Protein AF-A0A522WV07-F1 (afdb_monomer)

Sequence (1008 aa):
MRLTKQTILQNGLLLVKENTDDPCDRVFIYRQFRFFFTCNGNPYSPADLTDSDADGIPDYIIDILQKLIVAYAILVEALGFRDLLTGGIFHRQGARYIDIYLNDIAVERGLASATVSDSRPNILVNTDFNGKSLKLVLHRGLHAGTVTPIHELLHLFQFSYVPFNNMWFMEGLARWGQRLMQTGNAKMEPLPTTSVALETLFKKWHDAEFFWNRLAALCSIQGYFTMPASLTDCEVHINTKWTDGVFMRVFLQQCENNVAQMLIDQNSRDLPSHGNWSREEKRSANNNRFILKAILEAISIIAPPPHPELNAFVGLITPMVNSNTDDFADPAIQQLMRVLQKFGLGKVCVSPKAILYSDYFDVSTGTLSIQALDFTGQTLSNSDLATFSVVRNIIGNLKLNGNSILTLLTGLDNLESIEGDLTITHTGIKHINGLNMLERVKGKIDISHNPELNSINGFTSLDTVDTLVNITHNTALKTINGFNSLQQINKGALTIEQCIKLSIINGFCNLNQVKNIVLNRLNITQADFLSHLFKQ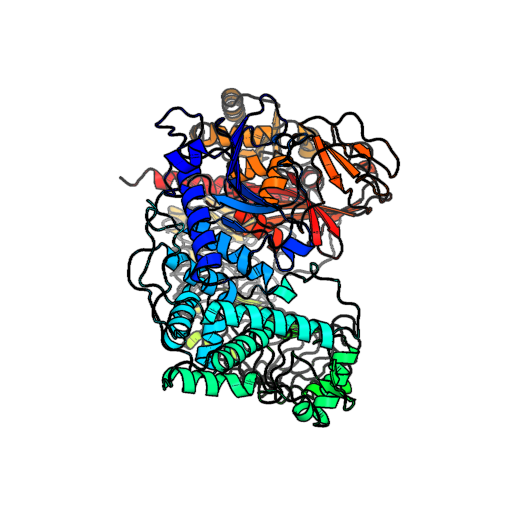QPNFKGHIKITFCQLENLSCFSHLKSVASSFYLHGNKLNSLNGLENLQTVGASFSLGSNQLTDISQLFNLTKINGILNLSANRLTSLHGLENLKSIKTTQWNNELLTIKFEGNKNTDGSISLTDISALANVQEINKNMILYIDTNHIYTKTPPEKSIYHTNNIKIIKQKPSISNSFLADQSFIQSLPTYKARGKVPILFSNRWQASLKKYDWLSAFCEDIRSPDKIISFCKENNIQLIFANTTWLQHALLKNKDEFRKYDLKFLTNNQLAFDCFNDKGLFYDFMSQNNLLDYMPKHFSSTDAEELTGKTYIIKEKISANSEGVRIILPGEKVSNVNNNSLITEYIEGGEEYASNILFKDGEIVKHISYKKVHGNPVYILSPETRDNMKNERCEPSCMDLFRHILSLANPTGGYCLCCIDYKMVNQIPKIFEINARMGYTLVRHPADFTEMMNVYIEHAYANSLTDAAQKSIP

Foldseek 3Di:
DALDLVVQLVQKDWFAAPDDPDPFRIWIGGQQEIEGAHCPPPFQHAPQQDDPPPPNDRPLSSLLVSLLVQLLCCVCVWLNQDDQCCDFDNVVVPARHEYETEGQFPALAKAWDLDKDQDAGPSCPPHPPHDIHTYIYDYSYHDSLDLNSQLNSVLSSLSRQALADQQLPNQLVSLLSSLQQDDDDDAADFFDLDPVVVVVSSPDHNVSVNVVQHLLCQLADPQFIDRDPNHPNYPGGGDRRRGSNLLVRQLSNQNNVLVVVVVVLVVVDDDDPPPDQDPCRNHAPLSVLSSLVSNLVSCVVSVGDDDPRVVSNNVRNVVVNPPDLVLCVPPLSQLLLVLCVVQVHQPWGADPVRRIDGSQADQVQLEGEGQEPEQPPHAQACSSLLSLLSHAEYNHEYAQEQHARHADNHNLQNHAEYLEEYHHANYQHQEAARAANHQEYAYEYHAEHNQNHAEYAHQQNHAEYAAEYAAEHNCNHAEYNHQQNHAEHHHAEYAHENNQNHAYYNHQLNHQYHQEYHAYNAQYQDDLSLLNNCQNCLARHHEYAHALHQHADQLSLLSRAEHLEEYHDANYAYQDPPNLLNHAEYNEEYAHAHYAYQDDLSLLNHAYHAYAYEQAQYQYQEPHNLLNHAEWEFDDDPLDTHTYEHANNADPVSHHRHQYHQSCLRYAYPVLAHEYEYAPPDHRPHHHDCPGCNNPRRPYYHYDYDDPPPPVDDDDDDPDDDDDDDDDDAQEEEDAQPCVVLQVPDPNHPYDHYNDQDPVVVLVVCVVVVHQEYAYQDLSSLVVCQVCVVVCVVSNRFAAHDHPLLSVLFQFLVSVCVLCVSVVNNLQAFDWDDDFPPVVQADAKKWKDFRHDPQCVVIDIDHHPRHDDDDDPRIIMGGDDFAQWKKKKWFKDWFLDTPDIKMWIKGAPGRDDDRHPVRVVRIDIDTDDQPCVVVVSVSVCSSAVPTGIFTWMFMFDADPSRTHTSHIHSHGDSVQSNDNVSVVVVVSSRVVVRVVVSPVVVVVVPDD

Mean predicted aligned error: 18.21 Å

pLDDT: mean 86.06, std 13.93, range [25.88, 98.75]

Structure (mmCIF, N/CA/C/O backbone):
data_AF-A0A522WV07-F1
#
_entry.id   AF-A0A522WV07-F1
#
loop_
_atom_site.group_PDB
_atom_site.id
_atom_site.type_symbol
_atom_site.label_atom_id
_atom_site.label_alt_id
_atom_site.label_comp_id
_atom_site.label_asym_id
_atom_site.label_entity_id
_atom_site.label_seq_id
_atom_site.pdbx_PDB_ins_code
_atom_site.Cartn_x
_atom_site.Cartn_y
_atom_site.Cartn_z
_atom_site.occupancy
_atom_site.B_iso_or_equiv
_atom_site.auth_seq_id
_atom_site.auth_comp_id
_atom_site.auth_asym_id
_atom_site.auth_atom_id
_atom_site.pdbx_PDB_model_num
ATOM 1 N N . MET A 1 1 ? -51.607 -3.225 25.965 1.00 52.25 1 MET A N 1
ATOM 2 C CA . MET A 1 1 ? -52.161 -3.479 24.615 1.00 52.25 1 MET A CA 1
ATOM 3 C C . MET A 1 1 ? -51.206 -4.402 23.882 1.00 52.25 1 MET A C 1
ATOM 5 O O . MET A 1 1 ? -50.009 -4.265 24.103 1.00 52.25 1 MET A O 1
ATOM 9 N N . ARG A 1 2 ? -51.711 -5.334 23.065 1.00 64.81 2 ARG A N 1
ATOM 10 C CA . ARG A 1 2 ? -50.875 -6.249 22.268 1.00 64.81 2 ARG A CA 1
ATOM 11 C C . ARG A 1 2 ? -50.008 -5.452 21.290 1.00 64.81 2 ARG A C 1
ATOM 13 O O . ARG A 1 2 ? -50.505 -4.499 20.704 1.00 64.81 2 ARG A O 1
ATOM 20 N N . LEU A 1 3 ? -48.738 -5.809 21.108 1.00 74.38 3 LEU A N 1
ATOM 21 C CA . LEU A 1 3 ? -47.832 -5.090 20.200 1.00 74.38 3 LEU A CA 1
ATOM 22 C C . LEU A 1 3 ? -47.888 -5.712 18.793 1.00 74.38 3 LEU A C 1
ATOM 24 O O . LEU A 1 3 ? -46.908 -6.267 18.302 1.00 74.38 3 LEU A O 1
ATOM 28 N N . THR A 1 4 ? -49.079 -5.670 18.188 1.00 80.81 4 THR A N 1
ATOM 29 C CA . THR A 1 4 ? -49.346 -6.163 16.820 1.00 80.81 4 THR A CA 1
ATOM 30 C C . THR A 1 4 ? -49.152 -5.049 15.795 1.00 80.81 4 THR A C 1
ATOM 32 O O . THR A 1 4 ? -49.223 -3.869 16.164 1.00 80.81 4 THR A O 1
ATOM 35 N N . LYS A 1 5 ? -48.987 -5.399 14.511 1.00 81.31 5 LYS A N 1
ATOM 36 C CA . LYS A 1 5 ? -48.992 -4.403 13.418 1.00 81.31 5 LYS A CA 1
ATOM 37 C C . LYS A 1 5 ? -50.214 -3.485 13.499 1.00 81.31 5 LYS A C 1
ATOM 39 O O . LYS A 1 5 ? -50.081 -2.266 13.545 1.00 81.31 5 LYS A O 1
ATOM 44 N N . GLN A 1 6 ? -51.396 -4.080 13.662 1.00 82.94 6 GLN A N 1
ATOM 45 C CA . GLN A 1 6 ? -52.664 -3.357 13.739 1.00 82.94 6 GLN A CA 1
ATOM 46 C C . GLN A 1 6 ? -52.710 -2.373 14.917 1.00 82.94 6 GLN A C 1
ATOM 48 O O . GLN A 1 6 ? -53.244 -1.275 14.799 1.00 82.94 6 GLN A O 1
ATOM 53 N N . THR A 1 7 ? -52.127 -2.732 16.063 1.00 85.62 7 THR A N 1
ATOM 54 C CA . THR A 1 7 ? -52.090 -1.843 17.233 1.00 85.62 7 THR A CA 1
ATOM 55 C C . THR A 1 7 ? -51.089 -0.698 17.068 1.00 85.62 7 THR A C 1
ATOM 57 O O . THR A 1 7 ? -51.335 0.390 17.591 1.00 85.62 7 THR A O 1
ATOM 60 N N . ILE A 1 8 ? -49.979 -0.916 16.352 1.00 87.38 8 ILE A N 1
ATOM 61 C CA . ILE A 1 8 ? -49.036 0.153 15.991 1.00 87.38 8 ILE A CA 1
ATOM 62 C C . ILE A 1 8 ? -49.723 1.150 15.058 1.00 87.38 8 ILE A C 1
ATOM 64 O O . ILE A 1 8 ? -49.672 2.344 15.330 1.00 87.38 8 ILE A O 1
ATOM 68 N N . LEU A 1 9 ? -50.428 0.663 14.038 1.00 88.00 9 LEU A N 1
ATOM 69 C CA . LEU A 1 9 ? -51.178 1.493 13.095 1.00 88.00 9 LEU A CA 1
ATOM 70 C C . LEU A 1 9 ? -52.287 2.304 13.782 1.00 88.00 9 LEU A C 1
ATOM 72 O O . LEU A 1 9 ? -52.348 3.517 13.626 1.00 88.00 9 LEU A O 1
ATOM 76 N N . GLN A 1 10 ? -53.104 1.667 14.630 1.00 87.69 10 GLN A N 1
ATOM 77 C CA . GLN A 1 10 ? -54.215 2.327 15.339 1.00 87.69 10 GLN A CA 1
ATOM 78 C C . GLN A 1 10 ? -53.785 3.435 16.310 1.00 87.69 10 GLN A C 1
ATOM 80 O O . GLN A 1 10 ? -54.569 4.338 16.589 1.00 87.69 10 GLN A O 1
ATOM 85 N N . ASN A 1 11 ? -52.583 3.335 16.878 1.00 89.50 11 ASN A N 1
ATOM 86 C CA . ASN A 1 11 ? -52.086 4.274 17.890 1.00 89.50 11 ASN A CA 1
ATOM 87 C C . ASN A 1 11 ? -50.906 5.120 17.384 1.00 89.50 11 ASN A C 1
ATOM 89 O O . ASN A 1 11 ? -50.314 5.872 18.159 1.00 89.50 11 ASN A O 1
ATOM 93 N N . GLY A 1 12 ? -50.526 4.954 16.119 1.00 90.88 12 GLY A N 1
ATOM 94 C CA . GLY A 1 12 ? -49.509 5.745 15.447 1.00 90.88 12 GLY A CA 1
ATOM 95 C C . GLY A 1 12 ? -50.132 6.910 14.692 1.00 90.88 12 GLY A C 1
ATOM 96 O O . GLY A 1 12 ? -51.338 6.956 14.455 1.00 90.88 12 GLY A O 1
ATOM 97 N N . LEU A 1 13 ? -49.295 7.870 14.320 1.00 94.25 13 LEU A N 1
ATOM 98 C CA . LEU A 1 13 ? -49.700 9.031 13.543 1.00 94.25 13 LEU A CA 1
ATOM 99 C C . LEU A 1 13 ? -48.905 9.071 12.243 1.00 94.25 13 LEU A C 1
ATOM 101 O O . LEU A 1 13 ? -47.686 9.235 12.269 1.00 94.25 13 LEU A O 1
ATOM 105 N N . LEU A 1 14 ? -49.599 8.959 11.111 1.00 94.31 14 LEU A N 1
ATOM 106 C CA . LEU A 1 14 ? -49.028 9.241 9.800 1.00 94.31 14 LEU A CA 1
ATOM 107 C C . LEU A 1 14 ? -49.225 10.722 9.473 1.00 94.31 14 LEU A C 1
ATOM 109 O O . LEU A 1 14 ? -50.354 11.195 9.356 1.00 94.31 14 LEU A O 1
ATOM 113 N N . LEU A 1 15 ? -48.125 11.447 9.300 1.00 92.94 15 LEU A N 1
ATOM 114 C CA . LEU A 1 15 ? -48.139 12.782 8.718 1.00 92.94 15 LEU A CA 1
ATOM 115 C C . LEU A 1 15 ? -47.708 12.679 7.258 1.00 92.94 15 LEU A C 1
ATOM 117 O O . LEU A 1 15 ? -46.672 12.086 6.950 1.00 92.94 15 LEU A O 1
ATOM 121 N N . VAL A 1 16 ? -48.501 13.279 6.375 1.00 90.38 16 VAL A N 1
ATOM 122 C CA . VAL A 1 16 ? -48.225 13.380 4.940 1.00 90.38 16 VAL A CA 1
ATOM 123 C C . VAL A 1 16 ? -48.223 14.853 4.573 1.00 90.38 16 VAL A C 1
ATOM 125 O O . VAL A 1 16 ? -49.131 15.590 4.966 1.00 90.38 16 VAL A O 1
ATOM 128 N N . LYS A 1 17 ? -47.213 15.294 3.828 1.00 84.38 17 LYS A N 1
ATOM 129 C CA . LYS A 1 17 ? -47.140 16.673 3.351 1.00 84.38 17 LYS A CA 1
ATOM 130 C C . LYS A 1 17 ? -46.822 16.674 1.864 1.00 84.38 17 LYS A C 1
ATOM 132 O O . LYS A 1 17 ? -45.738 16.292 1.444 1.00 84.38 17 LYS A O 1
ATOM 137 N N . GLU A 1 18 ? -47.799 17.089 1.069 1.00 67.62 18 GLU A N 1
ATOM 138 C CA . GLU A 1 18 ? -47.639 17.230 -0.376 1.00 67.62 18 GLU A CA 1
ATOM 139 C C . GLU A 1 18 ? -46.826 18.499 -0.686 1.00 67.62 18 GLU A C 1
ATOM 141 O O . GLU A 1 18 ? -47.034 19.539 -0.059 1.00 67.62 18 GLU A O 1
ATOM 146 N N . ASN A 1 19 ? -45.910 18.421 -1.658 1.00 59.69 19 ASN A N 1
ATOM 147 C CA . ASN A 1 19 ? -45.026 19.520 -2.081 1.00 59.69 19 ASN A CA 1
ATOM 148 C C . ASN A 1 19 ? -44.062 20.031 -0.989 1.00 59.69 19 ASN A C 1
ATOM 150 O O . ASN A 1 19 ? -44.027 21.225 -0.684 1.00 59.69 19 ASN A O 1
ATOM 154 N N . THR A 1 20 ? -43.260 19.138 -0.403 1.00 61.91 20 THR A N 1
ATOM 155 C CA . THR A 1 20 ? -42.128 19.519 0.460 1.00 61.91 20 THR A CA 1
ATOM 156 C C . THR A 1 20 ? -40.806 19.508 -0.297 1.00 61.91 20 THR A C 1
ATOM 158 O O . THR A 1 20 ? -40.577 18.615 -1.108 1.00 61.91 20 THR A O 1
ATOM 161 N N . ASP A 1 21 ? -39.887 20.409 0.061 1.00 66.88 21 ASP A N 1
ATOM 162 C CA . ASP A 1 21 ? -38.465 20.295 -0.310 1.00 66.88 21 ASP A CA 1
ATOM 163 C C . ASP A 1 21 ? -37.732 19.188 0.488 1.00 66.88 21 ASP A C 1
ATOM 165 O O . ASP A 1 21 ? -36.572 18.880 0.213 1.00 66.88 21 ASP A O 1
ATOM 169 N N . ASP A 1 22 ? -38.397 18.575 1.479 1.00 73.06 22 ASP A N 1
ATOM 170 C CA . ASP A 1 22 ? -37.855 17.445 2.237 1.00 73.06 22 ASP A CA 1
ATOM 171 C C . ASP A 1 22 ? -37.733 16.189 1.354 1.00 73.06 22 ASP A C 1
ATOM 173 O O . ASP A 1 22 ? -38.624 15.894 0.554 1.00 73.06 22 ASP A O 1
ATOM 177 N N . PRO A 1 23 ? -36.680 15.374 1.545 1.00 80.88 23 PRO A N 1
ATOM 178 C CA . PRO A 1 23 ? -36.498 14.130 0.798 1.00 80.88 23 PRO A CA 1
ATOM 179 C C . PRO A 1 23 ? -37.536 13.041 1.130 1.00 80.88 23 PRO A C 1
ATOM 181 O O . PRO A 1 23 ? -37.626 12.044 0.413 1.00 80.88 23 PRO A O 1
ATOM 184 N N . CYS A 1 24 ? -38.291 13.203 2.219 1.00 89.31 24 CYS A N 1
ATOM 185 C CA . CYS A 1 24 ? -39.379 12.327 2.650 1.00 89.31 24 CYS A CA 1
ATOM 186 C C . CYS A 1 24 ? -40.664 13.155 2.751 1.00 89.31 24 CYS A C 1
ATOM 188 O O . CYS A 1 24 ? -40.691 14.149 3.471 1.00 89.31 24 CYS A O 1
ATOM 190 N N . ASP A 1 25 ? -41.723 12.726 2.067 1.00 90.00 25 ASP A N 1
ATOM 191 C CA . ASP A 1 25 ? -43.052 13.354 2.094 1.00 90.00 25 ASP A CA 1
ATOM 192 C C . ASP A 1 25 ? -43.975 12.743 3.163 1.00 90.00 25 ASP A C 1
ATOM 194 O O . ASP A 1 25 ? -45.093 13.225 3.380 1.00 90.00 25 ASP A O 1
ATOM 198 N N . ARG A 1 26 ? -43.507 11.690 3.849 1.00 93.25 26 ARG A N 1
ATOM 199 C CA . ARG A 1 26 ? -44.234 10.975 4.900 1.00 93.25 26 ARG A CA 1
ATOM 200 C C . ARG A 1 26 ? -43.365 10.762 6.134 1.00 93.25 26 ARG A C 1
ATOM 202 O O . ARG A 1 26 ? -42.171 10.464 6.044 1.00 93.25 26 ARG A O 1
ATOM 209 N N . VAL A 1 27 ? -43.990 10.865 7.303 1.00 94.56 27 VAL A N 1
ATOM 210 C CA . VAL A 1 27 ? -43.409 10.414 8.569 1.00 94.56 27 VAL A CA 1
ATOM 211 C C . VAL A 1 27 ? -44.459 9.672 9.382 1.00 94.56 27 VAL A C 1
ATOM 213 O O . VAL A 1 27 ? -45.539 10.197 9.649 1.00 94.56 27 VAL A O 1
ATOM 216 N N . PHE A 1 28 ? -44.135 8.444 9.776 1.00 96.12 28 PHE A N 1
ATOM 217 C CA . PHE A 1 28 ? -44.952 7.668 10.697 1.00 96.12 28 PHE A CA 1
ATOM 218 C C . PHE A 1 28 ? -44.366 7.753 12.104 1.00 96.12 28 PHE A C 1
ATOM 220 O O . PHE A 1 28 ? -43.190 7.457 12.326 1.00 96.12 28 PHE A O 1
ATOM 227 N N . ILE A 1 29 ? -45.180 8.196 13.055 1.00 95.12 29 ILE A N 1
ATOM 228 C CA . ILE A 1 29 ? -44.768 8.491 14.424 1.00 95.12 29 ILE A CA 1
ATOM 229 C C . ILE A 1 29 ? -45.446 7.504 15.362 1.00 95.12 29 ILE A C 1
ATOM 231 O O . ILE A 1 29 ? -46.672 7.415 15.409 1.00 95.12 29 ILE A O 1
ATOM 235 N N . TYR A 1 30 ? -44.647 6.790 16.149 1.00 94.31 30 TYR A N 1
ATOM 236 C CA . TYR A 1 30 ? -45.148 5.903 17.190 1.00 94.31 30 TYR A CA 1
ATOM 237 C C . TYR A 1 30 ? -44.215 5.929 18.401 1.00 94.31 30 TYR A C 1
ATOM 239 O O . TYR A 1 30 ? -43.044 5.546 18.320 1.00 94.31 30 TYR A O 1
ATOM 247 N N . ARG A 1 31 ? -44.750 6.365 19.549 1.00 91.25 31 ARG A N 1
ATOM 248 C CA . ARG A 1 31 ? -43.989 6.598 20.789 1.00 91.25 31 ARG A CA 1
ATOM 249 C C . ARG A 1 31 ? -42.767 7.497 20.527 1.00 91.25 31 ARG A C 1
ATOM 251 O O . ARG A 1 31 ? -42.929 8.611 20.046 1.00 91.25 31 ARG A O 1
ATOM 258 N N . GLN A 1 32 ? -41.560 7.029 20.841 1.00 92.75 32 GLN A N 1
ATOM 259 C CA . GLN A 1 32 ? -40.313 7.764 20.644 1.00 92.75 32 GLN A CA 1
ATOM 260 C C . GLN A 1 32 ? -39.747 7.695 19.217 1.00 92.75 32 GLN A C 1
ATOM 262 O O . GLN A 1 32 ? -38.749 8.355 18.937 1.00 92.75 32 GLN A O 1
ATOM 267 N N . PHE A 1 33 ? -40.332 6.899 18.320 1.00 96.25 33 PHE A N 1
ATOM 268 C CA . PHE A 1 33 ? -39.798 6.683 16.976 1.00 96.25 33 PHE A CA 1
ATOM 269 C C . PHE A 1 33 ? -40.518 7.544 15.938 1.00 96.25 33 PHE A C 1
ATOM 271 O O . PHE A 1 33 ? -41.750 7.590 15.905 1.00 96.25 33 PHE A O 1
ATOM 278 N N . ARG A 1 34 ? -39.738 8.184 15.062 1.00 95.44 34 ARG A N 1
ATOM 279 C CA . ARG A 1 34 ? -40.223 8.913 13.883 1.00 95.44 34 ARG A CA 1
ATOM 280 C C . ARG A 1 34 ? -39.605 8.277 12.641 1.00 95.44 34 ARG A C 1
ATOM 282 O O . ARG A 1 34 ? -38.399 8.382 12.427 1.00 95.44 34 ARG A O 1
ATOM 289 N N . PHE A 1 35 ? -40.405 7.574 11.850 1.00 95.62 35 PHE A N 1
ATOM 290 C CA . PHE A 1 35 ? -39.939 6.875 10.656 1.00 95.62 35 PHE A CA 1
ATOM 291 C C . PHE A 1 35 ? -40.238 7.715 9.418 1.00 95.62 35 PHE A C 1
ATOM 293 O O . PHE A 1 35 ? -41.397 7.861 9.037 1.00 95.62 35 PHE A O 1
ATOM 300 N N . PHE A 1 36 ? -39.199 8.263 8.796 1.00 94.12 36 PHE A N 1
ATOM 301 C CA . PHE A 1 36 ? -39.298 9.100 7.604 1.00 94.12 36 PHE A CA 1
ATOM 302 C C . PHE A 1 36 ? -39.141 8.252 6.347 1.00 94.12 36 PHE A C 1
ATOM 304 O O . PHE A 1 36 ? -38.198 7.464 6.230 1.00 94.12 36 PHE A O 1
ATOM 311 N N . PHE A 1 37 ? -40.067 8.417 5.408 1.00 92.81 37 PHE A N 1
ATOM 312 C CA . PHE A 1 37 ? -40.072 7.666 4.161 1.00 92.81 37 PHE A CA 1
ATOM 313 C C . PHE A 1 37 ? -40.818 8.411 3.058 1.00 92.81 37 PHE A C 1
ATOM 315 O O . PHE A 1 37 ? -41.411 9.471 3.257 1.00 92.81 37 PHE A O 1
ATOM 322 N N . THR A 1 38 ? -40.792 7.820 1.873 1.00 90.81 38 THR A N 1
ATOM 323 C CA . THR A 1 38 ? -41.612 8.227 0.737 1.00 90.81 38 THR A CA 1
ATOM 324 C C . THR A 1 38 ? -41.970 7.011 -0.111 1.00 90.81 38 THR A C 1
ATOM 326 O O . THR A 1 38 ? -41.427 5.927 0.092 1.00 90.81 38 THR A O 1
ATOM 329 N N . CYS A 1 39 ? -42.926 7.162 -1.023 1.00 88.88 39 CYS A N 1
ATOM 330 C CA . CYS A 1 39 ? -43.370 6.106 -1.939 1.00 88.88 39 CYS A CA 1
ATOM 331 C C . CYS A 1 39 ? -43.141 6.482 -3.414 1.00 88.88 39 CYS A C 1
ATOM 333 O O . CYS A 1 39 ? -43.656 5.824 -4.313 1.00 88.88 39 CYS A O 1
ATOM 335 N N . ASN A 1 40 ? -42.388 7.555 -3.677 1.00 85.75 40 ASN A N 1
ATOM 336 C CA . ASN A 1 40 ? -42.179 8.106 -5.020 1.00 85.75 40 ASN A CA 1
ATOM 337 C C . ASN A 1 40 ? -40.985 7.487 -5.779 1.00 85.75 40 ASN A C 1
ATOM 339 O O . ASN A 1 40 ? -40.679 7.908 -6.894 1.00 85.75 40 ASN A O 1
ATOM 343 N N . GLY A 1 41 ? -40.304 6.501 -5.186 1.00 80.44 41 GLY A N 1
ATOM 344 C CA . GLY A 1 41 ? -39.189 5.774 -5.795 1.00 80.44 41 GLY A CA 1
ATOM 345 C C . GLY A 1 41 ? -37.802 6.381 -5.551 1.00 80.44 41 GLY A C 1
ATOM 346 O O . GLY A 1 41 ? -36.811 5.784 -5.977 1.00 80.44 41 GLY A O 1
ATOM 347 N N . ASN A 1 42 ? -37.693 7.512 -4.843 1.00 85.75 42 ASN A N 1
ATOM 348 C CA . ASN A 1 42 ? -36.401 8.107 -4.485 1.00 85.75 42 ASN A CA 1
ATOM 349 C C . ASN A 1 42 ? -35.593 7.219 -3.492 1.00 85.75 42 ASN A C 1
ATOM 351 O O . ASN A 1 42 ? -36.118 6.215 -3.003 1.00 85.75 42 ASN A O 1
ATOM 355 N N . PRO A 1 43 ? -34.334 7.567 -3.152 1.00 84.62 43 PRO A N 1
ATOM 356 C CA . PRO A 1 43 ? -33.486 6.758 -2.262 1.00 84.62 43 PRO A CA 1
ATOM 357 C C . PRO A 1 43 ? -34.039 6.498 -0.848 1.00 84.62 43 PRO A C 1
ATOM 359 O O . PRO A 1 43 ? -33.651 5.520 -0.215 1.00 84.62 43 PRO A O 1
ATOM 362 N N . TYR A 1 44 ? -34.964 7.329 -0.358 1.00 86.44 44 TYR A N 1
ATOM 363 C CA . TYR A 1 44 ? -35.648 7.166 0.932 1.00 86.44 44 TYR A CA 1
ATOM 364 C C . TYR A 1 44 ? -36.935 6.335 0.832 1.00 86.44 44 TYR A C 1
ATOM 366 O O . TYR A 1 44 ? -37.596 6.087 1.843 1.00 86.44 44 TYR A O 1
ATOM 374 N N . SER A 1 45 ? -37.308 5.897 -0.373 1.00 89.38 45 SER A N 1
ATOM 375 C CA . SER A 1 45 ? -38.428 4.978 -0.558 1.00 89.38 45 SER A CA 1
ATOM 376 C C . SER A 1 45 ? -38.007 3.552 -0.208 1.00 89.38 45 SER A C 1
ATOM 378 O O . SER A 1 45 ? -36.944 3.122 -0.662 1.00 89.38 45 SER A O 1
ATOM 380 N N . PRO A 1 46 ? -38.816 2.768 0.522 1.00 88.44 46 PRO A N 1
ATOM 381 C CA . PRO A 1 46 ? -38.614 1.325 0.626 1.00 88.44 46 PRO A CA 1
ATOM 382 C C . PRO A 1 46 ? -38.388 0.676 -0.747 1.00 88.44 46 PRO A C 1
ATOM 384 O O . PRO A 1 46 ? -38.932 1.129 -1.755 1.00 88.44 46 PRO A O 1
ATOM 387 N N . ALA A 1 47 ? -37.554 -0.365 -0.807 1.00 87.25 47 ALA A N 1
ATOM 388 C CA . ALA A 1 47 ? -37.391 -1.147 -2.035 1.00 87.25 47 ALA A CA 1
ATOM 389 C C . ALA A 1 47 ? -38.653 -1.967 -2.353 1.00 87.25 47 ALA A C 1
ATOM 391 O O . ALA A 1 47 ? -38.978 -2.172 -3.520 1.00 87.25 47 ALA A O 1
ATOM 392 N N . ASP A 1 48 ? -39.355 -2.408 -1.309 1.00 87.06 48 ASP A N 1
ATOM 393 C CA . ASP A 1 48 ? -40.663 -3.046 -1.392 1.00 87.06 48 ASP A CA 1
ATOM 394 C C . ASP A 1 48 ? -41.741 -2.047 -0.956 1.00 87.06 48 ASP A C 1
ATOM 396 O O . ASP A 1 48 ? -41.765 -1.609 0.195 1.00 87.06 48 ASP A O 1
ATOM 400 N N . LEU A 1 49 ? -42.598 -1.661 -1.902 1.00 89.44 49 LEU A N 1
ATOM 401 C CA . LEU A 1 49 ? -43.704 -0.722 -1.698 1.00 89.44 49 LEU A CA 1
ATOM 402 C C . LEU A 1 49 ? -45.040 -1.436 -1.447 1.00 89.44 49 LEU A C 1
ATOM 404 O O . LEU A 1 49 ? -46.087 -0.804 -1.553 1.00 89.44 49 LEU A O 1
ATOM 408 N N . THR A 1 50 ? -45.022 -2.741 -1.159 1.00 90.56 50 THR A N 1
ATOM 409 C CA . THR A 1 50 ? -46.235 -3.489 -0.814 1.00 90.56 50 THR A CA 1
ATOM 410 C C . THR A 1 50 ? -46.908 -2.868 0.413 1.00 90.56 50 THR A C 1
ATOM 412 O O . THR A 1 50 ? -46.283 -2.698 1.459 1.00 90.56 50 THR A O 1
ATOM 415 N N . ASP A 1 51 ? -48.183 -2.526 0.251 1.00 89.81 51 ASP A N 1
ATOM 416 C CA . ASP A 1 51 ? -49.086 -1.958 1.253 1.00 89.81 51 ASP A CA 1
ATOM 417 C C . ASP A 1 51 ? -50.368 -2.804 1.196 1.00 89.81 51 ASP A C 1
ATOM 419 O O . ASP A 1 51 ? -51.228 -2.611 0.330 1.00 89.81 51 ASP A O 1
ATOM 423 N N . SER A 1 52 ? -50.409 -3.862 2.011 1.00 87.62 52 SER A N 1
ATOM 424 C CA . SER A 1 52 ? -51.433 -4.909 1.908 1.00 87.62 52 SER A CA 1
ATOM 425 C C . SER A 1 52 ? -52.810 -4.471 2.412 1.00 87.62 52 SER A C 1
ATOM 427 O O . SER A 1 52 ? -53.819 -5.051 2.001 1.00 87.62 52 SER A O 1
ATOM 429 N N . ASP A 1 53 ? -52.869 -3.488 3.310 1.00 86.12 53 ASP A N 1
ATOM 430 C CA . ASP A 1 53 ? -54.096 -2.971 3.920 1.00 86.12 53 ASP A CA 1
ATOM 431 C C . ASP A 1 53 ? -54.505 -1.581 3.403 1.00 86.12 53 ASP A C 1
ATOM 433 O O . ASP A 1 53 ? -55.585 -1.097 3.754 1.00 86.12 53 ASP A O 1
ATOM 437 N N . ALA A 1 54 ? -53.726 -1.016 2.474 1.00 85.62 54 ALA A N 1
ATOM 438 C CA . ALA A 1 54 ? -53.978 0.244 1.779 1.00 85.62 54 ALA A CA 1
ATOM 439 C C . ALA A 1 54 ? -54.080 1.448 2.730 1.00 85.62 54 ALA A C 1
ATOM 441 O O . ALA A 1 54 ? -54.867 2.374 2.496 1.00 85.62 54 ALA A O 1
ATOM 442 N N . ASP A 1 55 ? -53.293 1.436 3.805 1.00 85.94 55 ASP A N 1
ATOM 443 C CA . ASP A 1 55 ? -53.257 2.495 4.814 1.00 85.94 55 ASP A CA 1
ATOM 444 C C . ASP A 1 55 ? -52.272 3.633 4.467 1.00 85.94 55 ASP A C 1
ATOM 446 O O . ASP A 1 55 ? -52.232 4.674 5.134 1.00 85.94 55 ASP A O 1
ATOM 450 N N . GLY A 1 56 ? -51.520 3.478 3.372 1.00 85.94 56 GLY A N 1
ATOM 451 C CA . GLY A 1 56 ? -50.526 4.430 2.899 1.00 85.94 56 GLY A CA 1
ATOM 452 C C . GLY A 1 56 ? -49.141 4.247 3.526 1.00 85.94 56 GLY A C 1
ATOM 453 O O . GLY A 1 56 ? -48.287 5.133 3.363 1.00 85.94 56 GLY A O 1
ATOM 454 N N . ILE A 1 57 ? -48.898 3.144 4.229 1.00 92.31 57 ILE A N 1
ATOM 455 C CA . ILE A 1 57 ? -47.638 2.803 4.880 1.00 92.31 57 ILE A CA 1
ATOM 456 C C . ILE A 1 57 ? -47.190 1.429 4.367 1.00 92.31 57 ILE A C 1
ATOM 458 O O . ILE A 1 57 ? -47.794 0.416 4.693 1.00 92.31 57 ILE A O 1
ATOM 462 N N . PRO A 1 58 ? -46.081 1.346 3.611 1.00 91.94 58 PRO A N 1
ATOM 463 C CA . PRO A 1 58 ? -45.556 0.053 3.189 1.00 91.94 58 PRO A CA 1
ATOM 464 C C . PRO A 1 58 ? -45.323 -0.892 4.377 1.00 91.94 58 PRO A C 1
ATOM 466 O O . PRO A 1 58 ? -44.694 -0.500 5.367 1.00 91.94 58 PRO A O 1
ATOM 469 N N . ASP A 1 59 ? -45.745 -2.154 4.244 1.00 88.00 59 ASP A N 1
ATOM 470 C CA . ASP A 1 59 ? -45.659 -3.203 5.277 1.00 88.00 59 ASP A CA 1
ATOM 471 C C . ASP A 1 59 ? -44.247 -3.305 5.884 1.00 88.00 59 ASP A C 1
ATOM 473 O O . ASP A 1 59 ? -44.057 -3.480 7.093 1.00 88.00 59 ASP A O 1
ATOM 477 N N . TYR A 1 60 ? -43.245 -3.115 5.023 1.00 87.56 60 TYR A N 1
ATOM 478 C CA . TYR A 1 60 ? -41.823 -3.068 5.344 1.00 87.56 60 TYR A CA 1
ATOM 479 C C . TYR A 1 60 ? -41.465 -2.079 6.469 1.00 87.56 60 TYR A C 1
ATOM 481 O O . TYR A 1 60 ? -40.606 -2.360 7.311 1.00 87.56 60 TYR A O 1
ATOM 489 N N . ILE A 1 61 ? -42.110 -0.911 6.501 1.00 90.12 61 ILE A N 1
ATOM 490 C CA . ILE A 1 61 ? -41.847 0.140 7.492 1.00 90.12 61 ILE A CA 1
ATOM 491 C C . ILE A 1 61 ? -42.329 -0.301 8.866 1.00 90.12 61 ILE A C 1
ATOM 493 O O . ILE A 1 61 ? -41.598 -0.173 9.854 1.00 90.12 61 ILE A O 1
ATOM 497 N N . ILE A 1 62 ? -43.535 -0.863 8.920 1.00 90.31 62 ILE A N 1
ATOM 498 C CA . ILE A 1 62 ? -44.125 -1.366 10.158 1.00 90.31 62 ILE A CA 1
ATOM 499 C C . ILE A 1 62 ? -43.314 -2.549 10.694 1.00 90.31 62 ILE A C 1
ATOM 501 O O . ILE A 1 62 ? -43.052 -2.595 11.895 1.00 90.31 62 ILE A O 1
ATOM 505 N N . ASP A 1 63 ? -42.819 -3.437 9.827 1.00 88.50 63 ASP A N 1
ATOM 506 C CA . ASP A 1 63 ? -41.958 -4.561 10.224 1.00 88.50 63 ASP A CA 1
ATOM 507 C C . ASP A 1 63 ? -40.664 -4.106 10.916 1.00 88.50 63 ASP A C 1
ATOM 509 O O . ASP A 1 63 ? -40.273 -4.642 11.960 1.00 88.50 63 ASP A O 1
ATOM 513 N N . ILE A 1 64 ? -39.979 -3.106 10.353 1.00 90.19 64 ILE A N 1
ATOM 514 C CA . ILE A 1 64 ? -38.759 -2.555 10.959 1.00 90.19 64 ILE A CA 1
ATOM 515 C C . ILE A 1 64 ? -39.085 -1.854 12.275 1.00 90.19 64 ILE A C 1
ATOM 517 O O . ILE A 1 64 ? -38.391 -2.058 13.277 1.00 90.19 64 ILE A O 1
ATOM 521 N N . LEU A 1 65 ? -40.131 -1.032 12.280 1.00 91.50 65 LEU A N 1
ATOM 522 C CA . LEU A 1 65 ? -40.519 -0.257 13.447 1.00 91.50 65 LEU A CA 1
ATOM 523 C C . LEU A 1 65 ? -40.915 -1.167 14.618 1.00 91.50 65 LEU A C 1
ATOM 525 O O . LEU A 1 65 ? -40.463 -0.945 15.741 1.00 91.50 65 LEU A O 1
ATOM 529 N N . GLN A 1 66 ? -41.673 -2.236 14.358 1.00 90.06 66 GLN A N 1
ATOM 530 C CA . GLN A 1 66 ? -42.056 -3.223 15.367 1.00 90.06 66 GLN A CA 1
ATOM 531 C C . GLN A 1 66 ? -40.818 -3.865 16.011 1.00 90.06 66 GLN A C 1
ATOM 533 O O . GLN A 1 66 ? -40.730 -3.925 17.238 1.00 90.06 66 GLN A O 1
ATOM 538 N N . LYS A 1 67 ? -39.812 -4.264 15.219 1.00 89.94 67 LYS A N 1
ATOM 539 C CA . LYS A 1 67 ? -38.546 -4.809 15.747 1.00 89.94 67 LYS A CA 1
ATOM 540 C C . LYS A 1 67 ? -37.798 -3.817 16.626 1.00 89.94 67 LYS A C 1
ATOM 542 O O . LYS A 1 67 ? -37.308 -4.202 17.684 1.00 89.94 67 LYS A O 1
ATOM 547 N N . LEU A 1 68 ? -37.708 -2.555 16.207 1.00 92.44 68 LEU A N 1
ATOM 548 C CA . LEU A 1 68 ? -37.032 -1.512 16.980 1.00 92.44 68 LEU A CA 1
ATOM 549 C C . LEU A 1 68 ? -37.737 -1.257 18.316 1.00 92.44 68 LEU A C 1
ATOM 551 O O . LEU A 1 68 ? -37.067 -1.159 19.341 1.00 92.44 68 LEU A O 1
ATOM 555 N N . ILE A 1 69 ? -39.072 -1.221 18.328 1.00 91.75 69 ILE A N 1
ATOM 556 C CA . ILE A 1 69 ? -39.867 -1.047 19.551 1.00 91.75 69 ILE A CA 1
ATOM 557 C C . ILE A 1 69 ? -39.663 -2.224 20.507 1.00 91.75 69 ILE A C 1
ATOM 559 O O . ILE A 1 69 ? -39.426 -2.013 21.697 1.00 91.75 69 ILE A O 1
ATOM 563 N N . VAL A 1 70 ? -39.735 -3.457 19.997 1.00 91.44 70 VAL A N 1
ATOM 564 C CA . VAL A 1 70 ? -39.552 -4.668 20.808 1.00 91.44 70 VAL A CA 1
ATOM 565 C C . VAL A 1 70 ? -38.132 -4.731 21.368 1.00 91.44 70 VAL A C 1
ATOM 567 O O . VAL A 1 70 ? -37.960 -4.930 22.569 1.00 91.44 70 VAL A O 1
ATOM 570 N N . ALA A 1 71 ? -37.113 -4.497 20.538 1.00 92.31 71 ALA A N 1
ATOM 571 C CA . ALA A 1 71 ? -35.723 -4.467 20.982 1.00 92.31 71 ALA A CA 1
ATOM 572 C C . ALA A 1 71 ? -35.481 -3.380 22.039 1.00 92.31 71 ALA A C 1
ATOM 574 O O . ALA A 1 71 ? -34.834 -3.647 23.049 1.00 92.31 71 ALA A O 1
ATOM 575 N N . TYR A 1 72 ? -36.041 -2.181 21.851 1.00 93.56 72 TYR A N 1
ATOM 576 C CA . TYR A 1 72 ? -35.947 -1.092 22.823 1.00 93.56 72 TYR A CA 1
ATOM 577 C C . TYR A 1 72 ? -36.565 -1.478 24.174 1.00 93.56 72 TYR A C 1
ATOM 579 O O . TYR A 1 72 ? -35.935 -1.287 25.212 1.00 93.56 72 TYR A O 1
ATOM 587 N N . ALA A 1 73 ? -37.766 -2.067 24.164 1.00 91.56 73 ALA A N 1
ATOM 588 C CA . ALA A 1 73 ? -38.435 -2.533 25.377 1.00 91.56 73 ALA A CA 1
ATOM 589 C C . ALA A 1 73 ? -37.630 -3.631 26.088 1.00 91.56 73 ALA A C 1
ATOM 591 O O . ALA A 1 73 ? -37.483 -3.586 27.303 1.00 91.56 73 ALA A O 1
ATOM 592 N N . ILE A 1 74 ? -37.033 -4.579 25.356 1.00 92.19 74 ILE A N 1
ATOM 593 C CA . ILE A 1 74 ? -36.162 -5.597 25.963 1.00 92.19 74 ILE A CA 1
ATOM 594 C C . ILE A 1 74 ? -34.928 -4.944 26.601 1.00 92.19 74 ILE A C 1
ATOM 596 O O . ILE A 1 74 ? -34.631 -5.212 27.763 1.00 92.19 74 ILE A O 1
ATOM 600 N N . LEU A 1 75 ? -34.224 -4.069 25.876 1.00 93.06 75 LEU A N 1
ATOM 601 C CA . LEU A 1 75 ? -33.008 -3.416 26.373 1.00 93.06 75 LEU A CA 1
ATOM 602 C C . LEU A 1 75 ? -33.279 -2.616 27.657 1.00 93.06 75 LEU A C 1
ATOM 604 O O . LEU A 1 75 ? -32.529 -2.751 28.623 1.00 93.06 75 LEU A O 1
ATOM 608 N N . VAL A 1 76 ? -34.358 -1.831 27.694 1.00 92.88 76 VAL A N 1
ATOM 609 C CA . VAL A 1 76 ? -34.680 -0.954 28.832 1.00 92.88 76 VAL A CA 1
ATOM 610 C C . VAL A 1 76 ? -35.416 -1.697 29.950 1.00 92.88 76 VAL A C 1
ATOM 612 O O . VAL A 1 76 ? -34.982 -1.649 31.097 1.00 92.88 76 VAL A O 1
ATOM 615 N N . GLU A 1 77 ? -36.508 -2.404 29.647 1.00 90.56 77 GLU A N 1
ATOM 616 C CA . GLU A 1 77 ? -37.390 -3.002 30.662 1.00 90.56 77 GLU A CA 1
ATOM 617 C C . GLU A 1 77 ? -36.867 -4.351 31.175 1.00 90.56 77 GLU A C 1
ATOM 619 O O . GLU A 1 77 ? -36.961 -4.620 32.371 1.00 90.56 77 GLU A O 1
ATOM 624 N N . ALA A 1 78 ? -36.309 -5.200 30.300 1.00 89.25 78 ALA A N 1
ATOM 625 C CA . ALA A 1 78 ? -35.829 -6.529 30.697 1.00 89.25 78 ALA A CA 1
ATOM 626 C C . ALA A 1 78 ? -34.368 -6.513 31.154 1.00 89.25 78 ALA A C 1
ATOM 628 O O . ALA A 1 78 ? -34.037 -7.054 32.208 1.00 89.25 78 ALA A O 1
ATOM 629 N N . LEU A 1 79 ? -33.482 -5.906 30.356 1.00 90.94 79 LEU A N 1
ATOM 630 C CA . LEU A 1 79 ? -32.040 -5.910 30.632 1.00 90.94 79 LEU A CA 1
ATOM 631 C C . LEU A 1 79 ? -31.616 -4.735 31.527 1.00 90.94 79 LEU A C 1
ATOM 633 O O . LEU A 1 79 ? -30.523 -4.747 32.103 1.00 90.94 79 LEU A O 1
ATOM 637 N N . GLY A 1 80 ? -32.480 -3.731 31.699 1.00 91.00 80 GLY A N 1
ATOM 638 C CA . GLY A 1 80 ? -32.253 -2.588 32.583 1.00 91.00 80 GLY A CA 1
ATOM 639 C C . GLY A 1 80 ? -31.246 -1.573 32.044 1.00 91.00 80 GLY A C 1
ATOM 640 O O . GLY A 1 80 ? -30.595 -0.888 32.833 1.00 91.00 80 GLY A O 1
ATOM 641 N N . PHE A 1 81 ? -31.043 -1.504 30.728 1.00 93.56 81 PHE A N 1
ATOM 642 C CA . PHE A 1 81 ? -30.195 -0.473 30.136 1.00 93.56 81 PHE A CA 1
ATOM 643 C C . PHE A 1 81 ? -30.832 0.895 30.393 1.00 93.56 81 PHE A C 1
ATOM 645 O O . PHE A 1 81 ? -32.055 1.041 30.407 1.00 93.56 81 PHE A O 1
ATOM 652 N N . ARG A 1 82 ? -29.997 1.914 30.598 1.00 93.12 82 ARG A N 1
ATOM 653 C CA . ARG A 1 82 ? -30.465 3.283 30.793 1.00 93.12 82 ARG A CA 1
ATOM 654 C C . ARG A 1 82 ? -31.174 3.749 29.530 1.00 93.12 82 ARG A C 1
ATOM 656 O O . ARG A 1 82 ? -30.605 3.698 28.441 1.00 93.12 82 ARG A O 1
ATOM 663 N N . ASP A 1 83 ? -32.393 4.236 29.707 1.00 94.00 83 ASP A N 1
ATOM 664 C CA . ASP A 1 83 ? -33.164 4.852 28.639 1.00 94.00 83 ASP A CA 1
ATOM 665 C C . ASP A 1 83 ? -32.408 6.072 28.077 1.00 94.00 83 ASP A C 1
ATOM 667 O O . ASP A 1 83 ? -31.991 6.976 28.808 1.00 94.00 83 ASP A O 1
ATOM 671 N N . LEU A 1 84 ? -32.218 6.058 26.756 1.00 92.19 84 LEU A N 1
ATOM 672 C CA . LEU A 1 84 ? -31.465 7.051 25.989 1.00 92.19 84 LEU A CA 1
ATOM 673 C C . LEU A 1 84 ? -32.069 8.462 26.034 1.00 92.19 84 LEU A C 1
ATOM 675 O O . LEU A 1 84 ? -31.357 9.447 25.831 1.00 92.19 84 LEU A O 1
ATOM 679 N N . LEU A 1 85 ? -33.384 8.556 26.224 1.00 93.06 85 LEU A N 1
ATOM 680 C CA . LEU A 1 85 ? -34.175 9.777 26.085 1.00 93.06 85 LEU A CA 1
ATOM 681 C C . LEU A 1 85 ? -34.587 10.362 27.436 1.00 93.06 85 LEU A C 1
ATOM 683 O O . LEU A 1 85 ? -34.962 11.533 27.491 1.00 93.06 85 LEU A O 1
ATOM 687 N N . THR A 1 86 ? -34.477 9.591 28.520 1.00 91.31 86 THR A N 1
ATOM 688 C CA . THR A 1 86 ? -34.734 10.065 29.892 1.00 91.31 86 THR A CA 1
ATOM 689 C C . THR A 1 86 ? -33.478 10.136 30.762 1.00 91.31 86 THR A C 1
ATOM 691 O O . THR A 1 86 ? -33.519 10.696 31.857 1.00 91.31 86 THR A O 1
ATOM 694 N N . GLY A 1 87 ? -32.343 9.606 30.296 1.00 86.62 87 GLY A N 1
ATOM 695 C CA . GLY A 1 87 ? -31.086 9.613 31.035 1.00 86.62 87 GLY A CA 1
ATOM 696 C C . GLY A 1 87 ? -29.848 9.651 30.139 1.00 86.62 87 GLY A C 1
ATOM 697 O O . GLY A 1 87 ? -29.893 9.420 28.936 1.00 86.62 87 GLY A O 1
ATOM 698 N N . GLY A 1 88 ? -28.698 9.961 30.739 1.00 86.62 88 GLY A N 1
ATOM 699 C CA . GLY A 1 88 ? -27.416 9.970 30.028 1.00 86.62 88 GLY A CA 1
ATOM 700 C C . GLY A 1 88 ? -27.189 11.200 29.141 1.00 86.62 88 GLY A C 1
ATOM 701 O O . GLY A 1 88 ? -27.827 12.244 29.296 1.00 86.62 88 GLY A O 1
ATOM 702 N N . ILE A 1 89 ? -26.198 11.104 28.250 1.00 84.81 89 ILE A N 1
ATOM 703 C CA . ILE A 1 89 ? -25.694 12.252 27.480 1.00 84.81 89 ILE A CA 1
ATOM 704 C C . ILE A 1 89 ? -26.709 12.787 26.464 1.00 84.81 89 ILE A C 1
ATOM 706 O O . ILE A 1 89 ? -26.854 14.001 26.334 1.00 84.81 89 ILE A O 1
ATOM 710 N N . PHE A 1 90 ? -27.449 11.907 25.791 1.00 89.75 90 PHE A N 1
ATOM 711 C CA . PHE A 1 90 ? -28.417 12.303 24.770 1.00 89.75 90 PHE A CA 1
ATOM 712 C C . PHE A 1 90 ? -29.626 13.023 25.368 1.00 89.75 90 PHE A C 1
ATOM 714 O O . PHE A 1 90 ? -30.013 14.078 24.862 1.00 89.75 90 PHE A O 1
ATOM 721 N N . HIS A 1 91 ? -30.145 12.541 26.503 1.00 90.50 91 HIS A N 1
ATOM 722 C CA . HIS A 1 91 ? -31.171 13.251 27.264 1.00 90.50 91 HIS A CA 1
ATOM 723 C C . HIS A 1 91 ? -30.702 14.650 27.698 1.00 90.50 91 HIS A C 1
ATOM 725 O O . HIS A 1 91 ? -31.402 15.634 27.466 1.00 90.50 91 HIS A O 1
ATOM 731 N N . ARG A 1 92 ? -29.479 14.775 28.243 1.00 88.25 92 ARG A N 1
ATOM 732 C CA . ARG A 1 92 ? -28.902 16.084 28.620 1.00 88.25 92 ARG A CA 1
ATOM 733 C C . ARG A 1 92 ? -28.754 17.039 27.432 1.00 88.25 92 ARG A C 1
ATOM 735 O O . ARG A 1 92 ? -28.869 18.247 27.605 1.00 88.25 92 ARG A O 1
ATOM 742 N N . GLN A 1 93 ? -28.513 16.511 26.233 1.00 86.94 93 GLN A N 1
ATOM 743 C CA . GLN A 1 93 ? -28.461 17.284 24.985 1.00 86.94 93 GLN A CA 1
ATOM 744 C C . GLN A 1 93 ? -29.856 17.607 24.409 1.00 86.94 93 GLN A C 1
ATOM 746 O O . GLN A 1 93 ? -29.971 18.363 23.437 1.00 86.94 93 GLN A O 1
ATOM 751 N N . GLY A 1 94 ?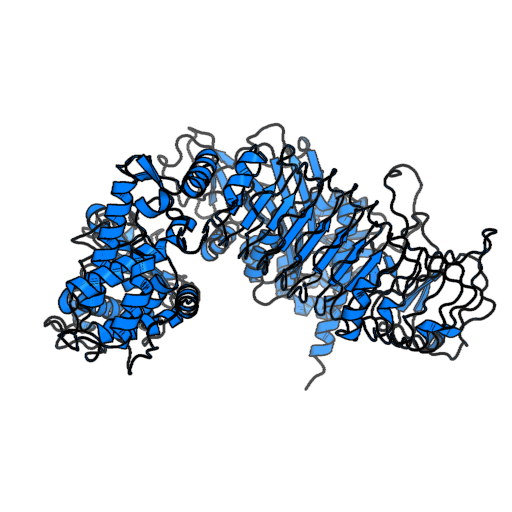 -30.916 17.094 25.037 1.00 89.62 94 GLY A N 1
ATOM 752 C CA . GLY A 1 94 ? -32.309 17.388 24.726 1.00 89.62 94 GLY A CA 1
ATOM 753 C C . GLY A 1 94 ? -32.943 16.463 23.691 1.00 89.62 94 GLY A C 1
ATOM 754 O O . GLY A 1 94 ? -33.971 16.842 23.134 1.00 89.62 94 GLY A O 1
ATOM 755 N N . ALA A 1 95 ? -32.359 15.293 23.406 1.00 91.94 95 ALA A N 1
ATOM 756 C CA . ALA A 1 95 ? -32.972 14.316 22.507 1.00 91.94 95 ALA A CA 1
ATOM 757 C C . ALA A 1 95 ? -34.323 13.836 23.057 1.00 91.94 95 ALA A C 1
ATOM 759 O O . ALA A 1 95 ? -34.425 13.449 24.220 1.00 91.94 95 ALA A O 1
ATOM 760 N N . ARG A 1 96 ? -35.352 13.852 22.205 1.00 92.00 96 ARG A N 1
ATOM 761 C CA . ARG A 1 96 ? -36.715 13.397 22.530 1.00 92.00 96 ARG A CA 1
ATOM 762 C C . ARG A 1 96 ? -37.203 12.262 21.637 1.00 92.00 96 ARG A C 1
ATOM 764 O O . ARG A 1 96 ? -38.153 11.581 22.003 1.00 92.00 96 ARG A O 1
ATOM 771 N N . TYR A 1 97 ? -36.560 12.068 20.488 1.00 94.75 97 TYR A N 1
ATOM 772 C CA . TYR A 1 97 ? -37.000 11.131 19.458 1.00 94.75 97 TYR A CA 1
ATOM 773 C C . TYR A 1 97 ? -35.835 10.316 18.892 1.00 94.75 97 TYR A C 1
ATOM 775 O O . TYR A 1 97 ? -34.670 10.700 19.014 1.00 94.75 97 TYR A O 1
ATOM 783 N N . ILE A 1 98 ? -36.159 9.204 18.240 1.00 95.50 98 ILE A N 1
ATOM 784 C CA . ILE A 1 98 ? -35.252 8.428 17.396 1.00 95.50 98 ILE A CA 1
ATOM 785 C C . ILE A 1 98 ? -35.810 8.466 15.975 1.00 95.50 98 ILE A C 1
ATOM 787 O O . ILE A 1 98 ? -36.873 7.909 15.696 1.00 95.50 98 ILE A O 1
ATOM 791 N N . ASP A 1 99 ? -35.083 9.130 15.089 1.00 95.06 99 ASP A N 1
ATOM 792 C CA . ASP A 1 99 ? -35.437 9.276 13.687 1.00 95.06 99 ASP A CA 1
ATOM 793 C C . ASP A 1 99 ? -34.852 8.139 12.877 1.00 95.06 99 ASP A C 1
ATOM 795 O O . ASP A 1 99 ? -33.650 7.878 12.938 1.00 95.06 99 ASP A O 1
ATOM 799 N N . ILE A 1 100 ? -35.699 7.500 12.082 1.00 94.94 100 ILE A N 1
ATOM 800 C CA . ILE A 1 100 ? -35.328 6.398 11.207 1.00 94.94 100 ILE A CA 1
ATOM 801 C C . ILE A 1 100 ? -35.490 6.871 9.768 1.00 94.94 100 ILE A C 1
ATOM 803 O O . ILE A 1 100 ? -36.553 7.359 9.392 1.00 94.94 100 ILE A O 1
ATOM 807 N N . TYR A 1 101 ? -34.437 6.715 8.973 1.00 92.44 101 TYR A N 1
ATOM 808 C CA . TYR A 1 101 ? -34.430 7.005 7.541 1.00 92.44 101 TYR A CA 1
ATOM 809 C C . TYR A 1 101 ? -34.018 5.764 6.756 1.00 92.44 101 TYR A C 1
ATOM 811 O O . TYR A 1 101 ? -33.205 4.966 7.228 1.00 92.44 101 TYR A O 1
ATOM 819 N N . LEU A 1 102 ? -34.519 5.640 5.531 1.00 90.12 102 LEU A N 1
ATOM 820 C CA . LEU A 1 102 ? -34.041 4.661 4.555 1.00 90.12 102 LEU A CA 1
ATOM 821 C C . LEU A 1 102 ? -33.080 5.323 3.566 1.00 90.12 102 LEU A C 1
ATOM 823 O O . LEU A 1 102 ? -33.235 6.504 3.268 1.00 90.12 102 LEU A O 1
ATOM 827 N N . ASN A 1 103 ? -32.075 4.593 3.081 1.00 84.88 103 ASN A N 1
ATOM 828 C CA . ASN A 1 103 ? -31.200 5.078 2.011 1.00 84.88 103 ASN A CA 1
ATOM 829 C C . ASN A 1 103 ? -30.513 3.930 1.243 1.00 84.88 103 ASN A C 1
ATOM 831 O O . ASN A 1 103 ? -30.444 2.794 1.724 1.00 84.88 103 ASN A O 1
ATOM 835 N N . ASP A 1 104 ? -29.947 4.247 0.078 1.00 77.44 104 ASP A N 1
ATOM 836 C CA . ASP A 1 104 ? -29.051 3.387 -0.702 1.00 77.44 104 ASP A CA 1
ATOM 837 C C . ASP A 1 104 ? -27.632 3.402 -0.099 1.00 77.44 104 ASP A C 1
ATOM 839 O O . ASP A 1 104 ? -26.695 4.019 -0.604 1.00 77.44 104 ASP A O 1
ATOM 843 N N . ILE A 1 105 ? -27.486 2.737 1.049 1.00 74.25 105 ILE A N 1
ATOM 844 C CA . ILE A 1 105 ? -26.193 2.381 1.661 1.00 74.25 105 ILE A CA 1
ATOM 845 C C . ILE A 1 105 ? -25.818 0.937 1.293 1.00 74.25 105 ILE A C 1
ATOM 847 O O . ILE A 1 105 ? -26.652 0.198 0.789 1.00 74.25 105 ILE A O 1
ATOM 851 N N . ALA A 1 106 ? -24.574 0.490 1.494 1.00 60.41 106 ALA A N 1
ATOM 852 C CA . ALA A 1 106 ? -24.221 -0.898 1.158 1.00 60.41 106 ALA A CA 1
ATOM 853 C C . ALA A 1 106 ? -25.189 -1.903 1.831 1.00 60.41 106 ALA A C 1
ATOM 855 O O . ALA A 1 106 ? -25.505 -1.755 3.014 1.00 60.41 106 ALA A O 1
ATOM 856 N N . VAL A 1 107 ? -25.659 -2.901 1.070 1.00 44.88 107 VAL A N 1
ATOM 857 C CA . VAL A 1 107 ? -26.664 -3.891 1.505 1.00 44.88 107 VAL A CA 1
ATOM 858 C C . VAL A 1 107 ? -26.246 -4.529 2.842 1.00 44.88 107 VAL A C 1
ATOM 860 O O . VAL A 1 107 ? -25.065 -4.787 3.064 1.00 44.88 107 VAL A O 1
ATOM 863 N N . GLU A 1 108 ? -27.216 -4.748 3.738 1.00 49.00 108 GLU A N 1
ATOM 864 C CA . GLU A 1 108 ? -27.050 -5.241 5.125 1.00 49.00 108 GLU A CA 1
ATOM 865 C C . GLU A 1 108 ? -26.443 -4.261 6.147 1.00 49.00 108 GLU A C 1
ATOM 867 O O . GLU A 1 108 ? -26.265 -4.640 7.306 1.00 49.00 108 GLU A O 1
ATOM 872 N N . ARG A 1 109 ? -26.179 -3.000 5.778 1.00 56.16 109 ARG A N 1
ATOM 873 C CA . ARG A 1 109 ? -25.693 -1.975 6.720 1.00 56.16 109 ARG A CA 1
ATOM 874 C C . ARG A 1 109 ? -26.799 -1.046 7.209 1.00 56.16 109 ARG A C 1
ATOM 876 O O . ARG A 1 109 ? -27.760 -0.769 6.489 1.00 56.16 109 ARG A O 1
ATOM 883 N N . GLY A 1 110 ? -26.622 -0.530 8.419 1.00 57.06 110 GLY A N 1
ATOM 884 C CA . GLY A 1 110 ? -27.215 0.721 8.859 1.00 57.06 110 GLY A CA 1
ATOM 885 C C . GLY A 1 110 ? -26.145 1.665 9.414 1.00 57.06 110 GLY A C 1
ATOM 886 O O . GLY A 1 110 ? -24.951 1.371 9.361 1.00 57.06 110 GLY A O 1
ATOM 887 N N . LEU A 1 111 ? -26.566 2.849 9.847 1.00 78.31 111 LEU A N 1
ATOM 888 C CA . LEU A 1 111 ? -25.714 3.851 10.476 1.00 78.31 111 LEU A CA 1
ATOM 889 C C . LEU A 1 111 ? -26.449 4.462 11.667 1.00 78.31 111 LEU A C 1
ATOM 891 O O . LEU A 1 111 ? -27.501 5.086 11.498 1.00 78.31 111 LEU A O 1
ATOM 895 N N . ALA A 1 112 ? -25.859 4.344 12.852 1.00 78.00 112 ALA A N 1
ATOM 896 C CA . ALA A 1 112 ? -26.316 5.013 14.062 1.00 78.00 112 ALA A CA 1
ATOM 897 C C . ALA A 1 112 ? -25.497 6.276 14.371 1.00 78.00 112 ALA A C 1
ATOM 899 O O . ALA A 1 112 ? -24.264 6.260 14.371 1.00 78.00 112 ALA A O 1
ATOM 900 N N . SER A 1 113 ? -26.182 7.382 14.667 1.00 75.31 113 SER A N 1
ATOM 901 C CA . SER A 1 113 ? -25.530 8.634 15.060 1.00 75.31 113 SER A CA 1
ATOM 902 C C . SER A 1 113 ? -24.993 8.569 16.490 1.00 75.31 113 SER A C 1
ATOM 904 O O . SER A 1 113 ? -25.728 8.274 17.429 1.00 75.31 113 SER A O 1
ATOM 906 N N . ALA A 1 114 ? -23.729 8.952 16.676 1.00 75.81 114 ALA A N 1
ATOM 907 C CA . ALA A 1 114 ? -23.132 9.150 18.000 1.00 75.81 114 ALA A CA 1
ATOM 908 C C . ALA A 1 114 ? -23.452 10.532 18.614 1.00 75.81 114 ALA A C 1
ATOM 910 O O . ALA A 1 114 ? -22.904 10.884 19.658 1.00 75.81 114 ALA A O 1
ATOM 911 N N . THR A 1 115 ? -24.286 11.346 17.956 1.00 81.38 115 THR A N 1
ATOM 912 C CA . THR A 1 115 ? -24.643 12.710 18.377 1.00 81.38 115 THR A CA 1
ATOM 913 C C . THR A 1 115 ? -26.138 12.990 18.215 1.00 81.38 115 THR A C 1
ATOM 915 O O . THR A 1 115 ? -26.817 12.381 17.381 1.00 81.38 115 THR A O 1
ATOM 918 N N . VAL A 1 116 ? -26.643 13.944 19.004 1.00 83.94 116 VAL A N 1
ATOM 919 C CA . VAL A 1 116 ? -28.014 14.459 18.889 1.00 83.94 116 VAL A CA 1
ATOM 920 C C . VAL A 1 116 ? -28.123 15.408 17.696 1.00 83.94 116 VAL A C 1
ATOM 922 O O . VAL A 1 116 ? -27.331 16.338 17.553 1.00 83.94 116 VAL A O 1
ATOM 925 N N . SER A 1 117 ? -29.121 15.175 16.851 1.00 83.38 117 SER A N 1
ATOM 926 C CA . SER A 1 117 ? -29.494 16.026 15.728 1.00 83.38 117 SER A CA 1
ATOM 927 C C . SER A 1 117 ? -30.545 17.050 16.157 1.00 83.38 117 SER A C 1
ATOM 929 O O . SER A 1 117 ? -31.513 16.705 16.830 1.00 83.38 117 SER A O 1
ATOM 931 N N . ASP A 1 118 ? -30.374 18.300 15.727 1.00 82.31 118 ASP A N 1
ATOM 932 C CA . ASP A 1 118 ? -31.411 19.347 15.752 1.00 82.31 118 ASP A CA 1
ATOM 933 C C . ASP A 1 118 ? -31.892 19.646 14.325 1.00 82.31 118 ASP A C 1
ATOM 935 O O . ASP A 1 118 ? -32.155 20.788 13.953 1.00 82.31 118 ASP A O 1
ATOM 939 N N . SER A 1 119 ? -31.937 18.613 13.475 1.00 66.56 119 SER A N 1
ATOM 940 C CA . SER A 1 119 ? -32.607 18.750 12.187 1.00 66.56 119 SER A CA 1
ATOM 941 C C . SER A 1 119 ? -34.096 18.973 12.449 1.00 66.56 119 SER A C 1
ATOM 943 O O . SER A 1 119 ? -34.718 18.253 13.232 1.00 66.56 119 SER A O 1
ATOM 945 N N . ARG A 1 120 ? -34.663 20.006 11.819 1.00 75.31 120 ARG A N 1
ATOM 946 C CA . ARG A 1 120 ? -36.091 20.338 11.882 1.00 75.31 120 ARG A CA 1
ATOM 947 C C . ARG A 1 120 ? -36.728 20.049 10.521 1.00 75.31 120 ARG A C 1
ATOM 949 O O . ARG A 1 120 ? -36.922 20.995 9.762 1.00 75.31 120 ARG A O 1
ATOM 956 N N . PRO A 1 121 ? -37.009 18.773 10.179 1.00 82.31 121 PRO A N 1
ATOM 957 C CA . PRO A 1 121 ? -37.677 18.433 8.926 1.00 82.31 121 PRO A CA 1
ATOM 958 C C . PRO A 1 121 ? -38.928 19.288 8.721 1.00 82.31 121 PRO A C 1
ATOM 960 O O . PRO A 1 121 ? -39.736 19.431 9.646 1.00 82.31 121 PRO A O 1
ATOM 963 N N . ASN A 1 122 ? -39.108 19.840 7.522 1.00 84.38 122 ASN A N 1
ATOM 964 C CA . ASN A 1 122 ? -40.252 20.684 7.183 1.00 84.38 122 ASN A CA 1
ATOM 965 C C . ASN A 1 122 ? -41.595 19.976 7.392 1.00 84.38 122 ASN A C 1
ATOM 967 O O . ASN A 1 122 ? -42.599 20.643 7.662 1.00 84.38 122 ASN A O 1
ATOM 971 N N . ILE A 1 123 ? -41.637 18.645 7.286 1.00 88.00 123 ILE A N 1
ATOM 972 C CA . ILE A 1 123 ? -42.824 17.834 7.595 1.00 88.00 123 ILE A CA 1
ATOM 973 C C . ILE A 1 123 ? -43.248 17.904 9.073 1.00 88.00 123 ILE A C 1
ATOM 975 O O . ILE A 1 123 ? -44.426 17.743 9.375 1.00 88.00 123 ILE A O 1
ATOM 979 N N . LEU A 1 124 ? -42.323 18.210 9.990 1.00 89.50 124 LEU A N 1
ATOM 980 C CA . LEU A 1 124 ? -42.595 18.345 11.426 1.00 89.50 124 LEU A CA 1
ATOM 981 C C . LEU A 1 124 ? -42.744 19.798 11.891 1.00 89.50 124 LEU A C 1
ATOM 983 O O . LEU A 1 124 ? -43.144 20.034 13.035 1.00 89.50 124 LEU A O 1
ATOM 987 N N . VAL A 1 125 ? -42.429 20.779 11.042 1.00 84.69 125 VAL A N 1
ATOM 988 C CA . VAL A 1 125 ? -42.575 22.203 11.375 1.00 84.69 125 VAL A CA 1
ATOM 989 C C . VAL A 1 125 ? -44.035 22.508 11.727 1.00 84.69 125 VAL A C 1
ATOM 991 O O . VAL A 1 125 ? -44.949 22.126 11.001 1.00 84.69 125 VAL A O 1
ATOM 994 N N . ASN A 1 126 ? -44.242 23.216 12.843 1.00 84.38 126 ASN A N 1
ATOM 995 C CA . ASN A 1 126 ? -45.549 23.525 13.445 1.00 84.38 126 ASN A CA 1
ATOM 996 C C . ASN A 1 126 ? -46.351 22.309 13.953 1.00 84.38 126 ASN A C 1
ATOM 998 O O . ASN A 1 126 ? -47.559 22.418 14.149 1.00 84.38 126 ASN A O 1
ATOM 1002 N N . THR A 1 127 ? -45.695 21.172 14.200 1.00 86.81 127 THR A N 1
ATOM 1003 C CA . THR A 1 127 ? -46.288 20.018 14.898 1.00 86.81 127 THR A CA 1
ATOM 1004 C C . THR A 1 127 ? -45.706 19.879 16.308 1.00 86.81 127 THR A C 1
ATOM 1006 O O . THR A 1 127 ? -44.557 20.262 16.546 1.00 86.81 127 THR A O 1
ATOM 1009 N N . ASP A 1 128 ? -46.449 19.255 17.228 1.00 88.19 128 ASP A N 1
ATOM 1010 C CA . ASP A 1 128 ? -45.963 18.932 18.586 1.00 88.19 128 ASP A CA 1
ATOM 1011 C C . ASP A 1 128 ? -44.795 17.926 18.583 1.00 88.19 128 ASP A C 1
ATOM 1013 O O . ASP A 1 128 ? -44.081 17.757 19.575 1.00 88.19 128 ASP A O 1
ATOM 1017 N N . PHE A 1 129 ? -44.566 17.278 17.440 1.00 88.56 129 PHE A N 1
ATOM 1018 C CA . PHE A 1 129 ? -43.516 16.288 17.236 1.00 88.56 129 PHE A CA 1
ATOM 1019 C C . PHE A 1 129 ? -42.196 16.898 16.761 1.00 88.56 129 PHE A C 1
ATOM 1021 O O . PHE A 1 129 ? -41.238 16.160 16.532 1.00 88.56 129 PHE A O 1
ATOM 1028 N N . ASN A 1 130 ? -42.107 18.225 16.631 1.00 86.38 130 ASN A N 1
ATOM 1029 C CA . ASN A 1 130 ? -40.850 18.907 16.346 1.00 86.38 130 ASN A CA 1
ATOM 1030 C C . ASN A 1 130 ? -39.889 18.821 17.547 1.00 86.38 130 ASN A C 1
ATOM 1032 O O . ASN A 1 130 ? -40.285 18.970 18.704 1.00 86.38 130 ASN A O 1
ATOM 1036 N N . GLY A 1 131 ? -38.603 18.599 17.283 1.00 87.62 131 GLY A N 1
ATOM 1037 C CA . GLY A 1 131 ? -37.585 18.535 18.327 1.00 87.62 131 GLY A CA 1
ATOM 1038 C C . GLY A 1 131 ? -36.412 17.624 17.993 1.00 87.62 131 GLY A C 1
ATOM 1039 O O . GLY A 1 131 ? -36.457 16.843 17.038 1.00 87.62 131 GLY A O 1
ATOM 1040 N N . LYS A 1 132 ? -35.380 17.734 18.834 1.00 92.56 132 LYS A N 1
ATOM 1041 C CA . LYS A 1 132 ? -34.100 17.037 18.705 1.00 92.56 132 LYS A CA 1
ATOM 1042 C C . LYS A 1 132 ? -34.239 15.519 18.785 1.00 92.56 132 LYS A C 1
ATOM 1044 O O . LYS A 1 132 ? -35.030 14.995 19.577 1.00 92.56 132 LYS A O 1
ATOM 1049 N N . SER A 1 133 ? -33.405 14.818 18.031 1.00 93.50 133 SER A N 1
ATOM 1050 C CA . SER A 1 133 ? -33.470 13.365 17.878 1.00 93.50 133 SER A CA 1
ATOM 1051 C C . SER A 1 133 ? -32.106 12.696 17.770 1.00 93.50 133 SER A C 1
ATOM 1053 O O . SER A 1 133 ? -31.086 13.324 17.494 1.00 93.50 133 SER A O 1
ATOM 1055 N N . LEU A 1 134 ? -32.094 11.386 17.979 1.00 93.12 134 LEU A N 1
ATOM 1056 C CA . LEU A 1 134 ? -31.025 10.500 17.527 1.00 93.12 134 LEU A CA 1
ATOM 1057 C C . LEU A 1 134 ? -31.362 10.004 16.126 1.00 93.12 134 LEU A C 1
ATOM 1059 O O . LEU A 1 134 ? -32.531 9.793 15.830 1.00 93.12 134 LEU A O 1
ATOM 1063 N N . LYS A 1 135 ? -30.361 9.799 15.270 1.00 92.44 135 LYS A N 1
ATOM 1064 C CA . LYS A 1 135 ? -30.584 9.371 13.882 1.00 92.44 135 LYS A CA 1
ATOM 1065 C C . LYS A 1 135 ? -30.112 7.936 13.658 1.00 92.44 135 LYS A C 1
ATOM 1067 O O . LYS A 1 135 ? -28.976 7.604 13.994 1.00 92.44 135 LYS A O 1
ATOM 1072 N N . LEU A 1 136 ? -30.976 7.133 13.046 1.00 92.75 136 LEU A N 1
ATOM 1073 C CA . LEU A 1 136 ? -30.719 5.807 12.495 1.00 92.75 136 LEU A CA 1
ATOM 1074 C C . LEU A 1 136 ? -30.982 5.848 10.986 1.00 92.75 136 LEU A C 1
ATOM 1076 O O . LEU A 1 136 ? -32.043 6.286 10.546 1.00 92.75 136 LEU A O 1
ATOM 1080 N N . VAL A 1 137 ? -30.026 5.391 10.183 1.00 91.06 137 VAL A N 1
ATOM 1081 C CA . VAL A 1 137 ? -30.204 5.210 8.736 1.00 91.06 137 VAL A CA 1
ATOM 1082 C C . VAL A 1 137 ? -30.094 3.729 8.422 1.00 91.06 137 VAL A C 1
ATOM 1084 O O . VAL A 1 137 ? -29.135 3.088 8.834 1.00 91.06 137 VAL A O 1
ATOM 1087 N N . LEU A 1 138 ? -31.062 3.179 7.702 1.00 90.62 138 LEU A N 1
ATOM 1088 C CA . LEU A 1 138 ? -31.117 1.767 7.339 1.00 90.62 138 LEU A CA 1
ATOM 1089 C C . LEU A 1 138 ? -31.121 1.617 5.819 1.00 90.62 138 LEU A C 1
ATOM 1091 O O . LEU A 1 138 ? -31.617 2.483 5.098 1.00 90.62 138 LEU A O 1
ATOM 1095 N N . HIS A 1 139 ? -30.585 0.505 5.321 1.00 88.88 139 HIS A N 1
ATOM 1096 C CA . HIS A 1 139 ? -30.701 0.186 3.904 1.00 88.88 139 HIS A CA 1
ATOM 1097 C C . HIS A 1 139 ? -32.180 0.079 3.492 1.00 88.88 139 HIS A C 1
ATOM 1099 O O . HIS A 1 139 ? -32.996 -0.513 4.203 1.00 88.88 139 HIS A O 1
ATOM 1105 N N . ARG A 1 140 ? -32.541 0.636 2.333 1.00 86.31 140 ARG A N 1
ATOM 1106 C CA . ARG A 1 140 ? -33.935 0.659 1.851 1.00 86.31 140 ARG A CA 1
ATOM 1107 C C . ARG A 1 140 ? -34.508 -0.710 1.462 1.00 86.31 140 ARG A C 1
ATOM 1109 O O . ARG A 1 140 ? -35.724 -0.854 1.394 1.00 86.31 140 ARG A O 1
ATOM 1116 N N . GLY A 1 141 ? -33.650 -1.698 1.203 1.00 85.56 141 GLY A N 1
ATOM 1117 C CA . GLY A 1 141 ? -34.027 -3.057 0.793 1.00 85.56 141 GLY A CA 1
ATOM 1118 C C . GLY A 1 141 ? -33.542 -4.137 1.753 1.00 85.56 141 GLY A C 1
ATOM 1119 O O . GLY A 1 141 ? -32.893 -5.088 1.324 1.00 85.56 141 GLY A O 1
ATOM 1120 N N . LEU A 1 142 ? -33.744 -3.967 3.061 1.00 82.25 142 LEU A N 1
ATOM 1121 C CA . LEU A 1 142 ? -33.458 -5.034 4.021 1.00 82.25 142 LEU A CA 1
ATOM 1122 C C . LEU A 1 142 ? -34.474 -6.178 3.871 1.00 82.25 142 LEU A C 1
ATOM 1124 O O . LEU A 1 142 ? -35.640 -5.965 3.566 1.00 82.25 142 LEU A O 1
ATOM 1128 N N . HIS A 1 143 ? -34.059 -7.416 4.120 1.00 77.81 143 HIS A N 1
ATOM 1129 C CA . HIS A 1 143 ? -35.003 -8.535 4.145 1.00 77.81 143 HIS A CA 1
ATOM 1130 C C . HIS A 1 143 ? -35.856 -8.505 5.421 1.00 77.81 143 HIS A C 1
ATOM 1132 O O . HIS A 1 143 ? -35.337 -8.218 6.501 1.00 77.81 143 HIS A O 1
ATOM 1138 N N . ALA A 1 144 ? -37.132 -8.899 5.338 1.00 67.75 144 ALA A N 1
ATOM 1139 C CA . ALA A 1 144 ? -38.062 -8.916 6.476 1.00 67.75 144 ALA A CA 1
ATOM 1140 C C . ALA A 1 144 ? -37.569 -9.749 7.680 1.00 67.75 144 ALA A C 1
ATOM 1142 O O . ALA A 1 144 ? -37.985 -9.509 8.807 1.00 67.75 144 ALA A O 1
ATOM 1143 N N . GLY A 1 145 ? -36.628 -10.683 7.489 1.00 69.31 145 GLY A N 1
ATOM 1144 C CA . GLY A 1 145 ? -35.987 -11.459 8.561 1.00 69.31 145 GLY A CA 1
ATOM 1145 C C . GLY A 1 145 ? -34.721 -10.841 9.173 1.00 69.31 145 GLY A C 1
ATOM 1146 O O . GLY A 1 145 ? -34.168 -11.420 10.103 1.00 69.31 145 GLY A O 1
ATOM 1147 N N . THR A 1 146 ? -34.231 -9.695 8.682 1.00 79.81 146 THR A N 1
ATOM 1148 C CA . THR A 1 146 ? -32.954 -9.141 9.163 1.00 79.81 146 THR A CA 1
ATOM 1149 C C . THR A 1 146 ? -33.035 -8.639 10.606 1.00 79.81 146 THR A C 1
ATOM 1151 O O . THR A 1 146 ? -34.077 -8.161 11.065 1.00 79.81 146 THR A O 1
ATOM 1154 N N . VAL A 1 147 ? -31.893 -8.668 11.287 1.00 82.12 147 VAL A N 1
ATOM 1155 C CA . VAL A 1 147 ? -31.676 -8.075 12.612 1.00 82.12 147 VAL A CA 1
ATOM 1156 C C . VAL A 1 147 ? -30.828 -6.799 12.570 1.00 82.12 147 VAL A C 1
ATOM 1158 O O . VAL A 1 147 ? -30.549 -6.229 13.622 1.00 82.12 147 VAL A O 1
ATOM 1161 N N . THR A 1 148 ? -30.439 -6.321 11.380 1.00 85.31 148 THR A N 1
ATOM 1162 C CA . THR A 1 148 ? -29.667 -5.074 11.203 1.00 85.31 148 THR A CA 1
ATOM 1163 C C . THR A 1 148 ? -30.243 -3.891 12.000 1.00 85.31 148 THR A C 1
ATOM 1165 O O . THR A 1 148 ? -29.467 -3.238 12.688 1.00 85.31 148 THR A O 1
ATOM 1168 N N . PRO A 1 149 ? -31.571 -3.634 12.046 1.00 90.25 149 PRO A N 1
ATOM 1169 C CA . PRO A 1 149 ? -32.107 -2.520 12.838 1.00 90.25 149 PRO A CA 1
ATOM 1170 C C . PRO A 1 149 ? -31.770 -2.602 14.336 1.00 90.25 149 PRO A C 1
ATOM 1172 O O . PRO A 1 149 ? -31.514 -1.586 14.975 1.00 90.25 149 PRO A O 1
ATOM 1175 N N . ILE A 1 150 ? -31.727 -3.816 14.893 1.00 90.56 150 ILE A N 1
ATOM 1176 C CA . ILE A 1 150 ? -31.421 -4.066 16.310 1.00 90.56 150 ILE A CA 1
ATOM 1177 C C . ILE A 1 150 ? -29.947 -3.763 16.594 1.00 90.56 150 ILE A C 1
ATOM 1179 O O . ILE A 1 150 ? -29.614 -3.211 17.640 1.00 90.56 150 ILE A O 1
ATOM 1183 N N . HIS A 1 151 ? -29.069 -4.102 15.649 1.00 91.19 151 HIS A N 1
ATOM 1184 C CA . HIS A 1 151 ? -27.640 -3.814 15.724 1.00 91.19 151 HIS A CA 1
ATOM 1185 C C . HIS A 1 151 ? -27.369 -2.312 15.820 1.00 91.19 151 HIS A C 1
ATOM 1187 O O . HIS A 1 151 ? -26.706 -1.859 16.750 1.00 91.19 151 HIS A O 1
ATOM 1193 N N . GLU A 1 152 ? -27.960 -1.538 14.909 1.00 92.19 152 GLU A N 1
ATOM 1194 C CA . GLU A 1 152 ? -27.806 -0.083 14.893 1.00 92.19 152 GLU A CA 1
ATOM 1195 C C . GLU A 1 152 ? -28.429 0.575 16.125 1.00 92.19 152 GLU A C 1
ATOM 1197 O O . GLU A 1 152 ? -27.876 1.521 16.686 1.00 92.19 152 GLU A O 1
ATOM 1202 N N . LEU A 1 153 ? -29.563 0.050 16.601 1.00 93.56 153 LEU A N 1
ATOM 1203 C CA . LEU A 1 153 ? -30.152 0.513 17.852 1.00 93.56 153 LEU A CA 1
ATOM 1204 C C . LEU A 1 153 ? -29.188 0.303 19.028 1.00 93.56 153 LEU A C 1
ATOM 1206 O O . LEU A 1 153 ? -29.046 1.196 19.864 1.00 93.56 153 LEU A O 1
ATOM 1210 N N . LEU A 1 154 ? -28.489 -0.836 19.087 1.00 92.69 154 LEU A N 1
ATOM 1211 C CA . LEU A 1 154 ? -27.538 -1.103 20.164 1.00 92.69 154 LEU A CA 1
ATOM 1212 C C . LEU A 1 154 ? -26.326 -0.160 20.119 1.00 92.69 154 LEU A C 1
ATOM 1214 O O . LEU A 1 154 ? -25.840 0.236 21.180 1.00 92.69 154 LEU A O 1
ATOM 1218 N N . HIS A 1 155 ? -25.895 0.283 18.935 1.00 92.19 155 HIS A N 1
ATOM 1219 C CA . HIS A 1 155 ? -24.880 1.331 18.823 1.00 92.19 155 HIS A CA 1
ATOM 1220 C C . HIS A 1 155 ? -25.304 2.636 19.504 1.00 92.19 155 HIS A C 1
ATOM 1222 O O . HIS A 1 155 ? -24.490 3.231 20.211 1.00 92.19 155 HIS A O 1
ATOM 1228 N N . LEU A 1 156 ? -26.573 3.054 19.394 1.00 92.50 156 LEU A N 1
ATOM 1229 C CA . LEU A 1 156 ? -27.065 4.221 20.142 1.00 92.50 156 LEU A CA 1
ATOM 1230 C C . LEU A 1 156 ? -26.924 4.018 21.657 1.00 92.50 156 LEU A C 1
ATOM 1232 O O . LEU A 1 156 ? -26.444 4.913 22.353 1.00 92.50 156 LEU A O 1
ATOM 1236 N N . PHE A 1 157 ? -27.274 2.836 22.173 1.00 93.25 157 PHE A N 1
ATOM 1237 C CA . PHE A 1 157 ? -27.053 2.507 23.585 1.00 93.25 157 PHE A CA 1
ATOM 1238 C C . PHE A 1 157 ? -25.571 2.575 23.953 1.00 93.25 157 PHE A C 1
ATOM 1240 O O . PHE A 1 157 ? -25.240 3.251 24.923 1.00 93.25 157 PHE A O 1
ATOM 1247 N N . GLN A 1 158 ? -24.669 1.983 23.169 1.00 92.69 158 GLN A N 1
ATOM 1248 C CA . GLN A 1 158 ? -23.224 2.048 23.424 1.00 92.69 158 GLN A CA 1
ATOM 1249 C C . GLN A 1 158 ? -22.711 3.496 23.476 1.00 92.69 158 GLN A C 1
ATOM 1251 O O . GLN A 1 158 ? -22.069 3.880 24.457 1.00 92.69 158 GLN A O 1
ATOM 1256 N N . PHE A 1 159 ? -23.062 4.323 22.484 1.00 89.50 159 PHE A N 1
ATOM 1257 C CA . PHE A 1 159 ? -22.653 5.731 22.425 1.00 89.50 159 PHE A CA 1
ATOM 1258 C C . PHE A 1 159 ? -23.192 6.573 23.587 1.00 89.50 159 PHE A C 1
ATOM 1260 O O . PHE A 1 159 ? -22.603 7.600 23.923 1.00 89.50 159 PHE A O 1
ATOM 1267 N N . SER A 1 160 ? -24.277 6.139 24.234 1.00 89.50 160 SER A N 1
ATOM 1268 C CA . SER A 1 160 ? -24.813 6.823 25.414 1.00 89.50 160 SER A CA 1
ATOM 1269 C C . SER A 1 160 ? -23.966 6.641 26.678 1.00 89.50 160 SER A C 1
ATOM 1271 O O . SER A 1 160 ? -24.082 7.451 27.600 1.00 89.50 160 SER A O 1
ATOM 1273 N N . TYR A 1 161 ? -23.132 5.596 26.728 1.00 90.94 161 TYR A N 1
ATOM 1274 C CA . TYR A 1 161 ? -22.253 5.283 27.859 1.00 90.94 161 TYR A CA 1
ATOM 1275 C C . TYR A 1 161 ? -20.798 5.656 27.589 1.00 90.94 161 TYR A C 1
ATOM 1277 O O . TYR A 1 161 ? -20.111 6.141 28.486 1.00 90.94 161 TYR A O 1
ATOM 1285 N N . VAL A 1 162 ? -20.303 5.407 26.373 1.00 88.94 162 VAL A N 1
ATOM 1286 C CA . VAL A 1 162 ? -18.867 5.459 26.089 1.00 88.94 162 VAL A CA 1
ATOM 1287 C C . VAL A 1 162 ? -18.588 5.985 24.671 1.00 88.94 162 VAL A C 1
ATOM 1289 O O . VAL A 1 162 ? -19.247 5.569 23.720 1.00 88.94 162 VAL A O 1
ATOM 1292 N N . PRO A 1 163 ? -17.606 6.892 24.482 1.00 84.38 163 PRO A N 1
ATOM 1293 C CA . PRO A 1 163 ? -17.256 7.428 23.164 1.00 84.38 163 PRO A CA 1
ATOM 1294 C C . PRO A 1 163 ? -16.322 6.512 22.352 1.00 84.38 163 PRO A C 1
ATOM 1296 O O . PRO A 1 163 ? -15.993 6.842 21.211 1.00 84.38 163 PRO A O 1
ATOM 1299 N N . PHE A 1 164 ? -15.849 5.403 22.931 1.00 87.50 164 PHE A N 1
ATOM 1300 C CA . PHE A 1 164 ? -14.906 4.484 22.291 1.00 87.50 164 PHE A CA 1
ATOM 1301 C C . PHE A 1 164 ? -15.517 3.805 21.062 1.00 87.50 164 PHE A C 1
ATOM 1303 O O . PHE A 1 164 ? -16.710 3.535 21.005 1.00 87.50 164 PHE A O 1
ATOM 1310 N N . ASN A 1 165 ? -14.670 3.511 20.079 1.00 85.81 165 ASN A N 1
ATOM 1311 C CA . ASN A 1 165 ? -15.032 2.903 18.804 1.00 85.81 165 ASN A CA 1
ATOM 1312 C C . ASN A 1 165 ? -14.067 1.769 18.399 1.00 85.81 165 ASN A C 1
ATOM 1314 O O . ASN A 1 165 ? -13.747 1.577 17.225 1.00 85.81 165 ASN A O 1
ATOM 1318 N N . ASN A 1 166 ? -13.538 1.047 19.388 1.00 88.00 166 ASN A N 1
ATOM 1319 C CA . ASN A 1 166 ? -12.697 -0.129 19.176 1.00 88.00 166 ASN A CA 1
ATOM 1320 C C . ASN A 1 166 ? -13.562 -1.254 18.586 1.00 88.00 166 ASN A C 1
ATOM 1322 O O . ASN A 1 166 ? -14.546 -1.648 19.205 1.00 88.00 166 ASN A O 1
ATOM 1326 N N . MET A 1 167 ? -13.207 -1.774 17.404 1.00 86.12 167 MET A N 1
ATOM 1327 C CA . MET A 1 167 ? -14.090 -2.655 16.615 1.00 86.12 167 MET A CA 1
ATOM 1328 C C . MET A 1 167 ? -14.511 -3.929 17.364 1.00 86.12 167 MET A C 1
ATOM 1330 O O . MET A 1 167 ? -15.691 -4.263 17.368 1.00 86.12 167 MET A O 1
ATOM 1334 N N . TRP A 1 168 ? -13.582 -4.604 18.052 1.00 92.56 168 TRP A N 1
ATOM 1335 C CA . TRP A 1 168 ? -13.878 -5.818 18.832 1.00 92.56 168 TRP A CA 1
ATOM 1336 C C . TRP A 1 168 ? -14.903 -5.575 19.955 1.00 92.56 168 TRP A C 1
ATOM 1338 O O . TRP A 1 168 ? -15.631 -6.483 20.354 1.00 92.56 168 TRP A O 1
ATOM 1348 N N . PHE A 1 169 ? -14.964 -4.342 20.461 1.00 94.00 169 PHE A N 1
ATOM 1349 C CA . PHE A 1 169 ? -15.931 -3.905 21.456 1.00 94.00 169 PHE A CA 1
ATOM 1350 C C . PHE A 1 169 ? -17.231 -3.444 20.790 1.00 94.00 169 PHE A C 1
ATOM 1352 O O . PHE A 1 169 ? -18.278 -4.011 21.084 1.00 94.00 169 PHE A O 1
ATOM 1359 N N . MET A 1 170 ? -17.182 -2.471 19.873 1.00 90.75 170 MET A N 1
ATOM 1360 C CA . MET A 1 170 ? -18.391 -1.884 19.286 1.00 90.75 170 MET A CA 1
ATOM 1361 C C . MET A 1 170 ? -19.187 -2.892 18.463 1.00 90.75 170 MET A C 1
ATOM 1363 O O . MET A 1 170 ? -20.342 -3.158 18.786 1.00 90.75 170 MET A O 1
ATOM 1367 N N . GLU A 1 171 ? -18.560 -3.492 17.453 1.00 90.25 171 GLU A N 1
ATOM 1368 C CA . GLU A 1 171 ? -19.210 -4.439 16.540 1.00 90.25 171 GLU A CA 1
ATOM 1369 C C . GLU A 1 171 ? -19.521 -5.768 17.231 1.00 90.25 171 GLU A C 1
ATOM 1371 O O . GLU A 1 171 ? -20.608 -6.330 17.075 1.00 90.25 171 GLU A O 1
ATOM 1376 N N . GLY A 1 172 ? -18.567 -6.265 18.028 1.00 91.00 172 GLY A N 1
ATOM 1377 C CA . GLY A 1 172 ? -18.708 -7.524 18.757 1.00 91.00 172 GLY A CA 1
ATOM 1378 C C . GLY A 1 172 ? -19.880 -7.498 19.736 1.00 91.00 172 GLY A C 1
ATOM 1379 O O . GLY A 1 172 ? -20.702 -8.416 19.743 1.00 91.00 172 GLY A O 1
ATOM 1380 N N . LEU A 1 173 ? -20.001 -6.427 20.527 1.00 90.81 173 LEU A N 1
ATOM 1381 C CA . LEU A 1 173 ? -21.108 -6.265 21.467 1.00 90.81 173 LEU A CA 1
ATOM 1382 C C . LEU A 1 173 ? -22.429 -5.969 20.743 1.00 90.81 173 LEU A C 1
ATOM 1384 O O . LEU A 1 173 ? -23.466 -6.509 21.127 1.00 90.81 173 LEU A O 1
ATOM 1388 N N . ALA A 1 174 ? -22.410 -5.180 19.664 1.00 91.00 174 ALA A N 1
ATOM 1389 C CA . ALA A 1 174 ? -23.606 -4.916 18.867 1.00 91.00 174 ALA A CA 1
ATOM 1390 C C . ALA A 1 174 ? -24.205 -6.206 18.271 1.00 91.00 174 ALA A C 1
ATOM 1392 O O . ALA A 1 174 ? -25.426 -6.373 18.215 1.00 91.00 174 ALA A O 1
ATOM 1393 N N . ARG A 1 175 ? -23.363 -7.175 17.885 1.00 89.50 175 ARG A N 1
ATOM 1394 C CA . ARG A 1 175 ? -23.804 -8.520 17.474 1.00 89.50 175 ARG A CA 1
ATOM 1395 C C . ARG A 1 175 ? -24.307 -9.390 18.619 1.00 89.50 175 ARG A C 1
ATOM 1397 O O . ARG A 1 175 ? -25.278 -10.118 18.423 1.00 89.50 175 ARG A O 1
ATOM 1404 N N . TRP A 1 176 ? -23.730 -9.270 19.814 1.00 90.75 176 TRP A N 1
ATOM 1405 C CA . TRP A 1 176 ? -24.317 -9.886 21.008 1.00 90.75 176 TRP A CA 1
ATOM 1406 C C . TRP A 1 176 ? -25.774 -9.423 21.214 1.00 90.75 176 TRP A C 1
ATOM 1408 O O . TRP A 1 176 ? -26.637 -10.246 21.508 1.00 90.75 176 TRP A O 1
ATOM 1418 N N . GLY A 1 177 ? -26.095 -8.144 20.971 1.00 87.94 177 GLY A N 1
ATOM 1419 C CA . GLY A 1 177 ? -27.470 -7.633 21.090 1.00 87.94 177 GLY A CA 1
ATOM 1420 C C . GLY A 1 177 ? -28.435 -8.087 19.993 1.00 87.94 177 GLY A C 1
ATOM 1421 O O . GLY A 1 177 ? -29.620 -8.272 20.259 1.00 87.94 177 GLY A O 1
ATOM 1422 N N . GLN A 1 178 ? -27.955 -8.348 18.773 1.00 88.38 178 GLN A N 1
ATOM 1423 C CA . GLN A 1 178 ? -28.799 -8.899 17.699 1.00 88.38 178 GLN A CA 1
ATOM 1424 C C . GLN A 1 178 ? -29.464 -10.229 18.100 1.00 88.38 178 GLN A C 1
ATOM 1426 O O . GLN A 1 178 ? -30.559 -10.557 17.634 1.00 88.38 178 GLN A O 1
ATOM 1431 N N . ARG A 1 179 ? -28.819 -10.994 18.990 1.00 87.19 179 ARG A N 1
ATOM 1432 C CA . ARG A 1 179 ? -29.287 -12.305 19.456 1.00 87.19 179 ARG A CA 1
ATOM 1433 C C . ARG A 1 179 ? -30.582 -12.260 20.253 1.00 87.19 179 ARG A C 1
ATOM 1435 O O . ARG A 1 179 ? -31.216 -13.305 20.375 1.00 87.19 179 ARG A O 1
ATOM 1442 N N . LEU A 1 180 ? -31.010 -11.080 20.709 1.00 86.69 180 LEU A N 1
ATOM 1443 C CA . LEU A 1 180 ? -32.308 -10.881 21.357 1.00 86.69 180 LEU A CA 1
ATOM 1444 C C . LEU A 1 180 ? -33.482 -11.322 20.472 1.00 86.69 180 LEU A C 1
ATOM 1446 O O . LEU A 1 180 ? -34.532 -11.681 20.999 1.00 86.69 180 LEU A O 1
ATOM 1450 N N . MET A 1 181 ? -33.314 -11.322 19.144 1.00 87.00 181 MET A N 1
ATOM 1451 C CA . MET A 1 181 ? -34.380 -11.659 18.189 1.00 87.00 181 MET A CA 1
ATOM 1452 C C . MET A 1 181 ? -33.917 -12.604 17.062 1.00 87.00 181 MET A C 1
ATOM 1454 O O . MET A 1 181 ? -34.648 -12.819 16.098 1.00 87.00 181 MET A O 1
ATOM 1458 N N . GLN A 1 182 ? -32.712 -13.183 17.160 1.00 85.94 182 GLN A N 1
ATOM 1459 C CA . GLN A 1 182 ? -32.239 -14.226 16.236 1.00 85.94 182 GLN A CA 1
ATOM 1460 C C . GLN A 1 182 ? -32.607 -15.624 16.737 1.00 85.94 182 GLN A C 1
ATOM 1462 O O . GLN A 1 182 ? -32.587 -15.898 17.936 1.00 85.94 182 GLN A O 1
ATOM 1467 N N . THR A 1 183 ? -32.844 -16.540 15.799 1.00 79.50 183 THR A N 1
ATOM 1468 C CA . THR A 1 183 ? -33.064 -17.958 16.091 1.00 79.50 183 THR A CA 1
ATOM 1469 C C . THR A 1 183 ? -31.738 -18.715 16.273 1.00 79.50 183 THR A C 1
ATOM 1471 O O . THR A 1 183 ? -30.720 -18.403 15.652 1.00 79.50 183 THR A O 1
ATOM 1474 N N . GLY A 1 184 ? -31.752 -19.754 17.116 1.00 78.25 184 GLY A N 1
ATOM 1475 C CA . GLY A 1 184 ? -30.625 -20.674 17.324 1.00 78.25 184 GLY A CA 1
ATOM 1476 C C . GLY A 1 184 ? -29.697 -20.329 18.498 1.00 78.25 184 GLY A C 1
ATOM 1477 O O . GLY A 1 184 ? -29.785 -19.268 19.111 1.00 78.25 184 GLY A O 1
ATOM 1478 N N . ASN A 1 185 ? -28.798 -21.263 18.825 1.00 78.19 185 ASN A N 1
ATOM 1479 C CA . ASN A 1 185 ? -27.802 -21.078 19.884 1.00 78.19 185 ASN A CA 1
ATOM 1480 C C . ASN A 1 185 ? -26.659 -20.181 19.395 1.00 78.19 185 ASN A C 1
ATOM 1482 O O . ASN A 1 185 ? -26.190 -20.321 18.262 1.00 78.19 185 ASN A O 1
ATOM 1486 N N . ALA A 1 186 ? -26.164 -19.298 20.260 1.00 82.19 186 ALA A N 1
ATOM 1487 C CA . ALA A 1 186 ? -25.009 -18.485 19.917 1.00 82.19 186 ALA A CA 1
ATOM 1488 C C . ALA A 1 186 ? -23.715 -19.292 19.906 1.00 82.19 186 ALA A C 1
ATOM 1490 O O . ALA A 1 186 ? -23.461 -20.126 20.776 1.00 82.19 186 ALA A O 1
ATOM 1491 N N . LYS A 1 187 ? -22.864 -18.979 18.929 1.00 89.56 187 LYS A N 1
ATOM 1492 C CA . LYS A 1 187 ? -21.479 -19.434 18.927 1.00 89.56 187 LYS A CA 1
ATOM 1493 C C . LYS A 1 187 ? -20.719 -18.724 20.046 1.00 89.56 187 LYS A C 1
ATOM 1495 O O . LYS A 1 187 ? -20.886 -17.521 20.261 1.00 89.56 187 LYS A O 1
ATOM 1500 N N . MET A 1 188 ? -19.890 -19.490 20.737 1.00 92.62 188 MET A N 1
ATOM 1501 C CA . MET A 1 188 ? -19.031 -19.039 21.824 1.00 92.62 188 MET A CA 1
ATOM 1502 C C . MET A 1 188 ? -17.626 -19.577 21.580 1.00 92.62 188 MET A C 1
ATOM 1504 O O . MET A 1 188 ? -17.468 -20.681 21.056 1.00 92.62 188 MET A O 1
ATOM 1508 N N . GLU A 1 189 ? -16.622 -18.812 21.984 1.00 93.00 189 GLU A N 1
ATOM 1509 C CA . GLU A 1 189 ? -15.227 -19.247 22.015 1.00 93.00 189 GLU A CA 1
ATOM 1510 C C . GLU A 1 189 ? -14.686 -19.131 23.443 1.00 93.00 189 GLU A C 1
ATOM 1512 O O . GLU A 1 189 ? -15.199 -18.301 24.197 1.00 93.00 189 GLU A O 1
ATOM 1517 N N . PRO A 1 190 ? -13.682 -19.936 23.836 1.00 95.62 190 PRO A N 1
ATOM 1518 C CA . PRO A 1 190 ? -13.061 -19.802 25.148 1.00 95.62 190 PRO A CA 1
ATOM 1519 C C . PRO A 1 190 ? -12.492 -18.397 25.377 1.00 95.62 190 PRO A C 1
ATOM 1521 O O . PRO A 1 190 ? -11.914 -17.805 24.461 1.00 95.62 190 PRO A O 1
ATOM 1524 N N . LEU A 1 191 ? -12.611 -17.878 26.602 1.00 97.50 191 LEU A N 1
ATOM 1525 C CA . LEU A 1 191 ? -11.982 -16.609 26.974 1.00 97.50 191 LEU A CA 1
ATOM 1526 C C . LEU A 1 191 ? -10.445 -16.684 26.815 1.00 97.50 191 LEU A C 1
ATOM 1528 O O . LEU A 1 191 ? -9.857 -17.740 27.074 1.00 97.50 191 LEU A O 1
ATOM 1532 N N . PRO A 1 192 ? -9.765 -15.586 26.421 1.00 95.50 192 PRO A N 1
ATOM 1533 C CA . PRO A 1 192 ? -8.310 -15.560 26.293 1.00 95.50 192 PRO A CA 1
ATOM 1534 C C . PRO A 1 192 ? -7.590 -15.942 27.592 1.00 95.50 192 PRO A C 1
ATOM 1536 O O . PRO A 1 192 ? -7.903 -15.430 28.662 1.00 95.50 192 PRO A O 1
ATOM 1539 N N . THR A 1 193 ? -6.569 -16.792 27.488 1.00 89.88 193 THR A N 1
ATOM 1540 C CA . THR A 1 193 ? -5.710 -17.186 28.623 1.00 89.88 193 THR A CA 1
ATOM 1541 C C . THR A 1 193 ? -4.247 -16.773 28.442 1.00 89.88 193 THR A C 1
ATOM 1543 O O . THR A 1 193 ? -3.427 -17.012 29.324 1.00 89.88 193 THR A O 1
ATOM 1546 N N . THR A 1 194 ? -3.907 -16.130 27.318 1.00 83.69 194 THR A N 1
ATOM 1547 C CA . THR A 1 194 ? -2.557 -15.638 26.998 1.00 83.69 194 THR A CA 1
ATOM 1548 C C . THR A 1 194 ? -2.611 -14.249 26.356 1.00 83.69 194 THR A C 1
ATOM 1550 O O . THR A 1 194 ? -3.604 -13.893 25.715 1.00 83.69 194 THR A O 1
ATOM 1553 N N . SER A 1 195 ? -1.523 -13.477 26.458 1.00 77.62 195 SER A N 1
ATOM 1554 C CA . SER A 1 195 ? -1.423 -12.136 25.856 1.00 77.62 195 SER A CA 1
ATOM 1555 C C . SER A 1 195 ? -1.589 -12.158 24.332 1.00 77.62 195 SER A C 1
ATOM 1557 O O . SER A 1 195 ? -2.254 -11.295 23.771 1.00 77.62 195 SER A O 1
ATOM 1559 N N . VAL A 1 196 ? -1.083 -13.196 23.655 1.00 76.56 196 VAL A N 1
ATOM 1560 C CA . VAL A 1 196 ? -1.234 -13.371 22.197 1.00 76.56 196 VAL A CA 1
ATOM 1561 C C . VAL A 1 196 ? -2.698 -13.600 21.803 1.00 76.56 196 VAL A C 1
ATOM 1563 O O . VAL A 1 196 ? -3.184 -13.031 20.820 1.00 76.56 196 VAL A O 1
ATOM 1566 N N . ALA A 1 197 ? -3.434 -14.412 22.571 1.00 83.50 197 ALA A N 1
ATOM 1567 C CA . ALA A 1 197 ? -4.862 -14.624 22.337 1.00 83.50 197 ALA A CA 1
ATOM 1568 C C . ALA A 1 197 ? -5.664 -13.331 22.572 1.00 83.50 197 ALA A C 1
ATOM 1570 O O . ALA A 1 197 ? -6.583 -13.024 21.811 1.00 83.50 197 ALA A O 1
ATOM 1571 N N . LEU A 1 198 ? -5.273 -12.538 23.572 1.00 86.12 198 LEU A N 1
ATOM 1572 C CA . LEU A 1 198 ? -5.882 -11.243 23.866 1.00 86.12 198 LEU A CA 1
ATOM 1573 C C . LEU A 1 198 ? -5.615 -10.206 22.759 1.00 86.12 198 LEU A C 1
ATOM 1575 O O . LEU A 1 198 ? -6.535 -9.530 22.305 1.00 86.12 198 LEU A O 1
ATOM 1579 N N . GLU A 1 199 ? -4.390 -10.132 22.239 1.00 78.75 199 GLU A N 1
ATOM 1580 C CA . GLU A 1 199 ? -4.083 -9.303 21.068 1.00 78.75 199 GLU A CA 1
ATOM 1581 C C . GLU A 1 199 ? -4.869 -9.722 19.824 1.00 78.75 199 GLU A C 1
ATOM 1583 O O . GLU A 1 199 ? -5.247 -8.883 19.002 1.00 78.75 199 GLU A O 1
ATOM 1588 N N . THR A 1 200 ? -5.096 -11.026 19.668 1.00 83.75 200 THR A N 1
ATOM 1589 C CA . THR A 1 200 ? -5.908 -11.558 18.573 1.00 83.75 200 THR A CA 1
ATOM 1590 C C . THR A 1 200 ? -7.350 -11.078 18.708 1.00 83.75 200 THR A C 1
ATOM 1592 O O . THR A 1 200 ? -7.913 -10.610 17.721 1.00 83.75 200 THR A O 1
ATOM 1595 N N . LEU A 1 201 ? -7.921 -11.107 19.920 1.00 90.69 201 LEU A N 1
ATOM 1596 C CA . LEU A 1 201 ? -9.244 -10.544 20.209 1.00 90.69 201 LEU A CA 1
ATOM 1597 C C . LEU A 1 201 ? -9.324 -9.060 19.823 1.00 90.69 201 LEU A C 1
ATOM 1599 O O . LEU A 1 201 ? -10.260 -8.671 19.131 1.00 90.69 201 LEU A O 1
ATOM 1603 N N . PHE A 1 202 ? -8.332 -8.242 20.185 1.00 86.81 202 PHE A N 1
ATOM 1604 C CA . PHE A 1 202 ? -8.342 -6.805 19.874 1.00 86.81 202 PHE A CA 1
ATOM 1605 C C . PHE A 1 202 ? -8.324 -6.479 18.377 1.00 86.81 202 PHE A C 1
ATOM 1607 O O . PHE A 1 202 ? -8.740 -5.389 17.980 1.00 86.81 202 PHE A O 1
ATOM 1614 N N . LYS A 1 203 ? -7.863 -7.418 17.546 1.00 81.19 203 LYS A N 1
ATOM 1615 C CA . LYS A 1 203 ? -7.840 -7.300 16.083 1.00 81.19 203 LYS A CA 1
ATOM 1616 C C . LYS A 1 203 ? -9.141 -7.791 15.430 1.00 81.19 203 LYS A C 1
ATOM 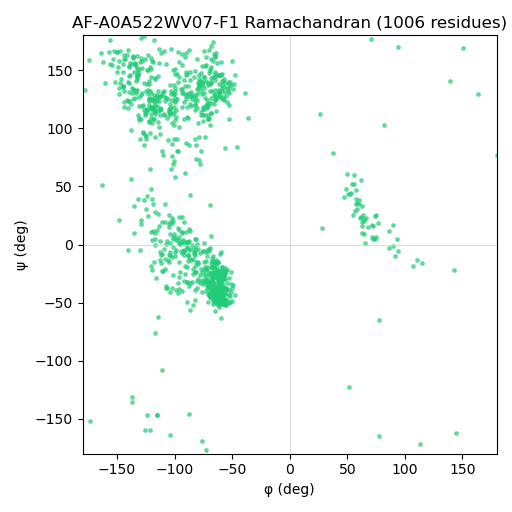1618 O O . LYS A 1 203 ? -9.319 -7.587 14.228 1.00 81.19 203 LYS A O 1
ATOM 1623 N N . LYS A 1 204 ? -10.053 -8.422 16.184 1.00 86.44 204 LYS A N 1
ATOM 1624 C CA . LYS A 1 204 ? -11.344 -8.905 15.671 1.00 86.44 204 LYS A CA 1
ATOM 1625 C C . LYS A 1 204 ? -12.322 -7.763 15.403 1.00 86.44 204 LYS A C 1
ATOM 1627 O O . LYS A 1 204 ? -12.249 -6.689 15.994 1.00 86.44 204 LYS A O 1
ATOM 1632 N N . TRP A 1 205 ? -13.242 -8.028 14.480 1.00 84.19 205 TRP A N 1
ATOM 1633 C CA . TRP A 1 205 ? -14.366 -7.155 14.146 1.00 84.19 205 TRP A CA 1
ATOM 1634 C C . TRP A 1 205 ? -15.651 -7.837 14.626 1.00 84.19 205 TRP A C 1
ATOM 1636 O O . TRP A 1 205 ? -15.863 -7.992 15.824 1.00 84.19 205 TRP A O 1
ATOM 1646 N N . HIS A 1 206 ? -16.456 -8.338 13.694 1.00 80.81 206 HIS A N 1
ATOM 1647 C CA . HIS A 1 206 ? -17.709 -9.029 13.956 1.00 80.81 206 HIS A CA 1
ATOM 1648 C C . HIS A 1 206 ? -17.566 -10.314 14.791 1.00 80.81 206 HIS A C 1
ATOM 1650 O O . HIS A 1 206 ? -18.372 -10.556 15.686 1.00 80.81 206 HIS A O 1
ATOM 1656 N N . ASP A 1 207 ? -16.522 -11.113 14.548 1.00 87.94 207 ASP A N 1
ATOM 1657 C CA . ASP A 1 207 ? -16.312 -12.398 15.238 1.00 87.94 207 ASP A CA 1
ATOM 1658 C C . ASP A 1 207 ? -15.942 -12.237 16.724 1.00 87.94 207 ASP A C 1
ATOM 1660 O O . ASP A 1 207 ? -15.861 -13.221 17.459 1.00 87.94 207 ASP A O 1
ATOM 1664 N N . ALA A 1 208 ? -15.731 -11.001 17.195 1.00 92.81 208 ALA A N 1
ATOM 1665 C CA . ALA A 1 208 ? -15.606 -10.717 18.622 1.00 92.81 208 ALA A CA 1
ATOM 1666 C C . ALA A 1 208 ? -16.906 -11.017 19.394 1.00 92.81 208 ALA A C 1
ATOM 1668 O O . ALA A 1 208 ? -16.866 -11.154 20.615 1.00 92.81 208 ALA A O 1
ATOM 1669 N N . GLU A 1 209 ? -18.049 -11.178 18.710 1.00 93.00 209 GLU A N 1
ATOM 1670 C CA . GLU A 1 209 ? -19.307 -11.602 19.338 1.00 93.00 209 GLU A CA 1
ATOM 1671 C C . GLU A 1 209 ? -19.149 -12.914 20.125 1.00 93.00 209 GLU A C 1
ATOM 1673 O O . GLU A 1 209 ? -19.769 -13.075 21.170 1.00 93.00 209 GLU A O 1
ATOM 1678 N N . PHE A 1 210 ? -18.286 -13.840 19.684 1.00 95.12 210 PHE A N 1
ATOM 1679 C CA . PHE A 1 210 ? -18.109 -15.138 20.347 1.00 95.12 210 PHE A CA 1
ATOM 1680 C C . PHE A 1 210 ? -17.500 -14.994 21.743 1.00 95.12 210 PHE A C 1
ATOM 1682 O O . PHE A 1 210 ? -17.918 -15.697 22.667 1.00 95.12 210 PHE A O 1
ATOM 1689 N N . PHE A 1 211 ? -16.568 -14.050 21.899 1.00 96.38 211 PHE A N 1
ATOM 1690 C CA . PHE A 1 211 ? -16.008 -13.664 23.188 1.00 96.38 211 PHE A CA 1
ATOM 1691 C C . PHE A 1 211 ? -17.089 -13.052 24.087 1.00 96.38 211 PHE A C 1
ATOM 1693 O O . PHE A 1 211 ? -17.280 -13.507 25.214 1.00 96.38 211 PHE A O 1
ATOM 1700 N N . TRP A 1 212 ? -17.852 -12.078 23.579 1.00 95.50 212 TRP A N 1
ATOM 1701 C CA . TRP A 1 212 ? -18.910 -11.413 24.351 1.00 95.50 212 TRP A CA 1
ATOM 1702 C C . TRP A 1 212 ? -20.028 -12.374 24.767 1.00 95.50 212 TRP A C 1
ATOM 1704 O O . TRP A 1 212 ? -20.496 -12.315 25.904 1.00 95.50 212 TRP A O 1
ATOM 1714 N N . ASN A 1 213 ? -20.411 -13.304 23.888 1.00 93.62 213 ASN A N 1
ATOM 1715 C CA . ASN A 1 213 ? -21.382 -14.359 24.177 1.00 93.62 213 ASN A CA 1
ATOM 1716 C C . ASN A 1 213 ? -20.892 -15.265 25.312 1.00 93.62 213 ASN A C 1
ATOM 1718 O O . ASN A 1 213 ? -21.657 -15.551 26.235 1.00 93.62 213 ASN A O 1
ATOM 1722 N N . ARG A 1 214 ? -19.624 -15.703 25.268 1.00 95.06 214 ARG A N 1
ATOM 1723 C CA . ARG A 1 214 ? -19.042 -16.557 26.312 1.00 95.06 214 ARG A CA 1
ATOM 1724 C C . ARG A 1 214 ? -18.941 -15.821 27.642 1.00 95.06 214 ARG A C 1
ATOM 1726 O O . ARG A 1 214 ? -19.357 -16.367 28.660 1.00 95.06 214 ARG A O 1
ATOM 1733 N N . LEU A 1 215 ? -18.433 -14.589 27.624 1.00 96.00 215 LEU A N 1
ATOM 1734 C CA . LEU A 1 215 ? -18.256 -13.773 28.822 1.00 96.00 215 LEU A CA 1
ATOM 1735 C C . LEU A 1 215 ? -19.600 -13.488 29.503 1.00 96.00 215 LEU A C 1
ATOM 1737 O O . LEU A 1 215 ? -19.751 -13.757 30.690 1.00 96.00 215 LEU A O 1
ATOM 1741 N N . ALA A 1 216 ? -20.608 -13.040 28.748 1.00 94.19 216 ALA A N 1
ATOM 1742 C CA . ALA A 1 216 ? -21.941 -12.789 29.294 1.00 94.19 216 ALA A CA 1
ATOM 1743 C C . ALA A 1 216 ? -22.605 -14.056 29.850 1.00 94.19 216 ALA A C 1
ATOM 1745 O O . ALA A 1 216 ? -23.283 -13.982 30.871 1.00 94.19 216 ALA A O 1
ATOM 1746 N N . ALA A 1 217 ? -22.413 -15.211 29.204 1.00 92.50 217 ALA A N 1
ATOM 1747 C CA . ALA A 1 217 ? -22.952 -16.479 29.688 1.00 92.50 217 ALA A CA 1
ATOM 1748 C C . ALA A 1 217 ? -22.292 -16.926 31.002 1.00 92.50 217 ALA A C 1
ATOM 1750 O O . ALA A 1 217 ? -22.989 -17.367 31.911 1.00 92.50 217 ALA A O 1
ATOM 1751 N N . LEU A 1 218 ? -20.969 -16.778 31.123 1.00 94.31 218 LEU A N 1
ATOM 1752 C CA . LEU A 1 218 ? -20.234 -17.092 32.354 1.00 94.31 218 LEU A CA 1
ATOM 1753 C C . LEU A 1 218 ? -20.553 -16.121 33.499 1.00 94.31 218 LEU A C 1
ATOM 1755 O O . LEU A 1 218 ? -20.441 -16.498 34.662 1.00 94.31 218 LEU A O 1
ATOM 1759 N N . CYS A 1 219 ? -20.955 -14.889 33.179 1.00 94.81 219 CYS A N 1
ATOM 1760 C CA . CYS A 1 219 ? -21.306 -13.867 34.163 1.00 94.81 219 CYS A CA 1
ATOM 1761 C C . CYS A 1 219 ? -22.811 -13.770 34.475 1.00 94.81 219 CYS A C 1
ATOM 1763 O O . CYS A 1 219 ? -23.201 -12.914 35.268 1.00 94.81 219 CYS A O 1
ATOM 1765 N N . SER A 1 220 ? -23.660 -14.599 33.861 1.00 90.62 220 SER A N 1
ATOM 1766 C CA . SER A 1 220 ? -25.104 -14.573 34.112 1.00 90.62 220 SER A CA 1
ATOM 1767 C C . SER A 1 220 ? -25.431 -15.118 35.506 1.00 90.62 220 SER A C 1
ATOM 1769 O O . SER A 1 220 ? -24.890 -16.136 35.935 1.00 90.62 220 SER A O 1
ATOM 1771 N N . ILE A 1 221 ? -26.349 -14.445 36.200 1.00 87.25 221 ILE A N 1
ATOM 1772 C CA . ILE A 1 221 ? -26.790 -14.788 37.562 1.00 87.25 221 ILE A CA 1
ATOM 1773 C C . ILE A 1 221 ? -28.233 -15.307 37.605 1.00 87.25 221 ILE A C 1
ATOM 1775 O O . ILE A 1 221 ? -28.603 -16.022 38.532 1.00 87.25 221 ILE A O 1
ATOM 1779 N N . GLN A 1 222 ? -29.047 -14.973 36.602 1.00 83.75 222 GLN A N 1
ATOM 1780 C CA . GLN A 1 222 ? -30.443 -15.405 36.464 1.00 83.75 222 GLN A CA 1
ATOM 1781 C C . GLN A 1 222 ? -30.630 -16.419 35.322 1.00 83.75 222 GLN A C 1
ATOM 1783 O O . GLN A 1 222 ? -31.724 -16.944 35.123 1.00 83.75 222 GLN A O 1
ATOM 1788 N N . GLY A 1 223 ? -29.569 -16.713 34.564 1.00 85.69 223 GLY A N 1
ATOM 1789 C CA . GLY A 1 223 ? -29.589 -17.580 33.388 1.00 85.69 223 GLY A CA 1
ATOM 1790 C C . GLY A 1 223 ? -30.159 -16.875 32.158 1.00 85.69 223 GLY A C 1
ATOM 1791 O O . GLY A 1 223 ? -29.433 -16.641 31.192 1.00 85.69 223 GLY A O 1
ATOM 1792 N N . TYR A 1 224 ? -31.444 -16.514 32.199 1.00 89.12 224 TYR A N 1
ATOM 1793 C CA . TYR A 1 224 ? -32.158 -15.877 31.087 1.00 89.12 224 TYR A CA 1
ATOM 1794 C C . TYR A 1 224 ? -32.923 -14.633 31.536 1.00 89.12 224 TYR A C 1
ATOM 1796 O O . TYR A 1 224 ? -33.366 -14.554 32.683 1.00 89.12 224 TYR A O 1
ATOM 1804 N N . PHE A 1 225 ? -33.098 -13.662 30.636 1.00 88.25 225 PHE A N 1
ATOM 1805 C CA . PHE A 1 225 ? -33.891 -12.473 30.953 1.00 88.25 225 PHE A CA 1
ATOM 1806 C C . PHE A 1 225 ? -35.383 -12.810 31.086 1.00 88.25 225 PHE A C 1
ATOM 1808 O O . PHE A 1 225 ? -35.903 -13.726 30.445 1.00 88.25 225 PHE A O 1
ATOM 1815 N N . THR A 1 226 ? -36.093 -12.034 31.906 1.00 87.44 226 THR A N 1
ATOM 1816 C CA . THR A 1 226 ? -37.549 -12.167 32.054 1.00 87.44 226 THR A CA 1
ATOM 1817 C C . THR A 1 226 ? -38.260 -11.313 31.010 1.00 87.44 226 THR A C 1
ATOM 1819 O O . THR A 1 226 ? -37.949 -10.133 30.858 1.00 87.44 226 THR A O 1
ATOM 1822 N N . MET A 1 227 ? -39.225 -11.897 30.296 1.00 86.12 227 MET A N 1
ATOM 1823 C CA . MET A 1 227 ? -39.999 -11.178 29.284 1.00 86.12 227 MET A CA 1
ATOM 1824 C C . MET A 1 227 ? -40.785 -10.015 29.916 1.00 86.12 227 MET A C 1
ATOM 1826 O O . MET A 1 227 ? -41.550 -10.257 30.854 1.00 86.12 227 MET A O 1
ATOM 1830 N N . PRO A 1 228 ? -40.672 -8.781 29.392 1.00 85.44 228 PRO A N 1
ATOM 1831 C CA . PRO A 1 228 ? -41.503 -7.669 29.831 1.00 85.44 228 PRO A CA 1
ATOM 1832 C C . PRO A 1 228 ? -42.995 -7.958 29.645 1.00 85.44 228 PRO A C 1
ATOM 1834 O O . PRO A 1 228 ? -43.416 -8.493 28.615 1.00 85.44 228 PRO A O 1
ATOM 1837 N N . ALA A 1 229 ? -43.819 -7.537 30.607 1.00 83.44 229 ALA A N 1
ATOM 1838 C CA . ALA A 1 229 ? -45.279 -7.658 30.514 1.00 83.44 229 ALA A CA 1
ATOM 1839 C C . ALA A 1 229 ? -45.859 -6.885 29.311 1.00 83.44 229 ALA A C 1
ATOM 1841 O O . ALA A 1 229 ? -46.916 -7.227 28.785 1.00 83.44 229 ALA A O 1
ATOM 1842 N N . SER A 1 230 ? -45.149 -5.854 28.844 1.00 79.44 230 SER A N 1
ATOM 1843 C CA . SER A 1 230 ? -45.479 -5.083 27.644 1.00 79.44 230 SER A CA 1
ATOM 1844 C C . SER A 1 230 ? -45.373 -5.899 26.341 1.00 79.44 230 SER A C 1
ATOM 1846 O O . SER A 1 230 ? -45.935 -5.481 25.327 1.00 79.44 230 SER A O 1
ATOM 1848 N N . LEU A 1 231 ? -44.709 -7.065 26.364 1.00 85.88 231 LEU A N 1
ATOM 1849 C CA . LEU A 1 231 ? -44.382 -7.887 25.192 1.00 85.88 231 LEU A CA 1
ATOM 1850 C C . LEU A 1 231 ? -45.030 -9.285 25.188 1.00 85.88 231 LEU A C 1
ATOM 1852 O O . LEU A 1 231 ? -44.755 -10.073 24.287 1.00 85.88 231 LEU A O 1
ATOM 1856 N N . THR A 1 232 ? -45.897 -9.614 26.152 1.00 75.62 232 THR A N 1
ATOM 1857 C CA . THR A 1 232 ? -46.444 -10.979 26.335 1.00 75.62 232 THR A CA 1
ATOM 1858 C C . THR A 1 232 ? -47.234 -11.516 25.128 1.00 75.62 232 THR A C 1
ATOM 1860 O O . THR A 1 232 ? -47.239 -12.721 24.905 1.00 75.62 232 THR A O 1
ATOM 1863 N N . ASP A 1 233 ? -47.819 -10.631 24.312 1.00 73.06 233 ASP A N 1
ATOM 1864 C CA . ASP A 1 233 ? -48.585 -10.953 23.093 1.00 73.06 233 ASP A CA 1
ATOM 1865 C C . ASP A 1 233 ? -47.944 -10.324 21.825 1.00 73.06 233 ASP A C 1
ATOM 1867 O O . ASP A 1 233 ? -48.638 -9.822 20.939 1.00 73.06 233 ASP A O 1
ATOM 1871 N N . CYS A 1 234 ? -46.611 -10.239 21.774 1.00 81.50 234 CYS A N 1
ATOM 1872 C CA . CYS A 1 234 ? -45.849 -9.699 20.639 1.00 81.50 234 CYS A CA 1
ATOM 1873 C C . CYS A 1 234 ? -45.791 -10.690 19.457 1.00 81.50 234 CYS A C 1
ATOM 1875 O O . CYS A 1 234 ? -45.537 -11.875 19.654 1.00 81.50 234 CYS A O 1
ATOM 1877 N N . GLU A 1 235 ? -45.965 -10.202 18.222 1.00 82.00 235 GLU A N 1
ATOM 1878 C CA . GLU A 1 235 ? -45.881 -11.022 16.994 1.00 82.00 235 GLU A CA 1
ATOM 1879 C C . GLU A 1 235 ? -44.440 -11.245 16.508 1.00 82.00 235 GLU A C 1
ATOM 1881 O O . GLU A 1 235 ? -44.170 -12.170 15.741 1.00 82.00 235 GLU A O 1
ATOM 1886 N N . VAL A 1 236 ? -43.492 -10.419 16.960 1.00 84.81 236 VAL A N 1
ATOM 1887 C CA . VAL A 1 236 ? -42.076 -10.569 16.610 1.00 84.81 236 VAL A CA 1
ATOM 1888 C C . VAL A 1 236 ? -41.440 -11.672 17.448 1.00 84.81 236 VAL A C 1
ATOM 1890 O O . VAL A 1 236 ? -41.641 -11.747 18.660 1.00 84.81 236 VAL A O 1
ATOM 1893 N N . HIS A 1 237 ? -40.619 -12.505 16.808 1.00 86.69 237 HIS A N 1
ATOM 1894 C CA . HIS A 1 237 ? -39.824 -13.510 17.503 1.00 86.69 237 HIS A CA 1
ATOM 1895 C C . HIS A 1 237 ? -38.855 -12.866 18.507 1.00 86.69 237 HIS A C 1
ATOM 1897 O O . HIS A 1 237 ? -38.066 -11.990 18.152 1.00 86.69 237 HIS A O 1
ATOM 1903 N N . ILE A 1 238 ? -38.881 -13.357 19.746 1.00 88.00 238 ILE A N 1
ATOM 1904 C CA . ILE A 1 238 ? -37.965 -12.966 20.817 1.00 88.00 238 ILE A CA 1
ATOM 1905 C C . ILE A 1 238 ? -37.236 -14.218 21.304 1.00 88.00 238 ILE A C 1
ATOM 1907 O O . ILE A 1 238 ? -37.855 -15.242 21.604 1.00 88.00 238 ILE A O 1
ATOM 1911 N N . ASN A 1 239 ? -35.915 -14.131 21.424 1.00 87.88 239 ASN A N 1
ATOM 1912 C CA . ASN A 1 239 ? -35.089 -15.213 21.931 1.00 87.88 239 ASN A CA 1
ATOM 1913 C C . ASN A 1 239 ? -35.099 -15.232 23.466 1.00 87.88 239 ASN A C 1
ATOM 1915 O O . ASN A 1 239 ? -34.209 -14.694 24.120 1.00 87.88 239 ASN A O 1
ATOM 1919 N N . THR A 1 240 ? -36.092 -15.890 24.062 1.00 84.06 240 THR A N 1
ATOM 1920 C CA . THR A 1 240 ? -36.240 -15.988 25.528 1.00 84.06 240 THR A CA 1
ATOM 1921 C C . THR A 1 240 ? -35.177 -16.850 26.215 1.00 84.06 240 THR A C 1
ATOM 1923 O O . THR A 1 240 ? -35.193 -16.981 27.434 1.00 84.06 240 THR A O 1
ATOM 1926 N N . LYS A 1 241 ? -34.271 -17.475 25.451 1.00 85.12 241 LYS A N 1
ATOM 1927 C CA . LYS A 1 241 ? -33.124 -18.245 25.959 1.00 85.12 241 LYS A CA 1
ATOM 1928 C C . LYS A 1 241 ? -31.816 -17.455 25.852 1.00 85.12 241 LYS A C 1
ATOM 1930 O O . LYS A 1 241 ? -30.736 -18.043 25.789 1.00 85.12 241 LYS A O 1
ATOM 1935 N N . TRP A 1 242 ? -31.910 -16.128 25.800 1.00 89.12 242 TRP A N 1
ATOM 1936 C CA . TRP A 1 242 ? -30.761 -15.231 25.829 1.00 89.12 242 TRP A CA 1
ATOM 1937 C C . TRP A 1 242 ? -30.440 -14.771 27.250 1.00 89.12 242 TRP A C 1
ATOM 1939 O O . TRP A 1 242 ? -31.318 -14.777 28.114 1.00 89.12 242 TRP A O 1
ATOM 1949 N N . THR A 1 243 ? -29.178 -14.413 27.499 1.00 85.62 243 THR A N 1
ATOM 1950 C CA . THR A 1 243 ? -28.690 -14.119 28.854 1.00 85.62 243 THR A CA 1
ATOM 1951 C C . THR A 1 243 ? -29.454 -12.964 29.501 1.00 85.62 243 THR A C 1
ATOM 1953 O O . THR A 1 243 ? -30.015 -12.106 28.820 1.00 85.62 243 THR A O 1
ATOM 1956 N N . ASP A 1 244 ? -29.446 -12.922 30.834 1.00 85.06 244 ASP A N 1
ATOM 1957 C CA . ASP A 1 244 ? -30.130 -11.900 31.645 1.00 85.06 244 ASP A CA 1
ATOM 1958 C C . ASP A 1 244 ? -29.670 -10.444 31.408 1.00 85.06 244 ASP A C 1
ATOM 1960 O O . ASP A 1 244 ? -30.269 -9.508 31.934 1.00 85.06 244 ASP A O 1
ATOM 1964 N N . GLY A 1 245 ? -28.601 -10.235 30.629 1.00 87.19 245 GLY A N 1
ATOM 1965 C CA . GLY A 1 245 ? -28.047 -8.922 30.295 1.00 87.19 245 GLY A CA 1
ATOM 1966 C C . GLY A 1 245 ? -27.454 -8.146 31.475 1.00 87.19 245 GLY A C 1
ATOM 1967 O O . GLY A 1 245 ? -26.944 -7.044 31.259 1.00 87.19 245 GLY A O 1
ATOM 1968 N N . VAL A 1 246 ? -27.452 -8.706 32.693 1.00 91.50 246 VAL A N 1
ATOM 1969 C CA . VAL A 1 246 ? -26.976 -8.033 33.913 1.00 91.50 246 VAL A CA 1
ATOM 1970 C C . VAL A 1 246 ? -25.516 -7.630 33.752 1.00 91.50 246 VAL A C 1
ATOM 1972 O O . VAL A 1 246 ? -25.164 -6.481 34.022 1.00 91.50 246 VAL A O 1
ATOM 1975 N N . PHE A 1 247 ? -24.692 -8.543 33.230 1.00 94.88 247 PHE A N 1
ATOM 1976 C CA . PHE A 1 247 ? -23.297 -8.260 32.905 1.00 94.88 247 PHE A CA 1
ATOM 1977 C C . PHE A 1 247 ? -23.140 -7.080 31.955 1.00 94.88 247 PHE A C 1
ATOM 1979 O O . PHE A 1 247 ? -22.426 -6.138 32.285 1.00 94.88 247 PHE A O 1
ATOM 1986 N N . MET A 1 248 ? -23.845 -7.081 30.822 1.00 94.50 248 MET A N 1
ATOM 1987 C CA . MET A 1 248 ? -23.690 -6.026 29.817 1.00 94.50 248 MET A CA 1
ATOM 1988 C C . MET A 1 248 ? -24.115 -4.656 30.342 1.00 94.50 248 MET A C 1
ATOM 1990 O O . MET A 1 248 ? -23.432 -3.666 30.082 1.00 94.50 248 MET A O 1
ATOM 1994 N N . ARG A 1 249 ? -25.187 -4.597 31.140 1.00 93.44 249 ARG A N 1
ATOM 1995 C CA . ARG A 1 249 ? -25.623 -3.360 31.796 1.00 93.44 249 ARG A CA 1
ATOM 1996 C C . ARG A 1 249 ? -24.550 -2.816 32.740 1.00 93.44 249 ARG A C 1
ATOM 1998 O O . ARG A 1 249 ? -24.186 -1.646 32.643 1.00 93.44 249 ARG A O 1
ATOM 2005 N N . VAL A 1 250 ? -24.061 -3.644 33.668 1.00 95.94 250 VAL A N 1
ATOM 2006 C CA . VAL A 1 250 ? -23.060 -3.210 34.660 1.00 95.94 250 VAL A CA 1
ATOM 2007 C C . VAL A 1 250 ? -21.753 -2.836 33.963 1.00 95.94 250 VAL A C 1
ATOM 2009 O O . VAL A 1 250 ? -21.172 -1.807 34.287 1.00 95.94 250 VAL A O 1
ATOM 2012 N N . PHE A 1 251 ? -21.331 -3.615 32.968 1.00 96.69 251 PHE A N 1
ATOM 2013 C CA . PHE A 1 251 ? -20.151 -3.344 32.153 1.00 96.69 251 PHE A CA 1
ATOM 2014 C C . PHE A 1 251 ? -20.220 -1.983 31.449 1.00 96.69 251 PHE A C 1
ATOM 2016 O O . PHE A 1 251 ? -19.305 -1.180 31.614 1.00 96.69 251 PHE A O 1
ATOM 2023 N N . LEU A 1 252 ? -21.310 -1.669 30.739 1.00 95.25 252 LEU A N 1
ATOM 2024 C CA . LEU A 1 252 ? -21.468 -0.360 30.091 1.00 95.25 252 LEU A CA 1
ATOM 2025 C C . LEU A 1 252 ? -21.484 0.793 31.108 1.00 95.25 252 LEU A C 1
ATOM 2027 O O . LEU A 1 252 ? -20.899 1.846 30.849 1.00 95.25 252 LEU A O 1
ATOM 2031 N N . GLN A 1 253 ? -22.073 0.584 32.292 1.00 94.88 253 GLN A N 1
ATOM 2032 C CA . GLN A 1 253 ? -22.020 1.563 33.380 1.00 94.88 253 GLN A CA 1
ATOM 2033 C C . GLN A 1 253 ? -20.586 1.786 33.884 1.00 94.88 253 GLN A C 1
ATOM 2035 O O . GLN A 1 253 ? -20.200 2.925 34.144 1.00 94.88 253 GLN A O 1
ATOM 2040 N N . GLN A 1 254 ? -19.772 0.729 33.979 1.00 95.50 254 GLN A N 1
ATOM 2041 C CA . GLN A 1 254 ? -18.360 0.868 34.336 1.00 95.50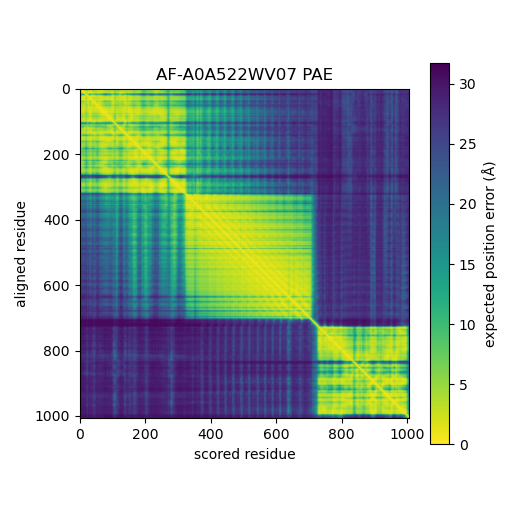 254 GLN A CA 1
ATOM 2042 C C . GLN A 1 254 ? -17.533 1.498 33.213 1.00 95.50 254 GLN A C 1
ATOM 2044 O O . GLN A 1 254 ? -16.613 2.258 33.505 1.00 95.50 254 GLN A O 1
ATOM 2049 N N . CYS A 1 255 ? -17.864 1.280 31.937 1.00 92.94 255 CYS A N 1
ATOM 2050 C CA . CYS A 1 255 ? -17.243 2.033 30.845 1.00 92.94 255 CYS A CA 1
ATOM 2051 C C . CYS A 1 255 ? -17.483 3.541 31.004 1.00 92.94 255 CYS A C 1
ATOM 2053 O O . CYS A 1 255 ? -16.535 4.317 30.898 1.00 92.94 255 CYS A O 1
ATOM 2055 N N . GLU A 1 256 ? -18.719 3.952 31.305 1.00 91.19 256 GLU A N 1
ATOM 2056 C CA . GLU A 1 256 ? -19.048 5.358 31.566 1.00 91.19 256 GLU A CA 1
ATOM 2057 C C . GLU A 1 256 ? -18.269 5.907 32.771 1.00 91.19 256 GLU A C 1
ATOM 2059 O O . GLU A 1 256 ? -17.659 6.971 32.665 1.00 91.19 256 GLU A O 1
ATOM 2064 N N . ASN A 1 257 ? -18.225 5.169 33.886 1.00 90.44 257 ASN A N 1
ATOM 2065 C CA . ASN A 1 257 ? -17.484 5.574 35.086 1.00 90.44 257 ASN A CA 1
ATOM 2066 C C . ASN A 1 257 ? -15.984 5.739 34.807 1.00 90.44 257 ASN A C 1
ATOM 2068 O O . ASN A 1 257 ? -15.384 6.733 35.210 1.00 90.44 257 ASN A O 1
ATOM 2072 N N . ASN A 1 258 ? -15.379 4.795 34.082 1.00 87.00 258 ASN A N 1
ATOM 2073 C CA . ASN A 1 258 ? -13.965 4.864 33.719 1.00 87.00 258 ASN A CA 1
ATOM 2074 C C . ASN A 1 258 ? -13.670 6.037 32.785 1.00 87.00 258 ASN A C 1
ATOM 2076 O O . ASN A 1 258 ? -12.633 6.679 32.932 1.00 87.00 258 ASN A O 1
ATOM 2080 N N . VAL A 1 259 ? -14.577 6.359 31.859 1.00 83.06 259 VAL A N 1
ATOM 2081 C CA . VAL A 1 259 ? -14.428 7.549 31.016 1.00 83.06 259 VAL A CA 1
ATOM 2082 C C . VAL A 1 259 ? -14.593 8.829 31.822 1.00 83.06 259 VAL A C 1
ATOM 2084 O O . VAL A 1 259 ? -13.808 9.753 31.635 1.00 83.06 259 VAL A O 1
ATOM 2087 N N . ALA A 1 260 ? -15.555 8.890 32.741 1.00 81.38 260 ALA A N 1
ATOM 2088 C CA . ALA A 1 260 ? -15.712 10.031 33.634 1.00 81.38 260 ALA A CA 1
ATOM 2089 C C . ALA A 1 260 ? -14.455 10.244 34.493 1.00 81.38 260 ALA A C 1
ATOM 2091 O O . ALA A 1 260 ? -13.960 11.365 34.567 1.00 81.38 260 ALA A O 1
ATOM 2092 N N . GLN A 1 261 ? -13.891 9.174 35.065 1.00 77.00 261 GLN A N 1
ATOM 2093 C CA . GLN A 1 261 ? -12.652 9.244 35.839 1.00 77.00 261 GLN A CA 1
ATOM 2094 C C . GLN A 1 261 ? -11.467 9.677 34.973 1.00 77.00 261 GLN A C 1
ATOM 2096 O O . GLN A 1 261 ? -10.739 10.584 35.355 1.00 77.00 261 GLN A O 1
ATOM 2101 N N . MET A 1 262 ? -11.323 9.104 33.775 1.00 73.19 262 MET A N 1
ATOM 2102 C CA . MET A 1 262 ? -10.301 9.513 32.809 1.00 73.19 262 MET A CA 1
ATOM 2103 C C . MET A 1 262 ? -10.406 11.010 32.480 1.00 73.19 262 MET A C 1
ATOM 2105 O O . MET A 1 262 ? -9.388 11.689 32.433 1.00 73.19 262 MET A O 1
ATOM 2109 N N . LEU A 1 263 ? -11.619 11.542 32.292 1.00 69.69 263 LEU A N 1
ATOM 2110 C CA . LEU A 1 263 ? -11.839 12.971 32.053 1.00 69.69 263 LEU A CA 1
ATOM 2111 C C . LEU A 1 263 ? -11.528 13.825 33.295 1.00 69.69 263 LEU A C 1
ATOM 2113 O O . LEU A 1 263 ? -10.995 14.920 33.149 1.00 69.69 263 LEU A O 1
ATOM 2117 N N . ILE A 1 264 ? -11.814 13.340 34.509 1.00 67.19 264 ILE A N 1
ATOM 2118 C CA . ILE A 1 264 ? -11.475 14.024 35.770 1.00 67.19 264 ILE A CA 1
ATOM 2119 C C . ILE A 1 264 ? -9.959 14.076 35.978 1.00 67.19 264 ILE A C 1
ATOM 2121 O O . ILE A 1 264 ? -9.420 15.148 36.244 1.00 67.19 264 ILE A O 1
ATOM 2125 N N . ASP A 1 265 ? -9.266 12.953 35.805 1.00 63.28 265 ASP A N 1
ATOM 2126 C CA . ASP A 1 265 ? -7.806 12.879 35.914 1.00 63.28 265 ASP A CA 1
ATOM 2127 C C . ASP A 1 265 ? -7.129 13.781 34.861 1.00 63.28 265 ASP A C 1
ATOM 2129 O O . ASP A 1 265 ? -6.045 14.327 35.082 1.00 63.28 265 ASP A O 1
ATOM 2133 N N . GLN A 1 266 ? -7.806 14.001 33.729 1.00 57.81 266 GLN A N 1
ATOM 2134 C CA . GLN A 1 266 ? -7.361 14.859 32.632 1.00 57.81 266 GLN A CA 1
ATOM 2135 C C . GLN A 1 266 ? -7.841 16.323 32.725 1.00 57.81 266 GLN A C 1
ATOM 2137 O O . GLN A 1 266 ? -7.300 17.164 32.009 1.00 57.81 266 GLN A O 1
ATOM 2142 N N . ASN A 1 267 ? -8.749 16.681 33.647 1.00 43.47 267 ASN A N 1
ATOM 2143 C CA . ASN A 1 267 ? -9.288 18.046 33.836 1.00 43.47 267 ASN A CA 1
ATOM 2144 C C . ASN A 1 267 ? -8.268 19.074 34.375 1.00 43.47 267 ASN A C 1
ATOM 2146 O O . ASN A 1 267 ? -8.625 20.217 34.657 1.00 43.47 267 ASN A O 1
ATOM 2150 N N . SER A 1 268 ? -6.985 18.719 34.481 1.00 46.94 268 SER A N 1
ATOM 2151 C CA . SER A 1 268 ? -5.903 19.705 34.594 1.00 46.94 268 SER A CA 1
ATOM 2152 C C . SER A 1 268 ? -5.489 20.314 33.242 1.00 46.94 268 SER A C 1
ATOM 2154 O O . SER A 1 268 ? -4.597 21.165 33.234 1.00 46.94 268 SER A O 1
ATOM 2156 N N . ARG A 1 269 ? -6.119 19.938 32.107 1.00 50.28 269 ARG A N 1
ATOM 2157 C CA . ARG A 1 269 ? -5.959 20.598 30.791 1.00 50.28 269 ARG A CA 1
ATOM 2158 C C . ARG A 1 269 ? -7.213 20.561 29.906 1.00 50.28 269 ARG A C 1
ATOM 2160 O O . ARG A 1 269 ? -8.052 19.677 30.042 1.00 50.28 269 ARG A O 1
ATOM 2167 N N . ASP A 1 270 ? -7.245 21.519 28.970 1.00 46.22 270 ASP A N 1
ATOM 2168 C CA . ASP A 1 270 ? -8.190 21.728 27.858 1.00 46.22 270 ASP A CA 1
ATOM 2169 C C . ASP A 1 270 ? -8.497 20.446 27.065 1.00 46.22 270 ASP A C 1
ATOM 2171 O O . ASP A 1 270 ? -7.925 20.179 26.005 1.00 46.22 270 ASP A O 1
ATOM 2175 N N . LEU A 1 271 ? -9.442 19.652 27.556 1.00 40.41 271 LEU A N 1
ATOM 2176 C CA . LEU A 1 271 ? -10.199 18.745 26.712 1.00 40.41 271 LEU A CA 1
ATOM 2177 C C . LEU A 1 271 ? -11.513 19.419 26.344 1.00 40.41 271 LEU A C 1
ATOM 2179 O O . LEU A 1 271 ? -12.153 20.054 27.186 1.00 40.41 271 LEU A O 1
ATOM 2183 N N . PRO A 1 272 ? -11.957 19.278 25.095 1.00 43.44 272 PRO A N 1
ATOM 2184 C CA . PRO A 1 272 ? -13.276 19.737 24.753 1.00 43.44 272 PRO A CA 1
ATOM 2185 C C . PRO A 1 272 ? -14.330 18.889 25.481 1.00 43.44 272 PRO A C 1
ATOM 2187 O O . PRO A 1 272 ? -14.172 17.679 25.667 1.00 43.44 272 PRO A O 1
ATOM 2190 N N . SER A 1 273 ? -15.417 19.539 25.885 1.00 48.47 273 SER A N 1
ATOM 2191 C CA . SER A 1 273 ? -16.590 18.909 26.492 1.00 48.47 273 SER A CA 1
ATOM 2192 C C . SER A 1 273 ? -17.102 17.716 25.664 1.00 48.47 273 SER A C 1
ATOM 2194 O O . SER A 1 273 ? -16.809 17.593 24.472 1.00 48.47 273 SER A O 1
ATOM 2196 N N . HIS A 1 274 ? -17.852 16.804 26.304 1.00 48.38 274 HIS A N 1
ATOM 2197 C CA . HIS A 1 274 ? -18.456 15.621 25.670 1.00 48.38 274 HIS A CA 1
ATOM 2198 C C . HIS A 1 274 ? -18.934 15.901 24.227 1.00 48.38 274 HIS A C 1
ATOM 2200 O O . HIS A 1 274 ? -19.926 16.601 24.035 1.00 48.38 274 HIS A O 1
ATOM 2206 N N . GLY A 1 275 ? -18.239 15.339 23.225 1.00 51.41 275 GLY A N 1
ATOM 2207 C CA . GLY A 1 275 ? -18.592 15.486 21.802 1.00 51.41 275 GLY A CA 1
ATOM 2208 C C . GLY A 1 275 ? -17.420 15.607 20.818 1.00 51.41 275 GLY A C 1
ATOM 2209 O O . GLY A 1 275 ? -17.580 15.243 19.658 1.00 51.41 275 GLY A O 1
ATOM 2210 N N . ASN A 1 276 ? -16.232 16.019 21.269 1.00 57.81 276 ASN A N 1
ATOM 2211 C CA . ASN A 1 276 ? -15.127 16.429 20.377 1.00 57.81 276 ASN A CA 1
ATOM 2212 C C . ASN A 1 276 ? -13.940 15.445 20.295 1.00 57.81 276 ASN A C 1
ATOM 2214 O O . ASN A 1 276 ? -12.846 15.830 19.891 1.00 57.81 276 ASN A O 1
ATOM 2218 N N . TRP A 1 277 ? -14.137 14.178 20.672 1.00 66.88 277 TRP A N 1
ATOM 2219 C CA . TRP A 1 277 ? -13.111 13.141 20.499 1.00 66.88 277 TRP A CA 1
ATOM 2220 C C . TRP A 1 277 ? -12.839 12.909 19.010 1.00 66.88 277 TRP A C 1
ATOM 2222 O O . TRP A 1 277 ? -13.785 12.636 18.255 1.00 66.88 277 TRP A O 1
ATOM 2232 N N . SER A 1 278 ? -11.569 12.966 18.596 1.00 65.12 278 SER A N 1
ATOM 2233 C CA . SER A 1 278 ? -11.186 12.663 17.213 1.00 65.12 278 SER A CA 1
ATOM 2234 C C . SER A 1 278 ? -11.464 11.192 16.880 1.00 65.12 278 SER A C 1
ATOM 2236 O O . SER A 1 278 ? -11.623 10.341 17.763 1.00 65.12 278 SER A O 1
ATOM 2238 N N . ARG A 1 279 ? -11.532 10.852 15.589 1.00 62.09 279 ARG A N 1
ATOM 2239 C CA . ARG A 1 279 ? -11.745 9.459 15.167 1.00 62.09 279 ARG A CA 1
ATOM 2240 C C . ARG A 1 279 ? -10.619 8.543 15.658 1.00 62.09 279 ARG A C 1
ATOM 2242 O O . ARG A 1 279 ? -10.894 7.409 16.049 1.00 62.09 279 ARG A O 1
ATOM 2249 N N . GLU A 1 280 ? -9.384 9.032 15.650 1.00 61.16 280 GLU A N 1
ATOM 2250 C CA . GLU A 1 280 ? -8.191 8.338 16.138 1.00 61.16 280 GLU A CA 1
ATOM 2251 C C . GLU A 1 280 ? -8.293 8.080 17.641 1.00 61.16 280 GLU A C 1
ATOM 2253 O O . GLU A 1 280 ? -8.077 6.956 18.086 1.00 61.16 280 GLU A O 1
ATOM 2258 N N . GLU A 1 281 ? -8.711 9.081 18.420 1.00 69.56 281 GLU A N 1
ATOM 2259 C CA . GLU A 1 281 ? -8.891 8.944 19.868 1.00 69.56 281 GLU A CA 1
ATOM 2260 C C . GLU A 1 281 ? -9.978 7.922 20.206 1.00 69.56 281 GLU A C 1
ATOM 2262 O O . GLU A 1 281 ? -9.770 7.049 21.049 1.00 69.56 281 GLU A O 1
ATOM 2267 N N . LYS A 1 282 ? -11.114 7.953 19.495 1.00 76.50 282 LYS A N 1
ATOM 2268 C CA . LYS A 1 282 ? -12.185 6.960 19.677 1.00 76.50 282 LYS A CA 1
ATOM 2269 C C . LYS A 1 282 ? -11.713 5.540 19.355 1.00 76.50 282 LYS A C 1
ATOM 2271 O O . LYS A 1 282 ? -12.180 4.599 19.984 1.00 76.50 282 LYS A O 1
ATOM 2276 N N . ARG A 1 283 ? -10.799 5.360 18.397 1.00 74.56 283 ARG A N 1
ATOM 2277 C CA . ARG A 1 283 ? -10.319 4.040 17.938 1.00 74.56 283 ARG A CA 1
ATOM 2278 C C . ARG A 1 283 ? -8.987 3.606 18.545 1.00 74.56 283 ARG A C 1
ATOM 2280 O O . ARG A 1 283 ? -8.467 2.560 18.160 1.00 74.56 283 ARG A O 1
ATOM 2287 N N . SER A 1 284 ? -8.430 4.391 19.460 1.00 71.62 284 SER A N 1
ATOM 2288 C CA . SER A 1 284 ? -7.114 4.128 20.030 1.00 71.62 284 SER A CA 1
ATOM 2289 C C . SER A 1 284 ? -7.058 2.757 20.706 1.00 71.62 284 SER A C 1
ATOM 2291 O O . SER A 1 284 ? -7.942 2.396 21.487 1.00 71.62 284 SER A O 1
ATOM 2293 N N . ALA A 1 285 ? -5.987 1.998 20.456 1.00 68.56 285 ALA A N 1
ATOM 2294 C CA . ALA A 1 285 ? -5.729 0.740 21.159 1.00 68.56 285 ALA A CA 1
ATOM 2295 C C . ALA A 1 285 ? -5.622 0.948 22.681 1.00 68.56 285 ALA A C 1
ATOM 2297 O O . ALA A 1 285 ? -5.970 0.055 23.449 1.00 68.56 285 ALA A O 1
ATOM 2298 N N . ASN A 1 286 ? -5.259 2.155 23.123 1.00 71.12 286 ASN A N 1
ATOM 2299 C CA . ASN A 1 286 ? -5.169 2.501 24.541 1.00 71.12 286 ASN A CA 1
ATOM 2300 C C . ASN A 1 286 ? -6.535 2.496 25.235 1.00 71.12 286 ASN A C 1
ATOM 2302 O O . ASN A 1 286 ? -6.599 2.344 26.452 1.00 71.12 286 ASN A O 1
ATOM 2306 N N . ASN A 1 287 ? -7.637 2.580 24.482 1.00 80.50 287 ASN A N 1
ATOM 2307 C CA . ASN A 1 287 ? -8.977 2.437 25.044 1.00 80.50 287 ASN A CA 1
ATOM 2308 C C . ASN A 1 287 ? -9.226 1.011 25.568 1.00 80.50 287 ASN A C 1
ATOM 2310 O O . ASN A 1 287 ? -10.026 0.830 26.486 1.00 80.50 287 ASN A O 1
ATOM 2314 N N . ASN A 1 288 ? -8.510 -0.001 25.048 1.00 84.56 288 ASN A N 1
ATOM 2315 C CA . ASN A 1 288 ? -8.688 -1.402 25.439 1.00 84.56 288 ASN A CA 1
ATOM 2316 C C . ASN A 1 288 ? -8.484 -1.607 26.942 1.00 84.56 288 ASN A C 1
ATOM 2318 O O . ASN A 1 288 ? -9.241 -2.355 27.547 1.00 84.56 288 ASN A O 1
ATOM 2322 N N . ARG A 1 289 ? -7.530 -0.910 27.570 1.00 80.94 289 ARG A N 1
ATOM 2323 C CA . ARG A 1 289 ? -7.281 -1.047 29.013 1.00 80.94 289 ARG A CA 1
ATOM 2324 C C . ARG A 1 289 ? -8.479 -0.594 29.858 1.00 80.94 289 ARG A C 1
ATOM 2326 O O . ARG A 1 289 ? -8.793 -1.224 30.857 1.00 80.94 289 ARG A O 1
ATOM 2333 N N . PHE A 1 290 ? -9.186 0.458 29.435 1.00 85.50 290 PHE A N 1
ATOM 2334 C CA . PHE A 1 290 ? -10.371 0.961 30.133 1.00 85.50 290 PHE A CA 1
ATOM 2335 C C . PHE A 1 290 ? -11.575 0.047 29.899 1.00 85.50 290 PHE A C 1
ATOM 2337 O O . PHE A 1 290 ? -12.380 -0.158 30.802 1.00 85.50 290 PHE A O 1
ATOM 2344 N N . ILE A 1 291 ? -11.670 -0.550 28.706 1.00 92.25 291 ILE A N 1
ATOM 2345 C CA . ILE A 1 291 ? -12.668 -1.580 28.404 1.00 92.25 291 ILE A CA 1
ATOM 2346 C C . ILE A 1 291 ? -12.414 -2.825 29.273 1.00 92.25 291 ILE A C 1
ATOM 2348 O O . ILE A 1 291 ? -13.338 -3.325 29.906 1.00 92.25 291 ILE A O 1
ATOM 2352 N N . LEU A 1 292 ? -11.164 -3.291 29.378 1.00 92.69 292 LEU A N 1
ATOM 2353 C CA . LEU A 1 292 ? -10.782 -4.403 30.257 1.00 92.69 292 LEU A CA 1
ATOM 2354 C C . LEU A 1 292 ? -11.025 -4.087 31.738 1.00 92.69 292 LEU A C 1
ATOM 2356 O O . LEU A 1 292 ? -11.518 -4.941 32.472 1.00 92.69 292 LEU A O 1
ATOM 2360 N N . LYS A 1 293 ? -10.732 -2.857 32.171 1.00 91.06 293 LYS A N 1
ATOM 2361 C CA . LYS A 1 293 ? -11.017 -2.391 33.531 1.00 91.06 293 LYS A CA 1
ATOM 2362 C C . LYS A 1 293 ? -12.506 -2.454 33.850 1.00 91.06 293 LYS A C 1
ATOM 2364 O O . LYS A 1 293 ? -12.884 -3.034 34.863 1.00 91.06 293 LYS A O 1
ATOM 2369 N N . ALA A 1 294 ? -13.346 -1.960 32.944 1.00 95.44 294 ALA A N 1
ATOM 2370 C CA . ALA A 1 294 ? -14.793 -2.041 33.086 1.00 95.44 294 ALA A CA 1
ATOM 2371 C C . ALA A 1 294 ? -15.299 -3.495 33.141 1.00 95.44 294 ALA A C 1
ATOM 2373 O O . ALA A 1 294 ? -16.242 -3.781 33.877 1.00 95.44 294 ALA A O 1
ATOM 2374 N N . ILE A 1 295 ? -14.667 -4.429 32.413 1.00 96.62 295 ILE A N 1
ATOM 2375 C CA . ILE A 1 295 ? -14.971 -5.867 32.519 1.00 96.62 295 ILE A CA 1
ATOM 2376 C C . ILE A 1 295 ? -14.643 -6.390 33.924 1.00 96.62 295 ILE A C 1
ATOM 2378 O O . ILE A 1 295 ? -15.495 -7.028 34.540 1.00 96.62 295 ILE A O 1
ATOM 2382 N N . LEU A 1 296 ? -13.442 -6.114 34.448 1.00 95.62 296 LEU A N 1
ATOM 2383 C CA . LEU A 1 296 ? -13.030 -6.548 35.791 1.00 95.62 296 LEU A CA 1
ATOM 2384 C C . LEU A 1 296 ? -13.955 -6.004 36.883 1.00 95.62 296 LEU A C 1
ATOM 2386 O O . LEU A 1 296 ? -14.397 -6.752 37.755 1.00 95.62 296 LEU A O 1
ATOM 2390 N N . GLU A 1 297 ? -14.276 -4.715 36.816 1.00 95.75 297 GLU A N 1
ATOM 2391 C CA . GLU A 1 297 ? -15.176 -4.060 37.763 1.00 95.75 297 GLU A CA 1
ATOM 2392 C C . GLU A 1 297 ? -16.591 -4.638 37.673 1.00 95.75 297 GLU A C 1
ATOM 2394 O O . GLU A 1 297 ? -17.206 -4.908 38.703 1.00 95.75 297 GLU A O 1
ATOM 2399 N N . ALA A 1 298 ? -17.096 -4.910 36.466 1.00 97.06 298 ALA A N 1
ATOM 2400 C CA . ALA A 1 298 ? -18.401 -5.537 36.292 1.00 97.06 298 ALA A CA 1
ATOM 2401 C C . ALA A 1 298 ? -18.450 -6.965 36.849 1.00 97.06 298 ALA A C 1
ATOM 2403 O O . ALA A 1 298 ? -19.407 -7.305 37.544 1.00 97.06 298 ALA A O 1
ATOM 2404 N N . ILE A 1 299 ? -17.417 -7.781 36.605 1.00 96.94 299 ILE A N 1
ATOM 2405 C CA . ILE A 1 299 ? -17.296 -9.124 37.197 1.00 96.94 299 ILE A CA 1
ATOM 2406 C C . ILE A 1 299 ? -17.283 -9.024 38.726 1.00 96.94 299 ILE A C 1
ATOM 2408 O O . ILE A 1 299 ? -17.996 -9.771 39.390 1.00 96.94 299 ILE A O 1
ATOM 2412 N N . SER A 1 300 ? -16.515 -8.084 39.280 1.00 95.12 300 SER A N 1
ATOM 2413 C CA . SER A 1 300 ? -16.416 -7.864 40.727 1.00 95.12 300 SER A CA 1
ATOM 2414 C C . SER A 1 300 ? -17.759 -7.463 41.350 1.00 95.12 300 SER A C 1
ATOM 2416 O O . SER A 1 300 ? -18.172 -8.041 42.352 1.00 95.12 300 SER A O 1
ATOM 2418 N N . ILE A 1 301 ? -18.481 -6.524 40.726 1.00 96.12 301 ILE A N 1
ATOM 2419 C CA . ILE A 1 301 ? -19.788 -6.040 41.199 1.00 96.12 301 ILE A CA 1
ATOM 2420 C C . ILE A 1 301 ? -20.854 -7.137 41.137 1.00 96.12 301 ILE A C 1
ATOM 2422 O O . ILE A 1 301 ? -21.689 -7.236 42.033 1.00 96.12 301 ILE A O 1
ATOM 2426 N N . ILE A 1 302 ? -20.856 -7.935 40.068 1.00 94.31 302 ILE A N 1
ATOM 2427 C CA . ILE A 1 302 ? -21.863 -8.984 39.864 1.00 94.31 302 ILE A CA 1
ATOM 2428 C C . ILE A 1 302 ? -21.578 -10.204 40.731 1.00 94.31 302 ILE A C 1
ATOM 2430 O O . ILE A 1 302 ? -22.521 -10.877 41.140 1.00 94.31 302 ILE A O 1
ATOM 2434 N N . ALA A 1 303 ? -20.299 -10.479 40.999 1.00 94.31 303 ALA A N 1
ATOM 2435 C CA . ALA A 1 303 ? -19.833 -11.667 41.703 1.00 94.31 303 ALA A CA 1
ATOM 2436 C C . ALA A 1 303 ? -20.445 -12.963 41.120 1.00 94.31 303 ALA A C 1
ATOM 2438 O O . ALA A 1 303 ? -21.173 -13.676 41.819 1.00 94.31 303 ALA A O 1
ATOM 2439 N N . PRO A 1 304 ? -20.194 -13.271 39.828 1.00 93.69 304 PRO A N 1
ATOM 2440 C CA . PRO A 1 304 ? -20.763 -14.453 39.192 1.00 93.69 304 PRO A CA 1
ATOM 2441 C C . PRO A 1 304 ? -20.225 -15.751 39.821 1.00 93.69 304 PRO A C 1
ATOM 2443 O O . PRO A 1 304 ? -19.175 -15.738 40.474 1.00 93.69 304 PRO A O 1
ATOM 2446 N N . PRO A 1 305 ? -20.905 -16.895 39.609 1.00 88.62 305 PRO A N 1
ATOM 2447 C CA . PRO A 1 305 ? -20.447 -18.182 40.119 1.00 88.62 305 PRO A CA 1
ATOM 2448 C C . PRO A 1 305 ? -18.993 -18.486 39.706 1.00 88.62 305 PRO A C 1
ATOM 2450 O O . PRO A 1 305 ? -18.624 -18.238 38.554 1.00 88.62 305 PRO A O 1
ATOM 2453 N N . PRO A 1 306 ? -18.159 -19.055 40.598 1.00 89.81 306 PRO A N 1
ATOM 2454 C CA . PRO A 1 306 ? -16.768 -19.359 40.276 1.00 89.81 306 PRO A CA 1
ATOM 2455 C C . PRO A 1 306 ? -16.656 -20.291 39.065 1.00 89.81 306 PRO A C 1
ATOM 2457 O O . PRO A 1 306 ? -17.228 -21.382 39.058 1.00 89.81 306 PRO A O 1
ATOM 2460 N N . HIS A 1 307 ? -15.871 -19.894 38.061 1.00 95.62 307 HIS A N 1
ATOM 2461 C CA . HIS A 1 307 ? -15.622 -20.702 36.868 1.00 95.62 307 HIS A CA 1
ATOM 2462 C C . HIS A 1 307 ? -14.132 -20.651 36.483 1.00 95.62 307 HIS A C 1
ATOM 2464 O O . HIS A 1 307 ? -13.585 -19.552 36.362 1.00 95.62 307 HIS A O 1
ATOM 2470 N N . PRO A 1 308 ? -13.452 -21.794 36.241 1.00 95.94 308 PRO A N 1
ATOM 2471 C CA . PRO A 1 308 ? -12.008 -21.823 35.978 1.00 95.94 308 PRO A CA 1
ATOM 2472 C C . PRO A 1 308 ? -11.562 -20.934 34.810 1.00 95.94 308 PRO A C 1
ATOM 2474 O O . PRO A 1 308 ? -10.573 -20.217 34.919 1.00 95.94 308 PRO A O 1
ATOM 2477 N N . GLU A 1 309 ? -12.321 -20.939 33.713 1.00 96.38 309 GLU A N 1
ATOM 2478 C CA . GLU A 1 309 ? -12.047 -20.109 32.529 1.00 96.38 309 GLU A CA 1
ATOM 2479 C C . GLU A 1 309 ? -12.162 -18.608 32.826 1.00 96.38 309 GLU A C 1
ATOM 2481 O O . GLU A 1 309 ? -11.326 -17.827 32.380 1.00 96.38 309 GLU A O 1
ATOM 2486 N N . LEU A 1 310 ? -13.165 -18.207 33.620 1.00 96.62 310 LEU A N 1
ATOM 2487 C CA . LEU A 1 310 ? -13.365 -16.808 33.993 1.00 96.62 310 LEU A CA 1
ATOM 2488 C C . LEU A 1 310 ? -12.242 -16.343 34.925 1.00 96.62 310 LEU A C 1
ATOM 2490 O O . LEU A 1 310 ? -11.677 -15.276 34.713 1.00 96.62 310 LEU A O 1
ATOM 2494 N N . ASN A 1 311 ? -11.858 -17.177 35.895 1.00 95.19 311 ASN A N 1
ATOM 2495 C CA . ASN A 1 311 ? -10.747 -16.895 36.804 1.00 95.19 311 ASN A CA 1
ATOM 2496 C C . ASN A 1 311 ? -9.412 -16.760 36.056 1.00 95.19 311 ASN A C 1
ATOM 2498 O O . ASN A 1 311 ? -8.631 -15.861 36.362 1.00 95.19 311 ASN A O 1
ATOM 2502 N N . ALA A 1 312 ? -9.157 -17.616 35.060 1.00 95.31 312 ALA A N 1
ATOM 2503 C CA . ALA A 1 312 ? -7.958 -17.530 34.227 1.00 95.31 312 ALA A CA 1
ATOM 2504 C C . ALA A 1 312 ? -7.923 -16.230 33.406 1.00 95.31 312 ALA A C 1
ATOM 2506 O O . ALA A 1 312 ? -6.896 -15.554 33.371 1.00 95.31 312 ALA A O 1
ATOM 2507 N N . PHE A 1 313 ? -9.052 -15.844 32.801 1.00 96.62 313 PHE A N 1
ATOM 2508 C CA . PHE A 1 313 ? -9.165 -14.586 32.064 1.00 96.62 313 PHE A CA 1
ATOM 2509 C C . PHE A 1 313 ? -8.992 -13.360 32.972 1.00 96.62 313 PHE A C 1
ATOM 2511 O O . PHE A 1 313 ? -8.231 -12.455 32.638 1.00 96.62 313 PHE A O 1
ATOM 2518 N N . VAL A 1 314 ? -9.621 -13.348 34.153 1.00 95.06 314 VAL A N 1
ATOM 2519 C CA . VAL A 1 314 ? -9.432 -12.294 35.167 1.00 95.06 314 VAL A CA 1
ATOM 2520 C C . VAL A 1 314 ? -7.961 -12.196 35.574 1.00 95.06 314 VAL A C 1
ATOM 2522 O O . VAL A 1 314 ? -7.412 -11.096 35.602 1.00 95.06 314 VAL A O 1
ATOM 2525 N N . GLY A 1 315 ? -7.296 -13.325 35.833 1.00 89.69 315 GLY A N 1
ATOM 2526 C CA . GLY A 1 315 ? -5.871 -13.351 36.169 1.00 89.69 315 GLY A CA 1
ATOM 2527 C C . GLY A 1 315 ? -4.977 -12.804 35.052 1.00 89.69 315 GLY A C 1
ATOM 2528 O O . GLY A 1 315 ? -4.011 -12.106 35.347 1.00 89.69 315 GLY A O 1
ATOM 2529 N N . LEU A 1 316 ? -5.328 -13.050 33.784 1.00 89.12 316 LEU A N 1
ATOM 2530 C CA . LEU A 1 316 ? -4.613 -12.517 32.621 1.00 89.12 316 LEU A CA 1
ATOM 2531 C C . LEU A 1 316 ? -4.704 -10.987 32.530 1.00 89.12 316 LEU A C 1
ATOM 2533 O O . LEU A 1 316 ? -3.692 -10.332 32.294 1.00 89.12 316 LEU A O 1
ATOM 2537 N N . ILE A 1 317 ? -5.902 -10.413 32.686 1.00 89.25 317 ILE A N 1
ATOM 2538 C CA . ILE A 1 317 ? -6.128 -8.982 32.410 1.00 89.25 317 ILE A CA 1
ATOM 2539 C C . ILE A 1 317 ? -5.879 -8.076 33.624 1.00 89.25 317 ILE A C 1
ATOM 2541 O O . ILE A 1 317 ? -5.657 -6.880 33.455 1.00 89.25 317 ILE A O 1
ATOM 2545 N N . THR A 1 318 ? -5.879 -8.626 34.844 1.00 87.06 318 THR A N 1
ATOM 2546 C CA . THR A 1 318 ? -5.683 -7.865 36.095 1.00 87.06 318 THR A CA 1
ATOM 2547 C C . THR A 1 318 ? -4.365 -7.068 36.114 1.00 87.06 318 THR A C 1
ATOM 2549 O O . THR A 1 318 ? -4.419 -5.863 36.371 1.00 87.06 318 THR A O 1
ATOM 2552 N N . PRO A 1 319 ? -3.190 -7.653 35.791 1.00 76.81 319 PRO A N 1
ATOM 2553 C CA . PRO A 1 319 ? -1.927 -6.907 35.742 1.00 76.81 319 PRO A CA 1
ATOM 2554 C C . PRO A 1 319 ? -1.929 -5.775 34.705 1.00 76.81 319 PRO A C 1
ATOM 2556 O O . PRO A 1 319 ? -1.312 -4.741 34.929 1.00 76.81 319 PRO A O 1
ATOM 2559 N N . MET A 1 320 ? -2.659 -5.942 33.596 1.00 72.62 320 MET A N 1
ATOM 2560 C CA . MET A 1 320 ? -2.717 -4.971 32.492 1.00 72.62 320 MET A CA 1
ATOM 2561 C C . MET A 1 320 ? -3.549 -3.727 32.832 1.00 72.62 320 MET A C 1
ATOM 2563 O O . MET A 1 320 ? -3.404 -2.683 32.200 1.00 72.62 320 MET A O 1
ATOM 2567 N N . VAL A 1 321 ? -4.453 -3.848 33.805 1.00 75.44 321 VAL A N 1
ATOM 2568 C CA . VAL A 1 321 ? -5.342 -2.768 34.256 1.00 75.44 321 VAL A CA 1
ATOM 2569 C C . VAL A 1 321 ? -4.779 -2.041 35.481 1.00 75.44 321 VAL A C 1
ATOM 2571 O O . VAL A 1 321 ? -5.045 -0.856 35.672 1.00 75.44 321 VAL A O 1
ATOM 2574 N N . ASN A 1 322 ? -3.986 -2.737 36.297 1.00 65.19 322 ASN A N 1
ATOM 2575 C CA . ASN A 1 322 ? -3.506 -2.255 37.591 1.00 65.19 322 ASN A CA 1
ATOM 2576 C C . ASN A 1 322 ? -2.152 -1.528 37.541 1.00 65.19 322 ASN A C 1
ATOM 2578 O O . ASN A 1 322 ? -1.527 -1.419 38.593 1.00 65.19 322 ASN A O 1
ATOM 2582 N N . SER A 1 323 ? -1.685 -1.035 36.382 1.00 60.38 323 SER A N 1
ATOM 2583 C CA . SER A 1 323 ? -0.419 -0.284 36.303 1.00 60.38 323 SER A CA 1
ATOM 2584 C C . SER A 1 323 ? -0.440 0.862 37.316 1.00 60.38 323 SER A C 1
ATOM 2586 O O . SER A 1 323 ? -1.194 1.830 37.156 1.00 60.38 323 SER A O 1
ATOM 2588 N N . ASN A 1 324 ? 0.337 0.732 38.388 1.00 65.44 324 ASN A N 1
ATOM 2589 C CA . ASN A 1 324 ? 0.358 1.727 39.440 1.00 65.44 324 ASN A CA 1
ATOM 2590 C C . ASN A 1 324 ? 1.250 2.868 38.950 1.00 65.44 324 ASN A C 1
ATOM 2592 O O . ASN A 1 324 ? 2.316 2.640 38.385 1.00 65.44 324 ASN A O 1
ATOM 2596 N N . THR A 1 325 ? 0.857 4.118 39.189 1.00 71.00 325 THR A N 1
ATOM 2597 C CA . THR A 1 325 ? 1.739 5.265 38.915 1.00 71.00 325 THR A CA 1
ATOM 2598 C C . THR A 1 325 ? 3.100 5.140 39.613 1.00 71.00 325 THR A C 1
ATOM 2600 O O . THR A 1 325 ? 4.069 5.729 39.149 1.00 71.00 325 THR A O 1
ATOM 2603 N N . ASP A 1 326 ? 3.195 4.344 40.685 1.00 79.06 326 ASP A N 1
ATOM 2604 C CA . ASP A 1 326 ? 4.459 4.027 41.356 1.00 79.06 326 ASP A CA 1
ATOM 2605 C C . ASP A 1 326 ? 5.423 3.195 40.482 1.00 79.06 326 ASP A C 1
ATOM 2607 O O . ASP A 1 326 ? 6.634 3.340 40.632 1.00 79.06 326 ASP A O 1
ATOM 2611 N N . ASP A 1 327 ? 4.931 2.403 39.522 1.00 81.88 327 ASP A N 1
ATOM 2612 C CA . ASP A 1 327 ? 5.775 1.623 38.597 1.00 81.88 327 ASP A CA 1
ATOM 2613 C C . ASP A 1 327 ? 6.579 2.542 37.661 1.00 81.88 327 ASP A C 1
ATOM 2615 O O . ASP A 1 327 ? 7.667 2.203 37.199 1.00 81.88 327 ASP A O 1
ATOM 2619 N N . PHE A 1 328 ? 6.084 3.760 37.427 1.00 89.62 328 PHE A N 1
ATOM 2620 C CA . PHE A 1 328 ? 6.781 4.771 36.638 1.00 89.62 328 PHE A CA 1
ATOM 2621 C C . PHE A 1 328 ? 7.904 5.468 37.416 1.00 89.62 328 PHE A C 1
ATOM 2623 O O . PHE A 1 328 ? 8.646 6.240 36.811 1.00 89.62 328 PHE A O 1
ATOM 2630 N N . ALA A 1 329 ? 8.060 5.233 38.725 1.00 90.94 329 ALA A N 1
ATOM 2631 C CA . ALA A 1 329 ? 9.041 5.933 39.560 1.00 90.94 329 ALA A CA 1
ATOM 2632 C C . ALA A 1 329 ? 10.508 5.661 39.172 1.00 90.94 329 ALA A C 1
ATOM 2634 O O . ALA A 1 329 ? 11.393 6.406 39.601 1.00 90.94 329 ALA A O 1
ATOM 2635 N N . ASP A 1 330 ? 10.772 4.630 38.362 1.00 94.38 330 ASP A N 1
ATOM 2636 C CA . ASP A 1 330 ? 12.106 4.332 37.846 1.00 94.38 330 ASP A CA 1
ATOM 2637 C C . ASP A 1 330 ? 12.740 5.568 37.160 1.00 94.38 330 ASP A C 1
ATOM 2639 O O . ASP A 1 330 ? 12.110 6.204 36.302 1.00 94.38 330 ASP A O 1
ATOM 2643 N N . PRO A 1 331 ? 13.992 5.939 37.500 1.00 96.62 331 PRO A N 1
ATOM 2644 C CA . PRO A 1 331 ? 14.633 7.129 36.948 1.00 96.62 331 PRO A CA 1
ATOM 2645 C C . PRO A 1 331 ? 14.736 7.157 35.417 1.00 96.62 331 PRO A C 1
ATOM 2647 O O . PRO A 1 331 ? 14.614 8.238 34.834 1.00 96.62 331 PRO A O 1
ATOM 2650 N N . ALA A 1 332 ? 14.955 6.014 34.761 1.00 96.19 332 ALA A N 1
ATOM 2651 C CA . ALA A 1 332 ? 15.051 5.934 33.306 1.00 96.19 332 ALA A CA 1
ATOM 2652 C C . ALA A 1 332 ? 13.670 6.101 32.656 1.00 96.19 332 ALA A C 1
ATOM 2654 O O . ALA A 1 332 ? 13.534 6.857 31.691 1.00 96.19 332 ALA A O 1
ATOM 2655 N N . ILE A 1 333 ? 12.624 5.513 33.247 1.00 96.38 333 ILE A N 1
ATOM 2656 C CA . ILE A 1 333 ? 11.235 5.732 32.812 1.00 96.38 333 ILE A CA 1
ATOM 2657 C C . ILE A 1 333 ? 10.851 7.206 32.975 1.00 96.38 333 ILE A C 1
ATOM 2659 O O . ILE A 1 333 ? 10.316 7.809 32.047 1.00 96.38 333 ILE A O 1
ATOM 2663 N N . GLN A 1 334 ? 11.200 7.841 34.097 1.00 97.38 334 GLN A N 1
ATOM 2664 C CA . GLN A 1 334 ? 10.959 9.274 34.291 1.00 97.38 334 GLN A CA 1
ATOM 2665 C C . GLN A 1 334 ? 11.684 10.143 33.255 1.00 97.38 334 GLN A C 1
ATOM 2667 O O . GLN A 1 334 ? 11.168 11.189 32.857 1.00 97.38 334 GLN A O 1
ATOM 2672 N N . GLN A 1 335 ? 12.884 9.761 32.811 1.00 97.62 335 GLN A N 1
ATOM 2673 C CA . GLN A 1 335 ? 13.581 10.472 31.736 1.00 97.62 335 GLN A CA 1
ATOM 2674 C C . GLN A 1 335 ? 12.857 10.324 30.394 1.00 97.62 335 GLN A C 1
ATOM 2676 O O . GLN A 1 335 ? 12.638 11.341 29.733 1.00 97.62 335 GLN A O 1
ATOM 2681 N N . LEU A 1 336 ? 12.407 9.113 30.041 1.00 97.50 336 LEU A N 1
ATOM 2682 C CA . LEU A 1 336 ? 11.568 8.894 28.860 1.00 97.50 336 LEU A CA 1
ATOM 2683 C C . LEU A 1 336 ? 10.301 9.755 28.925 1.00 97.50 336 LEU A C 1
ATOM 2685 O O . LEU A 1 336 ? 9.990 10.463 27.970 1.00 97.50 336 LEU A O 1
ATOM 2689 N N . MET A 1 337 ? 9.600 9.761 30.063 1.00 96.88 337 MET A N 1
ATOM 2690 C CA . MET A 1 337 ? 8.385 10.561 30.239 1.00 96.88 337 MET A CA 1
ATOM 2691 C C . MET A 1 337 ? 8.646 12.062 30.052 1.00 96.88 337 MET A C 1
ATOM 2693 O O . MET A 1 337 ? 7.850 12.741 29.408 1.00 96.88 337 MET A O 1
ATOM 2697 N N . ARG A 1 338 ? 9.776 12.598 30.535 1.00 96.69 338 ARG A N 1
ATOM 2698 C CA . ARG A 1 338 ? 10.153 14.003 30.282 1.00 96.69 338 ARG A CA 1
ATOM 2699 C C . ARG A 1 338 ? 10.380 14.283 28.798 1.00 96.69 338 ARG A C 1
ATOM 2701 O O . ARG A 1 338 ? 9.972 15.338 28.320 1.00 96.69 338 ARG A O 1
ATOM 2708 N N . VAL A 1 339 ? 11.004 13.359 28.068 1.00 96.25 339 VAL A N 1
ATOM 2709 C CA . VAL A 1 339 ? 11.237 13.501 26.623 1.00 96.25 339 VAL A CA 1
ATOM 2710 C C . VAL A 1 339 ? 9.926 13.420 25.841 1.00 96.25 339 VAL A C 1
ATOM 2712 O O . VAL A 1 339 ? 9.663 14.278 25.000 1.00 96.25 339 VAL A O 1
ATOM 2715 N N . LEU A 1 340 ? 9.058 12.459 26.160 1.00 94.69 340 LEU A N 1
ATOM 2716 C CA . LEU A 1 340 ? 7.721 12.372 25.572 1.00 94.69 340 LEU A CA 1
ATOM 2717 C C . LEU A 1 340 ? 6.913 13.649 25.848 1.00 94.69 340 LEU A C 1
ATOM 2719 O O . LEU A 1 340 ? 6.329 14.220 24.929 1.00 94.69 340 LEU A O 1
ATOM 2723 N N . GLN A 1 341 ? 6.962 14.163 27.080 1.00 93.19 341 GLN A N 1
ATOM 2724 C CA . GLN A 1 341 ? 6.308 15.415 27.458 1.00 93.19 341 GLN A CA 1
ATOM 2725 C C . GLN A 1 341 ? 6.868 16.619 26.688 1.00 93.19 341 GLN A C 1
ATOM 2727 O O . GLN A 1 341 ? 6.087 17.426 26.184 1.00 93.19 341 GLN A O 1
ATOM 2732 N N . LYS A 1 342 ? 8.199 16.726 26.562 1.00 92.81 342 LYS A N 1
ATOM 2733 C CA . LYS A 1 342 ? 8.896 17.788 25.814 1.00 92.81 342 LYS A CA 1
ATOM 2734 C C . LYS A 1 342 ? 8.408 17.890 24.369 1.00 92.81 342 LYS A C 1
ATOM 2736 O O . LYS A 1 342 ? 8.280 18.998 23.858 1.00 92.81 342 LYS A O 1
ATOM 2741 N N . PHE A 1 343 ? 8.132 16.756 23.730 1.00 90.00 343 PHE A N 1
ATOM 2742 C CA . PHE A 1 343 ? 7.708 16.691 22.329 1.00 90.00 343 PHE A CA 1
ATOM 2743 C C . PHE A 1 343 ? 6.187 16.536 22.147 1.00 90.00 343 PHE A C 1
ATOM 2745 O O . PHE A 1 343 ? 5.714 16.345 21.030 1.00 90.00 343 PHE A O 1
ATOM 2752 N N . GLY A 1 344 ? 5.402 16.616 23.229 1.00 88.75 344 GLY A N 1
ATOM 2753 C CA . GLY A 1 344 ? 3.941 16.486 23.174 1.00 88.75 344 GLY A CA 1
ATOM 2754 C C . GLY A 1 344 ? 3.447 15.095 22.755 1.00 88.75 344 GLY A C 1
ATOM 2755 O O . GLY A 1 344 ? 2.325 14.958 22.272 1.00 88.75 344 GLY A O 1
ATOM 2756 N N . LEU A 1 345 ? 4.272 14.060 22.929 1.00 87.69 345 LEU A N 1
ATOM 2757 C CA . LEU A 1 345 ? 3.992 12.687 22.517 1.00 87.69 345 LEU A CA 1
ATOM 2758 C C . LEU A 1 345 ? 3.423 11.878 23.687 1.00 87.69 345 LEU A C 1
ATOM 2760 O O . LEU A 1 345 ? 3.805 12.064 24.840 1.00 87.69 345 LEU A O 1
ATOM 2764 N N . GLY A 1 346 ? 2.492 10.967 23.394 1.00 77.25 346 GLY A N 1
ATOM 2765 C CA . GLY A 1 346 ? 1.995 9.989 24.369 1.00 77.25 346 GLY A CA 1
ATOM 2766 C C . GLY A 1 346 ? 1.276 10.567 25.593 1.00 77.25 346 GLY A C 1
ATOM 2767 O O . GLY A 1 346 ? 1.191 9.863 26.589 1.00 77.25 346 GLY A O 1
ATOM 2768 N N . LYS A 1 347 ? 0.788 11.819 25.547 1.00 81.81 347 LYS A N 1
ATOM 2769 C CA . LYS A 1 347 ? 0.038 12.507 26.627 1.00 81.81 347 LYS A CA 1
ATOM 2770 C C . LYS A 1 347 ? 0.568 12.165 28.039 1.00 81.81 347 LYS A C 1
ATOM 2772 O O . LYS A 1 347 ? -0.009 11.347 28.746 1.00 81.81 347 LYS A O 1
ATOM 2777 N N . VAL A 1 348 ? 1.679 12.788 28.437 1.00 85.31 348 VAL A N 1
ATOM 2778 C CA . VAL A 1 348 ? 2.323 12.544 29.742 1.00 85.31 348 VAL A CA 1
ATOM 2779 C C . VAL A 1 348 ? 1.633 13.322 30.868 1.00 85.31 348 VAL A C 1
ATOM 2781 O O . VAL A 1 348 ? 1.540 14.552 30.819 1.00 85.31 348 VAL A O 1
ATOM 2784 N N . CYS A 1 349 ? 1.207 12.597 31.897 1.00 78.75 349 CYS A N 1
ATOM 2785 C CA . CYS A 1 349 ? 0.520 13.070 33.095 1.00 78.75 349 CYS A CA 1
ATOM 2786 C C . CYS A 1 349 ? 1.464 13.137 34.306 1.00 78.75 349 CYS A C 1
ATOM 2788 O O . CYS A 1 349 ? 2.575 12.615 34.270 1.00 78.75 349 CYS A O 1
ATOM 2790 N N . VAL A 1 350 ? 1.012 13.781 35.386 1.00 83.00 350 VAL A N 1
ATOM 2791 C CA . VAL A 1 350 ? 1.727 13.889 36.668 1.00 83.00 350 VAL A CA 1
ATOM 2792 C C . VAL A 1 350 ? 0.828 13.304 37.758 1.00 83.00 350 VAL A C 1
ATOM 2794 O O . VAL A 1 350 ? -0.320 13.723 37.887 1.00 83.00 350 VAL A O 1
ATOM 2797 N N . SER A 1 351 ? 1.311 12.332 38.529 1.00 77.19 351 SER A N 1
ATOM 2798 C CA . SER A 1 351 ? 0.559 11.768 39.658 1.00 77.19 351 SER A CA 1
ATOM 2799 C C . SER A 1 351 ? 0.545 12.730 40.861 1.00 77.19 351 SER A C 1
ATOM 2801 O O . SER A 1 351 ? 1.373 13.643 40.924 1.00 77.19 351 SER A O 1
ATOM 2803 N N . PRO A 1 352 ? -0.312 12.518 41.882 1.00 73.56 352 PRO A N 1
ATOM 2804 C CA . PRO A 1 352 ? -0.265 13.294 43.128 1.00 73.56 352 PRO A CA 1
ATOM 2805 C C . PRO A 1 352 ? 1.096 13.249 43.846 1.00 73.56 352 PRO A C 1
ATOM 2807 O O . PRO A 1 352 ? 1.430 14.167 44.589 1.00 73.56 352 PRO A O 1
ATOM 2810 N N . LYS A 1 353 ? 1.904 12.205 43.602 1.00 81.06 353 LYS A N 1
ATOM 2811 C CA . LYS A 1 353 ? 3.283 12.072 44.107 1.00 81.06 353 LYS A CA 1
ATOM 2812 C C . LYS A 1 353 ? 4.329 12.743 43.198 1.00 81.06 353 LYS A C 1
ATOM 2814 O O . LYS A 1 353 ? 5.519 12.504 43.368 1.00 81.06 353 LYS A O 1
ATOM 2819 N N . ALA A 1 354 ? 3.902 13.547 42.224 1.00 84.75 354 ALA A N 1
ATOM 2820 C CA . ALA A 1 354 ? 4.742 14.184 41.209 1.00 84.75 354 ALA A CA 1
ATOM 2821 C C . ALA A 1 354 ? 5.503 13.213 40.277 1.00 84.75 354 ALA A C 1
ATOM 2823 O O . ALA A 1 354 ? 6.510 13.593 39.679 1.00 84.75 354 ALA A O 1
ATOM 2824 N N . ILE A 1 355 ? 5.020 11.975 40.120 1.00 87.31 355 ILE A N 1
ATOM 2825 C CA . ILE A 1 355 ? 5.601 10.987 39.196 1.00 87.31 355 ILE A CA 1
ATOM 2826 C C . ILE A 1 355 ? 4.994 11.198 37.810 1.00 87.31 355 ILE A C 1
ATOM 2828 O O . ILE A 1 355 ? 3.769 11.235 37.675 1.00 87.31 355 ILE A O 1
ATOM 2832 N N . LEU A 1 356 ? 5.833 11.330 36.780 1.00 88.12 356 LEU A N 1
ATOM 2833 C CA . LEU A 1 356 ? 5.355 11.404 35.403 1.00 88.12 356 LEU A CA 1
ATOM 2834 C C . LEU A 1 356 ? 4.911 10.026 34.921 1.00 88.12 356 LEU A C 1
ATOM 2836 O O . LEU A 1 356 ? 5.639 9.057 35.103 1.00 88.12 356 LEU A O 1
ATOM 2840 N N . TYR A 1 357 ? 3.764 9.927 34.267 1.00 86.25 357 TYR A N 1
ATOM 2841 C CA . TYR A 1 357 ? 3.302 8.664 33.698 1.00 86.25 357 TYR A CA 1
ATOM 2842 C C . TYR A 1 357 ? 2.592 8.891 32.370 1.00 86.25 357 TYR A C 1
ATOM 2844 O O . TYR A 1 357 ? 2.159 10.000 32.061 1.00 86.25 357 TYR A O 1
ATOM 2852 N N . SER A 1 358 ? 2.493 7.843 31.562 1.00 85.62 358 SER A N 1
ATOM 2853 C CA . SER A 1 358 ? 1.791 7.881 30.286 1.00 85.62 358 SER A CA 1
ATOM 2854 C C . SER A 1 358 ? 1.011 6.599 30.099 1.00 85.62 358 SER A C 1
ATOM 2856 O O . SER A 1 358 ? 1.554 5.503 30.184 1.00 85.62 358 SER A O 1
ATOM 2858 N N . ASP A 1 359 ? -0.250 6.758 29.728 1.00 74.44 359 ASP A N 1
ATOM 2859 C CA . ASP A 1 359 ? -1.141 5.660 29.370 1.00 74.44 359 ASP A CA 1
ATOM 2860 C C . ASP A 1 359 ? -0.739 4.933 28.081 1.00 74.44 359 ASP A C 1
ATOM 2862 O O . ASP A 1 359 ? -1.307 3.897 27.741 1.00 74.44 359 ASP A O 1
ATOM 2866 N N . TYR A 1 360 ? 0.218 5.504 27.352 1.00 81.56 360 TYR A N 1
ATOM 2867 C CA . TYR A 1 360 ? 0.758 4.986 26.108 1.00 81.56 360 TYR A CA 1
ATOM 2868 C C . TYR A 1 360 ? 2.004 4.129 26.364 1.00 81.56 360 TYR A C 1
ATOM 2870 O O . TYR A 1 360 ? 2.496 3.532 25.414 1.00 81.56 360 TYR A O 1
ATOM 2878 N N . PHE A 1 361 ? 2.529 4.063 27.593 1.00 87.06 361 PHE A N 1
ATOM 2879 C CA . PHE A 1 361 ? 3.710 3.270 27.930 1.00 87.06 361 PHE A CA 1
ATOM 2880 C C . PHE A 1 361 ? 3.384 2.210 28.984 1.00 87.06 361 PHE A C 1
ATOM 2882 O O . PHE A 1 361 ? 3.031 2.534 30.113 1.00 87.06 361 PHE A O 1
ATOM 2889 N N . ASP A 1 362 ? 3.528 0.941 28.620 1.00 80.44 362 ASP A N 1
ATOM 2890 C CA . ASP A 1 362 ? 3.435 -0.179 29.552 1.00 80.44 362 ASP A CA 1
ATOM 2891 C C . ASP A 1 362 ? 4.820 -0.462 30.139 1.00 80.44 362 ASP A C 1
ATOM 2893 O O . ASP A 1 362 ? 5.718 -0.948 29.449 1.00 80.44 362 ASP A O 1
ATOM 2897 N N . VAL A 1 363 ? 4.979 -0.158 31.428 1.00 83.94 363 VAL A N 1
ATOM 2898 C CA . VAL A 1 363 ? 6.227 -0.343 32.180 1.00 83.94 363 VAL A CA 1
ATOM 2899 C C . VAL A 1 363 ? 6.666 -1.808 32.218 1.00 83.94 363 VAL A C 1
ATOM 2901 O O . VAL A 1 363 ? 7.858 -2.091 32.132 1.00 83.94 363 VAL A O 1
ATOM 2904 N N . SER A 1 364 ? 5.718 -2.741 32.329 1.00 77.31 364 SER A N 1
ATOM 2905 C CA . SER A 1 364 ? 6.017 -4.164 32.508 1.00 77.31 364 SER A CA 1
ATOM 2906 C C . SER A 1 364 ? 6.586 -4.804 31.243 1.00 77.31 364 SER A C 1
ATOM 2908 O O . SER A 1 364 ? 7.450 -5.676 31.321 1.00 77.31 364 SER A O 1
ATOM 2910 N N . THR A 1 365 ? 6.130 -4.344 30.075 1.00 79.50 365 THR A N 1
ATOM 2911 C CA . THR A 1 365 ? 6.544 -4.870 28.767 1.00 79.50 365 THR A CA 1
ATOM 2912 C C . THR A 1 365 ? 7.505 -3.946 28.018 1.00 79.50 365 THR A C 1
ATOM 2914 O O . THR A 1 365 ? 8.033 -4.329 26.975 1.00 79.50 365 THR A O 1
ATOM 2917 N N . GLY A 1 366 ? 7.727 -2.719 28.502 1.00 87.19 366 GLY A N 1
ATOM 2918 C CA . GLY A 1 366 ? 8.470 -1.683 27.783 1.00 87.19 366 GLY A CA 1
ATOM 2919 C C . GLY A 1 366 ? 7.789 -1.258 26.477 1.00 87.19 366 GLY A C 1
ATOM 2920 O O . GLY A 1 366 ? 8.467 -0.833 25.538 1.00 87.19 366 GLY A O 1
ATOM 2921 N N . THR A 1 367 ? 6.468 -1.418 26.368 1.00 87.12 367 THR A N 1
ATOM 2922 C CA . THR A 1 367 ? 5.727 -1.182 25.121 1.00 87.12 367 THR A CA 1
ATOM 2923 C C . THR A 1 367 ? 5.217 0.249 25.047 1.00 87.12 367 THR A C 1
ATOM 2925 O O . THR A 1 367 ? 4.439 0.683 25.892 1.00 87.12 367 THR A O 1
ATOM 2928 N N . LEU A 1 368 ? 5.604 0.971 23.995 1.00 91.19 368 LEU A N 1
ATOM 2929 C CA . LEU A 1 368 ? 5.151 2.325 23.699 1.00 91.19 368 LEU A CA 1
ATOM 2930 C C . LEU A 1 368 ? 4.132 2.318 22.548 1.00 91.19 368 LEU A C 1
ATOM 2932 O O . LEU A 1 368 ? 4.468 2.063 21.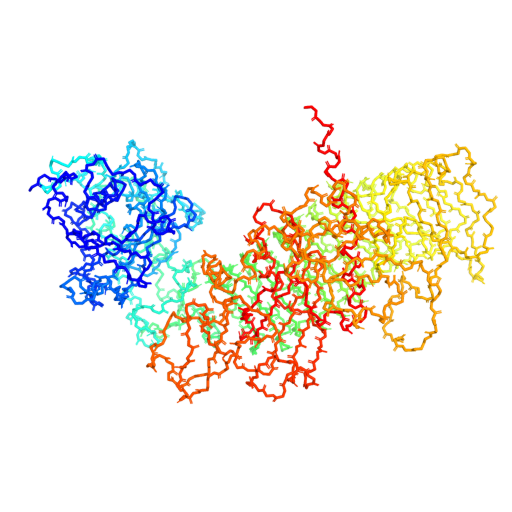392 1.00 91.19 368 LEU A O 1
ATOM 2936 N N . SER A 1 369 ? 2.878 2.633 22.854 1.00 84.50 369 SER A N 1
ATOM 2937 C CA . SER A 1 369 ? 1.733 2.543 21.944 1.00 84.50 369 SER A CA 1
ATOM 2938 C C . SER A 1 369 ? 1.325 3.896 21.375 1.00 84.50 369 SER A C 1
ATOM 2940 O O . SER A 1 369 ? 0.266 4.427 21.703 1.00 84.50 369 SER A O 1
ATOM 2942 N N . ILE A 1 370 ? 2.172 4.468 20.516 1.00 84.38 370 ILE A N 1
ATOM 2943 C CA . ILE A 1 370 ? 1.946 5.758 19.850 1.00 84.38 370 ILE A CA 1
ATOM 2944 C C . ILE A 1 370 ? 1.916 5.539 18.335 1.00 84.38 370 ILE A C 1
ATOM 2946 O O . ILE A 1 370 ? 2.930 5.179 17.744 1.00 84.38 370 ILE A O 1
ATOM 2950 N N . GLN A 1 371 ? 0.779 5.837 17.689 1.00 80.69 371 GLN A N 1
ATOM 2951 C CA . GLN A 1 371 ? 0.570 5.618 16.247 1.00 80.69 371 GLN A CA 1
ATOM 2952 C C . GLN A 1 371 ? 1.690 6.211 15.374 1.00 80.69 371 GLN A C 1
ATOM 2954 O O . GLN A 1 371 ? 2.118 5.595 14.395 1.00 80.69 371 GLN A O 1
ATOM 2959 N N . ALA A 1 372 ? 2.167 7.406 15.719 1.00 86.00 372 ALA A N 1
ATOM 2960 C CA . ALA A 1 372 ? 3.313 8.035 15.083 1.00 86.00 372 ALA A CA 1
ATOM 2961 C C . ALA A 1 372 ? 4.203 8.678 16.148 1.00 86.00 372 ALA A C 1
ATOM 2963 O O . ALA A 1 372 ? 3.933 9.782 16.619 1.00 86.00 372 ALA A O 1
ATOM 2964 N N . LEU A 1 373 ? 5.269 7.976 16.526 1.00 92.38 373 LEU A N 1
ATOM 2965 C CA . LEU A 1 373 ? 6.368 8.538 17.294 1.00 92.38 373 LEU A CA 1
ATOM 2966 C C . LEU A 1 373 ? 7.236 9.364 16.331 1.00 92.38 373 LEU A C 1
ATOM 2968 O O . LEU A 1 373 ? 8.213 8.876 15.756 1.00 92.38 373 LEU A O 1
ATOM 2972 N N . ASP A 1 374 ? 6.771 10.585 16.070 1.00 89.75 374 ASP A N 1
ATOM 2973 C CA . ASP A 1 374 ? 7.243 11.452 14.994 1.00 89.75 374 ASP A CA 1
ATOM 2974 C C . ASP A 1 374 ? 7.930 12.704 15.542 1.00 89.75 374 ASP A C 1
ATOM 2976 O O . ASP A 1 374 ? 7.304 13.557 16.172 1.00 89.75 374 ASP A O 1
ATOM 2980 N N . PHE A 1 375 ? 9.228 12.815 15.268 1.00 87.94 375 PHE A N 1
ATOM 2981 C CA . PHE A 1 375 ? 10.053 13.955 15.665 1.00 87.94 375 PHE A CA 1
ATOM 2982 C C . PHE A 1 375 ? 10.316 14.922 14.498 1.00 87.94 375 PHE A C 1
ATOM 2984 O O . PHE A 1 375 ? 11.268 15.702 14.545 1.00 87.94 375 PHE A O 1
ATOM 2991 N N . THR A 1 376 ? 9.513 14.869 13.427 1.00 81.12 376 THR A N 1
ATOM 2992 C CA . THR A 1 376 ? 9.662 15.754 12.262 1.00 81.12 376 THR A CA 1
ATOM 2993 C C . THR A 1 376 ? 9.477 17.219 12.653 1.00 81.12 376 THR A C 1
ATOM 2995 O O . THR A 1 376 ? 8.497 17.583 13.300 1.00 81.12 376 THR A O 1
ATOM 2998 N N . GLY A 1 377 ? 10.410 18.075 12.227 1.00 75.81 377 GLY A N 1
ATOM 2999 C CA . GLY A 1 377 ? 10.367 19.518 12.496 1.00 75.81 377 GLY A CA 1
ATOM 3000 C C . GLY A 1 377 ? 10.724 19.904 13.935 1.00 75.81 377 GLY A C 1
ATOM 3001 O O . GLY A 1 377 ? 10.609 21.072 14.295 1.00 75.81 377 GLY A O 1
ATOM 3002 N N . GLN A 1 378 ? 11.161 18.940 14.747 1.00 79.94 378 GLN A N 1
ATOM 3003 C CA . GLN A 1 378 ? 11.592 19.137 16.128 1.00 79.94 378 GLN A CA 1
ATOM 3004 C C . GLN A 1 378 ? 13.104 18.890 16.238 1.00 79.94 378 GLN A C 1
ATOM 3006 O O . GLN A 1 378 ? 13.717 18.334 15.332 1.00 79.94 378 GLN A O 1
ATOM 3011 N N . THR A 1 379 ? 13.719 19.315 17.344 1.00 87.38 379 THR A N 1
ATOM 3012 C CA . THR A 1 379 ? 15.157 19.115 17.592 1.00 87.38 379 THR A CA 1
ATOM 3013 C C . THR A 1 379 ? 15.356 17.959 18.573 1.00 87.38 379 THR A C 1
ATOM 3015 O O . THR A 1 379 ? 15.443 18.178 19.785 1.00 87.38 379 THR A O 1
ATOM 3018 N N . LEU A 1 380 ? 15.407 16.725 18.061 1.00 93.12 380 LEU A N 1
ATOM 3019 C CA . LEU A 1 380 ? 15.753 15.532 18.838 1.00 93.12 380 LEU A CA 1
ATOM 3020 C C . LEU A 1 380 ? 17.277 15.396 18.955 1.00 93.12 380 LEU A C 1
ATOM 3022 O O . LEU A 1 380 ? 17.975 15.207 17.959 1.00 93.12 380 LEU A O 1
ATOM 3026 N N . SER A 1 381 ? 17.799 15.487 20.178 1.00 94.19 381 SER A N 1
ATOM 3027 C CA . SER A 1 381 ? 19.228 15.310 20.468 1.00 94.19 381 SER A CA 1
ATOM 3028 C C . SER A 1 381 ? 19.590 13.851 20.779 1.00 94.19 381 SER A C 1
ATOM 3030 O O . SER A 1 381 ? 18.728 13.043 21.124 1.00 94.19 381 SER A O 1
ATOM 3032 N N . ASN A 1 382 ? 20.887 13.520 20.752 1.00 95.31 382 ASN A N 1
ATOM 3033 C CA . ASN A 1 382 ? 21.377 12.206 21.198 1.00 95.31 382 ASN A CA 1
ATOM 3034 C C . ASN A 1 382 ? 20.965 11.893 22.652 1.00 95.31 382 ASN A C 1
ATOM 3036 O O . ASN A 1 382 ? 20.634 10.754 22.962 1.00 95.31 382 ASN A O 1
ATOM 3040 N N . SER A 1 383 ? 20.967 12.894 23.543 1.00 95.56 383 SER A N 1
ATOM 3041 C CA . SER A 1 383 ? 20.542 12.720 24.940 1.00 95.56 383 SER A CA 1
ATOM 3042 C C . SER A 1 383 ? 19.045 12.469 25.077 1.00 95.56 383 SER A C 1
ATOM 3044 O O . SER A 1 383 ? 18.647 11.724 25.964 1.00 95.56 383 SER A O 1
ATOM 3046 N N . ASP A 1 384 ? 18.221 13.056 24.203 1.00 96.44 384 ASP A N 1
ATOM 3047 C CA . ASP A 1 384 ? 16.784 12.776 24.199 1.00 96.44 384 ASP A CA 1
ATOM 3048 C C . ASP A 1 384 ? 16.528 11.320 23.777 1.00 96.44 384 ASP A C 1
ATOM 3050 O O . ASP A 1 384 ? 15.797 10.601 24.458 1.00 96.44 384 ASP A O 1
ATOM 3054 N N . LEU A 1 385 ? 17.169 10.859 22.694 1.00 96.06 385 LEU A N 1
ATOM 3055 C CA . LEU A 1 385 ? 16.991 9.492 22.195 1.00 96.06 385 LEU A CA 1
ATOM 3056 C C . LEU A 1 385 ? 17.531 8.433 23.171 1.00 96.06 385 LEU A C 1
ATOM 3058 O O . LEU A 1 385 ? 16.921 7.379 23.312 1.00 96.06 385 LEU A O 1
ATOM 3062 N N . ALA A 1 386 ? 18.600 8.728 23.918 1.00 96.81 386 ALA A N 1
ATOM 3063 C CA . ALA A 1 386 ? 19.156 7.816 24.924 1.00 96.81 386 ALA A CA 1
ATOM 3064 C C . ALA A 1 386 ? 18.136 7.388 26.002 1.00 96.81 386 ALA A C 1
ATOM 3066 O O . ALA A 1 386 ? 18.238 6.291 26.562 1.00 96.81 386 ALA A O 1
ATOM 3067 N N . THR A 1 387 ? 17.118 8.217 26.264 1.00 97.06 387 THR A N 1
ATOM 3068 C CA . THR A 1 387 ? 16.040 7.903 27.218 1.00 97.06 387 THR A CA 1
ATOM 3069 C C . THR A 1 387 ? 15.125 6.764 26.755 1.00 97.06 387 THR A C 1
ATOM 3071 O O . THR A 1 387 ? 14.440 6.161 27.576 1.00 97.06 387 THR A O 1
ATOM 3074 N N . PHE A 1 388 ? 15.156 6.398 25.468 1.00 97.12 388 PHE A N 1
ATOM 3075 C CA . PHE A 1 388 ? 14.375 5.290 24.909 1.00 97.12 388 PHE A CA 1
ATOM 3076 C C . PHE A 1 388 ? 14.912 3.903 25.287 1.00 97.12 388 PHE A C 1
ATOM 3078 O O . PHE A 1 388 ? 14.305 2.905 24.920 1.00 97.12 388 PHE A O 1
ATOM 3085 N N . SER A 1 389 ? 15.987 3.813 26.078 1.00 96.69 389 SER A N 1
ATOM 3086 C CA . SER A 1 389 ? 16.608 2.544 26.499 1.00 96.69 389 SER A CA 1
ATOM 3087 C C . SER A 1 389 ? 15.681 1.585 27.265 1.00 96.69 389 SER A C 1
ATOM 3089 O O . SER A 1 389 ? 15.960 0.380 27.323 1.00 96.69 389 SER A O 1
ATOM 3091 N N . VAL A 1 390 ? 14.577 2.093 27.823 1.00 96.56 390 VAL A N 1
ATOM 3092 C CA . VAL A 1 390 ? 13.516 1.308 28.482 1.00 96.56 390 VAL A CA 1
ATOM 3093 C C . VAL A 1 390 ? 12.431 0.810 27.516 1.00 96.56 390 VAL A C 1
ATOM 3095 O O . VAL A 1 390 ? 11.629 -0.040 27.889 1.00 96.56 390 VAL A O 1
ATOM 3098 N N . VAL A 1 391 ? 12.399 1.307 26.276 1.00 97.19 391 VAL A N 1
ATOM 3099 C CA . VAL A 1 391 ? 11.431 0.896 25.253 1.00 97.19 391 VAL A CA 1
ATOM 3100 C C . VAL A 1 391 ? 11.912 -0.393 24.587 1.00 97.19 391 VAL A C 1
ATOM 3102 O O . VAL A 1 391 ? 13.036 -0.473 24.096 1.00 97.19 391 VAL A O 1
ATOM 3105 N N . ARG A 1 392 ? 11.044 -1.405 24.577 1.00 95.88 392 ARG A N 1
ATOM 3106 C CA . ARG A 1 392 ? 11.243 -2.701 23.914 1.00 95.88 392 ARG A CA 1
ATOM 3107 C C . ARG A 1 392 ? 10.392 -2.830 22.660 1.00 95.88 392 ARG A C 1
ATOM 3109 O O . ARG A 1 392 ? 10.863 -3.339 21.653 1.00 95.88 392 ARG A O 1
ATOM 3116 N N . ASN A 1 393 ? 9.166 -2.311 22.683 1.00 93.88 393 ASN A N 1
ATOM 3117 C CA . ASN A 1 393 ? 8.213 -2.475 21.586 1.00 93.88 393 ASN A CA 1
ATOM 3118 C C . ASN A 1 393 ? 7.559 -1.141 21.232 1.00 93.88 393 ASN A C 1
ATOM 3120 O O . ASN A 1 393 ? 7.207 -0.369 22.123 1.00 93.88 393 ASN A O 1
ATOM 3124 N N . ILE A 1 394 ? 7.357 -0.875 19.941 1.00 95.12 394 ILE A N 1
ATOM 3125 C CA . ILE A 1 394 ? 6.605 0.293 19.467 1.00 95.12 394 ILE A CA 1
ATOM 3126 C C . ILE A 1 394 ? 5.362 -0.175 18.711 1.00 95.12 394 ILE A C 1
ATOM 3128 O O . ILE A 1 394 ? 5.459 -0.723 17.610 1.00 95.12 394 ILE A O 1
ATOM 3132 N N . ILE A 1 395 ? 4.181 0.109 19.270 1.00 87.75 395 ILE A N 1
ATOM 3133 C CA . ILE A 1 395 ? 2.904 -0.056 18.567 1.00 87.75 395 ILE A CA 1
ATOM 3134 C C . ILE A 1 395 ? 2.604 1.232 17.794 1.00 87.75 395 ILE A C 1
ATOM 3136 O O . ILE A 1 395 ? 1.926 2.137 18.282 1.00 87.75 395 ILE A O 1
ATOM 3140 N N . GLY A 1 396 ? 3.155 1.309 16.582 1.00 89.00 396 GLY A N 1
ATOM 3141 C CA . GLY A 1 396 ? 3.047 2.448 15.673 1.00 89.00 396 GLY A CA 1
ATOM 3142 C C . GLY A 1 396 ? 4.329 2.668 14.871 1.00 89.00 396 GLY A C 1
ATOM 3143 O O . GLY A 1 396 ? 5.160 1.769 14.756 1.00 89.00 396 GLY A O 1
ATOM 3144 N N . ASN A 1 397 ? 4.479 3.859 14.293 1.00 94.44 397 ASN A N 1
ATOM 3145 C CA . ASN A 1 397 ? 5.651 4.223 13.491 1.00 94.44 397 ASN A CA 1
ATOM 3146 C C . ASN A 1 397 ? 6.727 4.899 14.351 1.00 94.44 397 ASN A C 1
ATOM 3148 O O . ASN A 1 397 ? 6.391 5.762 15.160 1.00 94.44 397 ASN A O 1
ATOM 3152 N N . LEU A 1 398 ? 8.004 4.608 14.095 1.00 97.25 398 LEU A N 1
ATOM 3153 C CA . LEU A 1 398 ? 9.149 5.368 14.605 1.00 97.25 398 LEU A CA 1
ATOM 3154 C C . LEU A 1 398 ? 9.743 6.214 13.474 1.00 97.25 398 LEU A C 1
ATOM 3156 O O . LEU A 1 398 ? 10.283 5.673 12.507 1.00 97.25 398 LEU A O 1
ATOM 3160 N N . LYS A 1 399 ? 9.663 7.544 13.593 1.00 96.12 399 LYS A N 1
ATOM 3161 C CA . LYS A 1 399 ? 10.166 8.479 12.577 1.00 96.12 399 LYS A CA 1
ATOM 3162 C C . LYS A 1 399 ? 11.207 9.438 13.148 1.00 96.12 399 LYS A C 1
ATOM 3164 O O . LYS A 1 399 ? 10.890 10.416 13.824 1.00 96.12 399 LYS A O 1
ATOM 3169 N N . LEU A 1 400 ? 12.458 9.185 12.789 1.00 94.62 400 LEU A N 1
ATOM 3170 C CA . LEU A 1 400 ? 13.607 10.050 13.022 1.00 94.62 400 LEU A CA 1
ATOM 3171 C C . LEU A 1 400 ? 13.865 10.868 11.749 1.00 94.62 400 LEU A C 1
ATOM 3173 O O . LEU A 1 400 ? 14.709 10.503 10.934 1.00 94.62 400 LEU A O 1
ATOM 3177 N N . ASN A 1 401 ? 13.100 11.947 11.549 1.00 92.25 401 ASN A N 1
ATOM 3178 C CA . ASN A 1 401 ? 13.153 12.756 10.327 1.00 92.25 401 ASN A CA 1
ATOM 3179 C C . ASN A 1 401 ? 13.524 14.220 10.599 1.00 92.25 401 ASN A C 1
ATOM 3181 O O . ASN A 1 401 ? 12.905 14.863 11.441 1.00 92.25 401 ASN A O 1
ATOM 3185 N N . GLY A 1 402 ? 14.503 14.759 9.870 1.00 87.25 402 GLY A N 1
ATOM 3186 C CA . GLY A 1 402 ? 14.879 16.179 9.943 1.00 87.25 402 GLY A CA 1
ATOM 3187 C C . GLY A 1 402 ? 15.707 16.550 11.175 1.00 87.25 402 GLY A C 1
ATOM 3188 O O . GLY A 1 402 ? 15.800 17.722 11.525 1.00 87.25 402 GLY A O 1
ATOM 3189 N N . ASN A 1 403 ? 16.314 15.559 11.831 1.00 88.25 403 ASN A N 1
ATOM 3190 C CA . ASN A 1 403 ? 17.079 15.723 13.065 1.00 88.25 403 ASN A CA 1
ATOM 3191 C C . ASN A 1 403 ? 18.586 15.734 12.767 1.00 88.25 403 ASN A C 1
ATOM 3193 O O . ASN A 1 403 ? 19.299 14.773 13.053 1.00 88.25 403 ASN A O 1
ATOM 3197 N N . SER A 1 404 ? 19.087 16.813 12.163 1.00 90.50 404 SER A N 1
ATOM 3198 C CA . SER A 1 404 ? 20.488 16.910 11.713 1.00 90.50 404 SER A CA 1
ATOM 3199 C C . SER A 1 404 ? 21.521 16.855 12.846 1.00 90.50 404 SER A C 1
ATOM 3201 O O . SER A 1 404 ? 22.657 16.455 12.615 1.00 90.50 404 SER A O 1
ATOM 3203 N N . ILE A 1 405 ? 21.133 17.210 14.076 1.00 92.50 405 ILE A N 1
ATOM 3204 C CA . ILE A 1 405 ? 22.004 17.114 15.259 1.00 92.50 405 ILE A CA 1
ATOM 3205 C C . ILE A 1 405 ? 22.091 15.693 15.836 1.00 92.50 405 ILE A C 1
ATOM 3207 O O . ILE A 1 405 ? 22.983 15.411 16.640 1.00 92.50 405 ILE A O 1
ATOM 3211 N N . LEU A 1 406 ? 21.161 14.807 15.462 1.00 94.19 406 LEU A N 1
ATOM 3212 C CA . LEU A 1 406 ? 21.148 13.419 15.901 1.00 94.19 406 LEU A CA 1
ATOM 3213 C C . LEU A 1 406 ? 22.231 12.673 15.125 1.00 94.19 406 LEU A C 1
ATOM 3215 O O . LEU A 1 406 ? 22.126 12.497 13.913 1.00 94.19 406 LEU A O 1
ATOM 3219 N N . THR A 1 407 ? 23.284 12.263 15.823 1.00 95.00 407 THR A N 1
ATOM 3220 C CA . THR A 1 407 ? 24.470 11.625 15.226 1.00 95.00 407 THR A CA 1
ATOM 3221 C C . THR A 1 407 ? 24.625 10.160 15.633 1.00 95.00 407 THR A C 1
ATOM 3223 O O . THR A 1 407 ? 25.398 9.428 15.008 1.00 95.00 407 THR A O 1
ATOM 3226 N N . LEU A 1 408 ? 23.877 9.723 16.652 1.00 94.44 408 LEU A N 1
ATOM 3227 C CA . LEU A 1 408 ? 23.893 8.379 17.225 1.00 94.44 408 LEU A CA 1
ATOM 3228 C C . LEU A 1 408 ? 22.459 7.870 17.434 1.00 94.44 408 LEU A C 1
ATOM 3230 O O . LEU A 1 408 ? 21.538 8.658 17.621 1.00 94.44 408 LEU A O 1
ATOM 3234 N N . LEU A 1 409 ? 22.293 6.545 17.449 1.00 95.25 409 LEU A N 1
ATOM 3235 C CA . LEU A 1 409 ? 21.024 5.862 17.756 1.00 95.25 409 LEU A CA 1
ATOM 3236 C C . LEU A 1 409 ? 21.001 5.234 19.161 1.00 95.25 409 LEU A C 1
ATOM 3238 O O . LEU A 1 409 ? 20.193 4.348 19.428 1.00 95.25 409 LEU A O 1
ATOM 3242 N N . THR A 1 410 ? 21.906 5.663 20.046 1.00 93.12 410 THR A N 1
ATOM 3243 C CA . THR A 1 410 ? 21.963 5.191 21.435 1.00 93.12 410 THR A CA 1
ATOM 3244 C C . THR A 1 410 ? 20.606 5.370 22.107 1.00 93.12 410 THR A C 1
ATOM 3246 O O . THR A 1 410 ? 20.010 6.441 22.009 1.00 93.12 410 THR A O 1
ATOM 3249 N N . GLY A 1 411 ? 20.140 4.321 22.786 1.00 94.38 411 GLY A N 1
ATOM 3250 C CA . GLY A 1 411 ? 18.808 4.266 23.393 1.00 94.38 411 GLY A CA 1
ATOM 3251 C C . GLY A 1 411 ? 17.835 3.356 22.649 1.00 94.38 411 GLY A C 1
ATOM 3252 O O . GLY A 1 411 ? 16.877 2.900 23.255 1.00 94.38 411 GLY A O 1
ATOM 3253 N N . LEU A 1 412 ? 18.097 3.012 21.384 1.00 96.94 412 LEU A N 1
ATOM 3254 C CA . LEU A 1 412 ? 17.298 2.024 20.644 1.00 96.94 412 LEU A CA 1
ATOM 3255 C C . LEU A 1 412 ? 17.867 0.598 20.728 1.00 96.94 412 LEU A C 1
ATOM 3257 O O . LEU A 1 412 ? 17.317 -0.324 20.132 1.00 96.94 412 LEU A O 1
ATOM 3261 N N . ASP A 1 413 ? 18.946 0.406 21.490 1.00 95.38 413 ASP A N 1
ATOM 3262 C CA . ASP A 1 413 ? 19.726 -0.836 21.527 1.00 95.38 413 ASP A CA 1
ATOM 3263 C C . ASP A 1 413 ? 18.924 -2.047 22.024 1.00 95.38 413 ASP A C 1
ATOM 3265 O O . ASP A 1 413 ? 19.229 -3.179 21.652 1.00 95.38 413 ASP A O 1
ATOM 3269 N N . ASN A 1 414 ? 17.883 -1.798 22.823 1.00 96.50 414 ASN A N 1
ATOM 3270 C CA . ASN A 1 414 ? 16.985 -2.819 23.353 1.00 96.50 414 ASN A CA 1
ATOM 3271 C C . ASN A 1 414 ? 15.641 -2.907 22.609 1.00 96.50 414 ASN A C 1
ATOM 3273 O O . ASN A 1 414 ? 14.739 -3.592 23.080 1.00 96.50 414 ASN A O 1
ATOM 3277 N N . LEU A 1 415 ? 15.461 -2.176 21.508 1.00 97.94 415 LEU A N 1
ATOM 3278 C CA . LEU A 1 415 ? 14.211 -2.206 20.757 1.00 97.94 415 LEU A CA 1
ATOM 3279 C C . LEU A 1 415 ? 14.092 -3.545 20.014 1.00 97.94 415 LEU A C 1
ATOM 3281 O O . LEU A 1 415 ? 14.938 -3.853 19.181 1.00 97.94 415 LEU A O 1
ATOM 3285 N N . GLU A 1 416 ? 13.039 -4.303 20.304 1.00 96.69 416 GLU A N 1
ATOM 3286 C CA . GLU A 1 416 ? 12.766 -5.659 19.811 1.00 96.69 416 GLU A CA 1
ATOM 3287 C C . GLU A 1 416 ? 11.779 -5.657 18.637 1.00 96.69 416 GLU A C 1
ATOM 3289 O O . GLU A 1 416 ? 11.972 -6.384 17.660 1.00 96.69 416 GLU A O 1
ATOM 3294 N N . SER A 1 417 ? 10.744 -4.805 18.672 1.00 95.06 417 SER A N 1
ATOM 3295 C CA . SER A 1 417 ? 9.742 -4.757 17.598 1.00 95.06 417 SER A CA 1
ATOM 3296 C C . SER A 1 417 ? 9.186 -3.364 17.287 1.00 95.06 417 SER A C 1
ATOM 3298 O O . SER A 1 417 ? 9.039 -2.500 18.158 1.00 95.06 417 SER A O 1
ATOM 3300 N N . ILE A 1 418 ? 8.846 -3.160 16.009 1.00 96.44 418 ILE A N 1
ATOM 3301 C CA . ILE A 1 418 ? 8.075 -2.011 15.518 1.00 96.44 418 ILE A CA 1
ATOM 3302 C C . ILE A 1 418 ? 6.895 -2.528 14.689 1.00 96.44 418 ILE A C 1
ATOM 3304 O O . ILE A 1 418 ? 7.055 -3.179 13.653 1.00 96.44 418 ILE A O 1
ATOM 3308 N N . GLU A 1 419 ? 5.685 -2.205 15.132 1.00 92.12 419 GLU A N 1
ATOM 3309 C CA . GLU A 1 419 ? 4.439 -2.637 14.491 1.00 92.12 419 GLU A CA 1
ATOM 3310 C C . GLU A 1 419 ? 4.045 -1.781 13.274 1.00 92.12 419 GLU A C 1
ATOM 3312 O O . GLU A 1 419 ? 3.189 -2.180 12.484 1.00 92.12 419 GLU A O 1
ATOM 3317 N N . GLY A 1 420 ? 4.657 -0.608 13.114 1.00 93.44 420 GLY A N 1
ATOM 3318 C CA . GLY A 1 420 ? 4.535 0.259 11.944 1.00 93.44 420 GLY A CA 1
ATOM 3319 C C . GLY A 1 420 ? 5.853 0.407 11.182 1.00 93.4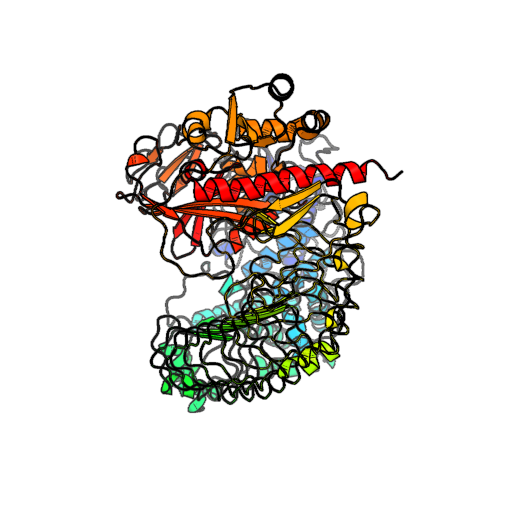4 420 GLY A C 1
ATOM 3320 O O . GLY A 1 420 ? 6.662 -0.518 11.105 1.00 93.44 420 GLY A O 1
ATOM 3321 N N . ASP A 1 421 ? 6.052 1.584 10.597 1.00 96.38 421 ASP A N 1
ATOM 3322 C CA . ASP A 1 421 ? 7.229 1.948 9.812 1.00 96.38 421 ASP A CA 1
ATOM 3323 C C . ASP A 1 421 ? 8.394 2.410 10.696 1.00 96.38 421 ASP A C 1
ATOM 3325 O O . ASP A 1 421 ? 8.206 3.152 11.662 1.00 96.38 421 ASP A O 1
ATOM 3329 N N . LEU A 1 422 ? 9.615 2.064 10.289 1.00 97.94 422 LEU A N 1
ATOM 3330 C CA . LEU A 1 422 ? 10.850 2.685 10.759 1.00 97.94 422 LEU A CA 1
ATOM 3331 C C . LEU A 1 422 ? 11.363 3.651 9.689 1.00 97.94 422 LEU A C 1
ATOM 3333 O O . LEU A 1 422 ? 11.716 3.237 8.588 1.00 97.94 422 LEU A O 1
ATOM 3337 N N . THR A 1 423 ? 11.433 4.940 10.010 1.00 97.88 423 THR A N 1
ATOM 3338 C CA . THR A 1 423 ? 11.948 5.980 9.109 1.00 97.88 423 THR A CA 1
ATOM 3339 C C . THR A 1 423 ? 13.120 6.703 9.762 1.00 97.88 423 THR A C 1
ATOM 3341 O O . THR A 1 423 ? 12.974 7.256 10.848 1.00 97.88 423 THR A O 1
ATOM 3344 N N . ILE A 1 424 ? 14.276 6.717 9.098 1.00 97.00 424 ILE A N 1
ATOM 3345 C CA . ILE A 1 424 ? 15.491 7.425 9.516 1.00 97.00 424 ILE A CA 1
ATOM 3346 C C . ILE A 1 424 ? 15.950 8.283 8.339 1.00 97.00 424 ILE A C 1
ATOM 3348 O O . ILE A 1 424 ? 16.602 7.791 7.412 1.00 97.00 424 ILE A O 1
ATOM 3352 N N . THR A 1 425 ? 15.587 9.564 8.348 1.00 96.12 425 THR A N 1
ATOM 3353 C CA . THR A 1 425 ? 15.801 10.456 7.205 1.00 96.12 425 THR A CA 1
ATOM 3354 C C . THR A 1 425 ? 16.282 11.841 7.602 1.00 96.12 425 THR A C 1
ATOM 3356 O O . THR A 1 425 ? 15.874 12.376 8.628 1.00 96.12 425 THR A O 1
ATOM 3359 N N . HIS A 1 426 ? 17.122 12.471 6.779 1.00 93.44 426 HIS A N 1
ATOM 3360 C CA . HIS A 1 426 ? 17.619 13.830 7.042 1.00 93.44 426 HIS A CA 1
ATOM 3361 C C . HIS A 1 426 ? 18.243 13.993 8.447 1.00 93.44 426 HIS A C 1
ATOM 3363 O O . HIS A 1 426 ? 17.966 14.964 9.153 1.00 93.44 426 HIS A O 1
ATOM 3369 N N . THR A 1 427 ? 19.061 13.026 8.874 1.00 94.88 427 THR A N 1
ATOM 3370 C CA . THR A 1 427 ? 19.781 13.050 10.161 1.00 94.88 427 THR A CA 1
ATOM 3371 C C . THR A 1 427 ? 21.287 13.264 9.977 1.00 94.88 427 THR A C 1
ATOM 3373 O O . THR A 1 427 ? 21.815 13.119 8.871 1.00 94.88 427 THR A O 1
ATOM 3376 N N . GLY A 1 428 ? 21.992 13.579 11.069 1.00 95.06 428 GLY A N 1
ATOM 3377 C CA . GLY A 1 428 ? 23.460 13.626 11.128 1.00 95.06 428 GLY A CA 1
ATOM 3378 C C . GLY A 1 428 ? 24.107 12.277 11.465 1.00 95.06 428 GLY A C 1
ATOM 3379 O O . GLY A 1 428 ? 25.276 12.224 11.851 1.00 95.06 428 GLY A O 1
ATOM 3380 N N . ILE A 1 429 ? 23.355 11.174 11.394 1.00 96.38 429 ILE A N 1
ATOM 3381 C CA . ILE A 1 429 ? 23.837 9.855 11.809 1.00 96.38 429 ILE A CA 1
ATOM 3382 C C . ILE A 1 429 ? 24.966 9.400 10.890 1.00 96.38 429 ILE A C 1
ATOM 3384 O O . ILE A 1 429 ? 24.817 9.335 9.671 1.00 96.38 429 ILE A O 1
ATOM 3388 N N . LYS A 1 430 ? 26.083 9.002 11.503 1.00 96.38 430 LYS A N 1
ATOM 3389 C CA . LYS A 1 430 ? 27.258 8.486 10.783 1.00 96.38 430 LYS A CA 1
ATOM 3390 C C . LYS A 1 430 ? 27.240 6.972 10.636 1.00 96.38 430 LYS A C 1
ATOM 3392 O O . LYS A 1 430 ? 27.743 6.446 9.643 1.00 96.38 430 LYS A O 1
ATOM 3397 N N . HIS A 1 431 ? 26.650 6.275 11.605 1.00 97.12 431 HIS A N 1
ATOM 3398 C CA . HIS A 1 431 ? 26.579 4.819 11.645 1.00 97.12 431 HIS A CA 1
ATOM 3399 C C . HIS A 1 431 ? 25.251 4.359 12.252 1.00 97.12 431 HIS A C 1
ATOM 3401 O O . HIS A 1 431 ? 24.849 4.853 13.304 1.00 97.12 431 HIS A O 1
ATOM 3407 N N . ILE A 1 432 ? 24.604 3.371 11.635 1.00 96.88 432 ILE A N 1
ATOM 3408 C CA . ILE A 1 432 ? 23.459 2.671 12.236 1.00 96.88 432 ILE A CA 1
ATOM 3409 C C . ILE A 1 432 ? 23.987 1.392 12.887 1.00 96.88 432 ILE A C 1
ATOM 3411 O O . ILE A 1 432 ? 24.246 0.431 12.167 1.00 96.88 432 ILE A O 1
ATOM 3415 N N . ASN A 1 433 ? 24.159 1.396 14.216 1.00 88.44 433 ASN A N 1
ATOM 3416 C CA . ASN A 1 433 ? 24.682 0.266 15.008 1.00 88.44 433 ASN A CA 1
ATOM 3417 C C . ASN A 1 433 ? 23.816 -0.090 16.245 1.00 88.44 433 ASN A C 1
ATOM 3419 O O . ASN A 1 433 ? 24.133 -1.062 16.920 1.00 88.44 433 ASN A O 1
ATOM 3423 N N . GLY A 1 434 ? 22.757 0.676 16.552 1.00 85.06 434 GLY A N 1
ATOM 3424 C CA . GLY A 1 434 ? 21.956 0.554 17.786 1.00 85.06 434 GLY A CA 1
ATOM 3425 C C . GLY A 1 434 ? 20.585 -0.106 17.613 1.00 85.06 434 GLY A C 1
ATOM 3426 O O . GLY A 1 434 ? 19.666 0.200 18.351 1.00 85.06 434 GLY A O 1
ATOM 3427 N N . LEU A 1 435 ? 20.412 -0.949 16.591 1.00 96.38 435 LEU A N 1
ATOM 3428 C CA . LEU A 1 435 ? 19.150 -1.652 16.285 1.00 96.38 435 LEU A CA 1
ATOM 3429 C C . LEU A 1 435 ? 19.392 -3.164 16.167 1.00 96.38 435 LEU A C 1
ATOM 3431 O O . LEU A 1 435 ? 18.892 -3.818 15.257 1.00 96.38 435 LEU A O 1
ATOM 3435 N N . ASN A 1 436 ? 20.265 -3.709 17.014 1.00 95.12 436 ASN A N 1
ATOM 3436 C CA . ASN A 1 436 ? 20.709 -5.103 16.907 1.00 95.12 436 ASN A CA 1
ATOM 3437 C C . ASN A 1 436 ? 19.698 -6.092 17.483 1.00 95.12 436 ASN A C 1
ATOM 3439 O O . ASN A 1 436 ? 19.625 -7.209 16.981 1.00 95.12 436 ASN A O 1
ATOM 3443 N N . MET A 1 437 ? 18.914 -5.675 18.481 1.00 96.50 437 MET A N 1
ATOM 3444 C CA . MET A 1 437 ? 17.840 -6.478 19.075 1.00 96.50 437 MET A CA 1
ATOM 3445 C C . MET A 1 437 ? 16.535 -6.417 18.280 1.00 96.50 437 MET A C 1
ATOM 3447 O O . MET A 1 437 ? 15.624 -7.171 18.582 1.00 96.50 437 MET A O 1
ATOM 3451 N N . LEU A 1 438 ? 16.435 -5.555 17.261 1.00 97.50 438 LEU A N 1
ATOM 3452 C CA . LEU A 1 438 ? 15.203 -5.391 16.497 1.00 97.50 438 LEU A CA 1
ATOM 3453 C C . LEU A 1 438 ? 14.968 -6.631 15.633 1.00 97.50 438 LEU A C 1
ATOM 3455 O O . LEU A 1 438 ? 15.663 -6.823 14.638 1.00 97.50 438 LEU A O 1
ATOM 3459 N N . GLU A 1 439 ? 13.986 -7.445 16.007 1.00 95.06 439 GLU A N 1
ATOM 3460 C CA . GLU A 1 439 ? 13.651 -8.718 15.362 1.00 95.06 439 GLU A CA 1
ATOM 3461 C C . GLU A 1 439 ? 12.639 -8.541 14.229 1.00 95.06 439 GLU A C 1
ATOM 3463 O O . GLU A 1 439 ? 12.682 -9.253 13.220 1.00 95.06 439 GLU A O 1
ATOM 3468 N N . ARG A 1 440 ? 11.732 -7.562 14.363 1.00 90.50 440 ARG A N 1
ATOM 3469 C CA . ARG A 1 440 ? 10.608 -7.391 13.436 1.00 90.50 440 ARG A CA 1
ATOM 3470 C C . ARG A 1 440 ? 10.233 -5.935 13.181 1.00 90.50 440 ARG A C 1
ATOM 3472 O O . ARG A 1 440 ? 10.050 -5.150 14.109 1.00 90.50 440 ARG A O 1
ATOM 3479 N N . VAL A 1 441 ? 9.996 -5.626 11.902 1.00 96.19 441 VAL A N 1
ATOM 3480 C CA . VAL A 1 441 ? 9.314 -4.401 11.453 1.00 96.19 441 VAL A CA 1
ATOM 3481 C C . VAL A 1 441 ? 8.132 -4.782 10.559 1.00 96.19 441 VAL A C 1
ATOM 3483 O O . VAL A 1 441 ? 8.308 -5.314 9.464 1.00 96.19 441 VAL A O 1
ATOM 3486 N N . LYS A 1 442 ? 6.907 -4.516 11.017 1.00 90.88 442 LYS A N 1
ATOM 3487 C CA . LYS A 1 442 ? 5.676 -4.783 10.243 1.00 90.88 442 LYS A CA 1
ATOM 3488 C C . LYS A 1 442 ? 5.455 -3.803 9.096 1.00 90.88 442 LYS A C 1
ATOM 3490 O O . LYS A 1 442 ? 4.787 -4.129 8.122 1.00 90.88 442 LYS A O 1
ATOM 3495 N N . GLY A 1 443 ? 5.969 -2.589 9.211 1.00 92.50 443 GLY A N 1
ATOM 3496 C CA . GLY A 1 443 ? 5.893 -1.584 8.163 1.00 92.50 443 GLY A CA 1
ATOM 3497 C C . GLY A 1 443 ? 7.045 -1.682 7.170 1.00 92.50 443 GLY A C 1
ATOM 3498 O O . GLY A 1 443 ? 7.514 -2.770 6.812 1.00 92.50 443 GLY A O 1
ATOM 3499 N N . LYS A 1 444 ? 7.476 -0.524 6.670 1.00 96.19 444 LYS A N 1
ATOM 3500 C CA . LYS A 1 444 ? 8.703 -0.365 5.875 1.00 96.19 444 LYS A CA 1
ATOM 3501 C C . LYS A 1 444 ? 9.869 0.078 6.751 1.00 96.19 444 LYS A C 1
ATOM 3503 O O . LYS A 1 444 ? 9.678 0.720 7.780 1.00 96.19 444 LYS A O 1
ATOM 3508 N N . ILE A 1 445 ? 11.079 -0.193 6.280 1.00 98.31 445 ILE A N 1
ATOM 3509 C CA . ILE A 1 445 ? 12.304 0.455 6.744 1.00 98.31 445 ILE A CA 1
ATOM 3510 C C . ILE A 1 445 ? 12.727 1.450 5.664 1.00 98.31 445 ILE A C 1
ATOM 3512 O O . ILE A 1 445 ? 13.027 1.047 4.543 1.00 98.31 445 ILE A O 1
ATOM 3516 N N . ASP A 1 446 ? 12.746 2.740 5.991 1.00 98.38 446 ASP A N 1
ATOM 3517 C CA . ASP A 1 446 ? 13.181 3.822 5.104 1.00 98.38 446 ASP A CA 1
ATOM 3518 C C . ASP A 1 446 ? 14.383 4.549 5.714 1.00 98.38 446 ASP A C 1
ATOM 3520 O O . ASP A 1 446 ? 14.258 5.257 6.711 1.00 98.38 446 ASP A O 1
ATOM 3524 N N . ILE A 1 447 ? 15.560 4.346 5.125 1.00 98.44 447 ILE A N 1
ATOM 3525 C CA . ILE A 1 447 ? 16.818 4.984 5.513 1.00 98.44 447 ILE A CA 1
ATOM 3526 C C . ILE A 1 447 ? 17.266 5.831 4.331 1.00 98.44 447 ILE A C 1
ATOM 3528 O O . ILE A 1 447 ? 17.939 5.343 3.418 1.00 98.44 447 ILE A O 1
ATOM 3532 N N . SER A 1 448 ? 16.889 7.105 4.312 1.00 97.62 448 SER A N 1
ATOM 3533 C CA . SER A 1 448 ? 17.159 7.948 3.150 1.00 97.62 448 SER A CA 1
ATOM 3534 C C . SER A 1 448 ? 17.593 9.367 3.472 1.00 97.62 448 SER A C 1
ATOM 3536 O O . SER A 1 448 ? 17.269 9.914 4.518 1.00 97.62 448 SER A O 1
ATOM 3538 N N . HIS A 1 449 ? 18.352 9.977 2.563 1.00 95.06 449 HIS A N 1
ATOM 3539 C CA . HIS A 1 449 ? 18.806 11.364 2.702 1.00 95.06 449 HIS A CA 1
ATOM 3540 C C . HIS A 1 449 ? 19.614 11.630 3.989 1.00 95.06 449 HIS A C 1
ATOM 3542 O O . HIS A 1 449 ? 19.461 12.676 4.615 1.00 95.06 449 HIS A O 1
ATOM 3548 N N . ASN A 1 450 ? 20.482 10.698 4.401 1.00 96.56 450 ASN A N 1
ATOM 3549 C CA . ASN A 1 450 ? 21.431 10.902 5.500 1.00 96.56 450 ASN A CA 1
ATOM 3550 C C . ASN A 1 450 ? 22.842 11.094 4.911 1.00 96.56 450 ASN A C 1
ATOM 3552 O O . ASN A 1 450 ? 23.558 10.115 4.678 1.00 96.56 450 ASN A O 1
ATOM 3556 N N . PRO A 1 451 ? 23.258 12.339 4.608 1.00 95.06 451 PRO A N 1
ATOM 3557 C CA . PRO A 1 451 ? 24.469 12.606 3.830 1.00 95.06 451 PRO A CA 1
ATOM 3558 C C . PRO A 1 451 ? 25.767 12.250 4.563 1.00 95.06 451 PRO A C 1
ATOM 3560 O O . PRO A 1 451 ? 26.788 12.072 3.903 1.00 95.06 451 PRO A O 1
ATOM 3563 N N . GLU A 1 452 ? 25.742 12.122 5.895 1.00 97.06 452 GLU A N 1
ATOM 3564 C CA . GLU A 1 452 ? 26.897 11.715 6.709 1.00 97.06 452 GLU A CA 1
ATOM 3565 C C . GLU A 1 452 ? 26.946 10.208 7.013 1.00 97.06 452 GLU A C 1
ATOM 3567 O O . GLU A 1 452 ? 27.931 9.728 7.585 1.00 97.06 452 GLU A O 1
ATOM 3572 N N . LEU A 1 453 ? 25.919 9.443 6.626 1.00 98.44 453 LEU A N 1
ATOM 3573 C CA . LEU A 1 453 ? 25.834 8.017 6.928 1.00 98.44 453 LEU A CA 1
ATOM 3574 C C . LEU A 1 453 ? 26.910 7.253 6.154 1.00 98.44 453 LEU A C 1
ATOM 3576 O O . LEU A 1 453 ? 26.858 7.168 4.933 1.00 98.44 453 LEU A O 1
ATOM 3580 N N . ASN A 1 454 ? 27.880 6.682 6.867 1.00 98.06 454 ASN A N 1
ATOM 3581 C CA . ASN A 1 454 ? 29.014 5.953 6.300 1.00 98.06 454 ASN A CA 1
ATOM 3582 C C . ASN A 1 454 ? 28.797 4.436 6.288 1.00 98.06 454 ASN A C 1
ATOM 3584 O O . ASN A 1 454 ? 29.287 3.765 5.378 1.00 98.06 454 ASN A O 1
ATOM 3588 N N . SER A 1 455 ? 28.087 3.884 7.277 1.00 98.19 455 SER A N 1
ATOM 3589 C CA . SER A 1 455 ? 27.854 2.438 7.361 1.00 98.19 455 SER A CA 1
ATOM 3590 C C . SER A 1 455 ? 26.538 2.063 8.037 1.00 98.19 455 SER A C 1
ATOM 3592 O O . SER A 1 455 ? 26.109 2.709 8.996 1.00 98.19 455 SER A O 1
ATOM 3594 N N . ILE A 1 456 ? 25.961 0.945 7.603 1.00 98.25 456 ILE A N 1
ATOM 3595 C CA . ILE A 1 456 ? 24.832 0.281 8.264 1.00 98.25 456 ILE A CA 1
ATOM 3596 C C . ILE A 1 456 ? 25.322 -1.076 8.773 1.00 98.25 456 ILE A C 1
ATOM 3598 O O . ILE A 1 456 ? 25.529 -1.988 7.971 1.00 98.25 456 ILE A O 1
ATOM 3602 N N . ASN A 1 457 ? 25.526 -1.202 10.087 1.00 95.56 457 ASN A N 1
ATOM 3603 C CA . ASN A 1 457 ? 25.935 -2.461 10.729 1.00 95.56 457 ASN A CA 1
ATOM 3604 C C . ASN A 1 457 ? 24.911 -2.967 11.766 1.00 95.56 457 ASN A C 1
ATOM 3606 O O . ASN A 1 457 ? 25.171 -3.966 12.425 1.00 95.56 457 ASN A O 1
ATOM 3610 N N . GLY A 1 458 ? 23.772 -2.280 11.912 1.00 90.75 458 GLY A N 1
ATOM 3611 C CA . GLY A 1 458 ? 22.652 -2.671 12.769 1.00 90.75 458 GLY A CA 1
ATOM 3612 C C . GLY A 1 458 ? 21.794 -3.802 12.186 1.00 90.75 458 GLY A C 1
ATOM 3613 O O . GLY A 1 458 ? 22.140 -4.386 11.160 1.00 90.75 458 GLY A O 1
ATOM 3614 N N . PHE A 1 459 ? 20.631 -4.066 12.793 1.00 96.88 459 PHE A N 1
ATOM 3615 C CA . PHE A 1 459 ? 19.639 -5.046 12.315 1.00 96.88 459 PHE A CA 1
ATOM 3616 C C . PHE A 1 459 ? 20.145 -6.494 12.289 1.00 96.88 459 PHE A C 1
ATOM 3618 O O . PHE A 1 459 ? 19.790 -7.273 11.405 1.00 96.88 459 PHE A O 1
ATOM 3625 N N . THR A 1 460 ? 21.019 -6.870 13.223 1.00 95.62 460 THR A N 1
ATOM 3626 C CA . THR A 1 460 ? 21.614 -8.213 13.245 1.00 95.62 460 THR A CA 1
ATOM 3627 C C . THR A 1 460 ? 20.625 -9.309 13.627 1.00 95.62 460 THR A C 1
ATOM 3629 O O . THR A 1 460 ? 20.840 -10.440 13.211 1.00 95.62 460 THR A O 1
ATOM 3632 N N . SER A 1 461 ? 19.553 -8.993 14.360 1.00 96.44 461 SER A N 1
ATOM 3633 C CA . SER A 1 461 ? 18.490 -9.951 14.719 1.00 96.44 461 SER A CA 1
ATOM 3634 C C . SER A 1 461 ? 17.230 -9.809 13.862 1.00 96.44 461 SER A C 1
ATOM 3636 O O . SER A 1 461 ? 16.298 -10.587 14.026 1.00 96.44 461 SER A O 1
ATOM 3638 N N . LEU A 1 462 ? 17.194 -8.839 12.941 1.00 97.44 462 LEU A N 1
ATOM 3639 C CA . LEU A 1 462 ? 16.006 -8.564 12.138 1.00 97.44 462 LEU A CA 1
ATOM 3640 C C . LEU A 1 462 ? 15.751 -9.727 11.182 1.00 97.44 462 LEU A C 1
ATOM 3642 O O . LEU A 1 462 ? 16.541 -9.935 10.266 1.00 97.44 462 LEU A O 1
ATOM 3646 N N . ASP A 1 463 ? 14.650 -10.445 11.384 1.00 94.31 463 ASP A N 1
ATOM 3647 C CA . ASP A 1 463 ? 14.296 -11.644 10.620 1.00 94.31 463 ASP A CA 1
ATOM 3648 C C . ASP A 1 463 ? 13.323 -11.338 9.473 1.00 94.31 463 ASP A C 1
ATOM 3650 O O . ASP A 1 463 ? 13.497 -11.815 8.347 1.00 94.31 463 ASP A O 1
ATOM 3654 N N . THR A 1 464 ? 12.328 -10.485 9.737 1.00 91.12 464 THR A N 1
ATOM 3655 C CA . THR A 1 464 ? 11.230 -10.220 8.800 1.00 91.12 464 THR A CA 1
ATOM 3656 C C . THR A 1 464 ? 10.879 -8.731 8.710 1.00 91.12 464 THR A C 1
ATOM 3658 O O . THR A 1 464 ? 10.678 -8.052 9.723 1.00 91.12 464 THR A O 1
ATOM 3661 N N . VAL A 1 465 ? 10.710 -8.249 7.470 1.00 94.88 465 VAL A N 1
ATOM 3662 C CA . VAL A 1 465 ? 10.083 -6.958 7.133 1.00 94.88 465 VAL A CA 1
ATOM 3663 C C . VAL A 1 465 ? 8.861 -7.213 6.253 1.00 94.88 465 VAL A C 1
ATOM 3665 O O . VAL A 1 465 ? 8.978 -7.846 5.203 1.00 94.88 465 VAL A O 1
ATOM 3668 N N . ASP A 1 466 ? 7.671 -6.726 6.617 1.00 87.94 466 ASP A N 1
ATOM 3669 C CA . ASP A 1 466 ? 6.481 -7.130 5.846 1.00 87.94 466 ASP A CA 1
ATOM 3670 C C . ASP A 1 466 ? 6.346 -6.386 4.505 1.00 87.94 466 ASP A C 1
ATOM 3672 O O . ASP A 1 466 ? 5.738 -6.920 3.571 1.00 87.94 466 ASP A O 1
ATOM 3676 N N . THR A 1 467 ? 6.898 -5.173 4.373 1.00 89.81 467 THR A N 1
ATOM 3677 C CA . THR A 1 467 ? 6.660 -4.329 3.187 1.00 89.81 467 THR A CA 1
ATOM 3678 C C . THR A 1 467 ? 7.913 -4.031 2.359 1.00 89.81 467 THR A C 1
ATOM 3680 O O . THR A 1 467 ? 8.059 -4.599 1.283 1.00 89.81 467 THR A O 1
ATOM 3683 N N . LEU A 1 468 ? 8.803 -3.139 2.791 1.00 94.75 468 LEU A N 1
ATOM 3684 C CA . LEU A 1 468 ? 9.867 -2.563 1.961 1.00 94.75 468 LEU A CA 1
ATOM 3685 C C . LEU A 1 468 ? 11.104 -2.262 2.807 1.00 94.75 468 LEU A C 1
ATOM 3687 O O . LEU A 1 468 ? 10.982 -1.698 3.891 1.00 94.75 468 LEU A O 1
ATOM 3691 N N . VAL A 1 469 ? 12.286 -2.554 2.265 1.00 98.25 469 VAL A N 1
ATOM 3692 C CA . VAL A 1 469 ? 13.557 -1.998 2.747 1.00 98.25 469 VAL A CA 1
ATOM 3693 C C . VAL A 1 469 ? 14.057 -1.003 1.702 1.00 98.25 469 VAL A C 1
ATOM 3695 O O . VAL A 1 469 ? 14.412 -1.393 0.591 1.00 98.25 469 VAL A O 1
ATOM 3698 N N . ASN A 1 470 ? 14.050 0.283 2.049 1.00 98.44 470 ASN A N 1
ATOM 3699 C CA . ASN A 1 470 ? 14.423 1.399 1.185 1.00 98.44 470 ASN A CA 1
ATOM 3700 C C . ASN A 1 470 ? 15.653 2.121 1.745 1.00 98.44 470 ASN A C 1
ATOM 3702 O O . ASN A 1 470 ? 15.590 2.712 2.819 1.00 98.44 470 ASN A O 1
ATOM 3706 N N . ILE A 1 471 ? 16.768 2.093 1.016 1.00 98.56 471 ILE A N 1
ATOM 3707 C CA . ILE A 1 471 ? 18.027 2.746 1.390 1.00 98.56 471 ILE A CA 1
ATOM 3708 C C . ILE A 1 471 ? 18.450 3.660 0.243 1.00 98.56 471 ILE A C 1
ATOM 3710 O O . ILE A 1 471 ? 19.089 3.214 -0.708 1.00 98.56 471 ILE A O 1
ATOM 3714 N N . THR A 1 472 ? 18.085 4.943 0.297 1.00 97.25 472 THR A N 1
ATOM 3715 C CA . THR A 1 472 ? 18.278 5.835 -0.860 1.00 97.25 472 THR A CA 1
ATOM 3716 C C . THR A 1 472 ? 18.927 7.168 -0.521 1.00 97.25 472 THR A C 1
ATOM 3718 O O . THR A 1 472 ? 18.739 7.706 0.562 1.00 97.25 472 THR A O 1
ATOM 3721 N N . HIS A 1 473 ? 19.694 7.734 -1.452 1.00 94.38 473 HIS A N 1
ATOM 3722 C CA . HIS A 1 473 ? 20.285 9.072 -1.304 1.00 94.38 473 HIS A CA 1
ATOM 3723 C C . HIS A 1 473 ? 21.188 9.227 -0.060 1.00 94.38 473 HIS A C 1
ATOM 3725 O O . HIS A 1 473 ? 21.256 10.295 0.546 1.00 94.38 473 HIS A O 1
ATOM 3731 N N . ASN A 1 474 ? 21.911 8.170 0.325 1.00 96.81 474 ASN A N 1
ATOM 3732 C CA . ASN A 1 474 ? 22.931 8.222 1.378 1.00 96.81 474 ASN A CA 1
ATOM 3733 C C . ASN A 1 474 ? 24.317 8.268 0.719 1.00 96.81 474 ASN A C 1
ATOM 3735 O O . ASN A 1 474 ? 25.025 7.268 0.619 1.00 96.81 474 ASN A O 1
ATOM 3739 N N . THR A 1 475 ? 24.698 9.432 0.194 1.00 95.75 475 THR A N 1
ATOM 3740 C CA . THR A 1 475 ? 25.854 9.579 -0.711 1.00 95.75 475 THR A CA 1
ATOM 3741 C C . THR A 1 475 ? 27.214 9.279 -0.072 1.00 95.75 475 THR A C 1
ATOM 3743 O O . THR A 1 475 ? 28.182 9.028 -0.793 1.00 95.75 475 THR A O 1
ATOM 3746 N N . ALA A 1 476 ? 27.318 9.310 1.262 1.00 97.62 476 ALA A N 1
ATOM 3747 C CA . ALA A 1 476 ? 28.525 8.920 1.994 1.00 97.62 476 ALA A CA 1
ATOM 3748 C C . ALA A 1 476 ? 28.590 7.426 2.346 1.00 97.62 476 ALA A C 1
ATOM 3750 O O . ALA A 1 476 ? 29.651 6.978 2.785 1.00 97.62 476 ALA A O 1
ATOM 3751 N N . LEU A 1 477 ? 27.509 6.665 2.141 1.00 98.69 477 LEU A N 1
ATOM 3752 C CA . LEU A 1 477 ? 27.406 5.274 2.572 1.00 98.69 477 LEU A CA 1
ATOM 3753 C C . LEU A 1 477 ? 28.416 4.424 1.807 1.00 98.69 477 LEU A C 1
ATOM 3755 O O . LEU A 1 477 ? 28.411 4.421 0.582 1.00 98.69 477 LEU A O 1
ATOM 3759 N N . LYS A 1 478 ? 29.281 3.714 2.534 1.00 98.56 478 LYS A N 1
ATOM 3760 C CA . LYS A 1 478 ? 30.341 2.861 1.973 1.00 98.56 478 LYS A CA 1
ATOM 3761 C C . LYS A 1 478 ? 30.037 1.382 2.128 1.00 98.56 478 LYS A C 1
ATOM 3763 O O . LYS A 1 478 ? 30.402 0.600 1.252 1.00 98.56 478 LYS A O 1
ATOM 3768 N N . THR A 1 479 ? 29.401 1.005 3.239 1.00 98.38 479 THR A N 1
ATOM 3769 C CA . THR A 1 479 ? 29.203 -0.402 3.603 1.00 98.38 479 THR A CA 1
ATOM 3770 C C . THR A 1 479 ? 27.821 -0.672 4.196 1.00 98.38 479 THR A C 1
ATOM 3772 O O . THR A 1 479 ? 27.339 0.072 5.055 1.00 98.38 479 THR A O 1
ATOM 3775 N N . ILE A 1 480 ? 27.220 -1.793 3.800 1.00 98.31 480 ILE A N 1
ATOM 3776 C CA . ILE A 1 480 ? 26.060 -2.397 4.464 1.00 98.31 480 ILE A CA 1
ATOM 3777 C C . ILE A 1 480 ? 26.478 -3.794 4.923 1.00 98.31 480 ILE A C 1
ATOM 3779 O O . ILE A 1 480 ? 26.602 -4.706 4.107 1.00 98.31 480 ILE A O 1
ATOM 3783 N N . ASN A 1 481 ? 26.715 -3.947 6.224 1.00 95.12 481 ASN A N 1
ATOM 3784 C CA . ASN A 1 481 ? 27.050 -5.230 6.854 1.00 95.12 481 ASN A CA 1
ATOM 3785 C C . ASN A 1 481 ? 25.942 -5.729 7.797 1.00 95.12 481 ASN A C 1
ATOM 3787 O O . ASN A 1 481 ? 26.060 -6.821 8.343 1.00 95.12 481 ASN A O 1
ATOM 3791 N N . GLY A 1 482 ? 24.908 -4.913 8.031 1.00 88.50 482 GLY A N 1
ATOM 3792 C CA . GLY A 1 482 ? 23.712 -5.279 8.792 1.00 88.50 482 GLY A CA 1
ATOM 3793 C C . GLY A 1 482 ? 22.779 -6.239 8.045 1.00 88.50 482 GLY A C 1
ATOM 3794 O O . GLY A 1 482 ? 23.072 -6.626 6.922 1.00 88.50 482 GLY A O 1
ATOM 3795 N N . PHE A 1 483 ? 21.628 -6.585 8.631 1.00 96.50 483 PHE A N 1
ATOM 3796 C CA . PHE A 1 483 ? 20.594 -7.450 8.018 1.00 96.50 483 PHE A CA 1
ATOM 3797 C C . PHE A 1 483 ? 21.008 -8.906 7.743 1.00 96.50 483 PHE A C 1
ATOM 3799 O O . PHE A 1 483 ? 20.415 -9.569 6.892 1.00 96.50 483 PHE A O 1
ATOM 3806 N N . ASN A 1 484 ? 22.022 -9.431 8.429 1.00 93.19 484 ASN A N 1
ATOM 3807 C CA . ASN A 1 484 ? 22.494 -10.797 8.171 1.00 93.19 484 ASN A CA 1
ATOM 3808 C C . ASN A 1 484 ? 21.461 -11.866 8.547 1.00 93.19 484 ASN A C 1
ATOM 3810 O O . ASN A 1 484 ? 21.497 -12.947 7.978 1.00 93.19 484 ASN A O 1
ATOM 3814 N N . SER A 1 485 ? 20.528 -11.568 9.453 1.00 96.38 485 SER A N 1
ATOM 3815 C CA . SER A 1 485 ? 19.436 -12.482 9.814 1.00 96.38 485 SER A CA 1
ATOM 3816 C C . SER A 1 485 ? 18.172 -12.280 8.982 1.00 96.38 485 SER A C 1
ATOM 3818 O O . SER A 1 485 ? 17.252 -13.077 9.112 1.00 96.38 485 SER A O 1
ATOM 3820 N N . LEU A 1 486 ? 18.116 -11.260 8.114 1.00 97.50 486 LEU A N 1
ATOM 3821 C CA . LEU A 1 486 ? 16.892 -10.941 7.383 1.00 97.50 486 LEU A CA 1
ATOM 3822 C C . LEU A 1 486 ? 16.618 -12.019 6.339 1.00 97.50 486 LEU A C 1
ATOM 3824 O O . LEU A 1 486 ? 17.334 -12.121 5.342 1.00 97.50 486 LEU A O 1
ATOM 3828 N N . GLN A 1 487 ? 15.555 -12.787 6.557 1.00 96.56 487 GLN A N 1
ATOM 3829 C CA . GLN A 1 487 ? 15.145 -13.874 5.678 1.00 96.56 487 GLN A CA 1
ATOM 3830 C C . GLN A 1 487 ? 14.120 -13.412 4.647 1.00 96.56 487 GLN A C 1
ATOM 3832 O O . GLN A 1 487 ? 14.192 -13.819 3.484 1.00 96.56 487 GLN A O 1
ATOM 3837 N N . GLN A 1 488 ? 13.173 -12.559 5.052 1.00 94.69 488 GLN A N 1
ATOM 3838 C CA . GLN A 1 488 ? 11.999 -12.250 4.236 1.00 94.69 488 GLN A CA 1
ATOM 3839 C C . GLN A 1 488 ? 11.670 -10.756 4.190 1.00 94.69 488 GLN A C 1
ATOM 3841 O O . GLN A 1 488 ? 11.567 -10.075 5.213 1.00 94.69 488 GLN A O 1
ATOM 3846 N N . ILE A 1 489 ? 11.421 -10.272 2.970 1.00 96.19 489 ILE A N 1
ATOM 3847 C CA . ILE A 1 489 ? 10.703 -9.026 2.695 1.00 96.19 489 ILE A CA 1
ATOM 3848 C C . ILE A 1 489 ? 9.380 -9.413 2.026 1.00 96.19 489 ILE A C 1
ATOM 3850 O O . ILE A 1 489 ? 9.333 -9.652 0.817 1.00 96.19 489 ILE A O 1
ATOM 3854 N N . ASN A 1 490 ? 8.309 -9.526 2.817 1.00 84.50 490 ASN A N 1
ATOM 3855 C CA . ASN A 1 490 ? 7.112 -10.282 2.426 1.00 84.50 490 ASN A CA 1
ATOM 3856 C C . ASN A 1 490 ? 6.435 -9.760 1.149 1.00 84.50 490 ASN A C 1
ATOM 3858 O O . ASN A 1 490 ? 6.327 -10.479 0.154 1.00 84.50 490 ASN A O 1
ATOM 3862 N N . LYS A 1 491 ? 5.929 -8.521 1.176 1.00 78.75 491 LYS A N 1
ATOM 3863 C CA . LYS A 1 491 ? 5.037 -7.991 0.128 1.00 78.75 491 LYS A CA 1
ATOM 3864 C C . LYS A 1 491 ? 5.713 -7.051 -0.871 1.00 78.75 491 LYS A C 1
ATOM 3866 O O . LYS A 1 491 ? 5.093 -6.730 -1.889 1.00 78.75 491 LYS A O 1
ATOM 3871 N N . GLY A 1 492 ? 6.946 -6.609 -0.627 1.00 83.38 492 GLY A N 1
ATOM 3872 C CA . GLY A 1 492 ? 7.578 -5.561 -1.436 1.00 83.38 492 GLY A CA 1
ATOM 3873 C C . GLY A 1 492 ? 9.033 -5.822 -1.803 1.00 83.38 492 GLY A C 1
ATOM 3874 O O . GLY A 1 492 ? 9.355 -6.875 -2.353 1.00 83.38 492 GLY A O 1
ATOM 3875 N N . ALA A 1 493 ? 9.879 -4.804 -1.666 1.00 94.06 493 ALA A N 1
ATOM 3876 C CA . ALA A 1 493 ? 11.148 -4.722 -2.386 1.00 94.06 493 ALA A CA 1
ATOM 3877 C C . ALA A 1 493 ? 12.356 -4.515 -1.468 1.00 94.06 493 ALA A C 1
ATOM 3879 O O . ALA A 1 493 ? 12.227 -4.014 -0.352 1.00 94.06 493 ALA A O 1
ATOM 3880 N N . LEU A 1 494 ? 13.532 -4.857 -1.990 1.00 98.25 494 LEU A N 1
ATOM 3881 C CA . LEU A 1 494 ? 14.801 -4.300 -1.542 1.00 98.25 494 LEU A CA 1
ATOM 3882 C C . LEU A 1 494 ? 15.219 -3.222 -2.545 1.00 98.25 494 LEU A C 1
ATOM 3884 O O . LEU A 1 494 ? 15.506 -3.536 -3.703 1.00 98.25 494 LEU A O 1
ATOM 3888 N N . THR A 1 495 ? 15.253 -1.971 -2.093 1.00 98.56 495 THR A N 1
ATOM 3889 C CA . THR A 1 495 ? 15.611 -0.806 -2.906 1.00 98.56 495 THR A CA 1
ATOM 3890 C C . THR A 1 495 ? 16.833 -0.116 -2.314 1.00 98.56 495 THR A C 1
ATOM 3892 O O . THR A 1 495 ? 16.785 0.371 -1.187 1.00 98.56 495 THR A O 1
ATOM 3895 N N . ILE A 1 496 ? 17.927 -0.055 -3.076 1.00 98.56 496 ILE A N 1
ATOM 3896 C CA . ILE A 1 496 ? 19.157 0.659 -2.729 1.00 98.56 496 ILE A CA 1
ATOM 3897 C C . ILE A 1 496 ? 19.555 1.553 -3.904 1.00 98.56 496 ILE A C 1
ATOM 3899 O O . ILE A 1 496 ? 20.018 1.065 -4.936 1.00 98.56 496 ILE A O 1
ATOM 3903 N N . GLU A 1 497 ? 19.389 2.866 -3.759 1.00 97.56 497 GLU A N 1
ATOM 3904 C CA . GLU A 1 497 ? 19.607 3.811 -4.862 1.00 97.56 497 GLU A CA 1
ATOM 3905 C C . GLU A 1 497 ? 20.406 5.043 -4.445 1.00 97.56 497 GLU A C 1
ATOM 3907 O O . GLU A 1 497 ? 20.286 5.529 -3.324 1.00 97.56 497 GLU A O 1
ATOM 3912 N N . GLN A 1 498 ? 21.190 5.610 -5.364 1.00 91.56 498 GLN A N 1
ATOM 3913 C CA . GLN A 1 498 ? 21.888 6.888 -5.140 1.00 91.56 498 GLN A CA 1
ATOM 3914 C C . GLN A 1 498 ? 22.842 6.864 -3.927 1.00 91.56 498 GLN A C 1
ATOM 3916 O O . GLN A 1 498 ? 23.088 7.881 -3.276 1.00 91.56 498 GLN A O 1
ATOM 3921 N N . CYS A 1 499 ? 23.417 5.697 -3.634 1.00 95.25 499 CYS A N 1
ATOM 3922 C CA . CYS A 1 499 ? 24.461 5.504 -2.628 1.00 95.25 499 CYS A CA 1
ATOM 3923 C C . CYS A 1 499 ? 25.806 5.355 -3.351 1.00 95.25 499 CYS A C 1
ATOM 3925 O O . CYS A 1 499 ? 26.422 4.296 -3.358 1.00 95.25 499 CYS A O 1
ATOM 3927 N N . ILE A 1 500 ? 26.244 6.425 -4.016 1.00 94.94 500 ILE A N 1
ATOM 3928 C CA . ILE A 1 500 ? 27.330 6.401 -5.013 1.00 94.94 500 ILE A CA 1
ATOM 3929 C C . ILE A 1 500 ? 28.710 5.968 -4.481 1.00 94.94 500 ILE A C 1
ATOM 3931 O O . ILE A 1 500 ? 29.594 5.666 -5.276 1.00 94.94 500 ILE A O 1
ATOM 3935 N N . LYS A 1 501 ? 28.920 5.947 -3.158 1.00 97.50 501 LYS A N 1
ATOM 3936 C CA . LYS A 1 501 ? 30.152 5.449 -2.517 1.00 97.50 501 LYS A CA 1
ATOM 3937 C C . LYS A 1 501 ? 30.028 4.015 -1.991 1.00 97.50 501 LYS A C 1
ATOM 3939 O O . LYS A 1 501 ? 31.027 3.474 -1.518 1.00 97.50 501 LYS A O 1
ATOM 3944 N N . LEU A 1 502 ? 28.843 3.406 -2.071 1.00 98.38 502 LEU A N 1
ATOM 3945 C CA . LEU A 1 502 ? 28.569 2.081 -1.525 1.00 98.38 502 LEU A CA 1
ATOM 3946 C C . LEU A 1 502 ? 29.242 1.040 -2.407 1.00 98.38 502 LEU A C 1
ATOM 3948 O O . LEU A 1 502 ? 28.832 0.848 -3.552 1.00 98.38 502 LEU A O 1
ATOM 3952 N N . SER A 1 503 ? 30.264 0.388 -1.863 1.00 97.19 503 SER A N 1
ATOM 3953 C CA . SER A 1 503 ? 31.046 -0.627 -2.569 1.00 97.19 503 SER A CA 1
ATOM 3954 C C . SER A 1 503 ? 30.968 -2.012 -1.939 1.00 97.19 503 SER A C 1
ATOM 3956 O O . SER A 1 503 ? 31.315 -2.988 -2.596 1.00 97.19 503 SER A O 1
ATOM 3958 N N . ILE A 1 504 ? 30.494 -2.117 -0.693 1.00 97.25 504 ILE A N 1
ATOM 3959 C CA . ILE A 1 504 ? 30.401 -3.389 0.032 1.00 97.25 504 ILE A CA 1
ATOM 3960 C C . ILE A 1 504 ? 28.981 -3.580 0.566 1.00 97.25 504 ILE A C 1
ATOM 3962 O O . ILE A 1 504 ? 28.502 -2.789 1.381 1.00 97.25 504 ILE A O 1
ATOM 3966 N N . ILE A 1 505 ? 28.331 -4.661 0.137 1.00 97.25 505 ILE A N 1
ATOM 3967 C CA . ILE A 1 505 ? 27.052 -5.134 0.672 1.00 97.25 505 ILE A CA 1
ATOM 3968 C C . ILE A 1 505 ? 27.260 -6.588 1.093 1.00 97.25 505 ILE A C 1
ATOM 3970 O O . ILE A 1 505 ? 27.172 -7.497 0.273 1.00 97.25 505 ILE A O 1
ATOM 3974 N N . ASN A 1 506 ? 27.588 -6.781 2.368 1.00 91.69 506 ASN A N 1
ATOM 3975 C CA . ASN A 1 506 ? 27.680 -8.107 2.984 1.00 91.69 506 ASN A CA 1
ATOM 3976 C C . ASN A 1 506 ? 26.382 -8.485 3.713 1.00 91.69 506 ASN A C 1
ATOM 3978 O O . ASN A 1 506 ? 26.179 -9.653 4.034 1.00 91.69 506 ASN A O 1
ATOM 3982 N N . GLY A 1 507 ? 25.514 -7.498 3.953 1.00 86.12 507 GLY A N 1
ATOM 3983 C CA . GLY A 1 507 ? 24.165 -7.709 4.460 1.00 86.12 507 GLY A CA 1
ATOM 3984 C C . GLY A 1 507 ? 23.268 -8.495 3.507 1.00 86.12 507 GLY A C 1
ATOM 3985 O O . GLY A 1 507 ? 23.564 -8.603 2.319 1.00 86.12 507 GLY A O 1
ATOM 3986 N N . PHE A 1 508 ? 22.139 -8.996 4.022 1.00 96.31 508 PHE A N 1
ATOM 3987 C CA . PHE A 1 508 ? 21.118 -9.756 3.275 1.00 96.31 508 PHE A CA 1
ATOM 3988 C C . PHE A 1 508 ? 21.546 -11.145 2.774 1.00 96.31 508 PHE A C 1
ATOM 3990 O O . PHE A 1 508 ? 20.858 -11.736 1.947 1.00 96.31 508 PHE A O 1
ATOM 3997 N N . CYS A 1 509 ? 22.648 -11.705 3.276 1.00 94.06 509 CYS A N 1
ATOM 3998 C CA . CYS A 1 509 ? 23.165 -13.004 2.833 1.00 94.06 509 CYS A CA 1
ATOM 3999 C C . CYS A 1 509 ? 22.224 -14.200 3.102 1.00 94.06 509 CYS A C 1
ATOM 4001 O O . CYS A 1 509 ? 22.351 -15.226 2.435 1.00 94.06 509 CYS A O 1
ATOM 4003 N N . ASN A 1 510 ? 21.267 -14.056 4.027 1.00 96.19 510 ASN A N 1
ATOM 4004 C CA . ASN A 1 510 ? 20.229 -15.049 4.328 1.00 96.19 510 ASN A CA 1
ATOM 4005 C C . ASN A 1 510 ? 18.859 -14.720 3.710 1.00 96.19 510 ASN A C 1
ATOM 4007 O O . ASN A 1 510 ? 17.895 -15.452 3.941 1.00 96.19 510 ASN A O 1
ATOM 4011 N N . LEU A 1 511 ? 18.760 -13.654 2.905 1.00 97.06 511 LEU A N 1
ATOM 4012 C CA . LEU A 1 511 ? 17.508 -13.267 2.264 1.00 97.06 511 LEU A CA 1
ATOM 4013 C C . LEU A 1 511 ? 17.076 -14.372 1.294 1.00 97.06 511 LEU A C 1
ATOM 4015 O O . LEU A 1 511 ? 17.747 -14.641 0.298 1.00 97.06 511 LEU A O 1
ATOM 4019 N N . ASN A 1 512 ? 15.948 -15.013 1.583 1.00 95.88 512 ASN A N 1
ATOM 4020 C CA . ASN A 1 512 ? 15.400 -16.117 0.798 1.00 95.88 512 ASN A CA 1
ATOM 4021 C C . ASN A 1 512 ? 14.100 -15.749 0.071 1.00 95.88 512 ASN A C 1
ATOM 4023 O O . ASN A 1 512 ? 13.720 -16.438 -0.877 1.00 95.88 512 ASN A O 1
ATOM 4027 N N . GLN A 1 513 ? 13.446 -14.648 0.456 1.00 95.12 513 GLN A N 1
ATOM 4028 C CA . GLN A 1 513 ? 12.204 -14.208 -0.167 1.00 95.12 513 GLN A CA 1
ATOM 4029 C C . GLN A 1 513 ? 12.101 -12.683 -0.261 1.00 95.12 513 GLN A C 1
ATOM 4031 O O . GLN A 1 513 ? 12.097 -11.974 0.743 1.00 95.12 513 GLN A O 1
ATOM 4036 N N . VAL A 1 514 ? 11.926 -12.179 -1.485 1.00 96.88 514 VAL A N 1
ATOM 4037 C CA . VAL A 1 514 ? 11.539 -10.788 -1.775 1.00 96.88 514 VAL A CA 1
ATOM 4038 C C . VAL A 1 514 ? 10.828 -10.718 -3.128 1.00 96.88 514 VAL A C 1
ATOM 4040 O O . VAL A 1 514 ? 11.026 -11.583 -3.983 1.00 96.88 514 VAL A O 1
ATOM 4043 N N . LYS A 1 515 ? 9.971 -9.711 -3.348 1.00 95.12 515 LYS A N 1
ATOM 4044 C CA . LYS A 1 515 ? 9.265 -9.554 -4.629 1.00 95.12 515 LYS A CA 1
ATOM 4045 C C . LYS A 1 515 ? 10.125 -8.854 -5.677 1.00 95.12 515 LYS A C 1
ATOM 4047 O O . LYS A 1 515 ? 10.174 -9.323 -6.806 1.00 95.12 515 LYS A O 1
ATOM 4052 N N . ASN A 1 516 ? 10.770 -7.738 -5.334 1.00 96.56 516 ASN A N 1
ATOM 4053 C CA . ASN A 1 516 ? 11.555 -6.938 -6.283 1.00 96.56 516 ASN A CA 1
ATOM 4054 C C . ASN A 1 516 ? 12.935 -6.569 -5.728 1.00 96.56 516 ASN A C 1
ATOM 4056 O O . ASN A 1 516 ? 13.064 -6.273 -4.541 1.00 96.56 516 ASN A O 1
ATOM 4060 N N . ILE A 1 517 ? 13.930 -6.505 -6.613 1.00 98.44 517 ILE A N 1
ATOM 4061 C CA . ILE A 1 517 ? 15.274 -5.992 -6.325 1.00 98.44 517 ILE A CA 1
ATOM 4062 C C . ILE A 1 517 ? 15.527 -4.754 -7.184 1.00 98.44 517 ILE A C 1
ATOM 4064 O O . ILE A 1 517 ? 15.422 -4.821 -8.412 1.00 98.44 517 ILE A O 1
ATOM 4068 N N . VAL A 1 518 ? 15.896 -3.645 -6.543 1.00 98.44 518 VAL A N 1
ATOM 4069 C CA . VAL A 1 518 ? 16.303 -2.400 -7.204 1.00 98.44 518 VAL A CA 1
ATOM 4070 C C . VAL A 1 518 ? 17.612 -1.913 -6.596 1.00 98.44 518 VAL A C 1
ATOM 4072 O O . VAL A 1 518 ? 17.638 -1.413 -5.481 1.00 98.44 518 VAL A O 1
ATOM 4075 N N . LEU A 1 519 ? 18.700 -2.044 -7.345 1.00 98.44 519 LEU A N 1
ATOM 4076 C CA . LEU A 1 519 ? 20.018 -1.498 -7.051 1.00 98.44 519 LEU A CA 1
ATOM 4077 C C . LEU A 1 519 ? 20.360 -0.500 -8.158 1.00 98.44 519 LEU A C 1
ATOM 4079 O O . LEU A 1 519 ? 20.387 -0.864 -9.335 1.00 98.44 519 LEU A O 1
ATOM 4083 N N . ASN A 1 520 ? 20.585 0.764 -7.811 1.00 97.69 520 ASN A N 1
ATOM 4084 C CA . ASN A 1 520 ? 20.779 1.805 -8.817 1.00 97.69 520 ASN A CA 1
ATOM 4085 C C . ASN A 1 520 ? 21.813 2.848 -8.390 1.00 97.69 520 ASN A C 1
ATOM 4087 O O . ASN A 1 520 ? 21.724 3.402 -7.295 1.00 97.69 520 ASN A O 1
ATOM 4091 N N . ARG A 1 521 ? 22.762 3.179 -9.275 1.00 92.19 521 ARG A N 1
ATOM 4092 C CA . ARG A 1 521 ? 23.795 4.208 -9.019 1.00 92.19 521 ARG A CA 1
ATOM 4093 C C . ARG A 1 521 ? 24.593 3.926 -7.740 1.00 92.19 521 ARG A C 1
ATOM 4095 O O . ARG A 1 521 ? 24.608 4.725 -6.802 1.00 92.19 521 ARG A O 1
ATOM 4102 N N . LEU A 1 522 ? 25.242 2.763 -7.731 1.00 96.69 522 LEU A N 1
ATOM 4103 C CA . LEU A 1 522 ? 26.115 2.266 -6.660 1.00 96.69 522 LEU A CA 1
ATOM 4104 C C . LEU A 1 522 ? 27.550 2.085 -7.188 1.00 96.69 522 LEU A C 1
ATOM 4106 O O . LEU A 1 522 ? 27.794 2.255 -8.382 1.00 96.69 522 LEU A O 1
ATOM 4110 N N . ASN A 1 523 ? 28.488 1.717 -6.316 1.00 97.12 523 ASN A N 1
ATOM 4111 C CA . ASN A 1 523 ? 29.881 1.431 -6.672 1.00 97.12 523 ASN A CA 1
ATOM 4112 C C . ASN A 1 523 ? 30.275 -0.018 -6.316 1.00 97.12 523 ASN A C 1
ATOM 4114 O O . ASN A 1 523 ? 31.369 -0.263 -5.807 1.00 97.12 523 ASN A O 1
ATOM 4118 N N . ILE A 1 524 ? 29.358 -0.966 -6.536 1.00 97.31 524 ILE A N 1
ATOM 4119 C CA . ILE A 1 524 ? 29.537 -2.394 -6.241 1.00 97.31 524 ILE A CA 1
ATOM 4120 C C . ILE A 1 524 ? 30.051 -3.142 -7.478 1.00 97.31 524 ILE A C 1
ATOM 4122 O O . ILE A 1 524 ? 29.486 -3.052 -8.562 1.00 97.31 524 ILE A O 1
ATOM 4126 N N . THR A 1 525 ? 31.105 -3.938 -7.326 1.00 96.31 525 THR A N 1
ATOM 4127 C CA . THR A 1 525 ? 31.643 -4.755 -8.432 1.00 96.31 525 THR A CA 1
ATOM 4128 C C . THR A 1 525 ? 31.018 -6.149 -8.499 1.00 96.31 525 THR A C 1
ATOM 4130 O O . THR A 1 525 ? 31.045 -6.792 -9.549 1.00 96.31 525 THR A O 1
ATOM 4133 N N . GLN A 1 526 ? 30.399 -6.597 -7.404 1.00 94.50 526 GLN A N 1
ATOM 4134 C CA . GLN A 1 526 ? 29.752 -7.902 -7.256 1.00 94.50 526 GLN A CA 1
ATOM 4135 C C . GLN A 1 526 ? 28.493 -7.801 -6.383 1.00 94.50 526 GLN A C 1
ATOM 4137 O O . GLN A 1 526 ? 28.338 -6.856 -5.606 1.00 94.50 526 GLN A O 1
ATOM 4142 N N . ALA A 1 527 ? 27.596 -8.781 -6.511 1.00 96.31 527 ALA A N 1
ATOM 4143 C CA . ALA A 1 527 ? 26.320 -8.842 -5.791 1.00 96.31 527 ALA A CA 1
ATOM 4144 C C . ALA A 1 527 ? 26.090 -10.223 -5.147 1.00 96.31 527 ALA A C 1
ATOM 4146 O O . ALA A 1 527 ? 24.978 -10.750 -5.156 1.00 96.31 527 ALA A O 1
ATOM 4147 N N . ASP A 1 528 ? 27.153 -10.818 -4.599 1.00 95.31 528 ASP A N 1
ATOM 4148 C CA . ASP A 1 528 ? 27.163 -12.200 -4.095 1.00 95.31 528 ASP A CA 1
ATOM 4149 C C . ASP A 1 528 ? 26.168 -12.445 -2.957 1.00 95.31 528 ASP A C 1
ATOM 4151 O O . ASP A 1 528 ? 25.683 -13.567 -2.801 1.00 95.31 528 ASP A O 1
ATOM 4155 N N . PHE A 1 529 ? 25.789 -11.399 -2.217 1.00 96.25 529 PHE A N 1
ATOM 4156 C CA . PHE A 1 529 ? 24.750 -11.465 -1.187 1.00 96.25 529 PHE A CA 1
ATOM 4157 C C . PHE A 1 529 ? 23.385 -11.931 -1.731 1.00 96.25 529 PHE A C 1
ATOM 4159 O O . PHE A 1 529 ? 22.585 -12.479 -0.980 1.00 96.25 529 PHE A O 1
ATOM 4166 N N . LEU A 1 530 ? 23.125 -11.789 -3.039 1.00 97.12 530 LEU A N 1
ATOM 4167 C CA . LEU A 1 530 ? 21.901 -12.276 -3.687 1.00 97.12 530 LEU A CA 1
ATOM 4168 C C . LEU A 1 530 ? 21.955 -13.764 -4.079 1.00 97.12 530 LEU A C 1
ATOM 4170 O O . LEU A 1 530 ? 20.948 -14.319 -4.516 1.00 97.12 530 LEU A O 1
ATOM 4174 N N . SER A 1 531 ? 23.100 -14.438 -3.933 1.00 96.38 531 SER A N 1
ATOM 4175 C CA . SER A 1 531 ? 23.256 -15.832 -4.379 1.00 96.38 531 SER A CA 1
ATOM 4176 C C . SER A 1 531 ? 22.321 -16.785 -3.633 1.00 96.38 531 SER A C 1
ATOM 4178 O O . SER A 1 531 ? 21.722 -17.677 -4.238 1.00 96.38 531 SER A O 1
ATOM 4180 N N . HIS A 1 532 ? 22.160 -16.583 -2.317 1.00 96.69 532 HIS A N 1
ATOM 4181 C CA . HIS A 1 532 ? 21.218 -17.366 -1.518 1.00 96.69 532 HIS A CA 1
ATOM 4182 C C . HIS A 1 532 ? 19.783 -17.159 -2.013 1.00 96.69 532 HIS A C 1
ATOM 4184 O O . HIS A 1 532 ? 19.075 -18.135 -2.258 1.00 96.69 532 HIS A O 1
ATOM 4190 N N . LEU A 1 533 ? 19.386 -15.906 -2.254 1.00 97.69 533 LEU A N 1
ATOM 4191 C CA . LEU A 1 533 ? 18.061 -15.557 -2.758 1.00 97.69 533 LEU A CA 1
ATOM 4192 C C . LEU A 1 533 ? 17.731 -16.294 -4.057 1.00 97.69 533 LEU A C 1
ATOM 4194 O O . LEU A 1 533 ? 16.696 -16.947 -4.144 1.00 97.69 533 LEU A O 1
ATOM 4198 N N . PHE A 1 534 ? 18.606 -16.239 -5.063 1.00 97.69 534 PHE A N 1
ATOM 4199 C CA . PHE A 1 534 ? 18.325 -16.866 -6.359 1.00 97.69 534 PHE A CA 1
ATOM 4200 C C . PHE A 1 534 ? 18.432 -18.392 -6.337 1.00 97.69 534 PHE A C 1
ATOM 4202 O O . PHE A 1 534 ? 17.814 -19.055 -7.171 1.00 97.69 534 PHE A O 1
ATOM 4209 N N . LYS A 1 535 ? 19.125 -18.968 -5.348 1.00 97.62 535 LYS A N 1
ATOM 4210 C CA . LYS A 1 535 ? 19.051 -20.405 -5.063 1.00 97.62 535 LYS A CA 1
ATOM 4211 C C . LYS A 1 535 ? 17.672 -20.810 -4.531 1.00 97.62 535 LYS A C 1
ATOM 4213 O O . LYS A 1 535 ? 17.167 -21.861 -4.920 1.00 97.62 535 LYS A O 1
ATOM 4218 N N . GLN A 1 536 ? 17.060 -19.986 -3.679 1.00 97.88 536 GLN A N 1
ATOM 4219 C CA . GLN A 1 536 ? 15.723 -20.231 -3.116 1.00 97.88 536 GLN A CA 1
ATOM 4220 C C . GLN A 1 536 ? 14.595 -19.849 -4.086 1.00 97.88 536 GLN A C 1
ATOM 4222 O O . GLN A 1 536 ? 13.544 -20.487 -4.120 1.00 97.88 536 GLN A O 1
ATOM 4227 N N . GLN A 1 537 ? 14.824 -18.837 -4.925 1.00 97.19 537 GLN A N 1
ATOM 4228 C CA . GLN A 1 537 ? 13.874 -18.314 -5.905 1.00 97.19 537 GLN A CA 1
ATOM 4229 C C . GLN A 1 537 ? 14.433 -18.391 -7.335 1.00 97.19 537 GLN A C 1
ATOM 4231 O O . GLN A 1 537 ? 14.591 -17.361 -7.995 1.00 97.19 537 GLN A O 1
ATOM 4236 N N . PRO A 1 538 ? 14.666 -19.602 -7.880 1.00 98.12 538 PRO A N 1
ATOM 4237 C CA . PRO A 1 538 ? 15.152 -19.756 -9.251 1.00 98.12 538 PRO A CA 1
ATOM 4238 C C . PRO A 1 538 ? 14.150 -19.211 -10.284 1.00 98.12 538 PRO A C 1
ATOM 4240 O O . PRO A 1 538 ? 14.531 -18.845 -11.389 1.00 98.12 538 PRO A O 1
ATOM 4243 N N . ASN A 1 539 ? 12.862 -19.131 -9.938 1.00 98.44 539 ASN A N 1
ATOM 4244 C CA . ASN A 1 539 ? 11.828 -18.481 -10.744 1.00 98.44 539 ASN A CA 1
ATOM 4245 C C . ASN A 1 539 ? 11.358 -17.201 -10.046 1.00 98.44 539 ASN A C 1
ATOM 4247 O O . ASN A 1 539 ? 10.332 -17.194 -9.357 1.00 98.44 539 ASN A O 1
ATOM 4251 N N . PHE A 1 540 ? 12.138 -16.135 -10.193 1.00 98.12 540 PHE A N 1
ATOM 4252 C CA . PHE A 1 540 ? 11.955 -14.884 -9.474 1.00 98.12 540 PHE A CA 1
ATOM 4253 C C . PHE A 1 540 ? 10.672 -14.164 -9.918 1.00 98.12 540 PHE A C 1
ATOM 4255 O O . PHE A 1 540 ? 10.437 -13.944 -11.108 1.00 98.12 540 PHE A O 1
ATOM 4262 N N . LYS A 1 541 ? 9.799 -13.820 -8.962 1.00 95.38 541 LYS A N 1
ATOM 4263 C CA . LYS A 1 541 ? 8.409 -13.404 -9.241 1.00 95.38 541 LYS A CA 1
ATOM 4264 C C . LYS A 1 541 ? 8.227 -11.932 -9.607 1.00 95.38 541 LYS A C 1
ATOM 4266 O O . LYS A 1 541 ? 7.196 -11.600 -10.187 1.00 95.38 541 LYS A O 1
ATOM 4271 N N . GLY A 1 542 ? 9.161 -11.052 -9.265 1.00 95.56 542 GLY A N 1
ATOM 4272 C CA . GLY A 1 542 ? 9.088 -9.642 -9.649 1.00 95.56 542 GLY A CA 1
ATOM 4273 C C . GLY A 1 542 ? 10.216 -9.236 -10.579 1.00 95.56 542 GLY A C 1
ATOM 4274 O O . GLY A 1 542 ? 10.622 -10.011 -11.446 1.00 95.56 542 GLY A O 1
ATOM 4275 N N . HIS A 1 543 ? 10.666 -7.989 -10.447 1.00 97.31 543 HIS A N 1
ATOM 4276 C CA . HIS A 1 543 ? 11.725 -7.438 -11.289 1.00 97.31 543 HIS A CA 1
ATOM 4277 C C . HIS A 1 543 ? 13.074 -7.411 -10.577 1.00 97.31 543 HIS A C 1
ATOM 4279 O O . HIS A 1 543 ? 13.151 -7.224 -9.362 1.00 97.31 543 HIS A O 1
ATOM 4285 N N . ILE A 1 544 ? 14.130 -7.534 -11.374 1.00 98.69 544 ILE A N 1
ATOM 4286 C CA . ILE A 1 544 ? 15.516 -7.370 -10.944 1.00 98.69 544 ILE A CA 1
ATOM 4287 C C . ILE A 1 544 ? 16.077 -6.187 -11.723 1.00 98.69 544 ILE A C 1
ATOM 4289 O O . ILE A 1 544 ? 16.134 -6.222 -12.950 1.00 98.69 544 ILE A O 1
ATOM 4293 N N . LYS A 1 545 ? 16.470 -5.122 -11.034 1.00 98.50 545 LYS A N 1
ATOM 4294 C CA . LYS A 1 545 ? 17.118 -3.955 -11.635 1.00 98.50 545 LYS A CA 1
ATOM 4295 C C . LYS A 1 545 ? 18.421 -3.708 -10.895 1.00 98.50 545 LYS A C 1
ATOM 4297 O O . LYS A 1 545 ? 18.379 -3.344 -9.732 1.00 98.50 545 LYS A O 1
ATOM 4302 N N . ILE A 1 546 ? 19.552 -3.923 -11.553 1.00 98.38 546 ILE A N 1
ATOM 4303 C CA . ILE A 1 546 ? 20.888 -3.583 -11.061 1.00 98.38 546 ILE A CA 1
ATOM 4304 C C . ILE A 1 546 ? 21.534 -2.703 -12.123 1.00 98.38 546 ILE A C 1
ATOM 4306 O O . ILE A 1 546 ? 22.118 -3.200 -13.083 1.00 98.38 546 ILE A O 1
ATOM 4310 N N . THR A 1 547 ? 21.358 -1.391 -12.010 1.00 97.06 547 THR A N 1
ATOM 4311 C CA . THR A 1 547 ? 21.687 -0.442 -13.081 1.00 97.06 547 THR A CA 1
ATOM 4312 C C . THR A 1 547 ? 22.659 0.618 -12.601 1.00 97.06 547 THR A C 1
ATOM 4314 O O . THR A 1 547 ? 22.502 1.169 -11.516 1.00 97.06 547 THR A O 1
ATOM 4317 N N . PHE A 1 548 ? 23.656 0.960 -13.418 1.00 94.62 548 PHE A N 1
ATOM 4318 C CA . PHE A 1 548 ? 24.644 1.983 -13.049 1.00 94.62 548 PHE A CA 1
ATOM 4319 C C . PHE A 1 548 ? 25.411 1.660 -11.748 1.00 94.62 548 PHE A C 1
ATOM 4321 O O . PHE A 1 548 ? 25.706 2.563 -10.970 1.00 94.62 548 PHE A O 1
ATOM 4328 N N . CYS A 1 549 ? 25.718 0.382 -11.485 1.00 92.75 549 CYS A N 1
ATOM 4329 C CA . CYS A 1 549 ? 26.290 -0.081 -10.213 1.00 92.75 549 CYS A CA 1
ATOM 4330 C C . CYS A 1 549 ? 27.787 -0.415 -10.246 1.00 92.75 549 CYS A C 1
ATOM 4332 O O . CYS A 1 549 ? 28.330 -0.647 -9.179 1.00 92.75 549 CYS A O 1
ATOM 4334 N N . GLN A 1 550 ? 28.445 -0.401 -11.414 1.00 95.56 550 GLN A N 1
ATOM 4335 C CA . GLN A 1 550 ? 29.823 -0.895 -11.632 1.00 95.56 550 GLN A CA 1
ATOM 4336 C C . GLN A 1 550 ? 29.983 -2.425 -11.587 1.00 95.56 550 GLN A C 1
ATOM 4338 O O . GLN A 1 550 ? 31.105 -2.907 -11.484 1.00 95.56 550 GLN A O 1
ATOM 4343 N N . LEU A 1 551 ? 28.890 -3.184 -11.711 1.00 97.25 551 LEU A N 1
ATOM 4344 C CA . LEU A 1 551 ? 28.916 -4.645 -11.616 1.00 97.25 551 LEU A CA 1
ATOM 4345 C C . LEU A 1 551 ? 29.797 -5.270 -12.714 1.00 97.25 551 LEU A C 1
ATOM 4347 O O . LEU A 1 551 ? 29.668 -4.910 -13.886 1.00 97.25 551 LEU A O 1
ATOM 4351 N N . GLU A 1 552 ? 30.660 -6.213 -12.342 1.00 96.31 552 GLU A N 1
ATOM 4352 C CA . GLU A 1 552 ? 31.572 -6.929 -13.252 1.00 96.31 552 GLU A CA 1
ATOM 4353 C C . GLU A 1 552 ? 31.258 -8.433 -13.325 1.00 96.31 552 GLU A C 1
ATOM 4355 O O . GLU A 1 552 ? 31.482 -9.055 -14.361 1.00 96.31 552 GLU A O 1
ATOM 4360 N N . ASN A 1 553 ? 30.701 -9.009 -12.252 1.00 92.56 553 ASN A N 1
ATOM 4361 C CA . ASN A 1 553 ? 30.461 -10.446 -12.092 1.00 92.56 553 ASN A CA 1
ATOM 4362 C C . ASN A 1 553 ? 28.966 -10.751 -11.847 1.00 92.56 553 ASN A C 1
ATOM 4364 O O . ASN A 1 553 ? 28.310 -10.049 -11.075 1.00 92.56 553 ASN A O 1
ATOM 4368 N N . LEU A 1 554 ? 28.436 -11.803 -12.490 1.00 96.81 554 LEU A N 1
ATOM 4369 C CA . LEU A 1 554 ? 27.032 -12.247 -12.412 1.00 96.81 554 LEU A CA 1
ATOM 4370 C C . LEU A 1 554 ? 26.837 -13.632 -11.765 1.00 96.81 554 LEU A C 1
ATOM 4372 O O . LEU A 1 554 ? 25.741 -14.186 -11.826 1.00 96.81 554 LEU A O 1
ATOM 4376 N N . SER A 1 555 ? 27.857 -14.199 -11.120 1.00 95.56 555 SER A N 1
ATOM 4377 C CA . SER A 1 555 ? 27.816 -15.548 -10.528 1.00 95.56 555 SER A CA 1
ATOM 4378 C C . SER A 1 555 ? 26.686 -15.752 -9.508 1.00 95.56 555 SER A C 1
ATOM 4380 O O . SER A 1 555 ? 26.176 -16.869 -9.369 1.00 95.56 555 SER A O 1
ATOM 4382 N N . CYS A 1 556 ? 26.215 -14.675 -8.870 1.00 96.38 556 CYS A N 1
ATOM 4383 C CA . CYS A 1 556 ? 25.056 -14.706 -7.979 1.00 96.38 556 CYS A CA 1
ATOM 4384 C C . CYS A 1 556 ? 23.758 -15.158 -8.669 1.00 96.38 556 CYS A C 1
ATOM 4386 O O . CYS A 1 556 ? 22.863 -15.684 -8.010 1.00 96.38 556 CYS A O 1
ATOM 4388 N N . PHE A 1 557 ? 23.660 -15.026 -9.995 1.00 98.25 557 PHE A N 1
ATOM 4389 C CA . PHE A 1 557 ? 22.504 -15.451 -10.782 1.00 98.25 557 PHE A CA 1
ATOM 4390 C C . PHE A 1 557 ? 22.569 -16.911 -11.252 1.00 98.25 557 PHE A C 1
ATOM 4392 O O . PHE A 1 557 ? 21.633 -17.359 -11.905 1.00 98.25 557 PHE A O 1
ATOM 4399 N N . SER A 1 558 ? 23.601 -17.682 -10.889 1.00 97.38 558 SER A N 1
ATOM 4400 C CA . SER A 1 558 ? 23.843 -19.046 -11.406 1.00 97.38 558 SER A CA 1
ATOM 4401 C C . SER A 1 558 ? 22.683 -20.038 -11.231 1.00 97.38 558 SER A C 1
ATOM 4403 O O . SER A 1 558 ? 22.594 -21.014 -11.973 1.00 97.38 558 SER A O 1
ATOM 4405 N N . HIS A 1 559 ? 21.761 -19.798 -10.295 1.00 98.12 559 HIS A N 1
ATOM 4406 C CA . HIS A 1 559 ? 20.552 -20.609 -10.096 1.00 98.12 559 HIS A CA 1
ATOM 4407 C C . HIS A 1 559 ? 19.274 -20.014 -10.719 1.00 98.12 559 HIS A C 1
ATOM 4409 O O . HIS A 1 559 ? 18.232 -20.676 -10.727 1.00 98.12 559 HIS A O 1
ATOM 4415 N N . LEU A 1 560 ? 19.333 -18.792 -11.251 1.00 98.56 560 LEU A N 1
ATOM 4416 C CA . LEU A 1 560 ? 18.197 -18.076 -11.817 1.00 98.56 560 LEU A CA 1
ATOM 4417 C C . LEU A 1 560 ? 17.772 -18.703 -13.154 1.00 98.56 560 LEU A C 1
ATOM 4419 O O . LEU A 1 560 ? 18.518 -18.720 -14.129 1.00 98.56 560 LEU A O 1
ATOM 4423 N N . LYS A 1 561 ? 16.531 -19.186 -13.201 1.00 98.62 561 LYS A N 1
ATOM 4424 C CA . LYS A 1 561 ? 15.878 -19.774 -14.378 1.00 98.62 561 LYS A CA 1
ATOM 4425 C C . LYS A 1 561 ? 14.901 -18.822 -15.044 1.00 98.62 561 LYS A C 1
ATOM 4427 O O . LYS A 1 561 ? 14.781 -18.814 -16.265 1.00 98.62 561 LYS A O 1
ATOM 4432 N N . SER A 1 562 ? 14.174 -18.020 -14.274 1.00 98.69 562 SER A N 1
ATOM 4433 C CA . SER A 1 562 ? 13.241 -17.051 -14.847 1.00 98.69 562 SER A CA 1
ATOM 4434 C C . SER A 1 562 ? 13.075 -15.804 -13.996 1.00 98.69 562 SER A C 1
ATOM 4436 O O . SER A 1 562 ? 13.208 -15.844 -12.775 1.00 98.69 562 SER A O 1
ATOM 4438 N N . VAL A 1 563 ? 12.739 -14.701 -14.664 1.00 98.75 563 VAL A N 1
ATOM 4439 C CA . VAL A 1 563 ? 12.295 -13.445 -14.050 1.00 98.75 563 VAL A CA 1
ATOM 4440 C C . VAL A 1 563 ? 10.911 -13.143 -14.601 1.00 98.75 563 VAL A C 1
ATOM 4442 O O . VAL A 1 563 ? 10.753 -12.985 -15.807 1.00 98.75 563 VAL A O 1
ATOM 4445 N N . ALA A 1 564 ? 9.885 -13.081 -13.757 1.00 97.44 564 ALA A N 1
ATOM 4446 C CA . ALA A 1 564 ? 8.506 -12.900 -14.220 1.00 97.44 564 ALA A CA 1
ATOM 4447 C C . ALA A 1 564 ? 8.198 -11.466 -14.698 1.00 97.44 564 ALA A C 1
ATOM 4449 O O . ALA A 1 564 ? 7.192 -11.250 -15.369 1.00 97.44 564 ALA A O 1
ATOM 4450 N N . SER A 1 565 ? 9.056 -10.493 -14.380 1.00 96.75 565 SER A N 1
ATOM 4451 C CA . SER A 1 565 ? 8.957 -9.102 -14.841 1.00 96.75 565 SER A CA 1
ATOM 4452 C C . SER A 1 565 ? 10.247 -8.669 -15.561 1.00 96.75 565 SER A C 1
ATOM 4454 O O . SER A 1 565 ? 10.852 -9.473 -16.269 1.00 96.75 565 SER A O 1
ATOM 4456 N N . SER A 1 566 ? 10.644 -7.398 -15.447 1.00 97.31 566 SER A N 1
ATOM 4457 C CA . SER A 1 566 ? 11.837 -6.853 -16.101 1.00 97.31 566 SER A CA 1
ATOM 4458 C C . SER A 1 566 ? 13.132 -7.297 -15.421 1.00 97.31 566 SER A C 1
ATOM 4460 O O . SER A 1 566 ? 13.207 -7.349 -14.192 1.00 97.31 566 SER A O 1
ATOM 4462 N N . PHE A 1 567 ? 14.171 -7.524 -16.224 1.00 98.69 567 PHE A N 1
ATOM 4463 C CA . PHE A 1 567 ? 15.530 -7.793 -15.764 1.00 98.69 567 PHE A CA 1
ATOM 4464 C C . PHE A 1 567 ? 16.492 -6.760 -16.362 1.00 98.69 567 PHE A C 1
ATOM 4466 O O . PHE A 1 567 ? 16.775 -6.788 -17.554 1.00 98.69 567 PHE A O 1
ATOM 4473 N N . TYR A 1 568 ? 16.966 -5.795 -15.579 1.00 98.50 568 TYR A N 1
ATOM 4474 C CA . TYR A 1 568 ? 17.834 -4.714 -16.053 1.00 98.50 568 TYR A CA 1
ATOM 4475 C C . TYR A 1 568 ? 19.213 -4.804 -15.411 1.00 98.50 568 TYR A C 1
ATOM 4477 O O . TYR A 1 568 ? 19.330 -4.758 -14.194 1.00 98.50 568 TYR A O 1
ATOM 4485 N N . LEU A 1 569 ? 20.241 -4.884 -16.249 1.00 98.25 569 LEU A N 1
ATOM 4486 C CA . LEU A 1 569 ? 21.664 -4.944 -15.907 1.00 98.25 569 LEU A CA 1
ATOM 4487 C C . LEU A 1 569 ? 22.483 -3.900 -16.693 1.00 98.25 569 LEU A C 1
ATOM 4489 O O . LEU A 1 569 ? 23.702 -4.022 -16.837 1.00 98.25 569 LEU A O 1
ATOM 4493 N N . HIS A 1 570 ? 21.826 -2.886 -17.256 1.00 95.19 570 HIS A N 1
ATOM 4494 C CA . HIS A 1 570 ? 22.483 -1.894 -18.102 1.00 95.19 570 HIS A CA 1
ATOM 4495 C C . HIS A 1 570 ? 23.293 -0.863 -17.306 1.00 95.19 570 HIS A C 1
ATOM 4497 O O . HIS A 1 570 ? 22.982 -0.548 -16.154 1.00 95.19 570 HIS A O 1
ATOM 4503 N N . GLY A 1 571 ? 24.313 -0.290 -17.946 1.00 90.25 571 GLY A N 1
ATOM 4504 C CA . GLY A 1 571 ? 25.166 0.731 -17.332 1.00 90.25 571 GLY A CA 1
ATOM 4505 C C . GLY A 1 571 ? 26.154 0.175 -16.303 1.00 90.25 571 GLY A C 1
ATOM 4506 O O . GLY A 1 571 ? 26.545 0.895 -15.390 1.00 90.25 571 GLY A O 1
ATOM 4507 N N . ASN A 1 572 ? 26.529 -1.099 -16.405 1.00 97.31 572 ASN A N 1
ATOM 4508 C CA . ASN A 1 572 ? 27.535 -1.720 -15.544 1.00 97.31 572 ASN A CA 1
ATOM 4509 C C . ASN A 1 572 ? 28.872 -1.885 -16.298 1.00 97.31 572 ASN A C 1
ATOM 4511 O O . ASN A 1 572 ? 29.120 -1.229 -17.311 1.00 97.31 572 ASN A O 1
ATOM 4515 N N . LYS A 1 573 ? 29.770 -2.723 -15.773 1.00 96.69 573 LYS A N 1
ATOM 4516 C CA . LYS A 1 573 ? 31.088 -3.032 -16.347 1.00 96.69 573 LYS A CA 1
ATOM 4517 C C . LYS A 1 573 ? 31.192 -4.495 -16.793 1.00 96.69 573 LYS A C 1
ATOM 4519 O O . LYS A 1 573 ? 32.284 -5.050 -16.859 1.00 96.69 573 LYS A O 1
ATOM 4524 N N . LEU A 1 574 ? 30.061 -5.118 -17.119 1.00 97.56 574 LEU A N 1
ATOM 4525 C CA . LEU A 1 574 ? 30.003 -6.538 -17.457 1.00 97.56 574 LEU A CA 1
ATOM 4526 C C . LEU A 1 574 ? 30.782 -6.817 -18.746 1.00 97.56 574 LEU A C 1
ATOM 4528 O O . LEU A 1 574 ? 30.499 -6.210 -19.779 1.00 97.56 574 LEU A O 1
ATOM 4532 N N . ASN A 1 575 ? 31.735 -7.747 -18.687 1.00 95.25 575 ASN A N 1
ATOM 4533 C CA . ASN A 1 575 ? 32.481 -8.251 -19.849 1.00 95.25 575 ASN A CA 1
ATOM 4534 C C . ASN A 1 575 ? 32.085 -9.691 -20.233 1.00 95.25 575 ASN A C 1
ATOM 4536 O O . ASN A 1 575 ? 32.406 -10.148 -21.326 1.00 95.25 575 ASN A O 1
ATOM 4540 N N . SER A 1 576 ? 31.352 -10.373 -19.353 1.00 96.00 576 SER A N 1
ATOM 4541 C CA . SER A 1 576 ? 30.858 -11.738 -19.494 1.00 96.00 576 SER A CA 1
ATOM 4542 C C . SER A 1 576 ? 29.481 -11.843 -18.836 1.00 96.00 576 SER A C 1
ATOM 4544 O O . SER A 1 576 ? 29.154 -11.067 -17.933 1.00 96.00 576 SER A O 1
ATOM 4546 N N . LEU A 1 577 ? 28.682 -12.812 -19.284 1.00 98.06 577 LEU A N 1
ATOM 4547 C CA . LEU A 1 577 ? 27.396 -13.167 -18.684 1.00 98.06 577 LEU A CA 1
ATOM 4548 C C . LEU A 1 577 ? 27.455 -14.461 -17.856 1.00 98.06 577 LEU A C 1
ATOM 4550 O O . LEU A 1 577 ? 26.413 -15.064 -17.599 1.00 98.06 577 LEU A O 1
ATOM 4554 N N . ASN A 1 578 ? 28.651 -14.888 -17.434 1.00 97.12 578 ASN A N 1
ATOM 4555 C CA . ASN A 1 578 ? 28.824 -16.072 -16.591 1.00 97.12 578 ASN A CA 1
ATOM 4556 C C . ASN A 1 578 ? 27.972 -15.971 -15.316 1.00 97.12 578 ASN A C 1
ATOM 4558 O O . ASN A 1 578 ? 28.110 -15.022 -14.542 1.00 97.12 578 ASN A O 1
ATOM 4562 N N . GLY A 1 579 ? 27.102 -16.955 -15.105 1.00 97.19 579 GLY A N 1
ATOM 4563 C CA . GLY A 1 579 ? 26.035 -16.946 -14.105 1.00 97.19 579 GLY A CA 1
ATOM 4564 C C . GLY A 1 579 ? 24.622 -16.857 -14.694 1.00 97.19 579 GLY A C 1
ATOM 4565 O O . GLY A 1 579 ? 23.665 -17.101 -13.969 1.00 97.19 579 GLY A O 1
ATOM 4566 N N . LEU A 1 580 ? 24.443 -16.539 -15.982 1.00 98.31 580 LEU A N 1
ATOM 4567 C CA . LEU A 1 580 ? 23.124 -16.512 -16.639 1.00 98.31 580 LEU A CA 1
ATOM 4568 C C . LEU A 1 580 ? 22.816 -17.751 -17.494 1.00 98.31 580 LEU A C 1
ATOM 4570 O O . LEU A 1 580 ? 21.785 -17.782 -18.163 1.00 98.31 580 LEU A O 1
ATOM 4574 N N . GLU A 1 581 ? 23.643 -18.796 -17.434 1.00 98.19 581 GLU A N 1
ATOM 4575 C CA . GLU A 1 581 ? 23.536 -20.004 -18.268 1.00 98.19 581 GLU A CA 1
ATOM 4576 C C . GLU A 1 581 ? 22.203 -20.740 -18.094 1.00 98.19 581 GLU A C 1
ATOM 4578 O O . GLU A 1 581 ? 21.744 -21.437 -18.997 1.00 98.19 581 GLU A O 1
ATOM 4583 N N . ASN A 1 582 ? 21.564 -20.593 -16.933 1.00 98.38 582 ASN A N 1
ATOM 4584 C CA . ASN A 1 582 ? 20.295 -21.239 -16.613 1.00 98.38 582 ASN A CA 1
ATOM 4585 C C . ASN A 1 582 ? 19.061 -20.390 -16.956 1.00 98.38 582 ASN A C 1
ATOM 4587 O O . ASN A 1 582 ? 17.943 -20.895 -16.828 1.00 98.38 582 ASN A O 1
ATOM 4591 N N . LEU A 1 583 ? 19.228 -19.137 -17.392 1.00 98.75 583 LEU A N 1
ATOM 4592 C CA . LEU A 1 583 ? 18.117 -18.223 -17.640 1.00 98.75 583 LEU A CA 1
ATOM 4593 C C . LEU A 1 583 ? 17.325 -18.647 -18.888 1.00 98.75 583 LEU A C 1
ATOM 4595 O O . LEU A 1 583 ? 17.833 -18.652 -20.003 1.00 98.75 583 LEU A O 1
ATOM 4599 N N . GLN A 1 584 ? 16.043 -18.955 -18.698 1.00 98.75 584 GLN A N 1
ATOM 4600 C CA . GLN A 1 584 ? 15.136 -19.461 -19.728 1.00 98.75 584 GLN A CA 1
ATOM 4601 C C . GLN A 1 584 ? 14.108 -18.432 -20.186 1.00 98.75 584 GLN A C 1
ATOM 4603 O O . GLN A 1 584 ? 13.757 -18.404 -21.368 1.00 98.75 584 GLN A O 1
ATOM 4608 N N . THR A 1 585 ? 13.588 -17.598 -19.278 1.00 98.69 585 THR A N 1
ATOM 4609 C CA . THR A 1 585 ? 12.525 -16.641 -19.622 1.00 98.69 585 THR A CA 1
ATOM 4610 C C . THR A 1 585 ? 12.606 -15.331 -18.843 1.00 98.69 585 THR A C 1
ATOM 4612 O O . THR A 1 585 ? 12.809 -15.344 -17.628 1.00 98.69 585 THR A O 1
ATOM 4615 N N . VAL A 1 586 ? 12.300 -14.222 -19.519 1.00 98.69 586 VAL A N 1
ATOM 4616 C CA . VAL A 1 586 ? 12.042 -12.907 -18.912 1.00 98.69 586 VAL A CA 1
ATOM 4617 C C . VAL A 1 586 ? 10.615 -12.469 -19.263 1.00 98.69 586 VAL A C 1
ATOM 4619 O O . VAL A 1 586 ? 10.222 -12.447 -20.427 1.00 98.69 586 VAL A O 1
ATOM 4622 N N . GLY A 1 587 ? 9.794 -12.168 -18.260 1.00 97.50 587 GLY A N 1
ATOM 4623 C CA . GLY A 1 587 ? 8.360 -11.900 -18.425 1.00 97.50 587 GLY A CA 1
ATOM 4624 C C . GLY A 1 587 ? 8.016 -10.471 -18.858 1.00 97.50 587 GLY A C 1
ATOM 4625 O O . GLY A 1 587 ? 6.869 -10.209 -19.223 1.00 97.50 587 GLY A O 1
ATOM 4626 N N . ALA A 1 588 ? 9.003 -9.573 -18.869 1.00 95.75 588 ALA A N 1
ATOM 4627 C CA . ALA A 1 588 ? 8.931 -8.254 -19.495 1.00 95.75 588 ALA A CA 1
ATOM 4628 C C . ALA A 1 588 ? 10.241 -7.954 -20.252 1.00 95.75 588 ALA A C 1
ATOM 4630 O O . ALA A 1 588 ? 10.696 -8.784 -21.036 1.00 95.75 588 ALA A O 1
ATOM 4631 N N . SER A 1 589 ? 10.849 -6.782 -20.050 1.00 97.19 589 SER A N 1
ATOM 4632 C CA . SER A 1 589 ? 12.047 -6.350 -20.783 1.00 97.19 589 SER A CA 1
ATOM 4633 C C . SER A 1 589 ? 13.349 -6.846 -20.139 1.00 97.19 589 SER A C 1
ATOM 4635 O O . SER A 1 589 ? 13.488 -6.820 -18.916 1.00 97.19 589 SER A O 1
ATOM 4637 N N . PHE A 1 590 ? 14.327 -7.229 -20.962 1.00 98.50 590 PHE A N 1
ATOM 4638 C CA . PHE A 1 590 ? 15.683 -7.615 -20.568 1.00 98.50 590 PHE A CA 1
ATOM 4639 C C . PHE A 1 590 ? 16.703 -6.612 -21.127 1.00 98.50 590 PHE A C 1
ATOM 4641 O O . PHE A 1 590 ? 16.798 -6.429 -22.339 1.00 98.50 590 PHE A O 1
ATOM 4648 N N . SER A 1 591 ? 17.461 -5.936 -20.262 1.00 97.81 591 SER A N 1
ATOM 4649 C CA . SER A 1 591 ? 18.394 -4.879 -20.675 1.00 97.81 591 SER A CA 1
ATOM 4650 C C . SER A 1 591 ? 19.814 -5.145 -20.193 1.00 97.81 591 SER A C 1
ATOM 4652 O O . SER A 1 591 ? 20.073 -5.123 -18.996 1.00 97.81 591 SER A O 1
ATOM 4654 N N . LEU A 1 592 ? 20.728 -5.336 -21.139 1.00 98.06 592 LEU A N 1
ATOM 4655 C CA . LEU A 1 592 ? 22.171 -5.538 -20.972 1.00 98.06 592 LEU A CA 1
ATOM 4656 C C . LEU A 1 592 ? 22.987 -4.411 -21.631 1.00 98.06 592 LEU A C 1
ATOM 4658 O O . LEU A 1 592 ? 24.204 -4.525 -21.783 1.00 98.06 592 LEU A O 1
ATOM 4662 N N . GLY A 1 593 ? 22.336 -3.332 -22.070 1.00 94.06 593 GLY A N 1
ATOM 4663 C CA . GLY A 1 593 ? 23.016 -2.260 -22.790 1.00 94.06 593 GLY A CA 1
ATOM 4664 C C . GLY A 1 593 ? 24.035 -1.486 -21.947 1.00 94.06 593 GLY A C 1
ATOM 4665 O O . GLY A 1 593 ? 24.012 -1.541 -20.720 1.00 94.06 593 GLY A O 1
ATOM 4666 N N . SER A 1 594 ? 24.916 -0.731 -22.600 1.00 93.44 594 SER A N 1
ATOM 4667 C CA . SER A 1 594 ? 25.932 0.099 -21.932 1.00 93.44 594 SER A CA 1
ATOM 4668 C C . SER A 1 594 ? 26.798 -0.708 -20.955 1.00 93.44 594 SER A C 1
ATOM 4670 O O . SER A 1 594 ? 26.912 -0.359 -19.781 1.00 93.44 594 SER A O 1
ATOM 4672 N N . ASN A 1 595 ? 27.365 -1.806 -21.449 1.00 96.19 595 ASN A N 1
ATOM 4673 C CA . ASN A 1 595 ? 28.312 -2.675 -20.749 1.00 96.19 595 ASN A CA 1
ATOM 4674 C C . ASN A 1 595 ? 29.585 -2.835 -21.611 1.00 96.19 595 ASN A C 1
ATOM 4676 O O . ASN A 1 595 ? 29.880 -1.999 -22.467 1.00 96.19 595 ASN A O 1
ATOM 4680 N N . GLN A 1 596 ? 30.380 -3.878 -21.369 1.00 95.19 596 GLN A N 1
ATOM 4681 C CA . GLN A 1 596 ? 31.615 -4.191 -22.095 1.00 95.19 596 GLN A CA 1
ATOM 4682 C C . GLN A 1 596 ? 31.578 -5.599 -22.715 1.00 95.19 596 GLN A C 1
ATOM 4684 O O . GLN A 1 596 ? 32.629 -6.200 -22.938 1.00 95.19 596 GLN A O 1
ATOM 4689 N N . LEU A 1 597 ? 30.381 -6.133 -22.980 1.00 97.25 597 LEU A N 1
ATOM 4690 C CA . LEU A 1 597 ? 30.186 -7.511 -23.433 1.00 97.25 597 LEU A CA 1
ATOM 4691 C C . LEU A 1 597 ? 30.757 -7.719 -24.838 1.00 97.25 597 LEU A C 1
ATOM 4693 O O . LEU A 1 597 ? 30.463 -6.938 -25.746 1.00 97.25 597 LEU A O 1
ATOM 4697 N N . THR A 1 598 ? 31.524 -8.792 -25.019 1.00 96.12 598 THR A N 1
ATOM 4698 C CA . THR A 1 598 ? 32.022 -9.261 -26.327 1.00 96.12 598 THR A CA 1
ATOM 4699 C C . THR A 1 598 ? 31.337 -10.545 -26.796 1.00 96.12 598 THR A C 1
ATOM 4701 O O . THR A 1 598 ? 31.311 -10.816 -27.996 1.00 96.12 598 THR A O 1
ATOM 4704 N N . ASP A 1 599 ? 30.751 -11.292 -25.861 1.00 96.38 599 ASP A N 1
ATOM 4705 C CA . ASP A 1 599 ? 30.058 -12.559 -26.065 1.00 96.38 599 ASP A CA 1
ATOM 4706 C C . ASP A 1 599 ? 28.797 -12.614 -25.186 1.00 96.38 599 ASP A C 1
ATOM 4708 O O . ASP A 1 599 ? 28.779 -12.067 -24.080 1.00 96.38 599 ASP A O 1
ATOM 4712 N N . ILE A 1 600 ? 27.739 -13.251 -25.696 1.00 98.38 600 ILE A N 1
ATOM 4713 C CA . ILE A 1 600 ? 26.487 -13.507 -24.963 1.00 98.38 600 ILE A CA 1
ATOM 4714 C C . ILE A 1 600 ? 26.070 -14.981 -25.041 1.00 98.38 600 ILE A C 1
ATOM 4716 O O . ILE A 1 600 ? 24.900 -15.294 -24.812 1.00 98.38 600 ILE A O 1
ATOM 4720 N N . SER A 1 601 ? 27.005 -15.892 -25.332 1.00 98.06 601 SER A N 1
ATOM 4721 C CA . SER A 1 601 ? 26.734 -17.328 -25.490 1.00 98.06 601 SER A CA 1
ATOM 4722 C C . SER A 1 601 ? 26.072 -17.962 -24.260 1.00 98.06 601 SER A C 1
ATOM 4724 O O . SER A 1 601 ? 25.293 -18.904 -24.390 1.00 98.06 601 SER A O 1
ATOM 4726 N N . GLN A 1 602 ? 26.278 -17.397 -23.066 1.00 98.44 602 GLN A N 1
ATOM 4727 C CA . GLN A 1 602 ? 25.624 -17.836 -21.829 1.00 98.44 602 GLN A CA 1
ATOM 4728 C C . GLN A 1 602 ? 24.096 -17.663 -21.871 1.00 98.44 602 GLN A C 1
ATOM 4730 O O . GLN A 1 602 ? 23.392 -18.280 -21.082 1.00 98.44 602 GLN A O 1
ATOM 4735 N N . LEU A 1 603 ? 23.544 -16.881 -22.804 1.00 98.56 603 LEU A N 1
ATOM 4736 C CA . LEU A 1 603 ? 22.096 -16.766 -22.998 1.00 98.56 603 LEU A CA 1
ATOM 4737 C C . LEU A 1 603 ? 21.491 -17.912 -23.823 1.00 98.56 603 LEU A C 1
ATOM 4739 O O . LEU A 1 603 ? 20.290 -17.876 -24.078 1.00 98.56 603 LEU A O 1
ATOM 4743 N N . PHE A 1 604 ? 22.261 -18.942 -24.200 1.00 98.25 604 PHE A N 1
ATOM 4744 C CA . PHE A 1 604 ? 21.807 -20.024 -25.086 1.00 98.25 604 PHE A CA 1
ATOM 4745 C C . PHE A 1 604 ? 20.507 -20.708 -24.641 1.00 98.25 604 PHE A C 1
ATOM 4747 O O . PHE A 1 604 ? 19.754 -21.188 -25.481 1.00 98.25 604 PHE A O 1
ATOM 4754 N N . ASN A 1 605 ? 20.202 -20.756 -23.341 1.00 98.38 605 ASN A N 1
ATOM 4755 C CA . ASN A 1 605 ? 18.969 -21.363 -22.828 1.00 98.38 605 ASN A CA 1
ATOM 4756 C C . ASN A 1 605 ? 17.754 -20.414 -22.804 1.00 98.38 605 ASN A C 1
ATOM 4758 O O . ASN A 1 605 ? 16.644 -20.852 -22.488 1.00 98.38 605 ASN A O 1
ATOM 4762 N N . LEU A 1 606 ? 17.926 -19.137 -23.155 1.00 98.75 606 LEU A N 1
ATOM 4763 C CA . LEU A 1 606 ? 16.873 -18.126 -23.136 1.00 98.75 606 LEU A CA 1
ATOM 4764 C C . LEU A 1 606 ? 15.909 -18.335 -24.308 1.00 98.75 606 LEU A C 1
ATOM 4766 O O . LEU A 1 606 ? 16.267 -18.186 -25.472 1.00 98.75 606 LEU A O 1
ATOM 4770 N N . THR A 1 607 ? 14.649 -18.635 -24.000 1.00 98.50 607 THR A N 1
ATOM 4771 C CA . THR A 1 607 ? 13.624 -18.979 -24.999 1.00 98.50 607 THR A CA 1
ATOM 4772 C C . THR A 1 607 ? 12.543 -17.923 -25.182 1.00 98.50 607 THR A C 1
ATOM 4774 O O . THR A 1 607 ? 11.892 -17.888 -26.232 1.00 98.50 607 THR A O 1
ATOM 4777 N N . LYS A 1 608 ? 12.322 -17.054 -24.188 1.00 98.38 608 LYS A N 1
ATOM 4778 C CA . LYS A 1 608 ? 11.228 -16.074 -24.214 1.00 98.38 608 LYS A CA 1
ATOM 4779 C C . LYS A 1 608 ? 11.575 -14.781 -23.484 1.00 98.38 608 LYS A C 1
ATOM 4781 O O . LYS A 1 608 ? 12.022 -14.818 -22.340 1.00 98.38 608 LYS A O 1
ATOM 4786 N N . ILE A 1 609 ? 11.263 -13.647 -24.110 1.00 98.38 609 ILE A N 1
ATOM 4787 C CA . ILE A 1 609 ? 11.307 -12.308 -23.504 1.00 98.38 609 ILE A CA 1
ATOM 4788 C C . ILE A 1 609 ? 9.983 -11.605 -23.802 1.00 98.38 609 ILE A C 1
ATOM 4790 O O . ILE A 1 609 ? 9.733 -11.206 -24.925 1.00 98.38 609 ILE A O 1
ATOM 4794 N N . ASN A 1 610 ? 9.101 -11.399 -22.836 1.00 95.75 610 ASN A N 1
ATOM 4795 C CA . ASN A 1 610 ? 7.806 -10.759 -23.102 1.00 95.75 610 ASN A CA 1
ATOM 4796 C C . ASN A 1 610 ? 7.879 -9.215 -23.027 1.00 95.75 610 ASN A C 1
ATOM 4798 O O . ASN A 1 610 ? 7.002 -8.552 -22.476 1.00 95.75 610 ASN A O 1
ATOM 4802 N N . GLY A 1 611 ? 8.943 -8.651 -23.603 1.00 94.00 611 GLY A N 1
ATOM 4803 C CA . GLY A 1 611 ? 9.235 -7.222 -23.664 1.00 94.00 611 GLY A CA 1
ATOM 4804 C C . GLY A 1 611 ? 10.457 -6.921 -24.536 1.00 94.00 611 GLY A C 1
ATOM 4805 O O . GLY A 1 611 ? 10.769 -7.667 -25.462 1.00 94.00 611 GLY A O 1
ATOM 4806 N N . ILE A 1 612 ? 11.159 -5.831 -24.227 1.00 94.38 612 ILE A N 1
ATOM 4807 C CA . ILE A 1 612 ? 12.296 -5.326 -25.012 1.00 94.38 612 ILE A CA 1
ATOM 4808 C C . ILE A 1 612 ? 13.560 -6.110 -24.672 1.00 94.38 612 ILE A C 1
ATOM 4810 O O . ILE A 1 612 ? 13.882 -6.241 -23.494 1.00 94.38 612 ILE A O 1
ATOM 4814 N N . LEU A 1 613 ? 14.322 -6.536 -25.680 1.00 98.12 613 LEU A N 1
ATOM 4815 C CA . LEU A 1 613 ? 15.706 -6.979 -25.505 1.00 98.12 613 LEU A CA 1
ATOM 4816 C C . LEU A 1 613 ? 16.665 -5.844 -25.875 1.00 98.12 613 LEU A C 1
ATOM 4818 O O . LEU A 1 613 ? 16.731 -5.430 -27.030 1.00 98.12 613 LEU A O 1
ATOM 4822 N N . ASN A 1 614 ? 17.426 -5.343 -24.909 1.00 96.50 614 ASN A N 1
ATOM 4823 C CA . ASN A 1 614 ? 18.405 -4.291 -25.146 1.00 96.50 614 ASN A CA 1
ATOM 4824 C C . ASN A 1 614 ? 19.847 -4.781 -24.960 1.00 96.50 614 ASN A C 1
ATOM 4826 O O . ASN A 1 614 ? 20.259 -5.093 -23.848 1.00 96.50 614 ASN A O 1
ATOM 4830 N N . LEU A 1 615 ? 20.613 -4.764 -26.046 1.00 97.38 615 LEU A N 1
ATOM 4831 C CA . LEU A 1 615 ? 22.027 -5.130 -26.158 1.00 97.38 615 LEU A CA 1
ATOM 4832 C C . LEU A 1 615 ? 22.887 -3.955 -26.667 1.00 97.38 615 LEU A C 1
ATOM 4834 O O . LEU A 1 615 ? 24.049 -4.149 -27.029 1.00 97.38 615 LEU A O 1
ATOM 4838 N N . SER A 1 616 ? 22.328 -2.741 -26.735 1.00 93.12 616 SER A N 1
ATOM 4839 C CA . SER A 1 616 ? 23.000 -1.568 -27.308 1.00 93.12 616 SER A CA 1
ATOM 4840 C C . SER A 1 616 ? 24.262 -1.172 -26.538 1.00 93.12 616 SER A C 1
ATOM 4842 O O . SER A 1 616 ? 24.323 -1.374 -25.328 1.00 93.12 616 SER A O 1
ATOM 4844 N N . ALA A 1 617 ? 25.204 -0.486 -27.183 1.00 91.88 617 ALA A N 1
ATOM 4845 C CA . ALA A 1 617 ? 26.392 0.073 -26.526 1.00 91.88 617 ALA A CA 1
ATOM 4846 C C . ALA A 1 617 ? 27.217 -0.981 -25.756 1.00 91.88 617 ALA A C 1
ATOM 4848 O O . ALA A 1 617 ? 27.501 -0.827 -24.569 1.00 91.88 617 ALA A O 1
ATOM 4849 N N . ASN A 1 618 ? 27.565 -2.065 -26.449 1.00 95.25 618 ASN A N 1
ATOM 4850 C CA . ASN A 1 618 ? 28.491 -3.111 -26.006 1.00 95.25 618 ASN A CA 1
ATOM 4851 C C . ASN A 1 618 ? 29.663 -3.230 -27.007 1.00 95.25 618 ASN A C 1
ATOM 4853 O O . ASN A 1 618 ? 29.942 -2.293 -27.760 1.00 95.25 618 ASN A O 1
ATOM 4857 N N . ARG A 1 619 ? 30.372 -4.364 -27.012 1.00 95.38 619 ARG A N 1
ATOM 4858 C CA . ARG A 1 619 ? 31.457 -4.699 -27.952 1.00 95.38 619 ARG A CA 1
ATOM 4859 C C . ARG A 1 619 ? 31.193 -6.031 -28.667 1.00 95.38 619 ARG A C 1
ATOM 4861 O O . ARG A 1 619 ? 32.126 -6.769 -28.981 1.00 95.38 619 ARG A O 1
ATOM 4868 N N . LEU A 1 620 ? 29.921 -6.370 -28.886 1.00 97.00 620 LEU A N 1
ATOM 4869 C CA . LEU A 1 620 ? 29.527 -7.647 -29.483 1.00 97.00 620 LEU A CA 1
ATOM 4870 C C . LEU A 1 620 ? 29.953 -7.708 -30.948 1.00 97.00 620 LEU A C 1
ATOM 4872 O O . LEU A 1 620 ? 29.805 -6.729 -31.680 1.00 97.00 620 LEU A O 1
ATOM 4876 N N . THR A 1 621 ? 30.444 -8.866 -31.383 1.00 95.75 621 THR A N 1
ATOM 4877 C CA . THR A 1 621 ? 30.740 -9.147 -32.801 1.00 95.75 621 THR A CA 1
ATOM 4878 C C . THR A 1 621 ? 29.655 -9.994 -33.462 1.00 95.75 621 THR A C 1
ATOM 4880 O O . THR A 1 621 ? 29.422 -9.879 -34.670 1.00 95.75 621 THR A O 1
ATOM 4883 N N . SER A 1 622 ? 28.939 -10.780 -32.654 1.00 97.69 622 SER A N 1
ATOM 4884 C CA . SER A 1 622 ? 27.790 -11.588 -33.045 1.00 97.69 622 SER A CA 1
ATOM 4885 C C . SER A 1 622 ? 26.698 -11.563 -31.970 1.00 97.69 622 SER A C 1
ATOM 4887 O O . SER A 1 622 ? 26.940 -11.140 -30.840 1.00 97.69 622 SER A O 1
ATOM 4889 N N . LEU A 1 623 ? 25.502 -12.041 -32.318 1.00 97.81 623 LEU A N 1
ATOM 4890 C CA . LEU A 1 623 ? 24.425 -12.342 -31.365 1.00 97.81 623 LEU A CA 1
ATOM 4891 C C . LEU A 1 623 ? 24.390 -13.830 -30.953 1.00 97.81 623 LEU A C 1
ATOM 4893 O O . LEU A 1 623 ? 23.329 -14.331 -30.576 1.00 97.81 623 LEU A O 1
ATOM 4897 N N . HIS A 1 624 ? 25.522 -14.538 -31.060 1.00 97.44 624 HIS A N 1
ATOM 4898 C CA . HIS A 1 624 ? 25.645 -15.934 -30.634 1.00 97.44 624 HIS A CA 1
ATOM 4899 C C . HIS A 1 624 ? 25.233 -16.090 -29.165 1.00 97.44 624 HIS A C 1
ATOM 4901 O O . HIS A 1 624 ? 25.710 -15.349 -28.310 1.00 97.44 624 HIS A O 1
ATOM 4907 N N . GLY A 1 625 ? 24.325 -17.024 -28.887 1.00 97.25 625 GLY A N 1
ATOM 4908 C CA . GLY A 1 625 ? 23.625 -17.173 -27.610 1.00 97.25 625 GLY A CA 1
ATOM 4909 C C . GLY A 1 625 ? 22.116 -16.923 -27.703 1.00 97.25 625 GLY A C 1
ATOM 4910 O O . GLY A 1 625 ? 21.385 -17.316 -26.803 1.00 97.25 625 GLY A O 1
ATOM 4911 N N . LEU A 1 626 ? 21.608 -16.302 -28.775 1.00 98.38 626 LEU A N 1
ATOM 4912 C CA . LEU A 1 626 ? 20.163 -16.072 -28.964 1.00 98.38 626 LEU A CA 1
ATOM 4913 C C . LEU A 1 626 ? 19.461 -17.123 -29.839 1.00 98.38 626 LEU A C 1
ATOM 4915 O O . LEU A 1 626 ? 18.278 -16.971 -30.137 1.00 98.38 626 LEU A O 1
ATOM 4919 N N . GLU A 1 627 ? 20.139 -18.198 -30.242 1.00 97.50 627 GLU A N 1
ATOM 4920 C CA . GLU A 1 627 ? 19.627 -19.181 -31.210 1.00 97.50 627 GLU A CA 1
ATOM 4921 C C . GLU A 1 627 ? 18.332 -19.871 -30.758 1.00 97.50 627 GLU A C 1
ATOM 4923 O O . GLU A 1 627 ? 17.516 -20.272 -31.595 1.00 97.50 627 GLU A O 1
ATOM 4928 N N . ASN A 1 628 ? 18.132 -20.004 -29.444 1.00 98.06 628 ASN A N 1
ATOM 4929 C CA . ASN A 1 628 ? 16.939 -20.616 -28.859 1.00 98.06 628 ASN A CA 1
ATOM 4930 C C . ASN A 1 628 ? 15.860 -19.606 -28.451 1.00 98.06 628 ASN A C 1
ATOM 4932 O O . ASN A 1 628 ? 14.805 -20.032 -27.973 1.00 98.06 628 ASN A O 1
ATOM 4936 N N . LEU A 1 629 ? 16.068 -18.300 -28.657 1.00 98.31 629 LEU A N 1
ATOM 4937 C CA . LEU A 1 629 ? 15.058 -17.287 -28.372 1.00 98.31 629 LEU A CA 1
ATOM 4938 C C . LEU A 1 629 ? 13.916 -17.411 -29.388 1.00 98.31 629 LEU A C 1
ATOM 4940 O O . LEU A 1 629 ? 14.065 -17.086 -30.562 1.00 98.31 629 LEU A O 1
ATOM 4944 N N . LYS A 1 630 ? 12.754 -17.882 -28.931 1.00 96.81 630 LYS A N 1
ATOM 4945 C CA . LYS A 1 630 ? 11.591 -18.164 -29.785 1.00 96.81 630 LYS A CA 1
ATOM 4946 C C . LYS A 1 630 ? 10.595 -17.020 -29.827 1.00 96.81 630 LYS A C 1
ATOM 4948 O O . LYS A 1 630 ? 10.001 -16.773 -30.867 1.00 96.81 630 LYS A O 1
ATOM 4953 N N . SER A 1 631 ? 10.362 -16.348 -28.699 1.00 96.56 631 SER A N 1
ATOM 4954 C CA . SER A 1 631 ? 9.272 -15.374 -28.574 1.00 96.56 631 SER A CA 1
ATOM 4955 C C . SER A 1 631 ? 9.727 -14.076 -27.921 1.00 96.56 631 SER A C 1
ATOM 4957 O O . SER A 1 631 ? 10.326 -14.101 -26.842 1.00 96.56 631 SER A O 1
ATOM 4959 N N . ILE A 1 632 ? 9.392 -12.954 -28.565 1.00 96.44 632 ILE A N 1
ATOM 4960 C CA . ILE A 1 632 ? 9.618 -11.604 -28.048 1.00 96.44 632 ILE A CA 1
ATOM 4961 C C . ILE A 1 632 ? 8.396 -10.685 -28.209 1.00 96.44 632 ILE A C 1
ATOM 4963 O O . ILE A 1 632 ? 7.567 -10.934 -29.080 1.00 96.44 632 ILE A O 1
ATOM 4967 N N . LYS A 1 633 ? 8.257 -9.627 -27.396 1.00 90.88 633 LYS A N 1
ATOM 4968 C CA . LYS A 1 633 ? 7.135 -8.675 -27.493 1.00 90.88 633 LYS A CA 1
ATOM 4969 C C . LYS A 1 633 ? 7.595 -7.239 -27.729 1.00 90.88 633 LYS A C 1
ATOM 4971 O O . LYS A 1 633 ? 8.309 -6.663 -26.911 1.00 90.88 633 LYS A O 1
ATOM 4976 N N . THR A 1 634 ? 7.074 -6.613 -28.779 1.00 86.31 634 THR A N 1
ATOM 4977 C CA . THR A 1 634 ? 7.212 -5.167 -28.981 1.00 86.31 634 THR A CA 1
ATOM 4978 C C . THR A 1 634 ? 6.500 -4.406 -27.868 1.00 86.31 634 THR A C 1
ATOM 4980 O O . THR A 1 634 ? 5.315 -4.621 -27.615 1.00 86.31 634 THR A O 1
ATOM 4983 N N . THR A 1 635 ? 7.227 -3.518 -27.195 1.00 80.50 635 THR A N 1
ATOM 4984 C CA . THR A 1 635 ? 6.736 -2.755 -26.040 1.00 80.50 635 THR A CA 1
ATOM 4985 C C . THR A 1 635 ? 7.078 -1.282 -26.205 1.00 80.50 635 THR A C 1
ATOM 4987 O O . THR A 1 635 ? 8.119 -0.936 -26.765 1.00 80.50 635 THR A O 1
ATOM 4990 N N . GLN A 1 636 ? 6.199 -0.409 -25.719 1.00 76.19 636 GLN A N 1
ATOM 4991 C CA . GLN A 1 636 ? 6.444 1.024 -25.694 1.00 76.19 636 GLN A CA 1
ATOM 4992 C C . GLN A 1 636 ? 7.398 1.401 -24.553 1.00 76.19 636 GLN A C 1
ATOM 4994 O O . GLN A 1 636 ? 7.225 0.983 -23.410 1.00 76.19 636 GLN A O 1
ATOM 4999 N N . TRP A 1 637 ? 8.399 2.224 -24.854 1.00 65.88 637 TRP A N 1
ATOM 5000 C CA . TRP A 1 637 ? 9.329 2.801 -23.888 1.00 65.88 637 TRP A CA 1
ATOM 5001 C C . TRP A 1 637 ? 9.635 4.245 -24.271 1.00 65.88 637 TRP A C 1
ATOM 5003 O O . TRP A 1 637 ? 10.068 4.502 -25.390 1.00 65.88 637 TRP A O 1
ATOM 5013 N N . ASN A 1 638 ? 9.407 5.198 -23.362 1.00 53.28 638 ASN A N 1
ATOM 5014 C CA . ASN A 1 638 ? 9.604 6.634 -23.616 1.00 53.28 638 ASN A CA 1
ATOM 5015 C C . ASN A 1 638 ? 8.992 7.115 -24.951 1.00 53.28 638 ASN A C 1
ATOM 5017 O O . ASN A 1 638 ? 9.596 7.912 -25.663 1.00 53.28 638 ASN A O 1
ATOM 5021 N N . ASN A 1 639 ? 7.787 6.629 -25.280 1.00 56.47 639 ASN A N 1
ATOM 5022 C CA . ASN A 1 639 ? 7.040 6.904 -26.521 1.00 56.47 639 ASN A CA 1
ATOM 5023 C C . ASN A 1 639 ? 7.591 6.263 -27.808 1.00 56.47 639 ASN A C 1
ATOM 5025 O O . ASN A 1 639 ? 7.059 6.501 -28.894 1.00 56.47 639 ASN A O 1
ATOM 5029 N N . GLU A 1 640 ? 8.608 5.413 -27.705 1.00 66.19 640 GLU A N 1
ATOM 5030 C CA . GLU A 1 640 ? 9.128 4.621 -28.814 1.00 66.19 640 GLU A CA 1
ATOM 5031 C C . GLU A 1 640 ? 8.672 3.165 -28.695 1.00 66.19 640 GLU A C 1
ATOM 5033 O O . GLU A 1 640 ? 8.675 2.586 -27.613 1.00 66.19 640 GLU A O 1
ATOM 5038 N N . LEU A 1 641 ? 8.262 2.557 -29.810 1.00 75.62 641 LEU A N 1
ATOM 5039 C CA . LEU A 1 641 ? 7.955 1.128 -29.852 1.00 75.62 641 LEU A CA 1
ATOM 5040 C C . LEU A 1 641 ? 9.244 0.366 -30.141 1.00 75.62 641 LEU A C 1
ATOM 5042 O O . LEU A 1 641 ? 9.864 0.581 -31.182 1.00 75.62 641 LEU A O 1
ATOM 5046 N N . LEU A 1 642 ? 9.622 -0.527 -29.232 1.00 81.56 642 LEU A N 1
ATOM 5047 C CA . LEU A 1 642 ? 10.897 -1.233 -29.259 1.00 81.56 642 LEU A CA 1
ATOM 5048 C C . LEU A 1 642 ? 10.668 -2.747 -29.183 1.00 81.56 642 LEU A C 1
ATOM 5050 O O . LEU A 1 642 ? 9.852 -3.206 -28.384 1.00 81.56 642 LEU A O 1
ATOM 5054 N N . THR A 1 643 ? 11.423 -3.525 -29.966 1.00 90.88 643 THR A N 1
ATOM 5055 C CA . THR A 1 643 ? 11.528 -4.986 -29.790 1.00 90.88 643 THR A CA 1
ATOM 5056 C C . THR A 1 643 ? 12.943 -5.368 -29.381 1.00 90.88 643 THR A C 1
ATOM 5058 O O . THR A 1 643 ? 13.143 -5.876 -28.281 1.00 90.88 643 THR A O 1
ATOM 5061 N N . ILE A 1 644 ? 13.931 -5.097 -30.243 1.00 94.19 644 ILE A N 1
ATOM 5062 C CA . ILE A 1 644 ? 15.343 -5.385 -29.967 1.00 94.19 644 ILE A CA 1
ATOM 5063 C C . ILE A 1 644 ? 16.196 -4.163 -30.302 1.00 94.19 644 ILE A C 1
ATOM 5065 O O . ILE A 1 644 ? 16.059 -3.571 -31.374 1.00 94.19 644 ILE A O 1
ATOM 5069 N N . LYS A 1 645 ? 17.093 -3.812 -29.384 1.00 92.50 645 LYS A N 1
ATOM 5070 C CA . LYS A 1 645 ? 18.104 -2.769 -29.554 1.00 92.50 645 LYS A CA 1
ATOM 5071 C C . LYS A 1 645 ? 19.492 -3.390 -29.529 1.00 92.50 645 LYS A C 1
ATOM 5073 O O . LYS A 1 645 ? 19.805 -4.116 -28.590 1.00 92.50 645 LYS A O 1
ATOM 5078 N N . PHE A 1 646 ? 20.319 -3.127 -30.531 1.00 93.62 646 PHE A N 1
ATOM 5079 C CA . PHE A 1 646 ? 21.718 -3.577 -30.556 1.00 93.62 646 PHE A CA 1
ATOM 5080 C C . PHE A 1 646 ? 22.639 -2.602 -31.301 1.00 93.62 646 PHE A C 1
ATOM 5082 O O . PHE A 1 646 ? 23.735 -2.966 -31.725 1.00 93.62 646 PHE A O 1
ATOM 5089 N N . GLU A 1 647 ? 22.216 -1.350 -31.438 1.00 87.44 647 GLU A N 1
ATOM 5090 C CA . GLU A 1 647 ? 23.024 -0.261 -31.968 1.00 87.44 647 GLU A CA 1
ATOM 5091 C C . GLU A 1 647 ? 24.198 0.105 -31.046 1.00 87.44 647 GLU A C 1
ATOM 5093 O O . GLU A 1 647 ? 24.180 -0.142 -29.837 1.00 87.44 647 GLU A O 1
ATOM 5098 N N . GLY A 1 648 ? 25.230 0.735 -31.602 1.00 88.19 648 GLY A N 1
ATOM 5099 C CA . GLY A 1 648 ? 26.364 1.237 -30.833 1.00 88.19 648 GLY A CA 1
ATOM 5100 C C . GLY A 1 648 ? 27.301 0.148 -30.310 1.00 88.19 648 GLY A C 1
ATOM 5101 O O . GLY A 1 648 ? 28.113 0.438 -29.435 1.00 88.19 648 GLY A O 1
ATOM 5102 N N . ASN A 1 649 ? 27.214 -1.078 -30.833 1.00 91.12 649 ASN A N 1
ATOM 5103 C CA . ASN A 1 649 ? 28.221 -2.109 -30.591 1.00 91.12 649 ASN A CA 1
ATOM 5104 C C . ASN A 1 649 ? 29.501 -1.745 -31.345 1.00 91.12 649 ASN A C 1
ATOM 5106 O O . ASN A 1 649 ? 29.512 -1.783 -32.576 1.00 91.12 649 ASN A O 1
ATOM 5110 N N . LYS A 1 650 ? 30.545 -1.323 -30.622 1.00 89.56 650 LYS A N 1
ATOM 5111 C CA . LYS A 1 650 ? 31.740 -0.712 -31.219 1.00 89.56 650 LYS A CA 1
ATOM 5112 C C . LYS A 1 650 ? 33.044 -1.289 -30.682 1.00 89.56 650 LYS A C 1
ATOM 5114 O O . LYS A 1 650 ? 33.171 -1.576 -29.493 1.00 89.56 650 LYS A O 1
ATOM 5119 N N . ASN A 1 651 ? 34.039 -1.375 -31.559 1.00 86.94 651 ASN A N 1
ATOM 5120 C CA . ASN A 1 651 ? 35.431 -1.625 -31.203 1.00 86.94 651 ASN A CA 1
ATOM 5121 C C . ASN A 1 651 ? 36.027 -0.418 -30.457 1.00 86.94 651 ASN A C 1
ATOM 5123 O O . ASN A 1 651 ? 35.444 0.668 -30.402 1.00 86.94 651 ASN A O 1
ATOM 5127 N N . THR A 1 652 ? 37.228 -0.586 -29.903 1.00 85.56 652 THR A N 1
ATOM 5128 C CA . THR A 1 652 ? 37.952 0.482 -29.191 1.00 85.56 652 THR A CA 1
ATOM 5129 C C . THR A 1 652 ? 38.288 1.690 -30.070 1.00 85.56 652 THR A C 1
ATOM 5131 O O . THR A 1 652 ? 38.449 2.785 -29.544 1.00 85.56 652 THR A O 1
ATOM 5134 N N . ASP A 1 653 ? 38.372 1.508 -31.389 1.00 88.44 653 ASP A N 1
ATOM 5135 C CA . ASP A 1 653 ? 38.599 2.572 -32.378 1.00 88.44 653 ASP A CA 1
ATOM 5136 C C . ASP A 1 653 ? 37.306 3.296 -32.819 1.00 88.44 653 ASP A C 1
ATOM 5138 O O . ASP A 1 653 ? 37.349 4.214 -33.636 1.00 88.44 653 ASP A O 1
ATOM 5142 N N . GLY A 1 654 ? 36.146 2.897 -32.281 1.00 81.88 654 GLY A N 1
ATOM 5143 C CA . GLY A 1 654 ? 34.840 3.477 -32.595 1.00 81.88 654 GLY A CA 1
ATOM 5144 C C . GLY A 1 654 ? 34.131 2.880 -33.817 1.00 81.88 654 GLY A C 1
ATOM 5145 O O . GLY A 1 654 ? 32.984 3.265 -34.076 1.00 81.88 654 GLY A O 1
ATOM 5146 N N . SER A 1 655 ? 34.754 1.940 -34.538 1.00 88.19 655 SER A N 1
ATOM 5147 C CA . SER A 1 655 ? 34.119 1.191 -35.633 1.00 88.19 655 SER A CA 1
ATOM 5148 C C . SER A 1 655 ? 33.045 0.225 -35.114 1.00 88.19 655 SER A C 1
ATOM 5150 O O . SER A 1 655 ? 33.143 -0.263 -33.991 1.00 88.19 655 SER A O 1
ATOM 5152 N N . ILE A 1 656 ? 31.999 -0.046 -35.906 1.00 87.38 656 ILE A N 1
ATOM 5153 C CA . ILE A 1 656 ? 30.908 -0.960 -35.516 1.00 87.38 656 ILE A CA 1
ATOM 5154 C C . ILE A 1 656 ? 31.441 -2.398 -35.490 1.00 87.38 656 ILE A C 1
ATOM 5156 O O . ILE A 1 656 ? 31.917 -2.899 -36.508 1.00 87.38 656 ILE A O 1
ATOM 5160 N N . SER A 1 657 ? 31.347 -3.066 -34.339 1.00 93.31 657 SER A N 1
ATOM 5161 C CA . SER A 1 657 ? 31.877 -4.419 -34.127 1.00 93.31 657 SER A CA 1
ATOM 5162 C C . SER A 1 657 ? 30.894 -5.521 -34.531 1.00 93.31 657 SER A C 1
ATOM 5164 O O . SER A 1 657 ? 31.310 -6.585 -34.989 1.00 93.31 657 SER A O 1
ATOM 5166 N N . LEU A 1 658 ? 29.588 -5.284 -34.374 1.00 94.62 658 LEU A N 1
ATOM 5167 C CA . LEU A 1 658 ? 28.554 -6.303 -34.565 1.00 94.62 658 LEU A CA 1
ATOM 5168 C C . LEU A 1 658 ? 28.298 -6.553 -36.052 1.00 94.62 658 LEU A C 1
ATOM 5170 O O . LEU A 1 658 ? 27.739 -5.700 -36.737 1.00 94.62 658 LEU A O 1
ATOM 5174 N N . THR A 1 659 ? 28.667 -7.730 -36.555 1.00 93.88 659 THR A N 1
ATOM 5175 C CA . THR A 1 659 ? 28.530 -8.082 -37.983 1.00 93.88 659 THR A CA 1
ATOM 5176 C C . THR A 1 659 ? 27.641 -9.299 -38.232 1.00 93.88 659 THR A C 1
ATOM 5178 O O . THR A 1 659 ? 27.064 -9.404 -39.315 1.00 93.88 659 THR A O 1
ATOM 5181 N N . ASP A 1 660 ? 27.458 -10.168 -37.235 1.00 96.38 660 ASP A N 1
ATOM 5182 C CA . ASP A 1 660 ? 26.640 -11.380 -37.336 1.00 96.38 660 ASP A CA 1
ATOM 5183 C C . ASP A 1 660 ? 25.379 -11.300 -36.461 1.00 96.38 660 ASP A C 1
ATOM 5185 O O . ASP A 1 660 ? 25.442 -11.337 -35.233 1.00 96.38 660 ASP A O 1
ATOM 5189 N N . ILE A 1 661 ? 24.213 -11.219 -37.105 1.00 96.31 661 ILE A N 1
ATOM 5190 C CA . ILE A 1 661 ? 22.898 -11.242 -36.443 1.00 96.31 661 ILE A CA 1
ATOM 5191 C C . ILE A 1 661 ? 22.090 -12.505 -36.789 1.00 96.31 661 ILE A C 1
ATOM 5193 O O . ILE A 1 661 ? 20.876 -12.543 -36.583 1.00 96.31 661 ILE A O 1
ATOM 5197 N N . SER A 1 662 ? 22.735 -13.543 -37.333 1.00 96.31 662 SER A N 1
ATOM 5198 C CA . SER A 1 662 ? 22.066 -14.767 -37.800 1.00 96.31 662 SER A CA 1
ATOM 5199 C C . SER A 1 662 ? 21.355 -15.548 -36.689 1.00 96.31 662 SER A C 1
ATOM 5201 O O . SER A 1 662 ? 20.345 -16.200 -36.961 1.00 96.31 662 SER A O 1
ATOM 5203 N N . ALA A 1 663 ? 21.792 -15.400 -35.434 1.00 97.69 663 ALA A N 1
ATOM 5204 C CA . ALA A 1 663 ? 21.157 -16.008 -34.262 1.00 97.69 663 ALA A CA 1
ATOM 5205 C C . ALA A 1 663 ? 19.682 -15.601 -34.072 1.00 97.69 663 ALA A C 1
ATOM 5207 O O . ALA A 1 663 ? 18.924 -16.316 -33.424 1.00 97.69 663 ALA A O 1
ATOM 5208 N N . LEU A 1 664 ? 19.232 -14.498 -34.687 1.00 96.56 664 LEU A N 1
ATOM 5209 C CA . LEU A 1 664 ? 17.828 -14.085 -34.641 1.00 96.56 664 LEU A CA 1
ATOM 5210 C C . LEU A 1 664 ? 16.889 -14.973 -35.476 1.00 96.56 664 LEU A C 1
ATOM 5212 O O . LEU A 1 664 ? 15.682 -14.765 -35.410 1.00 96.56 664 LEU A O 1
ATOM 5216 N N . ALA A 1 665 ? 17.394 -15.951 -36.240 1.00 95.12 665 ALA A N 1
ATOM 5217 C CA . ALA A 1 665 ? 16.616 -16.769 -37.181 1.00 95.12 665 ALA A CA 1
ATOM 5218 C C . ALA A 1 665 ? 15.329 -17.385 -36.604 1.00 95.12 665 ALA A C 1
ATOM 5220 O O . ALA A 1 665 ? 14.324 -17.481 -37.313 1.00 95.12 665 ALA A O 1
ATOM 5221 N N . ASN A 1 666 ? 15.334 -17.762 -35.325 1.00 95.25 666 ASN A N 1
ATOM 5222 C CA . ASN A 1 666 ? 14.199 -18.416 -34.671 1.00 95.25 666 ASN A CA 1
ATOM 5223 C C . ASN A 1 666 ? 13.281 -17.455 -33.896 1.00 95.25 666 ASN A C 1
ATOM 5225 O O . ASN A 1 666 ? 12.293 -17.900 -33.311 1.00 95.25 666 ASN A O 1
ATOM 5229 N N . VAL A 1 667 ? 13.571 -16.149 -33.902 1.00 95.56 667 VAL A N 1
ATOM 5230 C CA . VAL A 1 667 ? 12.861 -15.161 -33.084 1.00 95.56 667 VAL A CA 1
ATOM 5231 C C . VAL A 1 667 ? 11.556 -14.728 -33.750 1.00 95.56 667 VAL A C 1
ATOM 5233 O O . VAL A 1 667 ? 11.544 -14.117 -34.823 1.00 95.56 667 VAL A O 1
ATOM 5236 N N . GLN A 1 668 ? 10.445 -14.964 -33.059 1.00 92.75 668 GLN A N 1
ATOM 5237 C CA . GLN A 1 668 ? 9.118 -14.495 -33.438 1.00 92.75 668 GLN A CA 1
ATOM 5238 C C . GLN A 1 668 ? 8.641 -13.377 -32.506 1.00 92.75 668 GLN A C 1
ATOM 5240 O O . GLN A 1 668 ? 8.591 -13.548 -31.286 1.00 92.75 668 GLN A O 1
ATOM 5245 N N . GLU A 1 669 ? 8.226 -12.245 -33.072 1.00 89.94 669 GLU A N 1
ATOM 5246 C CA . GLU A 1 669 ? 7.510 -11.217 -32.320 1.00 89.94 669 GLU A CA 1
ATOM 5247 C C . GLU A 1 669 ? 6.028 -11.606 -32.172 1.00 89.94 669 GLU A C 1
ATOM 5249 O O . GLU A 1 669 ? 5.393 -12.045 -33.134 1.00 89.94 669 GLU A O 1
ATOM 5254 N N . ILE A 1 670 ? 5.470 -11.470 -30.965 1.00 84.88 670 ILE A N 1
ATOM 5255 C CA . ILE A 1 670 ? 4.113 -11.937 -30.624 1.00 84.88 670 ILE A CA 1
ATOM 5256 C C . ILE A 1 670 ? 3.044 -11.296 -31.519 1.00 84.88 670 ILE A C 1
ATOM 5258 O O . ILE A 1 670 ? 2.146 -11.989 -31.995 1.00 84.88 670 ILE A O 1
ATOM 5262 N N . ASN A 1 671 ? 3.156 -9.995 -31.786 1.00 77.75 671 ASN A N 1
ATOM 5263 C CA . ASN A 1 671 ? 2.228 -9.244 -32.635 1.00 77.75 671 ASN A CA 1
ATOM 5264 C C . ASN A 1 671 ? 2.685 -9.169 -34.102 1.00 77.75 671 ASN A C 1
ATOM 5266 O O . ASN A 1 671 ? 2.122 -8.396 -34.883 1.00 77.75 671 ASN A O 1
ATOM 5270 N N . LYS A 1 672 ? 3.705 -9.953 -34.476 1.00 76.94 672 LYS A N 1
ATOM 5271 C CA . LYS A 1 672 ? 4.314 -10.013 -35.810 1.00 76.94 672 LYS A CA 1
ATOM 5272 C C . LYS A 1 672 ? 4.810 -8.657 -36.341 1.00 76.94 672 LYS A C 1
ATOM 5274 O O . LYS A 1 672 ? 4.909 -8.470 -37.552 1.00 76.94 672 LYS A O 1
ATOM 5279 N N . ASN A 1 673 ? 5.137 -7.714 -35.461 1.00 77.38 673 ASN A N 1
ATOM 5280 C CA . ASN A 1 673 ? 5.645 -6.383 -35.787 1.00 77.38 673 ASN A CA 1
ATOM 5281 C C . ASN A 1 673 ? 6.956 -6.137 -35.041 1.00 77.38 673 ASN A C 1
ATOM 5283 O O . ASN A 1 673 ? 6.976 -5.555 -33.955 1.00 77.38 673 ASN A O 1
ATOM 5287 N N . MET A 1 674 ? 8.057 -6.578 -35.642 1.00 81.50 674 MET A N 1
ATOM 5288 C CA . MET A 1 674 ? 9.386 -6.466 -35.058 1.00 81.50 674 MET A CA 1
ATOM 5289 C C . MET A 1 674 ? 10.026 -5.117 -35.407 1.00 81.50 674 MET A C 1
ATOM 5291 O O . MET A 1 674 ? 10.124 -4.723 -36.571 1.00 81.50 674 MET A O 1
ATOM 5295 N N . ILE A 1 675 ? 10.502 -4.408 -34.389 1.00 84.19 675 ILE A N 1
ATOM 5296 C CA . ILE A 1 675 ? 11.186 -3.124 -34.516 1.00 84.19 675 ILE A CA 1
ATOM 5297 C C . ILE A 1 675 ? 12.596 -3.266 -33.957 1.00 84.19 675 ILE A C 1
ATOM 5299 O O . ILE A 1 675 ? 12.797 -3.541 -32.770 1.00 84.19 675 ILE A O 1
ATOM 5303 N N . LEU A 1 676 ? 13.567 -3.071 -34.844 1.00 85.12 676 LEU A N 1
ATOM 5304 C CA . LEU A 1 676 ? 14.986 -3.211 -34.570 1.00 85.12 676 LEU A CA 1
ATOM 5305 C C . LEU A 1 676 ? 15.661 -1.850 -34.607 1.00 85.12 676 LEU A C 1
ATOM 5307 O O . LEU A 1 676 ? 15.523 -1.108 -35.582 1.00 85.12 676 LEU A O 1
ATOM 5311 N N . TYR A 1 677 ? 16.423 -1.554 -33.562 1.00 86.31 677 TYR A N 1
ATOM 5312 C CA . TYR A 1 677 ? 17.279 -0.377 -33.503 1.00 86.31 677 TYR A CA 1
ATOM 5313 C C . TYR A 1 677 ? 18.705 -0.804 -33.802 1.00 86.31 677 TYR A C 1
ATOM 5315 O O . TYR A 1 677 ? 19.268 -1.667 -33.124 1.00 86.31 677 TYR A O 1
ATOM 5323 N N . ILE A 1 678 ? 19.233 -0.243 -34.887 1.00 83.62 678 ILE A N 1
ATOM 5324 C CA . ILE A 1 678 ? 20.484 -0.673 -35.504 1.00 83.62 678 ILE A CA 1
ATOM 5325 C C . ILE A 1 678 ? 21.351 0.527 -35.883 1.00 83.62 678 ILE A C 1
ATOM 5327 O O . ILE A 1 678 ? 20.858 1.646 -36.059 1.00 83.62 678 ILE A O 1
ATOM 5331 N N . ASP A 1 679 ? 22.644 0.287 -36.078 1.00 79.50 679 ASP A N 1
ATOM 5332 C CA . ASP A 1 679 ? 23.545 1.292 -36.631 1.00 79.50 679 ASP A CA 1
ATOM 5333 C C . ASP A 1 679 ? 23.235 1.556 -38.117 1.00 79.50 679 ASP A C 1
ATOM 5335 O O . ASP A 1 679 ? 23.049 0.646 -38.927 1.00 79.50 679 ASP A O 1
ATOM 5339 N N . THR A 1 680 ? 23.141 2.835 -38.489 1.00 71.19 680 THR A N 1
ATOM 5340 C CA . THR A 1 680 ? 22.730 3.250 -39.842 1.00 71.19 680 THR A CA 1
ATOM 5341 C C . THR A 1 680 ? 23.811 2.939 -40.874 1.00 71.19 680 THR A C 1
ATOM 5343 O O . THR A 1 680 ? 24.981 3.205 -40.622 1.00 71.19 680 THR A O 1
ATOM 5346 N N . ASN A 1 681 ? 23.411 2.462 -42.059 1.00 68.88 681 ASN A N 1
ATOM 5347 C CA . ASN A 1 681 ? 24.295 2.121 -43.187 1.00 68.88 681 ASN A CA 1
ATOM 5348 C C . ASN A 1 681 ? 25.301 0.992 -42.908 1.00 68.88 681 ASN A C 1
ATOM 5350 O O . ASN A 1 681 ? 26.179 0.746 -43.733 1.00 68.88 681 ASN A O 1
ATOM 5354 N N . HIS A 1 682 ? 25.168 0.290 -41.780 1.00 78.19 682 HIS A N 1
ATOM 5355 C CA . HIS A 1 682 ? 25.989 -0.875 -41.487 1.00 78.19 682 HIS A CA 1
ATOM 5356 C C . HIS A 1 682 ? 25.491 -2.105 -42.243 1.00 78.19 682 HIS A C 1
ATOM 5358 O O . HIS A 1 682 ? 24.287 -2.379 -42.289 1.00 78.19 682 HIS A O 1
ATOM 5364 N N . ILE A 1 683 ? 26.425 -2.857 -42.819 1.00 79.06 683 ILE A N 1
ATOM 5365 C CA . ILE A 1 683 ? 26.134 -4.100 -43.532 1.00 79.06 683 ILE A CA 1
ATOM 5366 C C . ILE A 1 683 ? 26.480 -5.262 -42.605 1.00 79.06 683 ILE A C 1
ATOM 5368 O O . ILE A 1 683 ? 27.646 -5.512 -42.306 1.00 79.06 683 ILE A O 1
ATOM 5372 N N . TYR A 1 684 ? 25.455 -5.992 -42.170 1.00 87.00 684 TYR A N 1
ATOM 5373 C CA . TYR A 1 684 ? 25.633 -7.246 -41.444 1.00 87.00 684 TYR A CA 1
ATOM 5374 C C . TYR A 1 684 ? 26.100 -8.332 -42.417 1.00 87.00 684 TYR A C 1
ATOM 5376 O O . TYR A 1 684 ? 25.401 -8.639 -43.383 1.00 87.00 684 TYR A O 1
ATOM 5384 N N . THR A 1 685 ? 27.278 -8.907 -42.170 1.00 90.38 685 THR A N 1
ATOM 5385 C CA . THR A 1 685 ? 27.890 -9.940 -43.024 1.00 90.38 685 THR A CA 1
ATOM 5386 C C . THR A 1 685 ? 27.146 -11.268 -42.937 1.00 90.38 685 THR A C 1
ATOM 5388 O O . THR A 1 685 ? 27.158 -12.047 -43.889 1.00 90.38 685 THR A O 1
ATOM 5391 N N . LYS A 1 686 ? 26.461 -11.514 -41.815 1.00 94.38 686 LYS A N 1
ATOM 5392 C CA . LYS A 1 686 ? 25.578 -12.662 -41.609 1.00 94.38 686 LYS A CA 1
ATOM 5393 C C . LYS A 1 686 ? 24.240 -12.197 -41.051 1.00 94.38 686 LYS A C 1
ATOM 5395 O O . LYS A 1 686 ? 24.170 -11.492 -40.044 1.00 94.38 686 LYS A O 1
ATOM 5400 N N . THR A 1 687 ? 23.168 -12.607 -41.718 1.00 92.38 687 THR A N 1
ATOM 5401 C CA . THR A 1 687 ? 21.783 -12.275 -41.364 1.00 92.38 687 THR A CA 1
ATOM 5402 C C . THR A 1 687 ? 20.933 -13.545 -41.296 1.00 92.38 687 THR A C 1
ATOM 5404 O O . THR A 1 687 ? 21.356 -14.581 -41.819 1.00 92.38 687 THR A O 1
ATOM 5407 N N . PRO A 1 688 ? 19.767 -13.516 -40.623 1.00 93.69 688 PRO A N 1
ATOM 5408 C CA . PRO A 1 688 ? 18.829 -14.632 -40.640 1.00 93.69 688 PRO A CA 1
ATOM 5409 C C . PRO A 1 688 ? 18.499 -15.098 -42.071 1.00 93.69 688 PRO A C 1
ATOM 5411 O O . PRO A 1 688 ? 18.260 -14.253 -42.932 1.00 93.69 688 PRO A O 1
ATOM 5414 N N . PRO A 1 689 ? 18.441 -16.415 -42.351 1.00 90.06 689 PRO A N 1
ATOM 5415 C CA . PRO A 1 689 ? 18.067 -16.918 -43.675 1.00 90.06 689 PRO A CA 1
ATOM 5416 C C . PRO A 1 689 ? 16.672 -16.441 -44.100 1.00 90.06 689 PRO A C 1
ATOM 5418 O O . PRO A 1 689 ? 15.771 -16.387 -43.265 1.00 90.06 689 PRO A O 1
ATOM 5421 N N . GLU A 1 690 ? 16.433 -16.196 -45.391 1.00 86.69 690 GLU A N 1
ATOM 5422 C CA . GLU A 1 690 ? 15.140 -15.677 -45.890 1.00 86.69 690 GLU A CA 1
ATOM 5423 C C . GLU A 1 690 ? 13.925 -16.546 -45.510 1.00 86.69 690 GLU A C 1
ATOM 5425 O O . GLU A 1 690 ? 12.828 -16.035 -45.310 1.00 86.69 690 GLU A O 1
ATOM 5430 N N . LYS A 1 691 ? 14.118 -17.865 -45.361 1.00 88.12 691 LYS A N 1
ATOM 5431 C CA . LYS A 1 691 ? 13.067 -18.825 -44.966 1.00 88.12 691 LYS A CA 1
ATOM 5432 C C . LYS A 1 691 ? 12.906 -18.996 -43.449 1.00 88.12 691 LYS A C 1
ATOM 5434 O O . LYS A 1 691 ? 12.136 -19.845 -43.011 1.00 88.12 691 LYS A O 1
ATOM 5439 N N . SER A 1 692 ? 13.658 -18.253 -42.643 1.00 90.50 692 SER A N 1
ATOM 5440 C CA . SER A 1 692 ? 13.632 -18.367 -41.181 1.00 90.50 692 SER A CA 1
ATOM 5441 C C . SER A 1 692 ? 12.350 -17.786 -40.571 1.00 90.50 692 SER A C 1
ATOM 5443 O O . SER A 1 692 ? 11.653 -16.988 -41.204 1.00 90.50 692 SER A O 1
ATOM 5445 N N . ILE A 1 693 ? 12.040 -18.159 -39.323 1.00 88.88 693 ILE A N 1
ATOM 5446 C CA . ILE A 1 693 ? 10.896 -17.620 -38.559 1.00 88.88 693 ILE A CA 1
ATOM 5447 C C . ILE A 1 693 ? 10.977 -16.093 -38.487 1.00 88.88 693 ILE A C 1
ATOM 5449 O O . ILE A 1 693 ? 9.968 -15.408 -38.652 1.00 88.88 693 ILE A O 1
ATOM 5453 N N . TYR A 1 694 ? 12.189 -15.567 -38.317 1.00 88.81 694 TYR A N 1
ATOM 5454 C CA . TYR A 1 694 ? 12.464 -14.138 -38.299 1.00 88.81 694 TYR A CA 1
ATOM 5455 C C . TYR A 1 694 ? 11.887 -13.395 -39.514 1.00 88.81 694 TYR A C 1
ATOM 5457 O O . TYR A 1 694 ? 11.273 -12.347 -39.339 1.00 88.81 694 TYR A O 1
ATOM 5465 N N . HIS A 1 695 ? 12.029 -13.937 -40.726 1.00 81.56 695 HIS A N 1
ATOM 5466 C CA . HIS A 1 695 ? 11.502 -13.314 -41.947 1.00 81.56 695 HIS A CA 1
ATOM 5467 C C . HIS A 1 695 ? 10.053 -13.711 -42.255 1.00 81.56 695 HIS A C 1
ATOM 5469 O O . HIS A 1 695 ? 9.287 -12.892 -42.754 1.00 81.56 695 HIS A O 1
ATOM 5475 N N . THR A 1 696 ? 9.673 -14.956 -41.969 1.00 80.94 696 THR A N 1
ATOM 5476 C CA . THR A 1 696 ? 8.382 -15.525 -42.397 1.00 80.94 696 THR A CA 1
ATOM 5477 C C . THR A 1 696 ? 7.229 -15.212 -41.446 1.00 80.94 696 THR A C 1
ATOM 5479 O O . THR A 1 696 ? 6.098 -15.037 -41.896 1.00 80.94 696 THR A O 1
ATOM 5482 N N . ASN A 1 697 ? 7.496 -15.099 -40.140 1.00 76.50 697 ASN A N 1
ATOM 5483 C CA . ASN A 1 697 ? 6.455 -14.915 -39.124 1.00 76.50 697 ASN A CA 1
ATOM 5484 C C . ASN A 1 697 ? 6.348 -13.481 -38.595 1.00 76.50 697 ASN A C 1
ATOM 5486 O O . ASN A 1 697 ? 5.381 -13.176 -37.897 1.00 76.50 697 ASN A O 1
ATOM 5490 N N . ASN A 1 698 ? 7.283 -12.593 -38.941 1.00 67.06 698 ASN A N 1
ATOM 5491 C CA . ASN A 1 698 ? 7.193 -11.167 -38.634 1.00 67.06 698 ASN A CA 1
ATOM 5492 C C . ASN A 1 698 ? 6.699 -10.418 -39.884 1.00 67.06 698 ASN A C 1
ATOM 5494 O O . ASN A 1 698 ? 7.442 -10.243 -40.843 1.00 67.06 698 ASN A O 1
ATOM 5498 N N . ILE A 1 699 ? 5.440 -9.964 -39.866 1.00 56.09 699 ILE A N 1
ATOM 5499 C CA . ILE A 1 699 ? 4.771 -9.257 -40.976 1.00 56.09 699 ILE A CA 1
ATOM 5500 C C . ILE A 1 699 ? 5.525 -7.971 -41.348 1.00 56.09 699 ILE A C 1
ATOM 5502 O O . ILE A 1 699 ? 5.544 -7.573 -42.512 1.00 56.09 699 ILE A O 1
ATOM 5506 N N . LYS A 1 700 ? 6.150 -7.311 -40.365 1.00 67.44 700 LYS A N 1
ATOM 5507 C CA . LYS A 1 700 ? 6.906 -6.073 -40.570 1.00 67.44 700 LYS A CA 1
ATOM 5508 C C . LYS A 1 700 ? 8.176 -6.058 -39.725 1.00 67.44 700 LYS A C 1
ATOM 5510 O O . LYS A 1 700 ? 8.099 -6.150 -38.503 1.00 67.44 700 LYS A O 1
ATOM 5515 N N . ILE A 1 701 ? 9.325 -5.879 -40.381 1.00 63.81 701 ILE A N 1
ATOM 5516 C CA . ILE A 1 701 ? 10.617 -5.602 -39.739 1.00 63.81 701 ILE A CA 1
ATOM 5517 C C . ILE A 1 701 ? 10.989 -4.150 -40.038 1.00 63.81 701 ILE A C 1
ATOM 5519 O O . ILE A 1 701 ? 11.257 -3.795 -41.186 1.00 63.81 701 ILE A O 1
ATOM 5523 N N . ILE A 1 702 ? 10.999 -3.299 -39.013 1.00 66.06 702 ILE A N 1
ATOM 5524 C CA . ILE A 1 702 ? 11.393 -1.890 -39.145 1.00 66.06 702 ILE A CA 1
ATOM 5525 C C . ILE A 1 702 ? 12.792 -1.717 -38.570 1.00 66.06 702 ILE A C 1
ATOM 5527 O O . ILE A 1 702 ? 13.001 -1.953 -37.385 1.00 66.06 702 ILE A O 1
ATOM 5531 N N . LYS A 1 703 ? 13.730 -1.256 -39.398 1.00 69.56 703 LYS A N 1
ATOM 5532 C CA . LYS A 1 703 ? 15.066 -0.838 -38.967 1.00 69.56 703 LYS A CA 1
ATOM 5533 C C . LYS A 1 703 ? 15.033 0.662 -38.677 1.00 69.56 703 LYS A C 1
ATOM 5535 O O . LYS A 1 703 ? 14.898 1.456 -39.606 1.00 69.56 703 LYS A O 1
ATOM 5540 N N . GLN A 1 704 ? 15.095 1.047 -37.405 1.00 61.81 704 GLN A N 1
ATOM 5541 C CA . GLN A 1 704 ? 15.115 2.449 -36.989 1.00 61.81 704 GLN A CA 1
ATOM 5542 C C . GLN A 1 704 ? 16.538 2.899 -36.654 1.00 61.81 704 GLN A C 1
ATOM 5544 O O . GLN A 1 704 ? 17.304 2.181 -36.011 1.00 61.81 704 GLN A O 1
ATOM 5549 N N . LYS A 1 705 ? 16.874 4.110 -37.109 1.00 59.50 705 LYS A N 1
ATOM 5550 C CA . LYS A 1 705 ? 18.093 4.827 -36.731 1.00 59.50 705 LYS A CA 1
ATOM 5551 C C . LYS A 1 705 ? 17.885 5.459 -35.349 1.00 59.50 705 LYS A C 1
ATOM 5553 O O . LYS A 1 705 ? 16.809 6.020 -35.134 1.00 59.50 705 LYS A O 1
ATOM 5558 N N . PRO A 1 706 ? 18.886 5.456 -34.452 1.00 51.06 706 PRO A N 1
ATOM 5559 C CA . PRO A 1 706 ? 18.800 6.232 -33.220 1.00 51.06 706 PRO A CA 1
ATOM 5560 C C . PRO A 1 706 ? 18.559 7.721 -33.530 1.00 51.06 706 PRO A C 1
ATOM 5562 O O . PRO A 1 706 ? 19.309 8.350 -34.283 1.00 51.06 706 PRO A O 1
ATOM 5565 N N . SER A 1 707 ? 17.493 8.287 -32.960 1.00 42.66 707 SER A N 1
ATOM 5566 C CA . SER A 1 707 ? 17.319 9.735 -32.840 1.00 42.66 707 SER A CA 1
ATOM 5567 C C . SER A 1 707 ? 18.469 10.284 -31.976 1.00 42.66 707 SER A C 1
ATOM 5569 O O . SER A 1 707 ? 18.955 9.602 -31.079 1.00 42.66 707 SER A O 1
ATOM 5571 N N . ILE A 1 708 ? 18.960 11.498 -32.254 1.00 40.41 708 ILE A N 1
ATOM 5572 C CA . ILE A 1 708 ? 20.171 12.081 -31.623 1.00 40.41 708 ILE A CA 1
ATOM 5573 C C . ILE A 1 708 ? 20.056 12.213 -30.080 1.00 40.41 708 ILE A C 1
ATOM 5575 O O . ILE A 1 708 ? 21.041 12.483 -29.399 1.00 40.41 708 ILE A O 1
ATOM 5579 N N . SER A 1 709 ? 18.898 11.931 -29.479 1.00 37.28 709 SER A N 1
ATOM 5580 C CA . SER A 1 709 ? 18.782 11.675 -28.043 1.00 37.28 709 SER A CA 1
ATOM 5581 C C . SER A 1 709 ? 19.150 10.221 -27.709 1.00 37.28 709 SER A C 1
ATOM 5583 O O . SER A 1 709 ? 18.289 9.339 -27.680 1.00 37.28 709 SER A O 1
ATOM 5585 N N . ASN A 1 710 ? 20.433 9.982 -27.419 1.00 33.69 710 ASN A N 1
ATOM 5586 C CA . ASN A 1 710 ? 20.957 8.745 -26.828 1.00 33.69 710 ASN A CA 1
ATOM 5587 C C . ASN A 1 710 ? 20.260 8.412 -25.492 1.00 33.69 710 ASN A C 1
ATOM 5589 O O . ASN A 1 710 ? 20.785 8.680 -24.412 1.00 33.69 710 ASN A O 1
ATOM 5593 N N . SER A 1 711 ? 19.093 7.773 -25.527 1.00 36.69 711 SER A N 1
ATOM 5594 C CA . SER A 1 711 ? 18.452 7.235 -24.325 1.00 36.69 711 SER A CA 1
ATOM 5595 C C . SER A 1 711 ? 19.047 5.873 -23.946 1.00 36.69 711 SER A C 1
ATOM 5597 O O . SER A 1 711 ? 18.436 4.823 -24.112 1.00 36.69 711 SER A O 1
ATOM 5599 N N . PHE A 1 712 ? 20.271 5.934 -23.417 1.00 37.56 712 PHE A N 1
ATOM 5600 C CA . PHE A 1 712 ? 20.744 5.099 -22.299 1.00 37.56 712 PHE A CA 1
ATOM 5601 C C . PHE A 1 712 ? 21.638 5.878 -21.311 1.00 37.56 712 PHE A C 1
ATOM 5603 O O . PHE A 1 712 ? 21.958 5.359 -20.243 1.00 37.56 712 PHE A O 1
ATOM 5610 N N . LEU A 1 713 ? 21.971 7.143 -21.602 1.00 32.91 713 LEU A N 1
ATOM 5611 C CA . LEU A 1 713 ? 22.703 8.038 -20.708 1.00 32.91 713 LEU A CA 1
ATOM 5612 C C . LEU A 1 713 ? 21.807 9.235 -20.381 1.00 32.91 713 LEU A C 1
ATOM 5614 O O . LEU A 1 713 ? 21.540 10.075 -21.234 1.00 32.91 713 LEU A O 1
ATOM 5618 N N . ALA A 1 714 ? 21.304 9.290 -19.152 1.00 28.77 714 ALA A N 1
ATOM 5619 C CA . ALA A 1 714 ? 20.694 10.504 -18.633 1.00 28.77 714 ALA A CA 1
ATOM 5620 C C . ALA A 1 714 ? 21.807 11.449 -18.162 1.00 28.77 714 ALA A C 1
ATOM 5622 O O . ALA A 1 714 ? 22.505 11.104 -17.207 1.00 28.77 714 ALA A O 1
ATOM 5623 N N . ASP A 1 715 ? 21.920 12.626 -18.782 1.00 28.69 715 ASP A N 1
ATOM 5624 C CA . ASP A 1 715 ? 22.275 13.844 -18.053 1.00 28.69 715 ASP A CA 1
ATOM 5625 C C . ASP A 1 715 ? 21.474 15.058 -18.559 1.00 28.69 715 ASP A C 1
ATOM 5627 O O . ASP A 1 715 ? 21.165 15.196 -19.746 1.00 28.69 715 ASP A O 1
ATOM 5631 N N . GLN A 1 716 ? 21.066 15.881 -17.598 1.00 39.09 716 GLN A N 1
ATOM 5632 C CA . GLN A 1 716 ? 20.098 16.964 -17.665 1.00 39.09 716 GLN A CA 1
ATOM 5633 C C . GLN A 1 716 ? 20.777 18.295 -18.024 1.00 39.09 716 GLN A C 1
ATOM 5635 O O . GLN A 1 716 ? 21.080 19.065 -17.127 1.00 39.09 716 GLN A O 1
ATOM 5640 N N . SER A 1 717 ? 20.959 18.625 -19.307 1.00 33.44 717 SER A N 1
ATOM 5641 C CA . SER A 1 717 ? 21.065 20.035 -19.757 1.00 33.44 717 SER A CA 1
ATOM 5642 C C . SER A 1 717 ? 21.281 20.152 -21.270 1.00 33.44 717 SER A C 1
ATOM 5644 O O . SER A 1 717 ? 22.390 20.432 -21.713 1.00 33.44 717 SER A O 1
ATOM 5646 N N . PHE A 1 718 ? 20.240 19.968 -22.086 1.00 30.23 718 PHE A N 1
ATOM 5647 C CA . PHE A 1 718 ? 20.192 20.584 -23.425 1.00 30.23 718 PHE A CA 1
ATOM 5648 C C . PHE A 1 718 ? 18.764 20.587 -23.993 1.00 30.23 718 PHE A C 1
ATOM 5650 O O . PHE A 1 718 ? 18.496 20.145 -25.108 1.00 30.23 718 PHE A O 1
ATOM 5657 N N . ILE A 1 719 ? 17.806 21.086 -23.205 1.00 33.25 719 ILE A N 1
ATOM 5658 C CA . ILE A 1 719 ? 16.595 21.663 -23.791 1.00 33.25 719 ILE A CA 1
ATOM 5659 C C . ILE A 1 719 ? 17.008 23.051 -24.262 1.00 33.25 719 ILE A C 1
ATOM 5661 O O . ILE A 1 719 ? 17.013 23.974 -23.458 1.00 33.25 719 ILE A O 1
ATOM 5665 N N . GLN A 1 720 ? 17.418 23.166 -25.523 1.00 34.53 720 GLN A N 1
ATOM 5666 C CA . GLN A 1 720 ? 17.202 24.312 -26.417 1.00 34.53 720 GLN A CA 1
ATOM 5667 C C . GLN A 1 720 ? 18.159 24.205 -27.607 1.00 34.53 720 GLN A C 1
ATOM 5669 O O . GLN A 1 720 ? 19.363 24.071 -27.443 1.00 34.53 720 GLN A O 1
ATOM 5674 N N . SER A 1 721 ? 17.589 24.331 -28.806 1.00 35.91 721 SER A N 1
ATOM 5675 C CA . SER A 1 721 ? 18.212 24.250 -30.133 1.00 35.91 721 SER A CA 1
ATOM 5676 C C . SER A 1 721 ? 18.430 22.830 -30.675 1.00 35.91 721 SER A C 1
ATOM 5678 O O . SER A 1 721 ? 19.334 22.122 -30.261 1.00 35.91 721 SER A O 1
ATOM 5680 N N . LEU A 1 722 ? 17.559 22.410 -31.602 1.00 26.20 722 LEU A N 1
ATOM 5681 C CA . LEU A 1 722 ? 17.894 21.854 -32.925 1.00 26.20 722 LEU A CA 1
ATOM 5682 C C . LEU A 1 722 ? 16.588 21.615 -33.743 1.00 26.20 722 LEU A C 1
ATOM 5684 O O . LEU A 1 722 ? 15.503 21.569 -33.160 1.00 26.20 722 LEU A O 1
ATOM 5688 N N . PRO A 1 723 ? 16.669 21.539 -35.089 1.00 27.75 723 PRO A N 1
ATOM 5689 C CA . PRO A 1 723 ? 15.574 21.777 -36.029 1.00 27.75 723 PRO A CA 1
ATOM 5690 C C . PRO A 1 723 ? 14.710 20.548 -36.356 1.00 27.75 723 PRO A C 1
ATOM 5692 O O . PRO A 1 723 ? 15.053 19.399 -36.095 1.00 27.75 723 PRO A O 1
ATOM 5695 N N . THR A 1 724 ? 13.583 20.872 -36.984 1.00 28.52 724 THR A N 1
ATOM 5696 C CA . THR A 1 724 ? 12.401 20.103 -37.394 1.00 28.52 724 THR A CA 1
ATOM 5697 C C . THR A 1 724 ? 12.590 18.675 -37.944 1.00 28.52 724 THR A C 1
ATOM 5699 O O . THR A 1 724 ? 13.317 18.399 -38.896 1.00 28.52 724 THR A O 1
ATOM 5702 N N . TYR A 1 725 ? 11.787 17.782 -37.353 1.00 25.88 725 TYR A N 1
ATOM 5703 C CA . TYR A 1 725 ? 11.486 16.388 -37.699 1.00 25.88 725 TYR A CA 1
ATOM 5704 C C . TYR A 1 725 ? 10.755 16.282 -39.057 1.00 25.88 725 TYR A C 1
ATOM 5706 O O . TYR A 1 725 ? 9.839 17.062 -39.319 1.00 25.88 725 TYR A O 1
ATOM 5714 N N . LYS A 1 726 ? 11.050 15.269 -39.889 1.00 28.28 726 LYS A N 1
ATOM 5715 C CA . LYS A 1 726 ? 10.152 14.846 -40.989 1.00 28.28 726 LYS A CA 1
ATOM 5716 C C . LYS A 1 726 ? 9.354 13.596 -40.587 1.00 28.28 726 LYS A C 1
ATOM 5718 O O . LYS A 1 726 ? 9.805 12.470 -40.744 1.00 28.28 726 LYS A O 1
ATOM 5723 N N . ALA A 1 727 ? 8.182 13.885 -40.020 1.00 31.34 727 ALA A N 1
ATOM 5724 C CA . ALA A 1 727 ? 6.893 13.182 -40.001 1.00 31.34 727 ALA A CA 1
ATOM 5725 C C . ALA A 1 727 ? 6.829 11.640 -40.173 1.00 31.34 727 ALA A C 1
ATOM 5727 O O . ALA A 1 727 ? 6.884 11.118 -41.286 1.00 31.34 727 ALA A O 1
ATOM 5728 N N . ARG A 1 728 ? 6.436 10.936 -39.090 1.00 43.53 728 ARG A N 1
ATOM 5729 C CA . ARG A 1 728 ? 5.334 9.956 -39.207 1.00 43.53 728 ARG A CA 1
ATOM 5730 C C . ARG A 1 728 ? 4.157 10.698 -39.844 1.00 43.53 728 ARG A C 1
ATOM 5732 O O . ARG A 1 728 ? 3.905 11.842 -39.467 1.00 43.53 728 ARG A O 1
ATOM 5739 N N . GLY A 1 729 ? 3.451 10.072 -40.786 1.00 54.97 729 GLY A N 1
ATOM 5740 C CA . GLY A 1 729 ? 2.187 10.625 -41.275 1.00 54.97 729 GLY A CA 1
ATOM 5741 C C . GLY A 1 729 ? 1.308 11.024 -40.088 1.00 54.97 729 GLY A C 1
ATOM 5742 O O . GLY A 1 729 ? 1.297 10.333 -39.067 1.00 54.97 729 GLY A O 1
ATOM 5743 N N . LYS A 1 730 ? 0.651 12.179 -40.190 1.00 76.19 730 LYS A N 1
ATOM 5744 C CA . LYS A 1 730 ? -0.157 12.719 -39.100 1.00 76.19 730 LYS A CA 1
ATOM 5745 C C . LYS A 1 730 ? -1.213 11.693 -38.676 1.00 76.19 730 LYS A C 1
ATOM 5747 O O . LYS A 1 730 ? -1.899 11.150 -39.536 1.00 76.19 730 LYS A O 1
ATOM 5752 N N . VAL A 1 731 ? -1.352 11.427 -37.377 1.00 79.81 731 VAL A N 1
ATOM 5753 C CA . VAL A 1 731 ? -2.344 10.460 -36.876 1.00 79.81 731 VAL A CA 1
ATOM 5754 C C . VAL A 1 731 ? -3.736 11.098 -36.944 1.00 79.81 731 VAL A C 1
ATOM 5756 O O . VAL A 1 731 ? -3.936 12.118 -36.283 1.00 79.81 731 VAL A O 1
ATOM 5759 N N . PRO A 1 732 ? -4.692 10.556 -37.720 1.00 90.50 732 PRO A N 1
ATOM 5760 C CA . PRO A 1 732 ? -6.054 11.072 -37.763 1.00 90.50 732 PRO A CA 1
ATOM 5761 C C . PRO A 1 732 ? -6.789 10.737 -36.465 1.00 90.50 732 PRO A C 1
ATOM 5763 O O . PRO A 1 732 ? -6.977 9.567 -36.133 1.00 90.50 732 PRO A O 1
ATOM 5766 N N . ILE A 1 733 ? -7.196 11.766 -35.720 1.00 94.25 733 ILE A N 1
ATOM 5767 C CA . ILE A 1 733 ? -7.979 11.621 -34.486 1.00 94.25 733 ILE A CA 1
ATOM 5768 C C . ILE A 1 733 ? -9.132 12.616 -34.519 1.00 94.25 733 ILE A C 1
ATOM 5770 O O . ILE A 1 733 ? -8.923 13.802 -34.785 1.00 94.25 733 ILE A O 1
ATOM 5774 N N . LEU A 1 734 ? -10.336 12.136 -34.216 1.00 94.69 734 LEU A N 1
ATOM 5775 C CA . LEU A 1 734 ? -11.497 12.989 -34.015 1.00 94.69 734 LEU A CA 1
ATOM 5776 C C . LEU A 1 734 ? -11.510 13.541 -32.585 1.00 94.69 734 LEU A C 1
ATOM 5778 O O . LEU A 1 734 ? -11.445 12.795 -31.608 1.00 94.69 734 LEU A O 1
ATOM 5782 N N . PHE A 1 735 ? -11.660 14.853 -32.490 1.00 93.00 735 PHE A N 1
ATOM 5783 C CA . PHE A 1 735 ? -11.950 15.614 -31.286 1.00 93.00 735 PHE A CA 1
ATOM 5784 C C . PHE A 1 735 ? -13.264 16.370 -31.486 1.00 93.00 735 PHE A C 1
ATOM 5786 O O . PHE A 1 735 ? -13.672 16.672 -32.608 1.00 93.00 735 PHE A O 1
ATOM 5793 N N . SER A 1 736 ? -13.881 16.780 -30.385 1.00 86.38 736 SER A N 1
ATOM 5794 C CA . SER A 1 736 ? -14.871 17.858 -30.442 1.00 86.38 736 SER A CA 1
ATOM 5795 C C . SER A 1 736 ? -14.196 19.224 -30.648 1.00 86.38 736 SER A C 1
ATOM 5797 O O . SER A 1 736 ? -13.041 19.431 -30.249 1.00 86.38 736 SER A O 1
ATOM 5799 N N . ASN A 1 737 ? -14.930 20.172 -31.237 1.00 80.88 737 ASN A N 1
ATOM 5800 C CA . ASN A 1 737 ? -14.448 21.493 -31.673 1.00 80.88 737 ASN A CA 1
ATOM 5801 C C . ASN A 1 737 ? -13.677 22.332 -30.624 1.00 80.88 737 ASN A C 1
ATOM 5803 O O . ASN A 1 737 ? -12.850 23.165 -30.997 1.00 80.88 737 ASN A O 1
ATOM 5807 N N . ARG A 1 738 ? -13.871 22.106 -29.316 1.00 73.75 738 ARG A N 1
ATOM 5808 C CA . ARG A 1 738 ? -13.313 22.954 -28.240 1.00 73.75 738 ARG A CA 1
ATOM 5809 C C . ARG A 1 738 ? -11.788 23.094 -28.230 1.00 73.75 738 ARG A C 1
ATOM 5811 O O . ARG A 1 738 ? -11.282 24.061 -27.667 1.00 73.75 738 ARG A O 1
ATOM 5818 N N . TRP A 1 739 ? -11.036 22.142 -28.785 1.00 86.69 739 TRP A N 1
ATOM 5819 C CA . TRP A 1 739 ? -9.563 22.165 -28.752 1.00 86.69 739 TRP A CA 1
ATOM 5820 C C . TRP A 1 739 ? -8.922 22.569 -30.087 1.00 86.69 739 TRP A C 1
ATOM 5822 O O . TRP A 1 739 ? -7.697 22.644 -30.169 1.00 86.69 739 TRP A O 1
ATOM 5832 N N . GLN A 1 740 ? -9.719 22.887 -31.112 1.00 85.94 740 GLN A N 1
ATOM 5833 C CA . GLN A 1 740 ? -9.264 23.043 -32.497 1.00 85.94 740 GLN A CA 1
ATOM 5834 C C . GLN A 1 740 ? -8.066 23.990 -32.659 1.00 85.94 740 GLN A C 1
ATOM 5836 O O . GLN A 1 740 ? -7.075 23.622 -33.286 1.00 85.94 740 GLN A O 1
ATOM 5841 N N . ALA A 1 741 ? -8.114 25.191 -32.072 1.00 83.81 741 ALA A N 1
ATOM 5842 C CA . ALA A 1 741 ? -7.024 26.164 -32.181 1.00 83.81 741 ALA A CA 1
ATOM 5843 C C . ALA A 1 741 ? -5.717 25.657 -31.547 1.00 83.81 741 ALA A C 1
ATOM 5845 O O . ALA A 1 741 ? -4.648 25.803 -32.134 1.00 83.81 741 ALA A O 1
ATOM 5846 N N . SER A 1 742 ? -5.808 25.008 -30.382 1.00 86.25 742 SER A N 1
ATOM 5847 C CA . SER A 1 742 ? -4.643 24.448 -29.690 1.00 86.25 742 SER A CA 1
ATOM 5848 C C . SER A 1 742 ? -4.102 23.205 -30.388 1.00 86.25 742 SER A C 1
ATOM 5850 O O . SER A 1 742 ? -2.901 22.982 -30.338 1.00 86.25 742 SER A O 1
ATOM 5852 N N . LEU A 1 743 ? -4.946 22.419 -31.060 1.00 88.88 743 LEU A N 1
ATOM 5853 C CA . LEU A 1 743 ? -4.536 21.191 -31.745 1.00 88.88 743 LEU A CA 1
ATOM 5854 C C . LEU A 1 743 ? -3.807 21.449 -33.076 1.00 88.88 743 LEU A C 1
ATOM 5856 O O . LEU A 1 743 ? -2.993 20.629 -33.493 1.00 88.88 743 LEU A O 1
ATOM 5860 N N . LYS A 1 744 ? -4.020 22.612 -33.712 1.00 83.19 744 LYS A N 1
ATOM 5861 C CA . LYS A 1 744 ? -3.348 22.997 -34.971 1.00 83.19 744 LYS A CA 1
ATOM 5862 C C . LYS A 1 744 ? -1.820 23.077 -34.866 1.00 83.19 744 LYS A C 1
ATOM 5864 O O . LYS A 1 744 ? -1.151 22.964 -35.886 1.00 83.19 744 LYS A O 1
ATOM 5869 N N . LYS A 1 745 ? -1.271 23.262 -33.658 1.00 83.00 745 LYS A N 1
ATOM 5870 C CA . LYS A 1 745 ? 0.179 23.396 -33.416 1.00 83.00 745 LYS A CA 1
ATOM 5871 C C . LYS A 1 745 ? 0.933 22.058 -33.333 1.00 83.00 745 LYS A C 1
ATOM 5873 O O . LYS A 1 745 ? 2.136 22.066 -33.098 1.00 83.00 745 LYS A O 1
ATOM 5878 N N . TYR A 1 746 ? 0.241 20.921 -33.442 1.00 82.94 746 TYR A N 1
ATOM 5879 C CA . TYR A 1 746 ? 0.841 19.594 -33.286 1.00 82.94 746 TYR A CA 1
ATOM 5880 C C . TYR A 1 746 ? 1.111 18.946 -34.642 1.00 82.94 746 TYR A C 1
ATOM 5882 O O . TYR A 1 746 ? 0.216 18.389 -35.274 1.00 82.94 746 TYR A O 1
ATOM 5890 N N . ASP A 1 747 ? 2.374 18.955 -35.061 1.00 79.00 747 ASP A N 1
ATOM 5891 C CA . ASP A 1 747 ? 2.777 18.464 -36.385 1.00 79.00 747 ASP A CA 1
ATOM 5892 C C . ASP A 1 747 ? 2.601 16.950 -36.577 1.00 79.00 747 ASP A C 1
ATOM 5894 O O . ASP A 1 747 ? 2.531 16.485 -37.713 1.00 79.00 747 ASP A O 1
ATOM 5898 N N . TRP A 1 748 ? 2.493 16.182 -35.486 1.00 81.69 748 TRP A N 1
ATOM 5899 C CA . TRP A 1 748 ? 2.264 14.731 -35.506 1.00 81.69 748 TRP A CA 1
ATOM 5900 C C . TRP A 1 748 ? 0.781 14.340 -35.600 1.00 81.69 748 TRP A C 1
ATOM 5902 O O . TRP A 1 748 ? 0.465 13.177 -35.859 1.00 81.69 748 TRP A O 1
ATOM 5912 N N . LEU A 1 749 ? -0.131 15.291 -35.388 1.00 84.75 749 LEU A N 1
ATOM 5913 C CA . LEU A 1 749 ? -1.555 15.041 -35.204 1.00 84.75 749 LEU A CA 1
ATOM 5914 C C . LEU A 1 749 ? -2.357 15.587 -36.386 1.00 84.75 749 LEU A C 1
ATOM 5916 O O . LEU A 1 749 ? -2.259 16.760 -36.742 1.00 84.75 749 LEU A O 1
ATOM 5920 N N . SER A 1 750 ? -3.201 14.742 -36.974 1.00 91.44 750 SER A N 1
ATOM 5921 C CA . SER A 1 750 ? -4.251 15.186 -37.886 1.00 91.44 750 SER A CA 1
ATOM 5922 C C . SER A 1 750 ? -5.542 15.275 -37.088 1.00 91.44 750 SER A C 1
ATOM 5924 O O . SER A 1 750 ? -6.347 14.348 -37.067 1.00 91.44 750 SER A O 1
ATOM 5926 N N . ALA A 1 751 ? -5.698 16.377 -36.357 1.00 89.69 751 ALA A N 1
ATOM 5927 C CA . ALA A 1 751 ? -6.866 16.606 -35.521 1.00 89.69 751 ALA A CA 1
ATOM 5928 C C . ALA A 1 751 ? -8.060 17.024 -36.381 1.00 89.69 751 ALA A C 1
ATOM 5930 O O . ALA A 1 751 ? -8.075 18.123 -36.937 1.00 89.69 751 ALA A O 1
ATOM 5931 N N . PHE A 1 752 ? -9.079 16.178 -36.430 1.00 91.25 752 PHE A N 1
ATOM 5932 C CA . PHE A 1 752 ? -10.389 16.540 -36.953 1.00 91.25 752 PHE A CA 1
ATOM 5933 C C . PHE A 1 752 ? -11.219 17.064 -35.787 1.00 91.25 752 PHE A C 1
ATOM 5935 O O . PHE A 1 752 ? -11.288 16.417 -34.747 1.00 91.25 752 PHE A O 1
ATOM 5942 N N . CYS A 1 753 ? -11.770 18.267 -35.910 1.00 85.81 753 CYS A N 1
ATOM 5943 C CA . CYS A 1 753 ? -12.441 18.960 -34.814 1.00 85.81 753 CYS A CA 1
ATOM 5944 C C . CYS A 1 753 ? -13.824 19.394 -35.272 1.00 85.81 753 CYS A C 1
ATOM 5946 O O . CYS A 1 753 ? -13.958 20.461 -35.863 1.00 85.81 753 CYS A O 1
ATOM 5948 N N . GLU A 1 754 ? -14.832 18.588 -34.967 1.00 81.62 754 GLU A N 1
ATOM 5949 C CA . GLU A 1 754 ? -16.201 18.815 -35.426 1.00 81.62 754 GLU A CA 1
ATOM 5950 C C . GLU A 1 754 ? -17.175 18.875 -34.241 1.00 81.62 754 GLU A C 1
ATOM 5952 O O . GLU A 1 754 ? -16.955 18.240 -33.208 1.00 81.62 754 GLU A O 1
ATOM 5957 N N . ASP A 1 755 ? -18.261 19.642 -34.368 1.00 77.62 755 ASP A N 1
ATOM 5958 C CA . ASP A 1 755 ? -19.373 19.664 -33.395 1.00 77.62 755 ASP A CA 1
ATOM 5959 C C . ASP A 1 755 ? -20.530 18.794 -33.903 1.00 77.62 755 ASP A C 1
ATOM 5961 O O . ASP A 1 755 ? -21.646 19.254 -34.148 1.00 77.62 755 ASP A O 1
ATOM 5965 N N . ILE A 1 756 ? -20.239 17.515 -34.149 1.00 80.25 756 ILE A N 1
ATOM 5966 C CA . ILE A 1 756 ? -21.235 16.559 -34.633 1.00 80.25 756 ILE A CA 1
ATOM 5967 C C . ILE A 1 756 ? -21.930 15.936 -33.428 1.00 80.25 756 ILE A C 1
ATOM 5969 O O . ILE A 1 756 ? -21.347 15.106 -32.737 1.00 80.25 756 ILE A O 1
ATOM 5973 N N . ARG A 1 757 ? -23.200 16.297 -33.202 1.00 82.44 757 ARG A N 1
ATOM 5974 C CA . ARG A 1 757 ? -23.980 15.824 -32.043 1.00 82.44 757 ARG A CA 1
ATOM 5975 C C . ARG A 1 757 ? -24.840 14.578 -32.276 1.00 82.44 757 ARG A C 1
ATOM 5977 O O . ARG A 1 757 ? -25.822 14.356 -31.575 1.00 82.44 757 ARG A O 1
ATOM 5984 N N . SER A 1 758 ? -24.481 13.767 -33.268 1.00 87.19 758 SER A N 1
ATOM 5985 C CA . SER A 1 758 ? -25.208 12.555 -33.667 1.00 87.19 758 SER A CA 1
ATOM 5986 C C . SER A 1 758 ? -24.222 11.395 -33.870 1.00 87.19 758 SER A C 1
ATOM 5988 O O . SER A 1 758 ? -23.278 11.568 -34.646 1.00 87.19 758 SER A O 1
ATOM 5990 N N . PRO A 1 759 ? -24.421 10.233 -33.213 1.00 86.62 759 PRO A N 1
ATOM 5991 C CA . PRO A 1 759 ? -23.552 9.061 -33.368 1.00 86.62 759 PRO A CA 1
ATOM 5992 C C . PRO A 1 759 ? -23.375 8.609 -34.825 1.00 86.62 759 PRO A C 1
ATOM 5994 O O . PRO A 1 759 ? -22.239 8.485 -35.282 1.00 86.62 759 PRO A O 1
ATOM 5997 N N . ASP A 1 760 ? -24.464 8.491 -35.592 1.00 87.88 760 ASP A N 1
ATOM 5998 C CA . ASP A 1 760 ? -24.431 8.099 -37.013 1.00 87.88 760 ASP A CA 1
ATOM 5999 C C . ASP A 1 760 ? -23.596 9.045 -37.876 1.00 87.88 760 ASP A C 1
ATOM 6001 O O . ASP A 1 760 ? -22.839 8.628 -38.759 1.00 87.88 760 ASP A O 1
ATOM 6005 N N . LYS A 1 761 ? -23.711 10.349 -37.607 1.00 89.38 761 LYS A N 1
ATOM 6006 C CA . LYS A 1 761 ? -22.938 11.368 -38.316 1.00 89.38 761 LYS A CA 1
ATOM 6007 C C . LYS A 1 761 ? -21.464 11.333 -37.920 1.00 89.38 761 LYS A C 1
ATOM 6009 O O . LYS A 1 761 ? -20.626 11.544 -38.788 1.00 89.38 761 LYS A O 1
ATOM 6014 N N . ILE A 1 762 ? -21.134 11.037 -36.657 1.00 91.00 762 ILE A N 1
ATOM 6015 C CA . ILE A 1 762 ? -19.740 10.834 -36.229 1.00 91.00 762 ILE A CA 1
ATOM 6016 C C . ILE A 1 762 ? -19.143 9.638 -36.974 1.00 91.00 762 ILE A C 1
ATOM 6018 O O . ILE A 1 762 ? -18.049 9.746 -37.518 1.00 91.00 762 ILE A O 1
ATOM 6022 N N . ILE A 1 763 ? -19.866 8.518 -37.039 1.00 92.19 763 ILE A N 1
ATOM 6023 C CA . ILE A 1 763 ? -19.419 7.306 -37.738 1.00 92.19 763 ILE A CA 1
ATOM 6024 C C . ILE A 1 763 ? -19.196 7.590 -39.226 1.00 92.19 763 ILE A C 1
ATOM 6026 O O . ILE A 1 763 ? -18.136 7.263 -39.763 1.00 92.19 763 ILE A O 1
ATOM 6030 N N . SER A 1 764 ? -20.166 8.235 -39.881 1.00 91.38 764 SER A N 1
ATOM 6031 C CA . SER A 1 764 ? -20.080 8.597 -41.302 1.00 91.38 764 SER A CA 1
ATOM 6032 C C . SER A 1 764 ? -18.890 9.521 -41.564 1.00 91.38 764 SER A C 1
ATOM 6034 O O . SER A 1 764 ? -18.074 9.242 -42.438 1.00 91.38 764 SER A O 1
ATOM 6036 N N . PHE A 1 765 ? -18.712 10.546 -40.726 1.00 92.88 765 PHE A N 1
ATOM 6037 C CA . PHE A 1 765 ? -17.591 11.475 -40.815 1.00 92.88 765 PHE A CA 1
ATOM 6038 C C . PHE A 1 765 ? -16.237 10.780 -40.619 1.00 92.88 765 PHE A C 1
ATOM 6040 O O . PHE A 1 765 ? -15.304 11.007 -41.391 1.00 92.88 765 PHE A O 1
ATOM 6047 N N . CYS A 1 766 ? -16.116 9.907 -39.614 1.00 93.25 766 CYS A N 1
ATOM 6048 C CA . CYS A 1 766 ? -14.903 9.126 -39.388 1.00 93.25 766 CYS A CA 1
ATOM 6049 C C . CYS A 1 766 ? -14.578 8.229 -40.586 1.00 93.25 766 CYS A C 1
ATOM 6051 O O . CYS A 1 766 ? -13.420 8.155 -40.991 1.00 93.25 766 CYS A O 1
ATOM 6053 N N . LYS A 1 767 ? -15.589 7.594 -41.188 1.00 91.00 767 LYS A N 1
ATOM 6054 C CA . LYS A 1 767 ? -15.425 6.744 -42.372 1.00 91.00 767 LYS A CA 1
ATOM 6055 C C . LYS A 1 767 ? -14.973 7.542 -43.598 1.00 91.00 767 LYS A C 1
ATOM 6057 O O . LYS A 1 767 ? -14.027 7.134 -44.263 1.00 91.00 767 LYS A O 1
ATOM 6062 N N . GLU A 1 768 ? -15.610 8.680 -43.871 1.00 92.38 768 GLU A N 1
ATOM 6063 C CA . GLU A 1 768 ? -15.273 9.570 -44.993 1.00 92.38 768 GLU A CA 1
ATOM 6064 C C . GLU A 1 768 ? -13.850 10.138 -44.887 1.00 92.38 768 GLU A C 1
ATOM 6066 O O . GLU A 1 768 ? -13.179 10.322 -45.900 1.00 92.38 768 GLU A O 1
ATOM 6071 N N . ASN A 1 769 ? -13.366 10.363 -43.662 1.00 88.56 769 ASN A N 1
ATOM 6072 C CA . ASN A 1 769 ? -12.063 10.975 -43.391 1.00 88.56 769 ASN A CA 1
ATOM 6073 C C . ASN A 1 769 ? -10.978 9.975 -42.946 1.00 88.56 769 ASN A C 1
ATOM 6075 O O . ASN A 1 769 ? -9.892 10.390 -42.538 1.00 88.56 769 ASN A O 1
ATOM 6079 N N . ASN A 1 770 ? -11.249 8.667 -43.018 1.00 87.50 770 ASN A N 1
ATOM 6080 C CA . ASN A 1 770 ? -10.333 7.595 -42.610 1.00 87.50 770 ASN A CA 1
ATOM 6081 C C . ASN A 1 770 ? -9.796 7.750 -41.165 1.00 87.50 770 ASN A C 1
ATOM 6083 O O . ASN A 1 770 ? -8.601 7.605 -40.893 1.00 87.50 770 ASN A O 1
ATOM 6087 N N . ILE A 1 771 ? -10.688 8.082 -40.230 1.00 93.50 771 ILE A N 1
ATOM 6088 C CA . ILE A 1 771 ? -10.387 8.273 -38.809 1.00 93.50 771 ILE A CA 1
ATOM 6089 C C . ILE A 1 771 ? -10.769 7.007 -38.041 1.00 93.50 771 ILE A C 1
ATOM 6091 O O . ILE A 1 771 ? -11.932 6.618 -38.030 1.00 93.50 771 ILE A O 1
ATOM 6095 N N . GLN A 1 772 ? -9.807 6.406 -37.338 1.00 90.44 772 GLN A N 1
ATOM 6096 C CA . GLN A 1 772 ? -10.045 5.236 -36.478 1.00 90.44 772 GLN A CA 1
ATOM 6097 C C . GLN A 1 772 ? -10.022 5.558 -34.981 1.00 90.44 772 GLN A C 1
ATOM 6099 O O . GLN A 1 772 ? -10.432 4.724 -34.184 1.00 90.44 772 GLN A O 1
ATOM 6104 N N . LEU A 1 773 ? -9.534 6.733 -34.576 1.00 94.62 773 LEU A N 1
ATOM 6105 C CA . LEU A 1 773 ? -9.403 7.124 -33.172 1.00 94.62 773 LEU A CA 1
ATOM 6106 C C . LEU A 1 773 ? -10.327 8.292 -32.840 1.00 94.62 773 LEU A C 1
ATOM 6108 O O . LEU A 1 773 ? -10.310 9.314 -33.526 1.00 94.62 773 LEU A O 1
ATOM 6112 N N . ILE A 1 774 ? -11.068 8.171 -31.742 1.00 94.69 774 ILE A N 1
ATOM 6113 C CA . ILE A 1 774 ? -11.873 9.259 -31.184 1.00 94.69 774 ILE A CA 1
ATOM 6114 C C . ILE A 1 774 ? -11.338 9.574 -29.792 1.00 94.69 774 ILE A C 1
ATOM 6116 O O . ILE A 1 774 ? -11.298 8.697 -28.933 1.00 94.69 774 ILE A O 1
ATOM 6120 N N . PHE A 1 775 ? -10.943 10.825 -29.559 1.00 94.44 775 PHE A N 1
ATOM 6121 C CA . PHE A 1 775 ? -10.533 11.296 -28.243 1.00 94.44 775 PHE A CA 1
ATOM 6122 C C . PHE A 1 775 ? -11.644 12.142 -27.621 1.00 94.44 775 PHE A C 1
ATOM 6124 O O . PHE A 1 775 ? -11.964 13.242 -28.077 1.00 94.44 775 PHE A O 1
ATOM 6131 N N . ALA A 1 776 ? -12.222 11.626 -26.543 1.00 90.31 776 ALA A N 1
ATOM 6132 C CA . ALA A 1 776 ? -13.378 12.203 -25.875 1.00 90.31 776 ALA A CA 1
ATOM 6133 C C . ALA A 1 776 ? -12.999 13.408 -24.985 1.00 90.31 776 ALA A C 1
ATOM 6135 O O . ALA A 1 776 ? -13.034 13.349 -23.756 1.00 90.31 776 ALA A O 1
ATOM 6136 N N . ASN A 1 777 ? -12.602 14.521 -25.612 1.00 90.62 777 ASN A N 1
ATOM 6137 C CA . ASN A 1 777 ? -12.163 15.752 -24.936 1.00 90.62 777 ASN A CA 1
ATOM 6138 C C . ASN A 1 777 ? -13.299 16.591 -24.326 1.00 90.62 777 ASN A C 1
ATOM 6140 O O . ASN A 1 777 ? -13.029 17.600 -23.672 1.00 90.62 777 ASN A O 1
ATOM 6144 N N . THR A 1 778 ? -14.559 16.216 -24.538 1.00 88.50 778 THR A N 1
ATOM 6145 C CA . THR A 1 778 ? -15.726 16.881 -23.946 1.00 88.50 778 THR A CA 1
ATOM 6146 C C . THR A 1 778 ? -16.630 15.885 -23.252 1.00 88.50 778 THR A C 1
ATOM 6148 O O . THR A 1 778 ? -16.711 14.723 -23.643 1.00 88.50 778 THR A O 1
ATOM 6151 N N . THR A 1 779 ? -17.351 16.367 -22.242 1.00 86.62 779 THR A N 1
ATOM 6152 C CA . THR A 1 779 ? -18.292 15.548 -21.478 1.00 86.62 779 THR A CA 1
ATOM 6153 C C . THR A 1 779 ? -19.418 15.009 -22.355 1.00 86.62 779 THR A C 1
ATOM 6155 O O . THR A 1 779 ? -19.808 13.856 -22.224 1.00 86.62 779 THR A O 1
ATOM 6158 N N . TRP A 1 780 ? -19.869 15.803 -23.331 1.00 87.88 780 TRP A N 1
ATOM 6159 C CA . TRP A 1 780 ? -20.833 15.347 -24.328 1.00 87.88 780 TRP A CA 1
ATOM 6160 C C . TRP A 1 780 ? -20.294 14.176 -25.166 1.00 87.88 780 TRP A C 1
ATOM 6162 O O . TRP A 1 780 ? -20.978 13.167 -25.305 1.00 87.88 780 TRP A O 1
ATOM 6172 N N . LEU A 1 781 ? -19.065 14.275 -25.689 1.00 89.62 781 LEU A N 1
ATOM 6173 C CA . LEU A 1 781 ? -18.483 13.212 -26.515 1.00 89.62 781 LEU A CA 1
ATOM 6174 C C . LEU A 1 781 ? -18.190 11.950 -25.687 1.00 89.62 781 LEU A C 1
ATOM 6176 O O . LEU A 1 781 ? -18.402 10.846 -26.176 1.00 89.62 781 LEU A O 1
ATOM 6180 N N . GLN A 1 782 ? -17.778 12.104 -24.423 1.00 90.69 782 GLN A N 1
ATOM 6181 C CA . GLN A 1 782 ? -17.683 10.995 -23.465 1.00 90.69 782 GLN A CA 1
ATOM 6182 C C . GLN A 1 782 ? -19.028 10.281 -23.294 1.00 90.69 782 GLN A C 1
ATOM 6184 O O . GLN A 1 782 ? -19.100 9.070 -23.482 1.00 90.69 782 GLN A O 1
ATOM 6189 N N . HIS A 1 783 ? -20.102 11.030 -23.029 1.00 89.94 783 HIS A N 1
ATOM 6190 C CA . HIS A 1 783 ? -21.449 10.472 -22.896 1.00 89.94 783 HIS A CA 1
ATOM 6191 C C . HIS A 1 783 ? -21.916 9.765 -24.175 1.00 89.94 783 HIS A C 1
ATOM 6193 O O . HIS A 1 783 ? -22.453 8.660 -24.124 1.00 89.94 783 HIS A O 1
ATOM 6199 N N . ALA A 1 784 ? -21.686 10.383 -25.338 1.00 90.06 784 ALA A N 1
ATOM 6200 C CA . ALA A 1 784 ? -22.078 9.830 -26.628 1.00 90.06 784 ALA A CA 1
ATOM 6201 C C . ALA A 1 784 ? -21.370 8.498 -26.916 1.00 90.06 784 ALA A C 1
ATOM 6203 O O . ALA A 1 784 ? -22.024 7.542 -27.336 1.00 90.06 784 ALA A O 1
ATOM 6204 N N . LEU A 1 785 ? -20.062 8.414 -26.660 1.00 92.19 785 LEU A N 1
ATOM 6205 C CA . LEU A 1 785 ? -19.289 7.182 -26.831 1.00 92.19 785 LEU A CA 1
ATOM 6206 C C . LEU A 1 785 ? -19.697 6.106 -25.825 1.00 92.19 785 LEU A C 1
ATOM 6208 O O . LEU A 1 785 ? -19.792 4.941 -26.196 1.00 92.19 785 LEU A O 1
ATOM 6212 N N . LEU A 1 786 ? -19.965 6.486 -24.575 1.00 91.19 786 LEU A N 1
ATOM 6213 C CA . LEU A 1 786 ? -20.379 5.559 -23.526 1.00 91.19 786 LEU A CA 1
ATOM 6214 C C . LEU A 1 786 ? -21.740 4.922 -23.843 1.00 91.19 786 LEU A C 1
ATOM 6216 O O . LEU A 1 786 ? -21.875 3.699 -23.795 1.00 91.19 786 LEU A O 1
ATOM 6220 N N . LYS A 1 787 ? -22.720 5.740 -24.247 1.00 91.62 787 LYS A N 1
ATOM 6221 C CA . LYS A 1 787 ? -24.082 5.292 -24.568 1.00 91.62 787 LYS A CA 1
ATOM 6222 C C . LYS A 1 787 ? -24.152 4.429 -25.832 1.00 91.62 787 LYS A C 1
ATOM 6224 O O . LYS A 1 787 ? -24.976 3.525 -25.899 1.00 91.62 787 LYS A O 1
ATOM 6229 N N . ASN A 1 788 ? -23.293 4.689 -26.822 1.00 91.56 788 ASN A N 1
ATOM 6230 C CA . ASN A 1 788 ? -23.339 4.023 -28.132 1.00 91.56 788 ASN A CA 1
ATOM 6231 C C . ASN A 1 788 ? -22.072 3.192 -28.413 1.00 91.56 788 ASN A C 1
ATOM 6233 O O . ASN A 1 788 ? -21.679 3.004 -29.566 1.00 91.56 788 ASN A O 1
ATOM 6237 N N . LYS A 1 789 ? -21.405 2.695 -27.361 1.00 89.25 789 LYS A N 1
ATOM 6238 C CA . LYS A 1 789 ? -20.087 2.042 -27.454 1.00 89.25 789 LYS A CA 1
ATOM 6239 C C . LYS A 1 789 ? -20.042 0.912 -28.487 1.00 89.25 789 LYS A C 1
ATOM 6241 O O . LYS A 1 789 ? -19.098 0.822 -29.270 1.00 89.25 789 LYS A O 1
ATOM 6246 N N . ASP A 1 790 ? -21.074 0.072 -28.510 1.00 88.00 790 ASP A N 1
ATOM 6247 C CA . ASP A 1 790 ? -21.127 -1.116 -29.361 1.00 88.00 790 ASP A CA 1
ATOM 6248 C C . ASP A 1 790 ? -21.348 -0.738 -30.823 1.00 88.00 790 ASP A C 1
ATOM 6250 O O . ASP A 1 790 ? -20.848 -1.407 -31.723 1.00 88.00 790 ASP A O 1
ATOM 6254 N N . GLU A 1 791 ? -22.056 0.361 -31.067 1.00 88.69 791 GLU A N 1
ATOM 6255 C CA . GLU A 1 791 ? -22.284 0.894 -32.401 1.00 88.69 791 GLU A CA 1
ATOM 6256 C C . GLU A 1 791 ? -21.006 1.488 -32.992 1.00 88.69 791 GLU A C 1
ATOM 6258 O O . GLU A 1 791 ? -20.609 1.087 -34.083 1.00 88.69 791 GLU A O 1
ATOM 6263 N N . PHE A 1 792 ? -20.291 2.341 -32.252 1.00 90.31 792 PHE A N 1
ATOM 6264 C CA . PHE A 1 792 ? -19.004 2.878 -32.708 1.00 90.31 792 PHE A CA 1
ATOM 6265 C C . PHE A 1 792 ? -17.977 1.765 -32.977 1.00 90.31 792 PHE A C 1
ATOM 6267 O O . PHE A 1 792 ? -17.275 1.789 -33.990 1.00 90.31 792 PHE A O 1
ATOM 6274 N N . ARG A 1 793 ? -17.925 0.744 -32.112 1.00 86.19 793 ARG A N 1
ATOM 6275 C CA . ARG A 1 793 ? -16.998 -0.391 -32.255 1.00 86.19 793 ARG A CA 1
ATOM 6276 C C . ARG A 1 793 ? -17.282 -1.267 -33.479 1.00 86.19 793 ARG A C 1
ATOM 6278 O O . ARG A 1 793 ? -16.334 -1.806 -34.043 1.00 86.19 793 ARG A O 1
ATOM 6285 N N . LYS A 1 794 ? -18.539 -1.385 -33.940 1.00 87.00 794 LYS A N 1
ATOM 6286 C CA . LYS A 1 794 ? -18.875 -2.107 -35.192 1.00 87.00 794 LYS A CA 1
ATOM 6287 C C . LYS A 1 794 ? -18.145 -1.542 -36.415 1.00 87.00 794 LYS A C 1
ATOM 6289 O O . LYS A 1 794 ? -17.927 -2.276 -37.373 1.00 87.00 794 LYS A O 1
ATOM 6294 N N . TYR A 1 795 ? -17.754 -0.269 -36.371 1.00 85.56 795 TYR A N 1
ATOM 6295 C CA . TYR A 1 795 ? -17.049 0.427 -37.446 1.00 85.56 795 TYR A CA 1
ATOM 6296 C C . TYR A 1 795 ? -15.538 0.566 -37.194 1.00 85.56 795 TYR A C 1
ATOM 6298 O O . TYR A 1 795 ? -14.896 1.423 -37.793 1.00 85.56 795 TYR A O 1
ATOM 6306 N N . ASP A 1 796 ? -14.966 -0.266 -36.314 1.00 85.06 796 ASP A N 1
ATOM 6307 C CA . ASP A 1 796 ? -13.532 -0.278 -35.973 1.00 85.06 796 ASP A CA 1
ATOM 6308 C C . ASP A 1 796 ? -13.010 1.044 -35.361 1.00 85.06 796 ASP A C 1
ATOM 6310 O O . ASP A 1 796 ? -11.808 1.341 -35.368 1.00 85.06 796 ASP A O 1
ATOM 6314 N N . LEU A 1 797 ? -13.916 1.841 -34.782 1.00 92.06 797 LEU A N 1
ATOM 6315 C CA . LEU A 1 797 ? -13.576 3.075 -34.079 1.00 92.06 797 LEU A CA 1
ATOM 6316 C C . LEU A 1 797 ? -13.074 2.759 -32.667 1.00 92.06 797 LEU A C 1
ATOM 6318 O O . LEU A 1 797 ? -13.697 2.016 -31.906 1.00 92.06 797 LEU A O 1
ATOM 6322 N N . LYS A 1 798 ? -11.932 3.350 -32.320 1.00 93.12 798 LYS A N 1
ATOM 6323 C CA . LYS A 1 798 ? -11.158 3.088 -31.106 1.00 93.12 798 LYS A CA 1
ATOM 6324 C C . LYS A 1 798 ? -11.184 4.307 -30.207 1.00 93.12 798 LYS A C 1
ATOM 6326 O O . LYS A 1 798 ? -10.881 5.423 -30.627 1.00 93.12 798 LYS A O 1
ATOM 6331 N N . PHE A 1 799 ? -11.552 4.078 -28.958 1.00 94.00 799 PHE A N 1
ATOM 6332 C CA . PHE A 1 799 ? -11.721 5.121 -27.961 1.00 94.00 799 PHE A CA 1
ATOM 6333 C C . PHE A 1 799 ? -11.704 4.503 -26.562 1.00 94.00 799 PHE A C 1
ATOM 6335 O O . PHE A 1 799 ? -11.981 3.315 -26.373 1.00 94.00 799 PHE A O 1
ATOM 6342 N N . LEU A 1 800 ? -11.375 5.331 -25.577 1.00 93.44 800 LEU A N 1
ATOM 6343 C CA . LEU A 1 800 ? -11.517 5.024 -24.157 1.00 93.44 800 LEU A CA 1
ATOM 6344 C C . LEU A 1 800 ? -12.648 5.876 -23.585 1.00 93.44 800 LEU A C 1
ATOM 6346 O O . LEU A 1 800 ? -12.666 7.090 -23.805 1.00 93.44 800 LEU A O 1
ATOM 6350 N N . THR A 1 801 ? -13.553 5.247 -22.840 1.00 91.06 801 THR A N 1
ATOM 6351 C CA . THR A 1 801 ? -14.619 5.921 -22.093 1.00 91.06 801 THR A CA 1
ATOM 6352 C C . THR A 1 801 ? -14.494 5.629 -20.613 1.00 91.06 801 THR A C 1
ATOM 6354 O O . THR A 1 801 ? -13.934 4.605 -20.219 1.00 91.06 801 THR A O 1
ATOM 6357 N N . ASN A 1 802 ? -15.074 6.510 -19.809 1.00 92.19 802 ASN A N 1
ATOM 6358 C CA . ASN A 1 802 ? -15.327 6.218 -18.403 1.00 92.19 802 ASN A CA 1
ATOM 6359 C C . ASN A 1 802 ? -16.412 5.138 -18.296 1.00 92.19 802 ASN A C 1
ATOM 6361 O O . ASN A 1 802 ? -17.185 4.943 -19.237 1.00 92.19 802 ASN A O 1
ATOM 6365 N N . ASN A 1 803 ? -16.490 4.440 -17.164 1.00 88.19 803 ASN A N 1
ATOM 6366 C CA . ASN A 1 803 ? -17.698 3.682 -16.840 1.00 88.19 803 ASN A CA 1
ATOM 6367 C C . ASN A 1 803 ? -18.859 4.649 -16.501 1.00 88.19 803 ASN A C 1
ATOM 6369 O O . ASN A 1 803 ? -18.635 5.842 -16.279 1.00 88.19 803 ASN A O 1
ATOM 6373 N N . GLN A 1 804 ? -20.086 4.124 -16.445 1.00 87.50 804 GLN A N 1
ATOM 6374 C CA . GLN A 1 804 ? -21.296 4.918 -16.203 1.00 87.50 804 GLN A CA 1
ATOM 6375 C C . GLN A 1 804 ? -21.285 5.644 -14.853 1.00 87.50 804 GLN A C 1
ATOM 6377 O O . GLN A 1 804 ? -21.488 6.851 -14.823 1.00 87.50 804 GLN A O 1
ATOM 6382 N N . LEU A 1 805 ? -20.940 4.947 -13.768 1.00 87.31 805 LEU A N 1
ATOM 6383 C CA . LEU A 1 805 ? -20.868 5.528 -12.427 1.00 87.31 805 LEU A CA 1
ATOM 6384 C C . LEU A 1 805 ? -19.848 6.675 -12.351 1.00 87.31 805 LEU A C 1
ATOM 6386 O O . LEU A 1 805 ? -20.180 7.769 -11.908 1.00 87.31 805 LEU A O 1
ATOM 6390 N N . ALA A 1 806 ? -18.622 6.454 -12.833 1.00 90.12 806 ALA A N 1
ATOM 6391 C CA . ALA A 1 806 ? -17.583 7.479 -12.878 1.00 90.12 806 ALA A CA 1
ATOM 6392 C C . ALA A 1 806 ? -18.000 8.674 -13.742 1.00 90.12 806 ALA A C 1
ATOM 6394 O O . ALA A 1 806 ? -17.718 9.816 -13.395 1.00 90.12 806 ALA A O 1
ATOM 6395 N N . PHE A 1 807 ? -18.654 8.437 -14.881 1.00 91.94 807 PHE A N 1
ATOM 6396 C CA . PHE A 1 807 ? -19.137 9.520 -15.729 1.00 91.94 807 PHE A CA 1
ATOM 6397 C C . PHE A 1 807 ? -20.208 10.362 -15.019 1.00 91.94 807 PHE A C 1
ATOM 6399 O O . PHE A 1 807 ? -20.070 11.585 -14.967 1.00 91.94 807 PHE A O 1
ATOM 6406 N N . ASP A 1 808 ? -21.224 9.717 -14.442 1.00 87.94 808 ASP A N 1
ATOM 6407 C CA . ASP A 1 808 ? -22.355 10.385 -13.794 1.00 87.94 808 ASP A CA 1
ATOM 6408 C C . ASP A 1 808 ? -21.905 11.168 -12.556 1.00 87.94 808 ASP A C 1
ATOM 6410 O O . ASP A 1 808 ? -22.177 12.366 -12.449 1.00 87.94 808 ASP A O 1
ATOM 6414 N N . CYS A 1 809 ? -21.123 10.532 -11.676 1.00 86.75 809 CYS A N 1
ATOM 6415 C CA . CYS A 1 809 ? -20.605 11.163 -10.464 1.00 86.75 809 CYS A CA 1
ATOM 6416 C C . CYS A 1 809 ? -19.662 12.335 -10.750 1.00 86.75 809 CYS A C 1
ATOM 6418 O O . CYS A 1 809 ? -19.545 13.215 -9.912 1.00 86.75 809 CYS A O 1
ATOM 6420 N N . PHE A 1 810 ? -18.952 12.363 -11.881 1.00 90.44 810 PHE A N 1
ATOM 6421 C CA . PHE A 1 810 ? -18.004 13.443 -12.194 1.00 90.44 810 PHE A CA 1
ATOM 6422 C C . PHE A 1 810 ? -18.622 14.543 -13.068 1.00 90.44 810 PHE A C 1
ATOM 6424 O O . PHE A 1 810 ? -18.150 15.676 -13.080 1.00 90.44 810 PHE A O 1
ATOM 6431 N N . ASN A 1 811 ? -19.675 14.248 -13.828 1.00 87.62 811 ASN A N 1
ATOM 6432 C CA . ASN A 1 811 ? -20.353 15.268 -14.625 1.00 87.62 811 ASN A CA 1
ATOM 6433 C C . ASN A 1 811 ? -21.283 16.158 -13.780 1.00 87.62 811 ASN A C 1
ATOM 6435 O O . ASN A 1 811 ? -21.418 17.345 -14.081 1.00 87.62 811 ASN A O 1
ATOM 6439 N N . ASP A 1 812 ? -21.905 15.603 -12.739 1.00 88.88 812 ASP A N 1
ATOM 6440 C CA . ASP A 1 812 ? -22.771 16.341 -11.820 1.00 88.88 812 ASP A CA 1
ATOM 6441 C C . ASP A 1 812 ? -22.042 16.612 -10.497 1.00 88.88 812 ASP A C 1
ATOM 6443 O O . ASP A 1 812 ? -21.671 15.698 -9.761 1.00 88.88 812 ASP A O 1
ATOM 6447 N N . LYS A 1 813 ? -21.833 17.893 -10.179 1.00 86.81 813 LYS A N 1
ATOM 6448 C CA . LYS A 1 813 ? -21.135 18.315 -8.959 1.00 86.81 813 LYS A CA 1
ATOM 6449 C C . LYS A 1 813 ? -21.922 17.971 -7.692 1.00 86.81 813 LYS A C 1
ATOM 6451 O O . LYS A 1 813 ? -21.302 17.757 -6.663 1.00 86.81 813 LYS A O 1
ATOM 6456 N N . GLY A 1 814 ? -23.250 17.909 -7.735 1.00 84.88 814 GLY A N 1
ATOM 6457 C CA . GLY A 1 814 ? -24.055 17.415 -6.616 1.00 84.88 814 GLY A CA 1
ATOM 6458 C C . GLY A 1 814 ? -23.809 15.926 -6.381 1.00 84.88 814 GLY A C 1
ATOM 6459 O O . GLY A 1 814 ? -23.413 15.544 -5.283 1.00 84.88 814 GLY A O 1
ATOM 6460 N N . LEU A 1 815 ? -23.910 15.111 -7.438 1.00 88.81 815 LEU A N 1
ATOM 6461 C CA . LEU A 1 815 ? -23.630 13.671 -7.350 1.00 88.81 815 LEU A CA 1
ATOM 6462 C C . LEU A 1 815 ? -22.182 13.378 -6.949 1.00 88.81 815 LEU A C 1
ATOM 6464 O O . LEU A 1 815 ? -21.939 12.401 -6.248 1.00 88.81 815 LEU A O 1
ATOM 6468 N N . PHE A 1 816 ? -21.218 14.212 -7.349 1.00 91.19 816 PHE A N 1
ATOM 6469 C CA . PHE A 1 816 ? -19.836 14.121 -6.872 1.00 91.19 816 PHE A CA 1
ATOM 6470 C C . PHE A 1 816 ? -19.756 14.267 -5.347 1.00 91.19 816 PHE A C 1
ATOM 6472 O O . PHE A 1 816 ? -19.099 13.470 -4.674 1.00 91.19 816 PHE A O 1
ATOM 6479 N N . TYR A 1 817 ? -20.420 15.286 -4.800 1.00 88.31 817 TYR A N 1
ATOM 6480 C CA . TYR A 1 817 ? -20.437 15.548 -3.363 1.00 88.31 817 TYR A CA 1
ATOM 6481 C C . TYR A 1 817 ? -21.159 14.433 -2.602 1.00 88.31 817 TYR A C 1
ATOM 6483 O O . TYR A 1 817 ? -20.638 13.959 -1.590 1.00 88.31 817 TYR A O 1
ATOM 6491 N N . ASP A 1 818 ? -22.282 13.944 -3.127 1.00 88.06 818 ASP A N 1
ATOM 6492 C CA . ASP A 1 818 ? -23.001 12.796 -2.570 1.00 88.06 818 ASP A CA 1
ATOM 6493 C C . ASP A 1 818 ? -22.137 11.530 -2.600 1.00 88.06 818 ASP A C 1
ATOM 6495 O O . ASP A 1 818 ? -21.993 10.856 -1.582 1.00 88.06 818 ASP A O 1
ATOM 6499 N N . PHE A 1 819 ? -21.481 11.245 -3.728 1.00 91.44 819 PHE A N 1
ATOM 6500 C CA . PHE A 1 819 ? -20.572 10.110 -3.896 1.00 91.44 819 PHE A CA 1
ATOM 6501 C C . PHE A 1 819 ? -19.432 10.147 -2.876 1.00 91.44 819 PHE A C 1
ATOM 6503 O O . PHE A 1 819 ? -19.160 9.162 -2.187 1.00 91.44 819 PHE A O 1
ATOM 6510 N N . MET A 1 820 ? -18.764 11.289 -2.744 1.00 89.81 820 MET A N 1
ATOM 6511 C CA . MET A 1 820 ? -17.680 11.459 -1.782 1.00 89.81 820 MET A CA 1
ATOM 6512 C C . MET A 1 820 ? -18.197 11.371 -0.334 1.00 89.81 820 MET A C 1
ATOM 6514 O O . MET A 1 820 ? -17.524 10.795 0.520 1.00 89.81 820 MET A O 1
ATOM 6518 N N . SER A 1 821 ? -19.403 11.876 -0.050 1.00 86.50 821 SER A N 1
ATOM 6519 C CA . SER A 1 821 ? -20.063 11.759 1.257 1.00 86.50 821 SER A CA 1
ATOM 6520 C C . SER A 1 821 ? -20.350 10.300 1.626 1.00 86.50 821 SER A C 1
ATOM 6522 O O . SER A 1 821 ? -19.894 9.816 2.663 1.00 86.50 821 SER A O 1
ATOM 6524 N N . GLN A 1 822 ? -21.007 9.561 0.729 1.00 87.38 822 GLN A N 1
ATOM 6525 C CA . GLN A 1 822 ? -21.352 8.143 0.890 1.00 87.38 822 GLN A CA 1
ATOM 6526 C C . GLN A 1 822 ? -20.118 7.253 1.092 1.00 87.38 822 GLN A C 1
ATOM 6528 O O . GLN A 1 822 ? -20.185 6.231 1.776 1.00 87.38 822 GLN A O 1
ATOM 6533 N N . ASN A 1 823 ? -18.973 7.659 0.540 1.00 84.62 823 ASN A N 1
ATOM 6534 C CA . ASN A 1 823 ? -17.708 6.942 0.661 1.00 84.62 823 ASN A CA 1
ATOM 6535 C C . ASN A 1 823 ? -16.820 7.419 1.828 1.00 84.62 823 ASN A C 1
ATOM 6537 O O . ASN A 1 823 ? -15.681 6.970 1.947 1.00 84.62 823 ASN A O 1
ATOM 6541 N N . ASN A 1 824 ? -17.329 8.265 2.733 1.00 86.94 824 ASN A N 1
ATOM 6542 C CA . ASN A 1 824 ? -16.594 8.820 3.881 1.00 86.94 824 ASN A CA 1
ATOM 6543 C C . ASN A 1 824 ? -15.357 9.656 3.491 1.00 86.94 824 ASN A C 1
ATOM 6545 O O . ASN A 1 824 ? -14.325 9.604 4.160 1.00 86.94 824 ASN A O 1
ATOM 6549 N N . LEU A 1 825 ? -15.460 10.436 2.414 1.00 91.06 825 LEU A N 1
ATOM 6550 C CA . LEU A 1 825 ? -14.385 11.270 1.861 1.00 91.06 825 LEU A CA 1
ATOM 6551 C C . LEU A 1 825 ? -14.648 12.779 2.033 1.00 91.06 825 LEU A C 1
ATOM 6553 O O . LEU A 1 825 ? -14.038 13.599 1.347 1.00 91.06 825 LEU A O 1
ATOM 6557 N N . LEU A 1 826 ? -15.538 13.157 2.959 1.00 86.38 826 LEU A N 1
ATOM 6558 C CA . LEU A 1 826 ? -15.920 14.550 3.248 1.00 86.38 826 LEU A CA 1
ATOM 6559 C C . LEU A 1 826 ? -14.725 15.444 3.628 1.00 86.38 826 LEU A C 1
ATOM 6561 O O . LEU A 1 826 ? -14.713 16.633 3.315 1.00 86.38 826 LEU A O 1
ATOM 6565 N N . ASP A 1 827 ? -13.682 14.877 4.237 1.00 90.50 827 ASP A N 1
ATOM 6566 C CA . ASP A 1 827 ? -12.464 15.616 4.589 1.00 90.50 827 ASP A CA 1
ATOM 6567 C C . ASP A 1 827 ? -11.670 16.088 3.364 1.00 90.50 827 ASP A C 1
ATOM 6569 O O . ASP A 1 827 ? -10.828 16.981 3.481 1.00 90.50 827 ASP A O 1
ATOM 6573 N N . TYR A 1 828 ? -11.954 15.548 2.180 1.00 94.81 828 TYR A N 1
ATOM 6574 C CA . TYR A 1 828 ? -11.254 15.861 0.936 1.00 94.81 828 TYR A CA 1
ATOM 6575 C C . TYR A 1 828 ? -12.058 16.755 -0.007 1.00 94.81 828 TYR A C 1
ATOM 6577 O O . TYR A 1 828 ? -11.697 16.883 -1.171 1.00 94.81 828 TYR A O 1
ATOM 6585 N N . MET A 1 829 ? -13.125 17.399 0.467 1.00 91.94 829 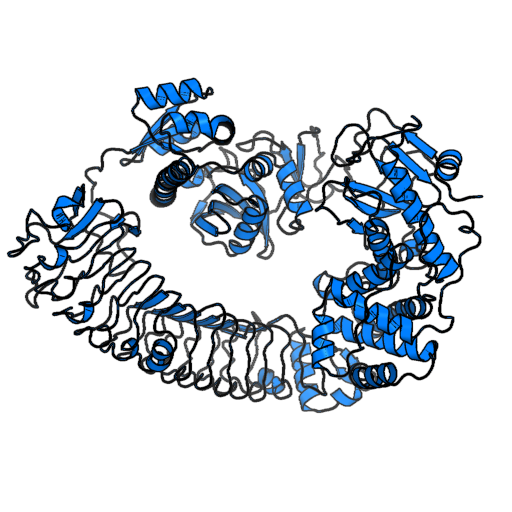MET A N 1
ATOM 6586 C CA . MET A 1 829 ? -13.897 18.389 -0.290 1.00 91.94 829 MET A CA 1
ATOM 6587 C C . MET A 1 829 ? -14.067 19.685 0.517 1.00 91.94 829 MET A C 1
ATOM 6589 O O . MET A 1 829 ? -13.945 19.663 1.748 1.00 91.94 829 MET A O 1
ATOM 6593 N N . PRO A 1 830 ? -14.337 20.828 -0.136 1.00 91.44 830 PRO A N 1
ATOM 6594 C CA . PRO A 1 830 ? -14.898 21.985 0.552 1.00 91.44 830 PRO A CA 1
ATOM 6595 C C . PRO A 1 830 ? -16.249 21.631 1.179 1.00 91.44 830 PRO A C 1
ATOM 6597 O O . PRO A 1 830 ? -17.021 20.875 0.594 1.00 91.44 830 PRO A O 1
ATOM 6600 N N . LYS A 1 831 ? -16.576 22.214 2.330 1.00 86.69 831 LYS A N 1
ATOM 6601 C CA . LYS A 1 831 ? -17.922 22.130 2.915 1.00 86.69 831 LYS A CA 1
ATOM 6602 C C . LYS A 1 831 ? -18.977 22.643 1.932 1.00 86.69 831 LYS A C 1
ATOM 6604 O O . LYS A 1 831 ? -18.749 23.656 1.273 1.00 86.69 831 LYS A O 1
ATOM 6609 N N . HIS A 1 832 ? -20.117 21.961 1.851 1.00 84.56 832 HIS A N 1
ATOM 6610 C CA . HIS A 1 832 ? -21.267 22.352 1.032 1.00 84.56 832 HIS A CA 1
ATOM 6611 C C . HIS A 1 832 ? -22.502 22.604 1.903 1.00 84.56 832 HIS A C 1
ATOM 6613 O O . HIS A 1 832 ? -22.581 22.085 3.015 1.00 84.56 832 HIS A O 1
ATOM 6619 N N . PHE A 1 833 ? -23.445 23.399 1.394 1.00 77.25 833 PHE A N 1
ATOM 6620 C CA . PHE A 1 833 ? -24.605 23.902 2.138 1.00 77.25 833 PHE A CA 1
ATOM 6621 C C . PHE A 1 833 ? -25.898 23.721 1.330 1.00 77.25 833 PHE A C 1
ATOM 6623 O O . PHE A 1 833 ? -25.880 23.855 0.104 1.00 77.25 833 PHE A O 1
ATOM 6630 N N . SER A 1 834 ? -27.012 23.414 2.007 1.00 58.69 834 SER A N 1
ATOM 6631 C CA . SER A 1 834 ? -28.264 22.975 1.371 1.00 58.69 834 SER A CA 1
ATOM 6632 C C . SER A 1 834 ? -29.239 24.097 0.979 1.00 58.69 834 SER A C 1
ATOM 6634 O O . SER A 1 834 ? -29.894 23.937 -0.044 1.00 58.69 834 SER A O 1
ATOM 6636 N N . SER A 1 835 ? -29.323 25.233 1.693 1.00 56.97 835 SER A N 1
ATOM 6637 C CA . SER A 1 835 ? -30.103 26.419 1.257 1.00 56.97 835 SER A CA 1
ATOM 6638 C C . SER A 1 835 ? -29.997 27.619 2.217 1.00 56.97 835 SER A C 1
ATOM 6640 O O . SER A 1 835 ? -30.167 27.449 3.415 1.00 56.97 835 SER A O 1
ATOM 6642 N N . THR A 1 836 ? -29.755 28.813 1.657 1.00 52.84 836 THR A N 1
ATOM 6643 C CA . THR A 1 836 ? -30.086 30.210 2.067 1.00 52.84 836 THR A CA 1
ATOM 6644 C C . THR A 1 836 ? -30.263 30.667 3.534 1.00 52.84 836 THR A C 1
ATOM 6646 O O . THR A 1 836 ? -30.729 31.793 3.717 1.00 52.84 836 THR A O 1
ATOM 6649 N N . ASP A 1 837 ? -29.873 29.932 4.575 1.00 49.84 837 ASP A N 1
ATOM 6650 C CA . ASP A 1 837 ? -29.871 30.492 5.936 1.00 49.84 837 ASP A CA 1
ATOM 6651 C C . ASP A 1 837 ? -28.782 31.567 6.066 1.00 49.84 837 ASP A C 1
ATOM 6653 O O . ASP A 1 837 ? -27.582 31.304 6.163 1.00 49.84 837 ASP A O 1
ATOM 6657 N N . ALA A 1 838 ? -29.224 32.826 6.024 1.00 47.91 838 ALA A N 1
ATOM 6658 C CA . ALA A 1 838 ? -28.373 34.011 6.016 1.00 47.91 838 ALA A CA 1
ATOM 6659 C C . ALA A 1 838 ? -27.516 34.162 7.289 1.00 47.91 838 ALA A C 1
ATOM 6661 O O . ALA A 1 838 ? -26.561 34.935 7.269 1.00 47.91 838 ALA A O 1
ATOM 6662 N N . GLU A 1 839 ? -27.823 33.429 8.367 1.00 50.91 839 GLU A N 1
ATOM 6663 C CA . GLU A 1 839 ? -27.061 33.449 9.623 1.00 50.91 839 GLU A CA 1
ATOM 6664 C C . GLU A 1 839 ? -25.786 32.579 9.569 1.00 50.91 839 GLU A C 1
ATOM 6666 O O . GLU A 1 839 ? -24.742 33.027 10.049 1.00 50.91 839 GLU A O 1
ATOM 6671 N N . GLU A 1 840 ? -25.800 31.407 8.910 1.00 51.81 840 GLU A N 1
ATOM 6672 C CA . GLU A 1 840 ? -24.609 30.536 8.761 1.00 51.81 840 GLU A CA 1
ATOM 6673 C C . GLU A 1 840 ? -23.563 31.109 7.789 1.00 51.81 840 GLU A C 1
ATOM 6675 O O . GLU A 1 840 ? -22.373 30.790 7.853 1.00 51.81 840 GLU A O 1
ATOM 6680 N N . LEU A 1 841 ? -23.995 32.001 6.897 1.00 56.78 841 LEU A N 1
ATOM 6681 C CA . LEU A 1 841 ? -23.167 32.609 5.855 1.00 56.78 841 LEU A CA 1
ATOM 6682 C C . LEU A 1 841 ? -22.478 33.910 6.314 1.00 56.78 841 LEU A C 1
ATOM 6684 O O . LEU A 1 841 ? -21.885 34.626 5.505 1.00 56.78 841 LEU A O 1
ATOM 6688 N N . THR A 1 842 ? -22.510 34.230 7.610 1.00 54.91 842 THR A N 1
ATOM 6689 C CA . THR A 1 842 ? -21.884 35.445 8.149 1.00 54.91 842 THR A CA 1
ATOM 6690 C C . THR A 1 842 ? -20.377 35.254 8.392 1.00 54.91 842 THR A C 1
ATOM 6692 O O . THR A 1 842 ? -19.936 34.360 9.107 1.00 54.91 842 THR A O 1
ATOM 6695 N N . GLY A 1 843 ? -19.549 36.107 7.774 1.00 65.38 843 GLY A N 1
ATOM 6696 C CA . GLY A 1 843 ? -18.117 36.234 8.094 1.00 65.38 843 GLY A CA 1
ATOM 6697 C C . GLY A 1 843 ? -17.117 35.397 7.279 1.00 65.38 843 GLY A C 1
ATOM 6698 O O . GLY A 1 843 ? -15.930 35.448 7.593 1.00 65.38 843 GLY A O 1
ATOM 6699 N N . LYS A 1 844 ? -17.536 34.654 6.242 1.00 71.62 844 LYS A N 1
ATOM 6700 C CA . LYS A 1 844 ? -16.635 33.867 5.368 1.00 71.62 844 LYS A CA 1
ATOM 6701 C C . LYS A 1 844 ? -16.971 34.014 3.883 1.00 71.62 844 LYS A C 1
ATOM 6703 O O . LYS A 1 844 ? -18.066 34.443 3.535 1.00 71.62 844 LYS A O 1
ATOM 6708 N N . THR A 1 845 ? -16.011 33.666 3.026 1.00 83.88 845 THR A N 1
ATOM 6709 C CA . THR A 1 845 ? -16.149 33.679 1.564 1.00 83.88 845 THR A CA 1
ATOM 6710 C C . THR A 1 845 ? -16.755 32.360 1.070 1.00 83.88 845 THR A C 1
ATOM 6712 O O . THR A 1 845 ? -16.277 31.278 1.420 1.00 83.88 845 THR A O 1
ATOM 6715 N N . TYR A 1 846 ? -17.774 32.434 0.214 1.00 86.44 846 TYR A N 1
ATOM 6716 C CA . TYR A 1 846 ? -18.454 31.268 -0.363 1.00 86.44 846 TYR A CA 1
ATOM 6717 C C . TYR A 1 846 ? -18.425 31.304 -1.887 1.00 86.44 846 TYR A C 1
ATOM 6719 O O . TYR A 1 846 ? -18.189 32.346 -2.496 1.00 86.44 846 TYR A O 1
ATOM 6727 N N . ILE A 1 847 ? -18.682 30.160 -2.515 1.00 88.25 847 ILE A N 1
ATOM 6728 C CA . ILE A 1 847 ? -18.827 30.050 -3.963 1.00 88.25 847 ILE A CA 1
ATOM 6729 C C . ILE A 1 847 ? -20.116 29.308 -4.305 1.00 88.25 847 ILE A C 1
ATOM 6731 O O . ILE A 1 847 ? -20.392 28.225 -3.793 1.00 88.25 847 ILE A O 1
ATOM 6735 N N . ILE A 1 848 ? -20.913 29.919 -5.173 1.00 86.50 848 ILE A N 1
ATOM 6736 C CA . ILE A 1 848 ? -22.132 29.348 -5.738 1.00 86.50 848 ILE A CA 1
ATOM 6737 C C . ILE A 1 848 ? -21.786 28.872 -7.140 1.00 86.50 848 ILE A C 1
ATOM 6739 O O . ILE A 1 848 ? -21.183 29.618 -7.911 1.00 86.50 848 ILE A O 1
ATOM 6743 N N . LYS A 1 849 ? -22.146 27.634 -7.463 1.00 86.56 849 LYS A N 1
ATOM 6744 C CA . LYS A 1 849 ? -21.936 27.007 -8.773 1.00 86.56 849 LYS A CA 1
ATOM 6745 C C . LYS A 1 849 ? -23.220 26.305 -9.192 1.00 86.56 849 LYS A C 1
ATOM 6747 O O . LYS A 1 849 ? -23.987 25.891 -8.335 1.00 86.56 849 LYS A O 1
ATOM 6752 N N . GLU A 1 850 ? -23.448 26.110 -10.480 1.00 86.00 850 GLU A N 1
ATOM 6753 C CA . GLU A 1 850 ? -24.485 25.171 -10.921 1.00 86.00 850 GLU A CA 1
ATOM 6754 C C . GLU A 1 850 ? -23.968 23.726 -10.818 1.00 86.00 850 GLU A C 1
ATOM 6756 O O . GLU A 1 850 ? -22.778 23.473 -11.028 1.00 86.00 850 GLU A O 1
ATOM 6761 N N . LYS A 1 851 ? -24.850 22.772 -10.490 1.00 84.56 851 LYS A N 1
ATOM 6762 C CA . LYS A 1 851 ? -24.508 21.345 -10.352 1.00 84.56 851 LYS A CA 1
ATOM 6763 C C . LYS A 1 851 ? -23.954 20.775 -11.658 1.00 84.56 851 LYS A C 1
ATOM 6765 O O . LYS A 1 851 ? -22.964 20.046 -11.637 1.00 84.56 851 LYS A O 1
ATOM 6770 N N . ILE A 1 852 ? -24.520 21.185 -12.794 1.00 81.56 852 ILE A N 1
ATOM 6771 C CA . ILE A 1 852 ? -24.050 20.826 -14.135 1.00 81.56 852 ILE A CA 1
ATOM 6772 C C . ILE A 1 852 ? -23.720 22.107 -14.903 1.00 81.56 852 ILE A C 1
ATOM 6774 O O . ILE A 1 852 ? -24.590 22.723 -15.508 1.00 81.56 852 ILE A O 1
ATOM 6778 N N . SER A 1 853 ? -22.448 22.501 -14.909 1.00 74.31 853 SER A N 1
ATOM 6779 C CA . SER A 1 853 ? -21.954 23.606 -15.740 1.00 74.31 853 SER A CA 1
ATOM 6780 C C . SER A 1 853 ? -20.476 23.445 -16.091 1.00 74.31 853 SER A C 1
ATOM 6782 O O . SER A 1 853 ? -19.764 22.618 -15.512 1.00 74.31 853 SER A O 1
ATOM 6784 N N . ALA A 1 854 ? -20.008 24.235 -17.061 1.00 65.38 854 ALA A N 1
ATOM 6785 C CA . ALA A 1 854 ? -18.621 24.259 -17.516 1.00 65.38 854 ALA A CA 1
ATOM 6786 C C . ALA A 1 854 ? -18.097 25.702 -17.626 1.00 65.38 854 ALA A C 1
ATOM 6788 O O . ALA A 1 854 ? -18.869 26.647 -17.718 1.00 65.38 854 ALA A O 1
ATOM 6789 N N . ASN A 1 855 ? -16.769 25.869 -17.677 1.00 63.16 855 ASN A N 1
ATOM 6790 C CA . ASN A 1 855 ? -16.094 27.158 -17.918 1.00 63.16 855 ASN A CA 1
ATOM 6791 C C . ASN A 1 855 ? -16.458 28.286 -16.935 1.00 63.16 855 ASN A C 1
ATOM 6793 O O . ASN A 1 855 ? -16.394 29.457 -17.301 1.00 63.16 855 ASN A O 1
ATOM 6797 N N . SER A 1 856 ? -16.818 27.937 -15.701 1.00 65.06 856 SER A N 1
ATOM 6798 C CA . SER A 1 856 ? -17.234 28.897 -14.675 1.00 65.06 856 SER A CA 1
ATOM 6799 C C . SER A 1 856 ? -18.507 29.688 -15.018 1.00 65.06 856 SER A C 1
ATOM 6801 O O . SER A 1 856 ? -18.808 30.681 -14.358 1.00 65.06 856 SER A O 1
ATOM 6803 N N . GLU A 1 857 ? -19.295 29.236 -16.002 1.00 68.31 857 GLU A N 1
ATOM 6804 C CA . GLU A 1 857 ? -20.643 29.761 -16.235 1.00 68.31 857 GLU A CA 1
ATOM 6805 C C . GLU A 1 857 ? -21.519 29.492 -15.003 1.00 68.31 857 GLU A C 1
ATOM 6807 O O . GLU A 1 857 ? -21.515 28.393 -14.438 1.00 68.31 857 GLU A O 1
ATOM 6812 N N . GLY A 1 858 ? -22.217 30.533 -14.546 1.00 73.12 858 GLY A N 1
ATOM 6813 C CA . GLY A 1 858 ? -23.046 30.481 -13.340 1.00 73.12 858 GLY A CA 1
ATOM 6814 C C . GLY A 1 858 ? -22.266 30.470 -12.018 1.00 73.12 858 GLY A C 1
ATOM 6815 O O . GLY A 1 858 ? -22.886 30.369 -10.960 1.00 73.12 858 GLY A O 1
ATOM 6816 N N . VAL A 1 859 ? -20.930 30.596 -12.041 1.00 82.12 859 VAL A N 1
ATOM 6817 C CA . VAL A 1 859 ? -20.105 30.612 -10.825 1.00 82.12 859 VAL A CA 1
ATOM 6818 C C . VAL A 1 859 ? -20.011 32.021 -10.247 1.00 82.12 859 VAL A C 1
ATOM 6820 O O . VAL A 1 859 ? -19.647 32.963 -10.947 1.00 82.12 859 VAL A O 1
ATOM 6823 N N . ARG A 1 860 ? -20.313 32.174 -8.955 1.00 85.31 860 ARG A N 1
ATOM 6824 C CA . ARG A 1 860 ? -20.248 33.458 -8.243 1.00 85.31 860 ARG A CA 1
ATOM 6825 C C . ARG A 1 860 ? -19.593 33.290 -6.881 1.00 85.31 860 ARG A C 1
ATOM 6827 O O . ARG A 1 860 ? -19.943 32.371 -6.146 1.00 85.31 860 ARG A O 1
ATOM 6834 N N . ILE A 1 861 ? -18.659 34.177 -6.552 1.00 85.94 861 ILE A N 1
ATOM 6835 C CA . ILE A 1 861 ? -18.102 34.290 -5.202 1.00 85.94 861 ILE A CA 1
ATOM 6836 C C . ILE A 1 861 ? -18.985 35.250 -4.413 1.00 85.94 861 ILE A C 1
ATOM 6838 O O . ILE A 1 861 ? -19.377 36.285 -4.943 1.00 85.94 861 ILE A O 1
ATOM 6842 N N . ILE A 1 862 ? -19.287 34.885 -3.174 1.00 84.25 862 ILE A N 1
ATOM 6843 C CA . ILE A 1 862 ? -20.002 35.719 -2.213 1.00 84.25 862 ILE A CA 1
ATOM 6844 C C . ILE A 1 862 ? -19.008 36.084 -1.119 1.00 84.25 862 ILE A C 1
ATOM 6846 O O . ILE A 1 862 ? -18.477 35.195 -0.444 1.00 84.25 862 ILE A O 1
ATOM 6850 N N . LEU A 1 863 ? -18.720 37.376 -0.981 1.00 83.38 863 LEU A N 1
ATOM 6851 C CA . LEU A 1 863 ? -17.801 37.882 0.035 1.00 83.38 863 LEU A CA 1
ATOM 6852 C C . LEU A 1 863 ? -18.495 38.006 1.404 1.00 83.38 863 LEU A C 1
ATOM 6854 O O . LEU A 1 863 ? -19.726 38.091 1.473 1.00 83.38 863 LEU A O 1
ATOM 6858 N N . PRO A 1 864 ? -17.728 38.054 2.512 1.00 79.94 864 PRO A N 1
ATOM 6859 C CA . PRO A 1 864 ? -18.293 38.264 3.841 1.00 79.94 864 PRO A CA 1
ATOM 6860 C C . PRO A 1 864 ? -19.200 39.507 3.897 1.00 79.94 864 PRO A C 1
ATOM 6862 O O . PRO A 1 864 ? -18.748 40.625 3.660 1.00 79.94 864 PRO A O 1
ATOM 6865 N N . GLY A 1 865 ? -20.478 39.312 4.239 1.00 71.12 865 GLY A N 1
ATOM 6866 C CA . GLY A 1 865 ? -21.471 40.388 4.374 1.00 71.12 865 GLY A CA 1
ATOM 6867 C C . GLY A 1 865 ? -22.324 40.661 3.127 1.00 71.12 865 GLY A C 1
ATOM 6868 O O . GLY A 1 865 ? -23.275 41.441 3.207 1.00 71.12 865 GLY A O 1
ATOM 6869 N N . GLU A 1 866 ? -22.047 40.011 1.995 1.00 75.81 866 GLU A N 1
ATOM 6870 C CA . GLU A 1 866 ? -22.900 40.087 0.805 1.00 75.81 866 GLU A CA 1
ATOM 6871 C C . GLU A 1 866 ? -24.130 39.173 0.931 1.00 75.81 866 GLU A C 1
ATOM 6873 O O . GLU A 1 866 ? -24.062 38.058 1.448 1.00 75.81 866 GLU A O 1
ATOM 6878 N N . LYS A 1 867 ? -25.288 39.630 0.433 1.00 71.88 867 LYS A N 1
ATOM 6879 C CA . LYS A 1 867 ? -26.508 38.811 0.420 1.00 71.88 867 LYS A CA 1
ATOM 6880 C C . LYS A 1 867 ? -26.411 37.720 -0.645 1.00 71.88 867 LYS A C 1
ATOM 6882 O O . LYS A 1 867 ? -26.265 38.013 -1.833 1.00 71.88 867 LYS A O 1
ATOM 6887 N N . VAL A 1 868 ? -26.615 36.470 -0.235 1.00 72.31 868 VAL A N 1
ATOM 6888 C CA . VAL A 1 868 ? -26.809 35.353 -1.166 1.00 72.31 868 VAL A CA 1
ATOM 6889 C C . VAL A 1 868 ? -28.122 35.550 -1.931 1.00 72.31 868 VAL A C 1
ATOM 6891 O O . VAL A 1 868 ? -29.190 35.661 -1.336 1.00 72.31 868 VAL A O 1
ATOM 6894 N N . SER A 1 869 ? -28.042 35.628 -3.261 1.00 69.38 869 SER A N 1
ATOM 6895 C CA . SER A 1 869 ? -29.187 35.859 -4.153 1.00 69.38 869 SER A CA 1
ATOM 6896 C C . SER A 1 869 ? -29.103 35.006 -5.425 1.00 69.38 869 SER A C 1
ATOM 6898 O O . SER A 1 869 ? -28.018 34.637 -5.885 1.00 69.38 869 SER A O 1
ATOM 6900 N N . ASN A 1 870 ? -30.260 34.708 -6.027 1.00 65.38 870 ASN A N 1
ATOM 6901 C CA . ASN A 1 870 ? -30.402 33.870 -7.228 1.00 65.38 870 ASN A CA 1
ATOM 6902 C C . ASN A 1 870 ? -29.821 32.448 -7.054 1.00 65.38 870 ASN A C 1
ATOM 6904 O O . ASN A 1 870 ? -29.061 31.986 -7.903 1.00 65.38 870 ASN A O 1
ATOM 6908 N N . VAL A 1 871 ? -30.139 31.785 -5.938 1.00 71.94 871 VAL A N 1
ATOM 6909 C CA . VAL A 1 871 ? -29.894 30.348 -5.712 1.00 71.94 871 VAL A CA 1
ATOM 6910 C C . VAL A 1 871 ? -31.162 29.590 -6.100 1.00 71.94 871 VAL A C 1
ATOM 6912 O O . VAL A 1 871 ? -32.259 30.005 -5.738 1.00 71.94 871 VAL A O 1
ATOM 6915 N N . ASN A 1 872 ? -31.019 28.502 -6.848 1.00 75.44 872 ASN A N 1
ATOM 6916 C CA . ASN A 1 872 ? -32.113 27.607 -7.235 1.00 75.44 872 ASN A CA 1
ATOM 6917 C C . ASN A 1 872 ? -31.747 26.146 -6.913 1.00 75.44 872 ASN A C 1
ATOM 6919 O O . ASN A 1 872 ? -30.621 25.864 -6.510 1.00 75.44 872 ASN A O 1
ATOM 6923 N N . ASN A 1 873 ? -32.656 25.198 -7.151 1.00 74.06 873 ASN A N 1
ATOM 6924 C CA . ASN A 1 873 ? -32.436 23.772 -6.842 1.00 74.06 873 ASN A CA 1
ATOM 6925 C C . ASN A 1 873 ? -31.280 23.126 -7.641 1.00 74.06 873 ASN A C 1
ATOM 6927 O O . ASN A 1 873 ? -30.789 22.050 -7.282 1.00 74.06 873 ASN A O 1
ATOM 6931 N N . ASN A 1 874 ? -30.820 23.789 -8.707 1.00 77.94 874 ASN A N 1
ATOM 6932 C CA . ASN A 1 874 ? -29.660 23.396 -9.506 1.00 77.94 874 ASN A CA 1
ATOM 6933 C C . ASN A 1 874 ? -28.349 24.051 -9.023 1.00 77.94 874 ASN A C 1
ATOM 6935 O O . ASN A 1 874 ? -27.296 23.840 -9.616 1.00 77.94 874 ASN A O 1
ATOM 6939 N N . SER A 1 875 ? -28.391 24.857 -7.963 1.00 82.75 875 SER A N 1
ATOM 6940 C CA . SER A 1 875 ? -27.222 25.515 -7.382 1.00 82.75 875 SER A CA 1
ATOM 6941 C C . SER A 1 875 ? -26.559 24.632 -6.319 1.00 82.75 875 SER A C 1
ATOM 6943 O O . SER A 1 875 ? -27.219 23.891 -5.595 1.00 82.75 875 SER A O 1
ATOM 6945 N N . LEU A 1 876 ? -25.240 24.736 -6.219 1.00 85.94 876 LEU A N 1
ATOM 6946 C CA . LEU A 1 876 ? -24.385 24.139 -5.206 1.00 85.94 876 LEU A CA 1
ATOM 6947 C C . LEU A 1 876 ? -23.617 25.275 -4.527 1.00 85.94 876 LEU A C 1
ATOM 6949 O O . LEU A 1 876 ? -22.881 26.012 -5.187 1.00 85.94 876 LEU A O 1
ATOM 6953 N N . ILE A 1 877 ? -23.806 25.423 -3.217 1.00 86.00 877 ILE A N 1
ATOM 6954 C CA . ILE A 1 877 ? -23.105 26.415 -2.400 1.00 86.00 877 ILE A CA 1
ATOM 6955 C C . ILE A 1 877 ? -22.004 25.690 -1.641 1.00 86.00 877 ILE A C 1
ATOM 6957 O O . ILE A 1 877 ? -22.285 24.735 -0.918 1.00 86.00 877 ILE A O 1
ATOM 6961 N N . THR A 1 878 ? -20.761 26.140 -1.783 1.00 88.38 878 THR A N 1
ATOM 6962 C CA . THR A 1 878 ? -19.626 25.583 -1.042 1.00 88.38 878 THR A CA 1
ATOM 6963 C C . THR A 1 878 ? -18.811 26.683 -0.388 1.00 88.38 878 THR A C 1
ATOM 6965 O O . THR A 1 878 ? -18.810 27.827 -0.847 1.00 88.38 878 THR A O 1
ATOM 6968 N N . GLU A 1 879 ? -18.072 26.350 0.668 1.00 87.56 879 GLU A N 1
ATOM 6969 C CA . GLU A 1 879 ? -17.039 27.254 1.168 1.00 87.56 879 GLU A CA 1
ATOM 6970 C C . GLU A 1 879 ? -16.030 27.529 0.044 1.00 87.56 879 GLU A C 1
ATOM 6972 O O . GLU A 1 879 ? -15.703 26.645 -0.761 1.00 87.56 879 GLU A O 1
ATOM 6977 N N . TYR A 1 880 ? -15.563 28.771 -0.048 1.00 88.38 880 TYR A N 1
ATOM 6978 C CA . TYR A 1 880 ? -14.459 29.093 -0.933 1.00 88.38 880 TYR A CA 1
ATOM 6979 C C . TYR A 1 880 ? -13.156 28.818 -0.184 1.00 88.38 880 TYR A C 1
ATOM 6981 O O . TYR A 1 880 ? -12.874 29.420 0.849 1.00 88.38 880 TYR A O 1
ATOM 6989 N N . ILE A 1 881 ? -12.344 27.903 -0.709 1.00 90.62 881 ILE A N 1
ATOM 6990 C CA . ILE A 1 881 ? -11.012 27.658 -0.161 1.00 90.62 881 ILE A CA 1
ATOM 6991 C C . ILE A 1 881 ? -10.104 28.810 -0.602 1.00 90.62 881 ILE A C 1
ATOM 6993 O O . ILE A 1 881 ? -9.731 28.908 -1.776 1.00 90.62 881 ILE A O 1
ATOM 6997 N N . GLU A 1 882 ? -9.779 29.705 0.327 1.00 84.44 882 GLU A N 1
ATOM 6998 C CA . GLU A 1 882 ? -8.908 30.850 0.065 1.00 84.44 882 GLU A CA 1
ATOM 6999 C C . GLU A 1 882 ? -7.480 30.414 -0.268 1.00 84.44 882 GLU A C 1
ATOM 7001 O O . GLU A 1 882 ? -6.965 29.425 0.252 1.00 84.44 882 GLU A O 1
ATOM 7006 N N . GLY A 1 883 ? -6.844 31.146 -1.181 1.00 85.19 883 GLY A N 1
ATOM 7007 C CA . GLY A 1 883 ? -5.473 30.888 -1.601 1.00 85.19 883 GLY A CA 1
ATOM 7008 C C . GLY A 1 883 ? -5.295 31.043 -3.104 1.00 85.19 883 GLY A C 1
ATOM 7009 O O . GLY A 1 883 ? -6.150 30.639 -3.897 1.00 85.19 883 GLY A O 1
ATOM 7010 N N . GLY A 1 884 ? -4.158 31.623 -3.486 1.00 85.88 884 GLY A N 1
ATOM 7011 C CA . GLY A 1 884 ? -3.778 31.838 -4.883 1.00 85.88 884 GLY A CA 1
ATOM 7012 C C . GLY A 1 884 ? -3.396 30.553 -5.621 1.00 85.88 884 GLY A C 1
ATOM 7013 O O . GLY A 1 884 ? -3.252 30.577 -6.837 1.00 85.88 884 GLY A O 1
ATOM 7014 N N . GLU A 1 885 ? -3.240 29.431 -4.916 1.00 91.06 885 GLU A N 1
ATOM 7015 C CA . GLU A 1 885 ? -2.781 28.163 -5.483 1.00 91.06 885 GLU A CA 1
ATOM 7016 C C . GLU A 1 885 ? -3.934 27.172 -5.688 1.00 91.06 885 GLU A C 1
ATOM 7018 O O . GLU A 1 885 ? -4.698 26.880 -4.769 1.00 91.06 885 GLU A O 1
ATOM 7023 N N . GLU A 1 886 ? -4.027 26.618 -6.891 1.00 92.12 886 GLU A N 1
ATOM 7024 C CA . GLU A 1 886 ? -4.959 25.558 -7.276 1.00 92.12 886 GLU A CA 1
ATOM 7025 C C . GLU A 1 886 ? -4.197 24.470 -8.035 1.00 92.12 886 GLU A C 1
ATOM 7027 O O . GLU A 1 886 ? -3.205 24.749 -8.695 1.00 92.12 886 GLU A O 1
ATOM 7032 N N . TYR A 1 887 ? -4.640 23.223 -7.970 1.00 94.31 887 TYR A N 1
ATOM 7033 C CA . TYR A 1 887 ? -4.007 22.101 -8.645 1.00 94.31 887 TYR A CA 1
ATOM 7034 C C . TYR A 1 887 ? -5.002 21.417 -9.579 1.00 94.31 887 TYR A C 1
ATOM 7036 O O . TYR A 1 887 ? -6.166 21.246 -9.231 1.00 94.31 887 TYR A O 1
ATOM 7044 N N . ALA A 1 888 ? -4.527 20.996 -10.751 1.00 94.75 888 ALA A N 1
ATOM 7045 C CA . ALA A 1 888 ? -5.284 20.197 -11.711 1.00 94.75 888 ALA A CA 1
ATOM 7046 C C . ALA A 1 888 ? -4.501 18.941 -12.081 1.00 94.75 888 ALA A C 1
ATOM 7048 O O . ALA A 1 888 ? -3.436 19.038 -12.693 1.00 94.75 888 ALA A O 1
ATOM 7049 N N . SER A 1 889 ? -5.027 17.768 -11.737 1.00 97.31 889 SER A N 1
ATOM 7050 C CA . SER A 1 889 ? -4.414 16.472 -12.050 1.00 97.31 889 SER A CA 1
ATOM 7051 C C . SER A 1 889 ? -5.174 15.764 -13.165 1.00 97.31 889 SER A C 1
ATOM 7053 O O . SER A 1 889 ? -6.285 15.287 -12.951 1.00 97.31 889 SER A O 1
ATOM 7055 N N . ASN A 1 890 ? -4.570 15.678 -14.352 1.00 97.31 890 ASN A N 1
ATOM 7056 C CA . ASN A 1 890 ? -5.098 14.925 -15.492 1.00 97.31 890 ASN A CA 1
ATOM 7057 C C . ASN A 1 890 ? -4.716 13.458 -15.322 1.00 97.31 890 ASN A C 1
ATOM 7059 O O . ASN A 1 890 ? -3.525 13.166 -15.267 1.00 97.31 890 ASN A O 1
ATOM 7063 N N . ILE A 1 891 ? -5.689 12.553 -15.243 1.00 97.38 891 ILE A N 1
ATOM 7064 C CA . ILE A 1 891 ? -5.468 11.150 -14.887 1.00 97.38 891 ILE A CA 1
ATOM 7065 C C . ILE A 1 891 ? -6.111 10.229 -15.924 1.00 97.38 891 ILE A C 1
ATOM 7067 O O . ILE A 1 891 ? -7.284 10.373 -16.271 1.00 97.38 891 ILE A O 1
ATOM 7071 N N . LEU A 1 892 ? -5.324 9.259 -16.386 1.00 96.06 892 LEU A N 1
ATOM 7072 C CA . LEU A 1 892 ? -5.775 8.040 -17.041 1.00 96.06 892 LEU A CA 1
ATOM 7073 C C . LEU A 1 892 ? -5.625 6.888 -16.043 1.00 96.06 892 LEU A C 1
ATOM 7075 O O . LEU A 1 892 ? -4.513 6.520 -15.661 1.00 96.06 892 LEU A O 1
ATOM 7079 N N . PHE A 1 893 ? -6.750 6.325 -15.633 1.00 95.38 893 PHE A N 1
ATOM 7080 C CA . PHE A 1 893 ? -6.862 5.241 -14.666 1.00 95.38 893 PHE A CA 1
ATOM 7081 C C . PHE A 1 893 ? -7.420 3.986 -15.342 1.00 95.38 893 PHE A C 1
ATOM 7083 O O . PHE A 1 893 ? -8.259 4.086 -16.242 1.00 95.38 893 PHE A O 1
ATOM 7090 N N . LYS A 1 894 ? -6.954 2.811 -14.916 1.00 92.75 894 LYS A N 1
ATOM 7091 C CA . LYS A 1 894 ? -7.431 1.510 -15.387 1.00 92.75 894 LYS A CA 1
ATOM 7092 C C . LYS A 1 894 ? -7.323 0.477 -14.269 1.00 92.75 894 LYS A C 1
ATOM 7094 O O . LYS A 1 894 ? -6.249 0.317 -13.702 1.00 92.75 894 LYS A O 1
ATOM 7099 N N . ASP A 1 895 ? -8.409 -0.250 -14.015 1.00 86.81 895 ASP A N 1
ATOM 7100 C CA . ASP A 1 895 ? -8.421 -1.472 -13.188 1.00 86.81 895 ASP A CA 1
ATOM 7101 C C . ASP A 1 895 ? -7.711 -1.332 -11.825 1.00 86.81 895 ASP A C 1
ATOM 7103 O O . ASP A 1 895 ? -6.894 -2.168 -11.448 1.00 86.81 895 ASP A O 1
ATOM 7107 N N . GLY A 1 896 ? -8.001 -0.260 -11.081 1.00 81.88 896 GLY A N 1
ATOM 7108 C CA . GLY A 1 896 ? -7.408 -0.027 -9.755 1.00 81.88 896 GLY A CA 1
ATOM 7109 C C . GLY A 1 896 ? -6.114 0.790 -9.767 1.00 81.88 896 GLY A C 1
ATOM 7110 O O . GLY A 1 896 ? -5.679 1.240 -8.711 1.00 81.88 896 GLY A O 1
ATOM 7111 N N . GLU A 1 897 ? -5.522 1.044 -10.937 1.00 88.44 897 GLU A N 1
ATOM 7112 C CA . GLU A 1 897 ? -4.223 1.704 -11.062 1.00 88.44 897 GLU A CA 1
ATOM 7113 C C . GLU A 1 897 ? -4.275 3.003 -11.874 1.00 88.44 897 GLU A C 1
ATOM 7115 O O . GLU A 1 897 ? -4.980 3.135 -12.878 1.00 88.44 897 GLU A O 1
ATOM 7120 N N . ILE A 1 898 ? -3.460 3.977 -11.462 1.00 94.00 898 ILE A N 1
ATOM 7121 C CA . ILE A 1 898 ? -3.198 5.182 -12.255 1.00 94.00 898 ILE A CA 1
ATOM 7122 C C . ILE A 1 898 ? -2.168 4.811 -13.325 1.00 94.00 898 ILE A C 1
ATOM 7124 O O . ILE A 1 898 ? -0.983 4.667 -13.040 1.00 94.00 898 ILE A O 1
ATOM 7128 N N . VAL A 1 899 ? -2.626 4.667 -14.568 1.00 90.06 899 VAL A N 1
ATOM 7129 C CA . VAL A 1 899 ? -1.783 4.337 -15.728 1.00 90.06 899 VAL A CA 1
ATOM 7130 C C . VAL A 1 899 ? -0.889 5.518 -16.091 1.00 90.06 899 VAL A C 1
ATOM 7132 O O . VAL A 1 899 ? 0.294 5.355 -16.387 1.00 90.06 899 VAL A O 1
ATOM 7135 N N . LYS A 1 900 ? -1.461 6.726 -16.083 1.00 94.31 900 LYS A N 1
ATOM 7136 C CA . LYS A 1 900 ? -0.726 7.963 -16.329 1.00 94.31 900 LYS A CA 1
ATOM 7137 C C . LYS A 1 900 ? -1.393 9.124 -15.619 1.00 94.31 900 LYS A C 1
ATOM 7139 O O . LYS A 1 900 ? -2.613 9.251 -15.669 1.00 94.31 900 LYS A O 1
ATOM 7144 N N . HIS A 1 901 ? -0.597 10.013 -15.039 1.00 96.69 901 HIS A N 1
ATOM 7145 C CA . HIS A 1 901 ? -1.078 11.327 -14.643 1.00 96.69 901 HIS A CA 1
ATOM 7146 C C . HIS A 1 901 ? -0.119 12.431 -15.081 1.00 96.69 901 HIS A C 1
ATOM 7148 O O . HIS A 1 901 ? 1.071 12.189 -15.287 1.00 96.69 901 HIS A O 1
ATOM 7154 N N . ILE A 1 902 ? -0.675 13.627 -15.266 1.00 95.81 902 ILE A N 1
ATOM 7155 C CA . ILE A 1 902 ? 0.061 14.874 -15.471 1.00 95.81 902 ILE A CA 1
ATOM 7156 C C . ILE A 1 902 ? -0.662 15.970 -14.697 1.00 95.81 902 ILE A C 1
ATOM 7158 O O . ILE A 1 902 ? -1.821 16.295 -14.988 1.00 95.81 902 ILE A O 1
ATOM 7162 N N . SER A 1 903 ? 0.036 16.542 -13.722 1.00 96.31 903 SER A N 1
ATOM 7163 C CA . SER A 1 903 ? -0.537 17.494 -12.780 1.00 96.31 903 SER A CA 1
ATOM 7164 C C . SER A 1 903 ? 0.110 18.868 -12.904 1.00 96.31 903 SER A C 1
ATOM 7166 O O . SER A 1 903 ? 1.314 18.990 -13.139 1.00 96.31 903 SER A O 1
ATOM 7168 N N . TYR A 1 904 ? -0.703 19.907 -12.738 1.00 95.12 904 TYR A N 1
ATOM 7169 C CA . TYR A 1 904 ? -0.266 21.297 -12.770 1.00 95.12 904 TYR A CA 1
ATOM 7170 C C . TYR A 1 904 ? -0.683 22.015 -11.497 1.00 95.12 904 TYR A C 1
ATOM 7172 O O . TYR A 1 904 ? -1.854 21.968 -11.122 1.00 95.12 904 TYR A O 1
ATOM 7180 N N . LYS A 1 905 ? 0.259 22.736 -10.895 1.00 94.00 905 LYS A N 1
ATOM 7181 C CA . LYS A 1 905 ? 0.011 23.796 -9.926 1.00 94.00 905 LYS A CA 1
ATOM 7182 C C . LYS A 1 905 ? -0.261 25.090 -10.693 1.00 94.00 905 LYS A C 1
ATOM 7184 O O . LYS A 1 905 ? 0.538 25.501 -11.529 1.00 94.00 905 LYS A O 1
ATOM 7189 N N . LYS A 1 906 ? -1.393 25.722 -10.424 1.00 91.12 906 LYS A N 1
ATOM 7190 C CA . LYS A 1 906 ? -1.839 26.994 -10.987 1.00 91.12 906 LYS A CA 1
ATOM 7191 C C . LYS A 1 906 ? -1.738 28.057 -9.897 1.00 91.12 906 LYS A C 1
ATOM 7193 O O . LYS A 1 906 ? -2.304 27.884 -8.820 1.00 91.12 906 LYS A O 1
ATOM 7198 N N . VAL A 1 907 ? -1.005 29.134 -10.157 1.00 89.19 907 VAL A N 1
ATOM 7199 C CA . VAL A 1 907 ? -0.774 30.219 -9.195 1.00 89.19 907 VAL A CA 1
ATOM 7200 C C . VAL A 1 907 ? -1.364 31.517 -9.729 1.00 89.19 907 VAL A C 1
ATOM 7202 O O . VAL A 1 907 ? -1.011 31.967 -10.823 1.00 89.19 907 VAL A O 1
ATOM 7205 N N . HIS A 1 908 ? -2.236 32.123 -8.931 1.00 85.44 908 HIS A N 1
ATOM 7206 C CA . HIS A 1 908 ? -2.882 33.405 -9.166 1.00 85.44 908 HIS A CA 1
ATOM 7207 C C . HIS A 1 908 ? -2.475 34.415 -8.078 1.00 85.44 908 HIS A C 1
ATOM 7209 O O . HIS A 1 908 ? -2.341 34.060 -6.908 1.00 85.44 908 HIS A O 1
ATOM 7215 N N . GLY A 1 909 ? -2.280 35.684 -8.455 1.00 79.94 909 GLY A N 1
ATOM 7216 C CA . GLY A 1 909 ? -1.814 36.733 -7.533 1.00 79.94 909 GLY A CA 1
ATOM 7217 C C . GLY A 1 909 ? -2.852 37.195 -6.502 1.00 79.94 909 GLY A C 1
ATOM 7218 O O . GLY A 1 909 ? -2.487 37.761 -5.478 1.00 79.94 909 GLY A O 1
ATOM 7219 N N . ASN A 1 910 ? -4.139 36.941 -6.755 1.00 80.06 910 ASN A N 1
ATOM 7220 C CA . ASN A 1 910 ? -5.230 37.206 -5.814 1.00 80.06 910 ASN A CA 1
ATOM 7221 C C . ASN A 1 910 ? -5.637 35.899 -5.101 1.00 80.06 910 ASN A C 1
ATOM 7223 O O . ASN A 1 910 ? -5.891 34.921 -5.810 1.00 80.06 910 ASN A O 1
ATOM 7227 N N . PRO A 1 911 ? -5.730 35.857 -3.755 1.00 78.62 911 PRO A N 1
ATOM 7228 C CA . PRO A 1 911 ? -6.187 34.679 -3.006 1.00 78.62 911 PRO A CA 1
ATOM 7229 C C . PRO A 1 911 ? -7.661 34.308 -3.245 1.00 78.62 911 PRO A C 1
ATOM 7231 O O . PRO A 1 911 ? -8.044 33.154 -3.022 1.00 78.62 911 PRO A O 1
ATOM 7234 N N . VAL A 1 912 ? -8.479 35.247 -3.729 1.00 83.94 912 VAL A N 1
ATOM 7235 C CA . VAL A 1 912 ? -9.897 35.047 -4.054 1.00 83.94 912 VAL A CA 1
ATOM 7236 C C . VAL A 1 912 ? -10.119 35.346 -5.535 1.00 83.94 912 VAL A C 1
ATOM 7238 O O . VAL A 1 912 ? -9.960 36.479 -5.983 1.00 83.94 912 VAL A O 1
ATOM 7241 N N . TYR A 1 913 ? -10.440 34.320 -6.323 1.00 84.31 913 TYR A N 1
ATOM 7242 C CA . TYR A 1 913 ? -10.635 34.436 -7.766 1.00 84.31 913 TYR A CA 1
ATOM 7243 C C . TYR A 1 913 ? -11.528 33.312 -8.297 1.00 84.31 913 TYR A C 1
ATOM 7245 O O . TYR A 1 913 ? -11.608 32.227 -7.725 1.00 84.31 913 TYR A O 1
ATOM 7253 N N . ILE A 1 914 ? -12.180 33.568 -9.429 1.00 82.00 914 ILE A N 1
ATOM 7254 C CA . ILE A 1 914 ? -12.839 32.540 -10.238 1.00 82.00 914 ILE A CA 1
ATOM 7255 C C . ILE A 1 914 ? -11.934 32.280 -11.427 1.00 82.00 914 ILE A C 1
ATOM 7257 O O . ILE A 1 914 ? -11.506 33.232 -12.075 1.00 82.00 914 ILE A O 1
ATOM 7261 N N . LEU A 1 915 ? -11.652 31.018 -11.740 1.00 73.81 915 LEU A N 1
ATOM 7262 C CA . LEU A 1 915 ? -10.921 30.668 -12.950 1.00 73.81 915 LEU A CA 1
ATOM 7263 C C . LEU A 1 915 ? -11.832 30.839 -14.181 1.00 73.81 915 LEU A C 1
ATOM 7265 O O . LEU A 1 915 ? -12.575 29.931 -14.547 1.00 73.81 915 LEU A O 1
ATOM 7269 N N . SER A 1 916 ? -11.791 32.014 -14.808 1.00 72.31 916 SER A N 1
ATOM 7270 C CA . SER A 1 916 ? -12.546 32.390 -16.009 1.00 72.31 916 SER A CA 1
ATOM 7271 C C . SER A 1 916 ? -11.587 32.610 -17.186 1.00 72.31 916 SER A C 1
ATOM 7273 O O . SER A 1 916 ? -10.369 32.678 -16.990 1.00 72.31 916 SER A O 1
ATOM 7275 N N . PRO A 1 917 ? -12.082 32.731 -18.431 1.00 67.94 917 PRO A N 1
ATOM 7276 C CA . PRO A 1 917 ? -11.252 33.173 -19.545 1.00 67.94 917 PRO A CA 1
ATOM 7277 C C . PRO A 1 917 ? -10.480 34.475 -19.266 1.00 67.94 917 PRO A C 1
ATOM 7279 O O . PRO A 1 917 ? -9.344 34.560 -19.720 1.00 67.94 917 PRO A O 1
ATOM 7282 N N . GLU A 1 918 ? -11.036 35.425 -18.496 1.00 70.00 918 GLU A N 1
ATOM 7283 C CA . GLU A 1 918 ? -10.365 36.697 -18.173 1.00 70.00 918 GLU A CA 1
ATOM 7284 C C . GLU A 1 918 ? -9.261 36.549 -17.115 1.00 70.00 918 GLU A C 1
ATOM 7286 O O . GLU A 1 918 ? -8.195 37.145 -17.243 1.00 70.00 918 GLU A O 1
ATOM 7291 N N . THR A 1 919 ? -9.479 35.752 -16.064 1.00 73.12 919 THR A N 1
ATOM 7292 C CA . THR A 1 919 ? -8.492 35.592 -14.975 1.00 73.12 919 THR A CA 1
ATOM 7293 C C . THR A 1 919 ? -7.391 34.590 -15.316 1.00 73.12 919 THR A C 1
ATOM 7295 O O . THR A 1 919 ? -6.282 34.665 -14.783 1.00 73.12 919 THR A O 1
ATOM 7298 N N . ARG A 1 920 ? -7.663 33.660 -16.239 1.00 70.00 920 ARG A N 1
ATOM 7299 C CA . ARG A 1 920 ? -6.725 32.605 -16.642 1.00 70.00 920 ARG A CA 1
ATOM 7300 C C . ARG A 1 920 ? -5.441 33.151 -17.264 1.00 70.00 920 ARG A C 1
ATOM 7302 O O . ARG A 1 920 ? -4.404 32.506 -17.129 1.00 70.00 920 ARG A O 1
ATOM 7309 N N . ASP A 1 921 ? -5.488 34.299 -17.933 1.00 65.94 921 ASP A N 1
ATOM 7310 C CA . ASP A 1 921 ? -4.312 34.873 -18.599 1.00 65.94 921 ASP A CA 1
ATOM 7311 C C . ASP A 1 921 ? -3.295 35.459 -17.594 1.00 65.94 921 ASP A C 1
ATOM 7313 O O . ASP A 1 921 ? -2.122 35.614 -17.923 1.00 65.94 921 ASP A O 1
ATOM 7317 N N . ASN A 1 922 ? -3.709 35.653 -16.334 1.00 68.19 922 ASN A N 1
ATOM 7318 C CA . ASN A 1 922 ? -2.849 36.054 -15.216 1.00 68.19 922 ASN A CA 1
ATOM 7319 C C . ASN A 1 922 ? -2.364 34.871 -14.352 1.00 68.19 922 ASN A C 1
ATOM 7321 O O . ASN A 1 922 ? -1.697 35.088 -13.338 1.00 68.19 922 ASN A O 1
ATOM 7325 N N . MET A 1 923 ? -2.684 33.621 -14.720 1.00 78.06 923 MET A N 1
ATOM 7326 C CA . MET A 1 923 ? -2.232 32.437 -13.982 1.00 78.06 923 MET A CA 1
ATOM 7327 C C . MET A 1 923 ? -0.935 31.844 -14.526 1.00 78.06 923 MET A C 1
ATOM 7329 O O . MET A 1 923 ? -0.799 31.561 -15.718 1.00 78.06 923 MET A O 1
ATOM 7333 N N . LYS A 1 924 ? -0.018 31.532 -13.608 1.00 84.69 924 LYS A N 1
ATOM 7334 C CA . LYS A 1 924 ? 1.176 30.730 -13.896 1.00 84.69 924 LYS A CA 1
ATOM 7335 C C . LYS A 1 924 ? 0.862 29.254 -13.677 1.00 84.69 924 LYS A C 1
ATOM 7337 O O . LYS A 1 924 ? 0.368 28.894 -12.615 1.00 84.69 924 LYS A O 1
ATOM 7342 N N . ASN A 1 925 ? 1.145 28.412 -14.671 1.00 87.94 925 ASN A N 1
ATOM 7343 C CA . ASN A 1 925 ? 0.991 26.959 -14.565 1.00 87.94 925 ASN A CA 1
ATOM 7344 C C . ASN A 1 925 ? 2.372 26.306 -14.473 1.00 87.94 925 ASN A C 1
ATOM 7346 O O . ASN A 1 925 ? 3.209 26.511 -15.352 1.00 87.94 925 ASN A O 1
ATOM 7350 N N . GLU A 1 926 ? 2.583 25.492 -13.449 1.00 90.31 926 GLU A N 1
ATOM 7351 C CA . GLU A 1 926 ? 3.821 24.762 -13.190 1.00 90.31 926 GLU A CA 1
ATOM 7352 C C . GLU A 1 926 ? 3.515 23.266 -13.099 1.00 90.31 926 GLU A C 1
ATOM 7354 O O . GLU A 1 926 ? 2.603 22.855 -12.384 1.00 90.31 926 GLU A O 1
ATOM 7359 N N . ARG A 1 927 ? 4.256 22.434 -13.840 1.00 90.69 927 ARG A N 1
ATOM 7360 C CA . ARG A 1 927 ? 4.133 20.970 -13.752 1.00 90.69 927 ARG A CA 1
ATOM 7361 C C . ARG A 1 927 ? 4.576 20.522 -12.358 1.00 90.69 927 ARG A C 1
ATOM 7363 O O . ARG A 1 927 ? 5.628 20.950 -11.891 1.00 90.69 927 ARG A O 1
ATOM 7370 N N . CYS A 1 928 ? 3.799 19.668 -11.701 1.00 88.50 928 CYS A N 1
ATOM 7371 C CA . CYS A 1 928 ? 4.076 19.221 -10.335 1.00 88.50 928 CYS A CA 1
ATOM 7372 C C . CYS A 1 928 ? 3.751 17.737 -10.133 1.00 88.50 928 CYS A C 1
ATOM 7374 O O . CYS A 1 928 ? 2.975 17.162 -10.890 1.00 88.50 928 CYS A O 1
ATOM 7376 N N . GLU A 1 929 ? 4.284 17.156 -9.057 1.00 87.81 929 GLU A N 1
ATOM 7377 C CA . GLU A 1 929 ? 3.994 15.792 -8.598 1.00 87.81 929 GLU A CA 1
ATOM 7378 C C . GLU A 1 929 ? 3.254 15.854 -7.250 1.00 87.81 929 GLU A C 1
ATOM 7380 O O . GLU A 1 929 ? 3.878 16.125 -6.221 1.00 87.81 929 GLU A O 1
ATOM 7385 N N . PRO A 1 930 ? 1.919 15.691 -7.221 1.00 81.69 930 PRO A N 1
ATOM 7386 C CA . PRO A 1 930 ? 1.155 15.848 -5.989 1.00 81.69 930 PRO A CA 1
ATOM 7387 C C . PRO A 1 930 ? 1.308 14.660 -5.036 1.00 81.69 930 PRO A C 1
ATOM 7389 O O . PRO A 1 930 ? 1.217 13.505 -5.444 1.00 81.69 930 PRO A O 1
ATOM 7392 N N . SER A 1 931 ? 1.408 14.936 -3.735 1.00 82.62 931 SER A N 1
ATOM 7393 C CA . SER A 1 931 ? 1.483 13.914 -2.677 1.00 82.62 931 SER A CA 1
ATOM 7394 C C . SER A 1 931 ? 0.196 13.093 -2.495 1.00 82.62 931 SER A C 1
ATOM 7396 O O . SER A 1 931 ? 0.202 12.082 -1.800 1.00 82.62 931 SER A O 1
ATOM 7398 N N . CYS A 1 932 ? -0.915 13.504 -3.111 1.00 88.50 932 CYS A N 1
ATOM 7399 C CA . CYS A 1 932 ? -2.245 12.918 -2.937 1.00 88.50 932 CYS A CA 1
ATOM 7400 C C . CYS A 1 932 ? -2.642 11.873 -3.997 1.00 88.50 932 CYS A C 1
ATOM 7402 O O . CYS A 1 932 ? -3.810 11.487 -4.062 1.00 88.50 932 CYS A O 1
ATOM 7404 N N . MET A 1 933 ? -1.705 11.382 -4.817 1.00 90.88 933 MET A N 1
ATOM 7405 C CA . MET A 1 933 ? -2.022 10.394 -5.863 1.00 90.88 933 MET A CA 1
ATOM 7406 C C . MET A 1 933 ? -2.622 9.093 -5.313 1.00 90.88 933 MET A C 1
ATOM 7408 O O . MET A 1 9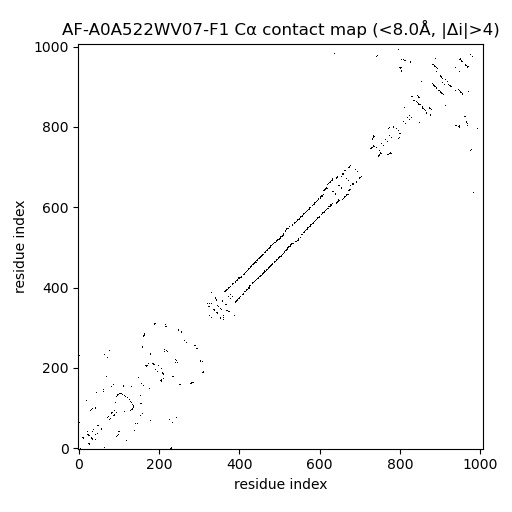33 ? -3.473 8.496 -5.972 1.00 90.88 933 MET A O 1
ATOM 7412 N N . ASP A 1 934 ? -2.251 8.676 -4.098 1.00 90.12 934 ASP A N 1
ATOM 7413 C CA . ASP A 1 934 ? -2.832 7.484 -3.470 1.00 90.12 934 ASP A CA 1
ATOM 7414 C C . ASP A 1 934 ? -4.315 7.651 -3.137 1.00 90.12 934 ASP A C 1
ATOM 7416 O O . ASP A 1 934 ? -5.118 6.747 -3.381 1.00 90.12 934 ASP A O 1
ATOM 7420 N N . LEU A 1 935 ? -4.689 8.837 -2.653 1.00 93.81 935 LEU A N 1
ATOM 7421 C CA . LEU A 1 935 ? -6.082 9.198 -2.433 1.00 93.81 935 LEU A CA 1
ATOM 7422 C C . LEU A 1 935 ? -6.846 9.209 -3.759 1.00 93.81 935 LEU A C 1
ATOM 7424 O O . LEU A 1 935 ? -7.931 8.645 -3.839 1.00 93.81 935 LEU A O 1
ATOM 7428 N N . PHE A 1 936 ? -6.286 9.804 -4.815 1.00 96.81 936 PHE A N 1
ATOM 7429 C CA . PHE A 1 936 ? -6.953 9.826 -6.118 1.00 96.81 936 PHE A CA 1
ATOM 7430 C C . PHE A 1 936 ? -7.126 8.419 -6.688 1.00 96.81 936 PHE A C 1
ATOM 7432 O O . PHE A 1 936 ? -8.201 8.104 -7.187 1.00 96.81 936 PHE A O 1
ATOM 7439 N N . ARG A 1 937 ? -6.136 7.530 -6.537 1.00 95.81 937 ARG A N 1
ATOM 7440 C CA . ARG A 1 937 ? -6.282 6.115 -6.907 1.00 95.81 937 ARG A CA 1
ATOM 7441 C C . ARG A 1 937 ? -7.428 5.456 -6.143 1.00 95.81 937 ARG A C 1
ATOM 7443 O O . ARG A 1 937 ? -8.220 4.738 -6.746 1.00 95.81 937 ARG A O 1
ATOM 7450 N N . HIS A 1 938 ? -7.541 5.720 -4.842 1.00 94.19 938 HIS A N 1
ATOM 7451 C CA . HIS A 1 938 ? -8.632 5.204 -4.021 1.00 94.19 938 HIS A CA 1
ATOM 7452 C C . HIS A 1 938 ? -10.005 5.723 -4.486 1.00 94.19 938 HIS A C 1
ATOM 7454 O O . HIS A 1 938 ? -10.889 4.916 -4.762 1.00 94.19 938 HIS A O 1
ATOM 7460 N N . ILE A 1 939 ? -10.158 7.040 -4.668 1.00 94.94 939 ILE A N 1
ATOM 7461 C CA . ILE A 1 939 ? -11.396 7.682 -5.149 1.00 94.94 939 ILE A CA 1
ATOM 7462 C C . ILE A 1 939 ? -11.815 7.119 -6.512 1.00 94.94 939 ILE A C 1
ATOM 7464 O O . ILE A 1 939 ? -12.969 6.743 -6.706 1.00 94.94 939 ILE A O 1
ATOM 7468 N N . LEU A 1 940 ? -10.873 7.017 -7.452 1.00 95.50 940 LEU A N 1
ATOM 7469 C CA . LEU A 1 940 ? -11.142 6.500 -8.793 1.00 95.50 940 LEU A CA 1
ATOM 7470 C C . LEU A 1 940 ? -11.462 5.002 -8.787 1.00 95.50 940 LEU A C 1
ATOM 7472 O O . LEU A 1 940 ? -12.253 4.561 -9.614 1.00 95.50 940 LEU A O 1
ATOM 7476 N N . SER A 1 941 ? -10.913 4.233 -7.841 1.00 94.31 941 SER A N 1
ATOM 7477 C CA . SER A 1 941 ? -11.277 2.822 -7.647 1.00 94.31 941 SER A CA 1
ATOM 7478 C C . SER A 1 941 ? -12.712 2.674 -7.137 1.00 94.31 941 SER A C 1
ATOM 7480 O O . SER A 1 941 ? -13.443 1.817 -7.621 1.00 94.31 941 SER A O 1
ATOM 7482 N N . LEU A 1 942 ? -13.144 3.538 -6.211 1.00 92.12 942 LEU A N 1
ATOM 7483 C CA . LEU A 1 942 ? -14.524 3.563 -5.711 1.00 92.12 942 LEU A CA 1
ATOM 7484 C C . LEU A 1 942 ? -15.524 3.990 -6.792 1.00 92.12 942 LEU A C 1
ATOM 7486 O O . LEU A 1 942 ? -16.606 3.421 -6.888 1.00 92.12 942 LEU A O 1
ATOM 7490 N N . ALA A 1 943 ? -15.144 4.944 -7.647 1.00 88.19 943 ALA A N 1
ATOM 7491 C CA . ALA A 1 943 ? -15.941 5.357 -8.804 1.00 88.19 943 ALA A CA 1
ATOM 7492 C C . ALA A 1 943 ? -15.894 4.336 -9.963 1.00 88.19 943 ALA A C 1
ATOM 7494 O O . ALA A 1 943 ? -16.574 4.500 -10.976 1.00 88.19 943 ALA A O 1
ATOM 7495 N N . ASN A 1 944 ? -15.082 3.280 -9.846 1.00 89.19 944 ASN A N 1
ATOM 7496 C CA . ASN A 1 944 ? -14.879 2.271 -10.881 1.00 89.19 944 ASN A CA 1
ATOM 7497 C C . ASN A 1 944 ? -14.845 0.834 -10.320 1.00 89.19 944 ASN A C 1
ATOM 7499 O O . ASN A 1 944 ? -13.872 0.106 -10.540 1.00 89.19 944 ASN A O 1
ATOM 7503 N N . PRO A 1 945 ? -15.902 0.399 -9.607 1.00 78.75 945 PRO A N 1
ATOM 7504 C CA . PRO A 1 945 ? -15.896 -0.854 -8.849 1.00 78.75 945 PRO A CA 1
ATOM 7505 C C . PRO A 1 945 ? -15.857 -2.105 -9.737 1.00 78.75 945 PRO A C 1
ATOM 7507 O O . PRO A 1 945 ? -15.414 -3.163 -9.301 1.00 78.75 945 PRO A O 1
ATOM 7510 N N . THR A 1 946 ? -16.302 -1.998 -10.991 1.00 76.06 946 THR A N 1
ATOM 7511 C CA . THR A 1 946 ? -16.320 -3.100 -11.966 1.00 76.06 946 THR A CA 1
ATOM 7512 C C . THR A 1 946 ? -15.038 -3.197 -12.795 1.00 76.06 946 THR A C 1
ATOM 7514 O O . THR A 1 946 ? -14.962 -4.028 -13.698 1.00 76.06 946 THR A O 1
ATOM 7517 N N . GLY A 1 947 ? -14.049 -2.335 -12.533 1.00 76.94 947 GLY A N 1
ATOM 7518 C CA . GLY A 1 947 ? -12.895 -2.162 -13.411 1.00 76.94 947 GLY A CA 1
ATOM 7519 C C . GLY A 1 947 ? -13.251 -1.469 -14.732 1.00 76.94 947 GLY A C 1
ATOM 7520 O O . GLY A 1 947 ? -14.404 -1.136 -15.014 1.00 76.94 947 GLY A O 1
ATOM 7521 N N . GLY A 1 948 ? -12.235 -1.229 -15.554 1.00 85.62 948 GLY A N 1
ATOM 7522 C CA . GLY A 1 948 ? -12.309 -0.465 -16.795 1.00 85.62 948 GLY A CA 1
ATOM 7523 C C . GLY A 1 948 ? -11.521 0.840 -16.731 1.00 85.62 948 GLY A C 1
ATOM 7524 O O . GLY A 1 948 ? -10.771 1.100 -15.788 1.00 85.62 948 GLY A O 1
ATOM 7525 N N . TYR A 1 949 ? -11.686 1.675 -17.755 1.00 91.88 949 TYR A N 1
ATOM 7526 C CA . TYR A 1 949 ? -10.982 2.950 -17.869 1.00 91.88 949 TYR A CA 1
ATOM 7527 C C . TYR A 1 949 ? -11.713 4.082 -17.143 1.00 91.88 949 TYR A C 1
ATOM 7529 O O . TYR A 1 949 ? -12.940 4.124 -17.091 1.00 91.88 949 TYR A O 1
ATOM 7537 N N . CYS A 1 950 ? -10.941 5.040 -16.635 1.00 93.75 950 CYS A N 1
ATOM 7538 C CA . CYS A 1 950 ? -11.436 6.335 -16.196 1.00 93.75 950 CYS A CA 1
ATOM 7539 C C . CYS A 1 950 ? -10.458 7.441 -16.616 1.00 93.75 950 CYS A C 1
ATOM 7541 O O . CYS A 1 950 ? -9.273 7.407 -16.290 1.00 93.75 950 CYS A O 1
ATOM 7543 N N . LEU A 1 951 ? -10.965 8.416 -17.362 1.00 94.25 951 LEU A N 1
ATOM 7544 C CA . LEU A 1 951 ? -10.284 9.614 -17.825 1.00 94.25 951 LEU A CA 1
ATOM 7545 C C . LEU A 1 951 ? -10.907 10.820 -17.139 1.00 94.25 951 LEU A C 1
ATOM 7547 O O . LEU A 1 951 ? -12.089 11.118 -17.333 1.00 94.25 951 LEU A O 1
ATOM 7551 N N . CYS A 1 952 ? -10.106 11.533 -16.359 1.00 95.56 952 CYS A N 1
ATOM 7552 C CA . CYS A 1 952 ? -10.600 12.672 -15.605 1.00 95.56 952 CYS A CA 1
ATOM 7553 C C . CYS A 1 952 ? -9.541 13.752 -15.381 1.00 95.56 952 CYS A C 1
ATOM 7555 O O . CYS A 1 952 ? -8.341 13.528 -15.546 1.00 95.56 952 CYS A O 1
ATOM 7557 N N . CYS A 1 953 ? -9.999 14.929 -14.969 1.00 95.44 953 CYS A N 1
ATOM 7558 C CA . CYS A 1 953 ? -9.167 15.998 -14.432 1.00 95.44 953 CYS A CA 1
ATOM 7559 C C . CYS A 1 953 ? -9.698 16.367 -13.050 1.00 95.44 953 CYS A C 1
ATOM 7561 O O . CYS A 1 953 ? -10.839 16.806 -12.939 1.00 95.44 953 CYS A O 1
ATOM 7563 N N . ILE A 1 954 ? -8.891 16.153 -12.015 1.00 96.31 954 ILE A N 1
ATOM 7564 C CA . ILE A 1 954 ? -9.245 16.451 -10.625 1.00 96.31 954 ILE A CA 1
ATOM 7565 C C . ILE A 1 954 ? -8.730 17.850 -10.291 1.00 96.31 954 ILE A C 1
ATOM 7567 O O . ILE A 1 954 ? -7.515 18.065 -10.333 1.00 96.31 954 ILE A O 1
ATOM 7571 N N . ASP A 1 955 ? -9.634 18.770 -9.956 1.00 93.62 955 ASP A N 1
ATOM 7572 C CA . ASP A 1 955 ? -9.323 20.145 -9.562 1.00 93.62 955 ASP A CA 1
ATOM 7573 C C . ASP A 1 955 ? -9.498 20.316 -8.039 1.00 93.62 955 ASP A C 1
ATOM 7575 O O . ASP A 1 955 ? -10.532 19.973 -7.451 1.00 93.62 955 ASP A O 1
ATOM 7579 N N . TYR A 1 956 ? -8.444 20.794 -7.373 1.00 95.50 956 TYR A N 1
ATOM 7580 C CA . TYR A 1 956 ? -8.375 20.854 -5.911 1.00 95.50 956 TYR A CA 1
ATOM 7581 C C . TYR A 1 956 ? -7.446 21.962 -5.405 1.00 95.50 956 TYR A C 1
ATOM 7583 O O . TYR A 1 956 ? -6.551 22.425 -6.110 1.00 95.50 956 TYR A O 1
ATOM 7591 N N . LYS A 1 957 ? -7.632 22.374 -4.149 1.00 94.38 957 LYS A N 1
ATOM 7592 C CA . LYS A 1 957 ? -6.667 23.204 -3.404 1.00 94.38 957 LYS A CA 1
ATOM 7593 C C . LYS A 1 957 ? -6.074 22.413 -2.248 1.00 94.38 957 LYS A C 1
ATOM 7595 O O . LYS A 1 957 ? -6.691 21.465 -1.778 1.00 94.38 957 LYS A O 1
ATOM 7600 N N . MET A 1 958 ? -4.891 22.790 -1.778 1.00 90.69 958 MET A N 1
ATOM 7601 C CA . MET A 1 958 ? -4.261 22.142 -0.625 1.00 90.69 958 MET A CA 1
ATOM 7602 C C . MET A 1 958 ? -4.515 22.967 0.635 1.00 90.69 958 MET A C 1
ATOM 7604 O O . MET A 1 958 ? -4.175 24.145 0.676 1.00 90.69 958 MET A O 1
ATOM 7608 N N . VAL A 1 959 ? -5.083 22.344 1.668 1.00 89.00 959 VAL A N 1
ATOM 7609 C CA . VAL A 1 959 ? -5.267 22.945 2.997 1.00 89.00 959 VAL A CA 1
ATOM 7610 C C . VAL A 1 959 ? -4.594 22.033 4.009 1.00 89.00 959 VAL A C 1
ATOM 7612 O O . VAL A 1 959 ? -5.001 20.886 4.155 1.00 89.00 959 VAL A O 1
ATOM 7615 N N . ASN A 1 960 ? -3.545 22.509 4.686 1.00 85.94 960 ASN A N 1
ATOM 7616 C CA . ASN A 1 960 ? -2.759 21.707 5.637 1.00 85.94 960 ASN A CA 1
ATOM 7617 C C . ASN A 1 960 ? -2.301 20.354 5.055 1.00 85.94 960 ASN A C 1
ATOM 7619 O O . ASN A 1 960 ? -2.412 19.317 5.699 1.00 85.94 960 ASN A O 1
ATOM 7623 N N . GLN A 1 961 ? -1.820 20.365 3.808 1.00 84.19 961 GLN A N 1
ATOM 7624 C CA . GLN A 1 961 ? -1.430 19.174 3.037 1.00 84.19 961 GLN A CA 1
ATOM 7625 C C . GLN A 1 961 ? -2.563 18.188 2.692 1.00 84.19 961 GLN A C 1
ATOM 7627 O O . GLN A 1 961 ? -2.297 17.124 2.133 1.00 84.19 961 GLN A O 1
ATOM 7632 N N . ILE A 1 962 ? -3.823 18.549 2.944 1.00 87.75 962 ILE A N 1
ATOM 7633 C CA . ILE A 1 962 ? -5.001 17.770 2.557 1.00 87.75 962 ILE A CA 1
ATOM 7634 C C . ILE A 1 962 ? -5.601 18.377 1.279 1.00 87.75 962 ILE A C 1
ATOM 7636 O O . ILE A 1 962 ? -5.889 19.579 1.256 1.00 87.75 962 ILE A O 1
ATOM 7640 N N . PRO A 1 963 ? -5.813 17.588 0.210 1.00 95.81 963 PRO A N 1
ATOM 7641 C CA . PRO A 1 963 ? -6.471 18.080 -0.991 1.00 95.81 963 PRO A CA 1
ATOM 7642 C C . PRO A 1 963 ? -7.963 18.298 -0.725 1.00 95.81 963 PRO A C 1
ATOM 7644 O O . PRO A 1 963 ? -8.680 17.386 -0.325 1.00 95.81 963 PRO A O 1
ATOM 7647 N N . LYS A 1 964 ? -8.435 19.512 -0.987 1.00 95.62 964 LYS A N 1
ATOM 7648 C CA . LYS A 1 964 ? -9.844 19.899 -1.035 1.00 95.62 964 LYS A CA 1
ATOM 7649 C C . LYS A 1 964 ? -10.291 19.906 -2.490 1.00 95.62 964 LYS A C 1
ATOM 7651 O O . LYS A 1 964 ? -10.119 20.899 -3.197 1.00 95.62 964 LYS A O 1
ATOM 7656 N N . ILE A 1 965 ? -10.799 18.763 -2.934 1.00 95.81 965 ILE A N 1
ATOM 7657 C CA . ILE A 1 965 ? -11.322 18.500 -4.271 1.00 95.81 965 ILE A CA 1
ATOM 7658 C C . ILE A 1 965 ? -12.685 19.162 -4.391 1.00 95.81 965 ILE A C 1
ATOM 7660 O O . ILE A 1 965 ? -13.622 18.818 -3.677 1.00 95.81 965 ILE A O 1
ATOM 7664 N N . PHE A 1 966 ? -12.788 20.126 -5.293 1.00 89.62 966 PHE A N 1
ATOM 7665 C CA . PHE A 1 966 ? -14.026 20.872 -5.510 1.00 89.62 966 PHE A CA 1
ATOM 7666 C C . PHE A 1 966 ? -14.665 20.565 -6.867 1.00 89.62 966 PHE A C 1
ATOM 7668 O O . PHE A 1 966 ? -15.774 21.031 -7.128 1.00 89.62 966 PHE A O 1
ATOM 7675 N N . GLU A 1 967 ? -13.969 19.822 -7.735 1.00 88.38 967 GLU A N 1
ATOM 7676 C CA . GLU A 1 967 ? -14.482 19.333 -9.014 1.00 88.38 967 GLU A CA 1
ATOM 7677 C C . GLU A 1 967 ? -13.638 18.149 -9.524 1.00 88.38 967 GLU A C 1
ATOM 7679 O O . GLU A 1 967 ? -12.408 18.172 -9.466 1.00 88.38 967 GLU A O 1
ATOM 7684 N N . ILE A 1 968 ? -14.295 17.124 -10.073 1.00 93.44 968 ILE A N 1
ATOM 7685 C CA . ILE A 1 968 ? -13.654 16.126 -10.936 1.00 93.44 968 ILE A CA 1
ATOM 7686 C C . ILE A 1 968 ? -14.329 16.223 -12.291 1.00 93.44 968 ILE A C 1
ATOM 7688 O O . ILE A 1 968 ? -15.500 15.918 -12.423 1.00 93.44 968 ILE A O 1
ATOM 7692 N N . ASN A 1 969 ? -13.599 16.625 -13.320 1.00 91.50 969 ASN A N 1
ATOM 7693 C CA . ASN A 1 969 ? -14.116 16.635 -14.678 1.00 91.50 969 ASN A CA 1
ATOM 7694 C C . ASN A 1 969 ? -14.023 15.223 -15.269 1.00 91.50 969 ASN A C 1
ATOM 7696 O O . ASN A 1 969 ? -12.926 14.670 -15.324 1.00 91.50 969 ASN A O 1
ATOM 7700 N N . ALA A 1 970 ? -15.117 14.685 -15.820 1.00 92.69 970 ALA A N 1
ATOM 7701 C CA . ALA A 1 970 ? -15.167 13.393 -16.533 1.00 92.69 970 ALA A CA 1
ATOM 7702 C C . ALA A 1 970 ? -14.437 13.397 -17.902 1.00 92.69 970 ALA A C 1
ATOM 7704 O O . ALA A 1 970 ? -14.897 12.807 -18.875 1.00 92.69 970 ALA A O 1
ATOM 7705 N N . ARG A 1 971 ? -13.344 14.153 -18.021 1.00 92.12 971 ARG A N 1
ATOM 7706 C CA . ARG A 1 971 ? -12.526 14.348 -19.223 1.00 92.12 971 ARG A CA 1
ATOM 7707 C C . ARG A 1 971 ? -11.174 14.941 -18.837 1.00 92.12 971 ARG A C 1
ATOM 7709 O O . ARG A 1 971 ? -11.025 15.527 -17.767 1.00 92.12 971 ARG A O 1
ATOM 7716 N N . MET A 1 972 ? -10.219 14.894 -19.759 1.00 92.19 972 MET A N 1
ATOM 7717 C CA . MET A 1 972 ? -8.949 15.603 -19.590 1.00 92.19 972 MET A CA 1
ATOM 7718 C C . MET A 1 972 ? -9.151 17.130 -19.574 1.00 92.19 972 MET A C 1
ATOM 7720 O O . MET A 1 972 ? -10.043 17.686 -20.230 1.00 92.19 972 MET A O 1
ATOM 7724 N N . GLY A 1 973 ? -8.317 17.816 -18.799 1.00 89.94 973 GLY A N 1
ATOM 7725 C CA . GLY A 1 973 ? -8.318 19.263 -18.640 1.00 89.94 973 GLY A CA 1
ATOM 7726 C C . GLY A 1 973 ? -7.687 19.975 -19.836 1.00 89.94 973 GLY A C 1
ATOM 7727 O O . GLY A 1 973 ? -6.745 19.490 -20.459 1.00 89.94 973 GLY A O 1
ATOM 7728 N N . TYR A 1 974 ? -8.182 21.172 -20.156 1.00 87.75 974 TYR A N 1
ATOM 7729 C CA . TYR A 1 974 ? -7.682 21.952 -21.295 1.00 87.75 974 TYR A CA 1
ATOM 7730 C C . TYR A 1 974 ? -6.241 22.454 -21.110 1.00 87.75 974 TYR A C 1
ATOM 7732 O O . TYR A 1 974 ? -5.531 22.659 -22.093 1.00 87.75 974 TYR A O 1
ATOM 7740 N N . THR A 1 975 ? -5.776 22.634 -19.869 1.00 87.56 975 THR A N 1
ATOM 7741 C CA . THR A 1 975 ? -4.380 23.016 -19.596 1.00 87.56 975 THR A CA 1
ATOM 7742 C C . THR A 1 975 ? -3.406 22.025 -20.228 1.00 87.56 975 THR A C 1
ATOM 7744 O O . THR A 1 975 ? -2.420 22.448 -20.820 1.00 87.56 975 THR A O 1
ATOM 7747 N N . LEU A 1 976 ? -3.736 20.729 -20.232 1.00 90.00 976 LEU A N 1
ATOM 7748 C CA . LEU A 1 976 ? -2.896 19.687 -20.814 1.00 90.00 976 LEU A CA 1
ATOM 7749 C C . LEU A 1 976 ? -2.542 19.971 -22.286 1.00 90.00 976 LEU A C 1
ATOM 7751 O O . LEU A 1 976 ? -1.367 20.009 -22.633 1.00 90.00 976 LEU A O 1
ATOM 7755 N N . VAL A 1 977 ? -3.526 20.276 -23.145 1.00 89.69 977 VAL A N 1
ATOM 7756 C CA . VAL A 1 977 ? -3.299 20.570 -24.583 1.00 89.69 977 VAL A CA 1
ATOM 7757 C C . VAL A 1 977 ? -2.579 21.909 -24.824 1.00 89.69 977 VAL A C 1
ATOM 7759 O O . VAL A 1 977 ? -2.241 22.285 -25.950 1.00 89.69 977 VAL A O 1
ATOM 7762 N N . ARG A 1 978 ? -2.306 22.690 -23.776 1.00 85.56 978 ARG A N 1
ATOM 7763 C CA . ARG A 1 978 ? -1.466 23.888 -23.890 1.00 85.56 978 ARG A CA 1
ATOM 7764 C C . ARG A 1 978 ? 0.018 23.562 -23.801 1.00 85.56 978 ARG A C 1
ATOM 7766 O O . ARG A 1 978 ? 0.788 24.279 -24.435 1.00 85.56 978 ARG A O 1
ATOM 7773 N N . HIS A 1 979 ? 0.386 22.456 -23.156 1.00 87.44 979 HIS A N 1
ATOM 7774 C CA . HIS A 1 979 ? 1.764 22.009 -22.955 1.00 87.44 979 HIS A CA 1
ATOM 7775 C C . HIS A 1 979 ? 2.118 20.880 -23.942 1.00 87.44 979 HIS A C 1
ATOM 7777 O O . HIS A 1 979 ? 1.666 19.748 -23.771 1.00 87.44 979 HIS A O 1
ATOM 7783 N N . PRO A 1 980 ? 2.901 21.144 -25.011 1.00 82.06 980 PRO A N 1
ATOM 7784 C CA . PRO A 1 980 ? 3.043 20.186 -26.106 1.00 82.06 980 PRO A CA 1
ATOM 7785 C C . PRO A 1 980 ? 3.667 18.839 -25.726 1.00 82.06 980 PRO A C 1
ATOM 7787 O O . PRO A 1 980 ? 3.187 17.806 -26.195 1.00 82.06 980 PRO A O 1
ATOM 7790 N N . ALA A 1 981 ? 4.701 18.846 -24.880 1.00 78.50 981 ALA A N 1
ATOM 7791 C CA . ALA A 1 981 ? 5.380 17.631 -24.428 1.00 78.50 981 ALA A CA 1
ATOM 7792 C C . ALA A 1 981 ? 4.448 16.752 -23.581 1.00 78.50 981 ALA A C 1
ATOM 7794 O O . ALA A 1 981 ? 4.257 15.579 -23.892 1.00 78.50 981 ALA A O 1
ATOM 7795 N N . ASP A 1 982 ? 3.793 17.357 -22.592 1.00 88.81 982 ASP A N 1
ATOM 7796 C CA . ASP A 1 982 ? 2.856 16.689 -21.689 1.00 88.81 982 ASP A CA 1
ATOM 7797 C C . ASP A 1 982 ? 1.627 16.136 -22.424 1.00 88.81 982 ASP A C 1
ATOM 7799 O O . ASP A 1 982 ? 1.228 14.989 -22.225 1.00 88.81 982 ASP A O 1
ATOM 7803 N N . PHE A 1 983 ? 1.035 16.926 -23.327 1.00 90.00 983 PHE A N 1
ATOM 7804 C CA . PHE A 1 983 ? -0.085 16.461 -24.142 1.00 90.00 983 PHE A CA 1
ATOM 7805 C C . PHE A 1 983 ? 0.310 15.273 -25.015 1.00 90.00 983 PHE A C 1
ATOM 7807 O O . PHE A 1 983 ? -0.431 14.299 -25.098 1.00 90.00 983 PHE A O 1
ATOM 7814 N N . THR A 1 984 ? 1.485 15.336 -25.645 1.00 85.06 984 THR A N 1
ATOM 7815 C CA . THR A 1 984 ? 1.995 14.240 -26.477 1.00 85.06 984 THR A CA 1
ATOM 7816 C C . THR A 1 984 ? 2.231 12.987 -25.633 1.00 85.06 984 THR A C 1
ATOM 7818 O O . THR A 1 984 ? 1.841 11.897 -26.038 1.00 85.06 984 THR A O 1
ATOM 7821 N N . GLU A 1 985 ? 2.792 13.134 -24.432 1.00 84.38 985 GLU A N 1
ATOM 7822 C CA . GLU A 1 985 ? 3.001 12.038 -23.485 1.00 84.38 985 GLU A CA 1
ATOM 7823 C C . GLU A 1 985 ? 1.681 11.362 -23.079 1.00 84.38 985 GLU A C 1
ATOM 7825 O O . GLU A 1 985 ? 1.551 10.145 -23.203 1.00 84.38 985 GLU A O 1
ATOM 7830 N N . MET A 1 986 ? 0.673 12.138 -22.666 1.00 89.25 986 MET A N 1
ATOM 7831 C CA . MET A 1 986 ? -0.650 11.601 -22.323 1.00 89.25 986 MET A CA 1
ATOM 7832 C C . MET A 1 986 ? -1.330 10.942 -23.532 1.00 89.25 986 MET A C 1
ATOM 7834 O O . MET A 1 986 ? -1.905 9.860 -23.408 1.00 89.25 986 MET A O 1
ATOM 7838 N N . MET A 1 987 ? -1.256 11.567 -24.712 1.00 90.12 987 MET A N 1
ATOM 7839 C CA . MET A 1 987 ? -1.877 11.037 -25.927 1.00 90.12 987 MET A CA 1
ATOM 7840 C C . MET A 1 987 ? -1.223 9.743 -26.408 1.00 90.12 987 MET A C 1
ATOM 7842 O O . MET A 1 987 ? -1.933 8.876 -26.907 1.00 90.12 987 MET A O 1
ATOM 7846 N N . ASN A 1 988 ? 0.086 9.563 -26.227 1.00 82.81 988 ASN A N 1
ATOM 7847 C CA . ASN A 1 988 ? 0.747 8.305 -26.573 1.00 82.81 988 ASN A CA 1
ATOM 7848 C C . ASN A 1 988 ? 0.215 7.141 -25.729 1.00 82.81 988 ASN A C 1
ATOM 7850 O O . ASN A 1 988 ? -0.118 6.096 -26.284 1.00 82.81 988 ASN A O 1
ATOM 7854 N N . VAL A 1 989 ? 0.060 7.344 -24.416 1.00 77.62 989 VAL A N 1
ATOM 7855 C CA . VAL A 1 989 ? -0.532 6.335 -23.521 1.00 77.62 989 VAL A CA 1
ATOM 7856 C C . VAL A 1 989 ? -2.007 6.100 -23.866 1.00 77.62 989 VAL A C 1
ATOM 7858 O O . VAL A 1 989 ? -2.451 4.955 -23.939 1.00 77.62 989 VAL A O 1
ATOM 7861 N N . TYR A 1 990 ? -2.774 7.162 -24.143 1.00 91.12 990 TYR A N 1
ATOM 7862 C CA . TYR A 1 990 ? -4.170 7.033 -24.578 1.00 91.12 990 TYR A CA 1
ATOM 7863 C C . TYR A 1 990 ? -4.296 6.168 -25.836 1.00 91.12 990 TYR A C 1
ATOM 7865 O O . TYR A 1 990 ? -5.104 5.243 -25.870 1.00 91.12 990 TYR A O 1
ATOM 7873 N N . ILE A 1 991 ? -3.502 6.469 -26.868 1.00 85.88 991 ILE A N 1
ATOM 7874 C CA . ILE A 1 991 ? -3.540 5.782 -28.161 1.00 85.88 991 ILE A CA 1
ATOM 7875 C C . ILE A 1 991 ? -3.195 4.302 -27.979 1.00 85.88 991 ILE A C 1
ATOM 7877 O O . ILE A 1 991 ? -3.947 3.450 -28.447 1.00 85.88 991 ILE A O 1
ATOM 7881 N N . GLU A 1 992 ? -2.115 3.990 -27.258 1.00 81.56 992 GLU A N 1
ATOM 7882 C CA . GLU A 1 992 ? -1.714 2.611 -26.951 1.00 81.56 992 GLU A CA 1
ATOM 7883 C C . GLU A 1 992 ? -2.867 1.821 -26.315 1.00 81.56 992 GLU A C 1
ATOM 7885 O O . GLU A 1 992 ? -3.244 0.744 -26.787 1.00 81.56 992 GLU A O 1
ATOM 7890 N N . HIS A 1 993 ? -3.492 2.396 -25.287 1.00 87.25 993 HIS A N 1
ATOM 7891 C CA . HIS A 1 993 ? -4.592 1.754 -24.582 1.00 87.25 993 HIS A CA 1
ATOM 7892 C C . HIS A 1 993 ? -5.870 1.656 -25.425 1.00 87.25 993 HIS A C 1
ATOM 7894 O O . HIS A 1 993 ? -6.568 0.647 -25.323 1.00 87.25 993 HIS A O 1
ATOM 7900 N N . ALA A 1 994 ? -6.181 2.650 -26.262 1.00 83.12 994 ALA A N 1
ATOM 7901 C CA . ALA A 1 994 ? -7.342 2.622 -27.152 1.00 83.12 994 ALA A CA 1
ATOM 7902 C C . ALA A 1 994 ? -7.234 1.498 -28.196 1.00 83.12 994 ALA A C 1
ATOM 7904 O O . ALA A 1 994 ? -8.219 0.808 -28.458 1.00 83.12 994 ALA A O 1
ATOM 7905 N N . TYR A 1 995 ? -6.035 1.258 -28.740 1.00 76.81 995 TYR A N 1
ATOM 7906 C CA . TYR A 1 995 ? -5.782 0.118 -29.625 1.00 76.81 995 TYR A CA 1
ATOM 7907 C C . TYR A 1 995 ? -5.816 -1.218 -28.870 1.00 76.81 995 TYR A C 1
ATOM 7909 O O . TYR A 1 995 ? -6.451 -2.161 -29.341 1.00 76.81 995 TYR A O 1
ATOM 7917 N N . ALA A 1 996 ? -5.212 -1.308 -27.682 1.00 69.94 996 ALA A N 1
ATOM 7918 C CA . ALA A 1 996 ? -5.206 -2.542 -26.892 1.00 69.94 996 ALA A CA 1
ATOM 7919 C C . ALA A 1 996 ? -6.616 -2.989 -26.455 1.00 69.94 996 ALA A C 1
ATOM 7921 O O . ALA A 1 996 ? -6.927 -4.176 -26.510 1.00 69.94 996 ALA A O 1
ATOM 7922 N N . ASN A 1 997 ? -7.483 -2.043 -26.077 1.00 68.06 997 ASN A N 1
ATOM 7923 C CA . ASN A 1 997 ? -8.861 -2.311 -25.647 1.00 68.06 997 ASN A CA 1
ATOM 7924 C C . ASN A 1 997 ? -9.736 -2.922 -26.762 1.00 68.06 997 ASN A C 1
ATOM 7926 O O . ASN A 1 997 ? -10.720 -3.596 -26.482 1.00 68.06 997 ASN A O 1
ATOM 7930 N N . SER A 1 998 ? -9.378 -2.710 -28.034 1.00 55.59 998 SER A N 1
ATOM 7931 C CA . SER A 1 998 ? -10.113 -3.268 -29.180 1.00 55.59 998 SER A CA 1
ATOM 7932 C C . SER A 1 998 ? -9.799 -4.746 -29.471 1.00 55.59 998 SER A C 1
ATOM 7934 O O . SER A 1 998 ? -10.564 -5.405 -30.171 1.00 55.59 998 SER A O 1
ATOM 7936 N N . LEU A 1 999 ? -8.712 -5.295 -28.909 1.00 41.22 999 LEU A N 1
ATOM 7937 C CA . LEU A 1 999 ? -8.265 -6.678 -29.140 1.00 41.22 999 LEU A CA 1
ATOM 7938 C C . LEU A 1 999 ? -8.847 -7.686 -28.131 1.00 41.22 999 LEU A C 1
ATOM 7940 O O . LEU A 1 999 ? -8.971 -8.867 -28.450 1.00 41.22 999 LEU A O 1
ATOM 7944 N N . THR A 1 1000 ? -9.225 -7.243 -26.928 1.00 43.69 1000 THR A N 1
ATOM 7945 C CA . THR A 1 1000 ? -9.749 -8.104 -25.848 1.00 43.69 1000 THR A CA 1
ATOM 7946 C C . THR A 1 1000 ? -11.193 -8.566 -26.070 1.00 43.69 1000 THR A C 1
ATOM 7948 O O . THR A 1 1000 ? -11.526 -9.692 -25.710 1.00 43.69 1000 THR A O 1
ATOM 7951 N N . ASP A 1 1001 ? -12.027 -7.770 -26.745 1.00 39.66 1001 ASP A N 1
ATOM 7952 C CA . ASP A 1 1001 ? -13.439 -8.115 -26.997 1.00 39.66 1001 ASP A CA 1
ATOM 7953 C C . ASP A 1 1001 ? -13.613 -9.063 -28.205 1.00 39.66 1001 ASP A C 1
ATOM 7955 O O . ASP A 1 1001 ? -14.581 -9.822 -28.274 1.00 39.66 1001 ASP A O 1
ATOM 7959 N N . ALA A 1 1002 ? -12.653 -9.089 -29.140 1.00 35.62 1002 ALA A N 1
ATOM 7960 C CA . ALA A 1 1002 ? -12.642 -10.053 -30.247 1.00 35.62 1002 ALA A CA 1
ATOM 7961 C C . ALA A 1 1002 ? -12.393 -11.495 -29.759 1.00 35.62 1002 ALA A C 1
ATOM 7963 O O . ALA A 1 1002 ? -12.920 -12.438 -30.344 1.00 35.62 1002 ALA A O 1
ATOM 7964 N N . ALA A 1 1003 ? -11.656 -11.660 -28.655 1.00 31.64 1003 ALA A N 1
ATOM 7965 C CA . ALA A 1 1003 ? -11.419 -12.952 -28.011 1.00 31.64 1003 ALA A CA 1
ATOM 7966 C C . ALA A 1 1003 ? -12.617 -13.454 -27.176 1.00 31.64 1003 ALA A C 1
ATOM 7968 O O . ALA A 1 1003 ? -12.737 -14.656 -26.952 1.00 31.64 1003 ALA A O 1
ATOM 7969 N N . GLN A 1 1004 ? -13.534 -12.571 -26.754 1.00 33.47 1004 GLN A N 1
ATOM 7970 C CA . GLN A 1 1004 ? -14.746 -12.957 -26.011 1.00 33.47 1004 GLN A CA 1
ATOM 7971 C C . GLN A 1 1004 ? -15.912 -13.403 -26.908 1.00 33.47 1004 GLN A C 1
ATOM 7973 O O . GLN A 1 1004 ? -16.863 -13.998 -26.412 1.00 33.47 1004 GLN A O 1
ATOM 7978 N N . LYS A 1 1005 ? -15.842 -13.179 -28.228 1.00 35.81 1005 LYS A N 1
ATOM 7979 C CA . LYS A 1 1005 ? -16.846 -13.666 -29.197 1.00 35.81 1005 LYS A CA 1
ATOM 7980 C C . LYS A 1 1005 ? -16.517 -15.028 -29.823 1.00 35.81 1005 LYS A C 1
ATOM 7982 O O . LYS A 1 1005 ? -17.261 -15.485 -30.685 1.00 35.81 1005 LYS A O 1
ATOM 7987 N N . SER A 1 1006 ? -15.433 -15.683 -29.403 1.00 30.88 1006 SER A N 1
ATOM 7988 C CA . SER A 1 1006 ? -15.007 -16.985 -29.936 1.00 30.88 1006 SER A CA 1
ATOM 7989 C C . SER A 1 1006 ? -14.861 -18.063 -28.858 1.00 30.88 1006 SER A C 1
ATOM 7991 O O . SER A 1 1006 ? -13.900 -18.832 -28.883 1.00 30.88 1006 SER A O 1
ATOM 7993 N N . ILE A 1 1007 ? -15.799 -18.122 -27.913 1.00 29.36 1007 ILE A N 1
ATOM 7994 C CA . ILE A 1 1007 ? -15.984 -19.279 -27.028 1.00 29.36 1007 ILE A CA 1
ATOM 7995 C C . ILE A 1 1007 ? -17.488 -19.614 -27.052 1.00 29.36 1007 ILE A C 1
ATOM 7997 O O . ILE A 1 1007 ? -18.274 -18.717 -26.742 1.00 29.36 1007 ILE A O 1
ATOM 8001 N N . PRO A 1 1008 ? -17.898 -20.823 -27.491 1.00 31.97 1008 PRO A N 1
ATOM 8002 C CA . PRO A 1 1008 ? -19.269 -21.312 -27.333 1.00 31.97 1008 PRO A CA 1
ATOM 8003 C C . PRO A 1 1008 ? -19.699 -21.398 -25.869 1.00 31.97 1008 PRO A C 1
ATOM 8005 O O . PRO A 1 1008 ? -18.844 -21.783 -25.035 1.00 31.97 1008 PRO A O 1
#

Solvent-accessible surface area (backbone atoms only — not comparable to full-atom values): 51869 Å² total; per-residue (Å²): 120,60,57,35,73,68,49,50,58,75,70,34,47,77,49,76,44,87,92,57,94,50,87,40,44,31,37,42,35,46,93,53,37,38,40,41,26,35,88,85,74,51,59,29,14,54,68,58,73,57,43,92,83,70,83,86,58,34,50,61,57,56,56,54,49,52,51,46,53,53,49,50,47,42,43,35,71,37,32,57,37,80,48,59,55,84,35,60,59,41,24,77,74,52,22,65,35,39,36,36,36,35,28,90,53,65,85,86,40,59,48,50,42,84,55,73,39,78,68,76,57,72,85,33,62,97,43,94,78,52,63,26,18,35,46,37,38,35,32,26,72,67,60,96,84,62,50,52,68,45,26,34,52,40,45,40,57,48,46,48,40,35,78,65,52,40,45,25,56,50,44,2,48,21,51,50,55,30,44,50,53,42,86,78,83,81,69,60,44,82,68,46,75,48,73,69,51,45,54,53,46,66,72,27,40,64,75,23,19,19,46,49,43,35,52,42,57,60,41,36,86,70,60,38,38,61,82,45,83,76,51,77,64,42,77,69,71,65,34,69,86,34,57,26,39,55,45,61,37,45,23,45,53,33,34,26,51,51,51,52,48,53,50,58,77,44,63,88,51,96,66,74,66,99,84,68,74,49,73,64,67,25,44,34,76,66,53,52,45,48,53,52,40,11,47,56,52,27,49,63,74,66,60,40,70,92,46,73,64,59,54,44,28,50,63,58,49,48,69,72,54,60,73,50,68,70,70,33,62,45,70,58,54,37,46,30,38,51,46,31,44,76,71,71,40,58,69,55,44,69,46,100,86,71,35,41,40,35,86,29,50,42,78,92,68,19,32,37,55,37,70,65,47,65,42,63,90,40,90,54,41,45,75,55,44,38,30,39,49,66,36,25,32,33,49,19,22,45,33,50,29,57,21,54,76,20,43,56,50,54,19,36,49,51,24,32,38,29,61,20,32,42,36,46,24,39,28,36,29,36,49,45,62,30,33,38,46,23,33,38,33,54,23,37,41,38,44,30,46,20,60,52,21,33,36,36,58,16,26,51,43,19,34,42,31,42,30,32,42,38,41,30,44,21,50,45,20,33,37,32,59,15,28,48,42,22,30,36,28,67,73,24,35,46,36,40,30,46,23,56,48,26,47,44,64,64,21,36,44,47,24,48,45,61,37,32,42,38,38,32,37,31,43,23,47,61,55,61,29,45,27,47,21,22,63,67,34,24,66,31,74,28,33,42,34,47,28,38,20,48,32,44,55,41,59,31,36,49,50,26,30,32,31,52,23,37,40,34,47,26,45,26,50,27,50,54,48,61,22,38,53,49,27,30,38,32,46,18,34,40,30,52,20,40,30,50,27,48,56,45,53,39,36,41,52,24,32,37,29,55,15,32,41,30,48,22,34,21,37,24,41,47,44,54,21,36,56,48,24,40,40,33,22,62,36,78,53,99,90,39,74,37,22,39,35,52,25,64,15,29,44,97,88,67,49,78,36,56,29,33,48,38,30,46,22,45,34,29,33,76,84,19,52,38,29,36,35,39,59,78,95,66,78,60,83,34,60,47,55,78,87,23,42,37,55,70,53,24,83,38,78,46,81,41,64,80,61,95,74,62,87,86,63,92,79,96,81,75,94,72,90,84,84,87,82,89,69,68,78,49,48,46,31,39,32,50,44,92,47,43,81,59,48,71,77,40,83,59,47,37,72,44,54,47,87,66,92,41,73,70,57,44,54,50,50,27,62,79,68,70,35,43,36,47,50,44,65,37,61,66,51,29,50,51,47,53,78,40,44,71,63,48,44,76,71,65,42,30,54,72,47,46,47,70,63,34,37,52,32,27,55,26,52,55,47,33,52,51,52,34,47,78,68,74,41,58,86,37,31,56,59,70,58,93,72,90,58,71,76,83,56,61,76,48,48,30,32,38,32,44,28,71,65,64,82,55,52,75,52,44,77,40,53,59,79,59,82,90,70,95,78,54,97,57,49,41,39,28,52,47,80,76,45,29,56,38,35,40,37,28,37,38,32,43,65,70,38,71,76,44,73,56,31,33,41,34,40,38,93,51,43,77,79,70,78,32,86,80,53,48,80,65,44,50,77,41,82,50,86,70,91,55,56,66,57,51,35,50,55,53,30,69,44,36,79,86,49,54,43,38,44,25,17,42,33,28,33,73,57,96,88,40,53,28,41,77,47,44,40,43,17,58,48,72,69,45,60,72,39,68,68,62,31,50,54,53,47,51,55,48,51,54,50,20,57,54,62,64,57,60,60,64,63,68,7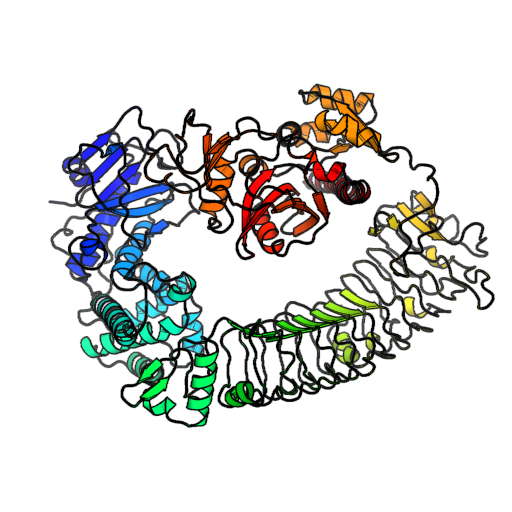6,72,66,135

Radius of gyration: 34.34 Å; Cα contacts (8 Å, |Δi|>4): 2239; chains: 1; bounding box: 93×62×90 Å

Secondary structure (DSSP, 8-state):
----HHHHHHH-EEEE-SS-SSS-SEEEEETTEEEEE-SSSSTTS-S----SS-SSS-HHHHHHHHHHHHHHHIIIIIS-PPPTTTSHHHHHTT--EEEEEEE-PSTT-EEE-SS-B----TTTTTSTT-S-EEEEEEETT--TT--HHHHHHHHHHHHHH-----HHHHHHHHHHHHTTS--SPPP--PPP-SHHHHHHHHT-SGGGHHHHHHHHHHT-SSSSPPPPGGGTT-SS---TTS---HHHHHHHHHHHHHHHHHHHHHTTS-PPSTT---HHHHH-TTHHHHHHHHHHHHHHHH-PPP-HHHHHHHHHHHHHH---GGGGGSHHHHHHHHHHHHTT-S-EEE-TTS-EEETTEETTTTEE--SEEE-TTS---HHHHHGGGG--EESSEEEEES-TT----TT-TT--EESS-EEEES---SEE-S-SS--EESS-EEEE--TT--EE---SS--EESS-EEEE--TT--EE---TT--EE-SSEEEEES-TT--EE-TTTT--B-SEEEEES---S--GGGHHHHHH-SEE-S-EEEESS-----GGGTT--EESS-EE-TTS--S--TT-TT--EESS-EE--SS--S--GGGTT--EESS-EE--SS--SB-TT-TT--EE--EEETTEEESEE-TT-B-TTS-B---B-GGGGG-EETTSEEEEE--TT---SB---TTSHHHHT-SEEEEEPPPSS-TT-------S-------SPPEEEEEEGGGHHHHTT-TTEEEEEE----HHHHHHHHHHTT--EE---SHHHHHHHHHTHHHHHHTT-B-----HHHHHHHH-HHHHHHHHHHTT-GGGS--EESS--TTTTTTS-EEEEESS-STTTT-EEE-TTPPP-S--TTEEEEE---SSEEEEEEEEEETTEEEEEEEEEEE-SSSS----TTTGGG-EEEEE--TTHHHHHHHHHHT-TT--EEEEEEEEEEETTEEEEEEEESS--TTGGGSHHHHHHHHHHHHHHHHHHHHHHHHHTS--

Nearest PDB structures (foldseek):
  2pn1-assembly1_A-2  TM=6.572E-01  e=2.705E-06  Exiguobacterium sibiricum 255-15
  3r23-assembly1_B  TM=6.113E-01  e=6.704E-07  Bacillus anthracis str. Ames
  8e1t-assembly1_A  TM=5.545E-01  e=2.788E-04  Schizosaccharomyces pombe
  2zdh-assembly1_B  TM=5.810E-01  e=5.004E-04  unclassified
  8e1i-assembly1_A  TM=5.410E-01  e=7.172E-04  Schizosaccharomyces pombe/Puccinia graminis mixed DNA library